Protein AF-0000000077169048 (afdb_homodimer)

Sequence (1316 aa):
MDLKSWTDPPSHVVYAGISELVVEGSCARLALVVRNGSDIVSFFQYELPLLPSHDPSDAVPDLVLRKLFEHRSLYDEKFAAVAFPRSLADQCPSLSLQLWKELDAIPYVVARKPHQRTQDDQGELATFAGWEEKQIDEKADSIARKCLRSFGIGHVPPIQLDLHGMVAVDMNFRAPLVSAAEYEKTVESRTWSLVQHYASDLRKRQVRVAFFSATAYGRPDVYTRHALIRLSQCLGVDVRWYVPRPRPQLLYTIRRVQRILHCVENPTQPLTADEELRILEWVYKTAQRYWLSKDGPLLPALDGGADVVVICDAILSSLALIAKQSDPRRPVIFENRLHIHHGIGSDRRQPENQTFDFLRERLRDVDLLVSQEPKACAPRLMPFKRVGYMPVAIDQLDGLHKPLHDWDISFYGRELNAICRSAGKPVLDYPRTPGRYFLHLTQLIPNEGTIRLLDGYQAFFHQRQAAGNTSDTLIPQLLLCHCVSAANPETAPVHASLLSHIKSQMPDLAHHISLVQLRPPDQLWNSLVSEAVAVVQLCDYEGIPEMLLGAVHMGKYLIVSREFRDYPFLRNWDRTLFLDDDEVQGISQYLLDLGTDSYIKSERQTKRLSKQVLGDRATTVGNALNWFFLASKLSKREVVEPSGEDIFALAEQETRAIMDLKSWTDPPSHVVYAGISELVVEGSCARLALVVRNGSDIVSFFQYELPLLPSHDPSDAVPDLVLRKLFEHRSLYDEKFAAVAFPRSLADQCPSLSLQLWKELDAIPYVVARKPHQRTQDDQGELATFAGWEEKQIDEKADSIARKCLRSFGIGHVPPIQLDLHGMVAVDMNFRAPLVSAAEYEKTVESRTWSLVQHYASDLRKRQVRVAFFSATAYGRPDVYTRHALIRLSQCLGVDVRWYVPRPRPQLLYTIRRVQRILHCVENPTQPLTADEELRILEWVYKTAQRYWLSKDGPLLPALDGGADVVVICDAILSSLALIAKQSDPRRPVIFENRLHIHHGIGSDRRQPENQTFDFLRERLRDVDLLVSQEPKACAPRLMPFKRVGYMPVAIDQLDGLHKPLHDWDISFYGRELNAICRSAGKPVLDYPRTPGRYFLHLTQLIPNEGTIRLLDGYQAFFHQRQAAGNTSDTLIPQLLLCHCVSAANPETAPVHASLLSHIKSQMPDLAHHISLVQLRPPDQLWNSLVSEAVAVVQLCDYEGIPEMLLGAVHMGKYLIVSREFRDYPFLRNWDRTLFLDDDEVQGISQYLLDLGTDSYIKSERQTKRLSKQVLGDRATTVGNALNWFFLASKLSKREVVEPSGEDIFALAEQETRAI

Structure (mmCIF, N/CA/C/O backbone):
data_AF-0000000077169048-model_v1
#
loop_
_entity.id
_entity.type
_entity.pdbx_description
1 polymer 'Heat shock trehalose synthase, putative (AFU_orthologue AFUA_5G14780)'
#
loop_
_atom_site.group_PDB
_atom_site.id
_atom_site.type_symbol
_atom_site.label_atom_id
_atom_site.label_alt_id
_atom_site.label_comp_id
_atom_site.label_asym_id
_atom_site.label_entity_id
_atom_site.label_seq_id
_atom_site.pdbx_PDB_ins_code
_atom_site.Cartn_x
_atom_site.Cartn_y
_atom_site.Cartn_z
_atom_site.occupancy
_atom_site.B_iso_or_equiv
_atom_site.auth_seq_id
_atom_site.auth_comp_id
_atom_site.auth_asym_id
_atom_site.auth_atom_id
_atom_site.pdbx_PDB_model_num
ATOM 1 N N . MET A 1 1 ? 31.234 6.672 10.359 1 30.91 1 MET A N 1
ATOM 2 C CA . MET A 1 1 ? 30.109 5.887 9.859 1 30.91 1 MET A CA 1
ATOM 3 C C . MET A 1 1 ? 29.797 6.234 8.406 1 30.91 1 MET A C 1
ATOM 5 O O . MET A 1 1 ? 29.703 7.41 8.055 1 30.91 1 MET A O 1
ATOM 9 N N . ASP A 1 2 ? 30.219 5.59 7.5 1 40.53 2 ASP A N 1
ATOM 10 C CA . ASP A 1 2 ? 30.266 5.883 6.07 1 40.53 2 ASP A CA 1
ATOM 11 C C . ASP A 1 2 ? 28.906 6.344 5.555 1 40.53 2 ASP A C 1
ATOM 13 O O . ASP A 1 2 ? 27.922 5.594 5.613 1 40.53 2 ASP A O 1
ATOM 17 N N . LEU A 1 3 ? 28.672 7.562 5.73 1 50.62 3 LEU A N 1
ATOM 18 C CA . LEU A 1 3 ? 27.422 8.125 5.23 1 50.62 3 LEU A CA 1
ATOM 19 C C . LEU A 1 3 ? 27.078 7.547 3.859 1 50.62 3 LEU A C 1
ATOM 21 O O . LEU A 1 3 ? 27.891 7.621 2.93 1 50.62 3 LEU A O 1
ATOM 25 N N . LYS A 1 4 ? 26.156 6.605 3.797 1 65.38 4 LYS A N 1
ATOM 26 C CA . LYS A 1 4 ? 25.781 5.879 2.588 1 65.38 4 LYS A CA 1
ATOM 27 C C . LYS A 1 4 ? 25.234 6.824 1.525 1 65.38 4 LYS A C 1
ATOM 29 O O . LYS A 1 4 ? 24.531 7.793 1.848 1 65.38 4 LYS A O 1
ATOM 34 N N . SER A 1 5 ? 25.719 6.844 0.411 1 81.81 5 SER A N 1
ATOM 35 C CA . SER A 1 5 ? 25.422 7.625 -0.784 1 81.81 5 SER A CA 1
ATOM 36 C C . SER A 1 5 ? 23.922 7.566 -1.108 1 81.81 5 SER A C 1
ATOM 38 O O . SER A 1 5 ? 23.297 6.516 -0.982 1 81.81 5 SER A O 1
ATOM 40 N N . TRP A 1 6 ? 23.328 8.859 -1.34 1 88.19 6 TRP A N 1
ATOM 41 C CA . TRP A 1 6 ? 21.938 8.922 -1.754 1 88.19 6 TRP A CA 1
ATOM 42 C C . TRP A 1 6 ? 21.766 8.391 -3.174 1 88.19 6 TRP A C 1
ATOM 44 O O . TRP A 1 6 ? 20.641 8.148 -3.623 1 88.19 6 TRP A O 1
ATOM 54 N N . THR A 1 7 ? 22.875 8.164 -3.826 1 81.25 7 THR A N 1
ATOM 55 C CA . THR A 1 7 ? 22.781 7.734 -5.219 1 81.25 7 THR A CA 1
ATOM 56 C C . THR A 1 7 ? 22.703 6.215 -5.316 1 81.25 7 THR A C 1
ATOM 58 O O . THR A 1 7 ? 22.391 5.672 -6.379 1 81.25 7 THR A O 1
ATOM 61 N N . ASP A 1 8 ? 22.906 5.566 -4.168 1 78.62 8 ASP A N 1
ATOM 62 C CA . ASP A 1 8 ? 22.766 4.113 -4.145 1 78.62 8 ASP A CA 1
ATOM 63 C C . ASP A 1 8 ? 21.312 3.701 -4.305 1 78.62 8 ASP A C 1
ATOM 65 O O . ASP A 1 8 ? 20.406 4.523 -4.141 1 78.62 8 ASP A O 1
ATOM 69 N N . PRO A 1 9 ? 21.078 2.465 -4.73 1 76.06 9 PRO A N 1
ATOM 70 C CA . PRO A 1 9 ? 19.688 1.983 -4.84 1 76.06 9 PRO A CA 1
ATOM 71 C C . PRO A 1 9 ? 18.953 2.018 -3.504 1 76.06 9 PRO A C 1
ATOM 73 O O . PRO A 1 9 ? 19.562 1.889 -2.445 1 76.06 9 PRO A O 1
ATOM 76 N N . PRO A 1 10 ? 17.641 2.242 -3.658 1 80.06 10 PRO A N 1
ATOM 77 C CA . PRO A 1 10 ? 16.859 2.26 -2.414 1 80.06 10 PRO A CA 1
ATOM 78 C C . PRO A 1 10 ? 16.797 0.891 -1.741 1 80.06 10 PRO A C 1
ATOM 80 O O . PRO A 1 10 ? 16.891 -0.138 -2.416 1 80.06 10 PRO A O 1
ATOM 83 N N . SER A 1 11 ? 16.688 0.928 -0.454 1 81.25 11 SER A N 1
ATOM 84 C CA . SER A 1 11 ? 16.547 -0.294 0.331 1 81.25 11 SER A CA 1
ATOM 85 C C . SER A 1 11 ? 15.109 -0.788 0.337 1 81.25 11 SER A C 1
ATOM 87 O O . SER A 1 11 ? 14.18 -0.004 0.133 1 81.25 11 SER A O 1
ATOM 89 N N . HIS A 1 12 ? 14.969 -2.064 0.631 1 82.56 12 HIS A N 1
ATOM 90 C CA . HIS A 1 12 ? 13.633 -2.643 0.738 1 82.56 12 HIS A CA 1
ATOM 91 C C . HIS A 1 12 ? 13.008 -2.34 2.098 1 82.56 12 HIS A C 1
ATOM 93 O O . HIS A 1 12 ? 13.719 -2.164 3.088 1 82.56 12 HIS A O 1
ATOM 99 N N . VAL A 1 13 ? 11.742 -2.232 2.057 1 89.88 13 VAL A N 1
ATOM 100 C CA . VAL A 1 13 ? 11.008 -1.95 3.285 1 89.88 13 VAL A CA 1
ATOM 101 C C . VAL A 1 13 ? 10.391 -3.238 3.824 1 89.88 13 VAL A C 1
ATOM 103 O O . VAL A 1 13 ? 9.844 -4.039 3.062 1 89.88 13 VAL A O 1
ATOM 106 N N . VAL A 1 14 ? 10.508 -3.482 5.117 1 91.94 14 VAL A N 1
ATOM 107 C CA . VAL A 1 14 ? 9.977 -4.695 5.738 1 91.94 14 VAL A CA 1
ATOM 108 C C . VAL A 1 14 ? 9.148 -4.328 6.969 1 91.94 14 VAL A C 1
ATOM 110 O O . VAL A 1 14 ? 9.125 -3.166 7.383 1 91.94 14 VAL A O 1
ATOM 113 N N . TYR A 1 15 ? 8.43 -5.285 7.465 1 93.69 15 TYR A N 1
ATOM 114 C CA . TYR A 1 15 ? 7.613 -5.203 8.672 1 93.69 15 TYR A CA 1
ATOM 115 C C . TYR A 1 15 ? 7.977 -6.312 9.656 1 93.69 15 TYR A C 1
ATOM 117 O O . TYR A 1 15 ? 8.492 -7.355 9.25 1 93.69 15 TYR A O 1
ATOM 125 N N . ALA A 1 16 ? 7.723 -6.102 10.898 1 96 16 ALA A N 1
ATOM 126 C CA . ALA A 1 16 ? 8.031 -7.133 11.883 1 96 16 ALA A CA 1
ATOM 127 C C . ALA A 1 16 ? 6.883 -7.316 12.867 1 96 16 ALA A C 1
ATOM 129 O O . ALA A 1 16 ? 6.105 -6.387 13.102 1 96 16 ALA A O 1
ATOM 130 N N . GLY A 1 17 ? 6.746 -8.484 13.281 1 95.88 17 GLY A N 1
ATOM 131 C CA . GLY A 1 17 ? 5.824 -8.852 14.352 1 95.88 17 GLY A CA 1
ATOM 132 C C . GLY A 1 17 ? 6.504 -9.562 15.508 1 95.88 17 GLY A C 1
ATOM 133 O O . GLY A 1 17 ? 7.355 -10.422 15.297 1 95.88 17 GLY A O 1
ATOM 134 N N . ILE A 1 18 ? 6.156 -9.133 16.734 1 95.69 18 ILE A N 1
ATOM 135 C CA . ILE A 1 18 ? 6.703 -9.734 17.953 1 95.69 18 ILE A CA 1
ATOM 136 C C . ILE A 1 18 ? 5.594 -10.445 18.719 1 95.69 18 ILE A C 1
ATOM 138 O O . ILE A 1 18 ? 4.488 -9.914 18.859 1 95.69 18 ILE A O 1
ATOM 142 N N . SER A 1 19 ? 5.879 -11.586 19.219 1 91.44 19 SER A N 1
ATOM 143 C CA . SER A 1 19 ? 4.902 -12.352 19.984 1 91.44 19 SER A CA 1
ATOM 144 C C . SER A 1 19 ? 4.797 -11.828 21.422 1 91.44 19 SER A C 1
ATOM 146 O O . SER A 1 19 ? 5.523 -10.906 21.797 1 91.44 19 SER A O 1
ATOM 148 N N . GLU A 1 20 ? 3.916 -12.422 22.141 1 86.94 20 GLU A N 1
ATOM 149 C CA . GLU A 1 20 ? 3.852 -12.164 23.578 1 86.94 20 GLU A CA 1
ATOM 150 C C . GLU A 1 20 ? 5.039 -12.781 24.312 1 86.94 20 GLU A C 1
ATOM 152 O O . GLU A 1 20 ? 5.707 -13.664 23.766 1 86.94 20 GLU A O 1
ATOM 157 N N . LEU A 1 21 ? 5.266 -12.242 25.359 1 83.94 21 LEU A N 1
ATOM 158 C CA . LEU A 1 21 ? 6.309 -12.797 26.219 1 83.94 21 LEU A CA 1
ATOM 159 C C . LEU A 1 21 ? 5.773 -13.969 27.031 1 83.94 21 LEU A C 1
ATOM 161 O O . LEU A 1 21 ? 4.848 -13.812 27.828 1 83.94 21 LEU A O 1
ATOM 165 N N . VAL A 1 22 ? 6.281 -15.172 26.703 1 84.19 22 VAL A N 1
ATOM 166 C CA . VAL A 1 22 ? 5.875 -16.375 27.438 1 84.19 22 VAL A CA 1
ATOM 167 C C . VAL A 1 22 ? 6.91 -16.703 28.516 1 84.19 22 VAL A C 1
ATOM 169 O O . VAL A 1 22 ? 8.078 -16.938 28.203 1 84.19 22 VAL A O 1
ATOM 172 N N . VAL A 1 23 ? 6.395 -16.609 29.672 1 80.94 23 VAL A N 1
ATOM 173 C CA . VAL A 1 23 ? 7.293 -16.875 30.781 1 80.94 23 VAL A CA 1
ATOM 174 C C . VAL A 1 23 ? 7.078 -18.297 31.297 1 80.94 23 VAL A C 1
ATOM 176 O O . VAL A 1 23 ? 5.961 -18.656 31.688 1 80.94 23 VAL A O 1
ATOM 179 N N . GLU A 1 24 ? 8.039 -19.109 31.094 1 78.44 24 GLU A N 1
ATOM 180 C CA . GLU A 1 24 ? 8.031 -20.484 31.609 1 78.44 24 GLU A CA 1
ATOM 181 C C . GLU A 1 24 ? 9.172 -20.688 32.625 1 78.44 24 GLU A C 1
ATOM 183 O O . GLU A 1 24 ? 10.328 -20.844 32.219 1 78.44 24 GLU A O 1
ATOM 188 N N . GLY A 1 25 ? 8.883 -20.75 33.875 1 77.69 25 GLY A N 1
ATOM 189 C CA . GLY A 1 25 ? 9.898 -20.891 34.906 1 77.69 25 GLY A CA 1
ATOM 190 C C . GLY A 1 25 ? 10.844 -19.703 34.969 1 77.69 25 GLY A C 1
ATOM 191 O O . GLY A 1 25 ? 10.406 -18.578 35.188 1 77.69 25 GLY A O 1
ATOM 192 N N . SER A 1 26 ? 12.094 -19.953 34.688 1 78 26 SER A N 1
ATOM 193 C CA . SER A 1 26 ? 13.117 -18.922 34.781 1 78 26 SER A CA 1
ATOM 194 C C . SER A 1 26 ? 13.516 -18.391 33.406 1 78 26 SER A C 1
ATOM 196 O O . SER A 1 26 ? 14.562 -17.75 33.281 1 78 26 SER A O 1
ATOM 198 N N . CYS A 1 27 ? 12.648 -18.766 32.469 1 82.19 27 CYS A N 1
ATOM 199 C CA . CYS A 1 27 ? 13.008 -18.328 31.141 1 82.19 27 CYS A CA 1
ATOM 200 C C . CYS A 1 27 ? 11.828 -17.688 30.438 1 82.19 27 CYS A C 1
ATOM 202 O O . CYS A 1 27 ? 10.68 -18.094 30.625 1 82.19 27 CYS A O 1
ATOM 204 N N . ALA A 1 28 ? 12.094 -16.594 29.859 1 85.5 28 ALA A N 1
ATOM 205 C CA . ALA A 1 28 ? 11.094 -15.938 29.016 1 85.5 28 ALA A CA 1
ATOM 206 C C . ALA A 1 28 ? 11.414 -16.141 27.547 1 85.5 28 ALA A C 1
ATOM 208 O O . ALA A 1 28 ? 12.586 -16.125 27.141 1 85.5 28 ALA A O 1
ATOM 209 N N . ARG A 1 29 ? 10.406 -16.5 26.828 1 88.69 29 ARG A N 1
ATOM 210 C CA . ARG A 1 29 ? 10.594 -16.719 25.406 1 88.69 29 ARG A CA 1
ATOM 211 C C . ARG A 1 29 ? 9.812 -15.711 24.578 1 88.69 29 ARG A C 1
ATOM 213 O O . ARG A 1 29 ? 8.695 -15.336 24.938 1 88.69 29 ARG A O 1
ATOM 220 N N . LEU A 1 30 ? 10.438 -15.25 23.5 1 90.44 30 LEU A N 1
ATOM 221 C CA . LEU A 1 30 ? 9.852 -14.273 22.578 1 90.44 30 LEU A CA 1
ATOM 222 C C . LEU A 1 30 ? 10.219 -14.602 21.141 1 90.44 30 LEU A C 1
ATOM 224 O O . LEU A 1 30 ? 11.32 -15.086 20.859 1 90.44 30 LEU A O 1
ATOM 228 N N . ALA A 1 31 ? 9.234 -14.445 20.25 1 92.81 31 ALA A N 1
ATOM 229 C CA . ALA A 1 31 ? 9.492 -14.688 18.828 1 92.81 31 ALA A CA 1
ATOM 230 C C . ALA A 1 31 ? 9.328 -13.406 18.016 1 92.81 31 ALA A C 1
ATOM 232 O O . ALA A 1 31 ? 8.508 -12.547 18.344 1 92.81 31 ALA A O 1
ATOM 233 N N . LEU A 1 32 ? 10.125 -13.266 17.016 1 93.88 32 LEU A N 1
ATOM 234 C CA . LEU A 1 32 ? 10.109 -12.141 16.094 1 93.88 32 LEU A CA 1
ATOM 235 C C . LEU A 1 32 ? 10.102 -12.617 14.648 1 93.88 32 LEU A C 1
ATOM 237 O O . LEU A 1 32 ? 10.906 -13.469 14.273 1 93.88 32 LEU A O 1
ATOM 241 N N . VAL A 1 33 ? 9.133 -12.109 13.891 1 92.81 33 VAL A N 1
ATOM 242 C CA . VAL A 1 33 ? 9.039 -12.461 12.477 1 92.81 33 VAL A CA 1
ATOM 243 C C . VAL A 1 33 ? 9.156 -11.203 11.617 1 92.81 33 VAL A C 1
ATOM 245 O O . VAL A 1 33 ? 8.609 -10.148 11.961 1 92.81 33 VAL A O 1
ATOM 248 N N . VAL A 1 34 ? 9.969 -11.25 10.578 1 91.06 34 VAL A N 1
ATOM 249 C CA . VAL A 1 34 ? 10.117 -10.156 9.625 1 91.06 34 VAL A CA 1
ATOM 250 C C . VAL A 1 34 ? 9.492 -10.547 8.289 1 91.06 34 VAL A C 1
ATOM 252 O O . VAL A 1 34 ? 9.734 -11.648 7.781 1 91.06 34 VAL A O 1
ATOM 255 N N . ARG A 1 35 ? 8.656 -9.727 7.785 1 87.06 35 ARG A N 1
ATOM 256 C CA . ARG A 1 35 ? 7.988 -9.977 6.512 1 87.06 35 ARG A CA 1
ATOM 257 C C . ARG A 1 35 ? 8.227 -8.836 5.531 1 87.06 35 ARG A C 1
ATOM 259 O O . ARG A 1 35 ? 8.344 -7.68 5.934 1 87.06 35 ARG A O 1
ATOM 266 N N . ASN A 1 36 ? 8.305 -9.344 4.43 1 79.12 36 ASN A N 1
ATOM 267 C CA . ASN A 1 36 ? 8.18 -8.375 3.348 1 79.12 36 ASN A CA 1
ATOM 268 C C . ASN A 1 36 ? 6.77 -8.359 2.771 1 79.12 36 ASN A C 1
ATOM 270 O O . ASN A 1 36 ? 5.891 -9.078 3.246 1 79.12 36 ASN A O 1
ATOM 274 N N . GLY A 1 37 ? 6.18 -7.445 2.188 1 67.75 37 GLY A N 1
ATOM 275 C CA . GLY A 1 37 ? 4.836 -7.34 1.646 1 67.75 37 GLY A CA 1
ATOM 276 C C . GLY A 1 37 ? 4.09 -8.656 1.635 1 67.75 37 GLY A C 1
ATOM 277 O O . GLY A 1 37 ? 2.98 -8.758 2.164 1 67.75 37 GLY A O 1
ATOM 278 N N . SER A 1 38 ? 4.766 -9.969 1.192 1 66.12 38 SER A N 1
ATOM 279 C CA . SER A 1 38 ? 4.059 -11.227 1.002 1 66.12 38 SER A CA 1
ATOM 280 C C . SER A 1 38 ? 4.777 -12.375 1.705 1 66.12 38 SER A C 1
ATOM 282 O O . SER A 1 38 ? 4.137 -13.328 2.166 1 66.12 38 SER A O 1
ATOM 284 N N . ASP A 1 39 ? 6.105 -12.227 1.986 1 74.12 39 ASP A N 1
ATOM 285 C CA . ASP A 1 39 ? 6.875 -13.398 2.412 1 74.12 39 ASP A CA 1
ATOM 286 C C . ASP A 1 39 ? 7.531 -13.156 3.77 1 74.12 39 ASP A C 1
ATOM 288 O O . ASP A 1 39 ? 7.793 -12.008 4.145 1 74.12 39 ASP A O 1
ATOM 292 N N . ILE A 1 40 ? 7.699 -14.234 4.449 1 81.69 40 ILE A N 1
ATOM 293 C CA . ILE A 1 40 ? 8.539 -14.188 5.645 1 81.69 40 ILE A CA 1
ATOM 294 C C . ILE A 1 40 ? 10.008 -14.117 5.238 1 81.69 40 ILE A C 1
ATOM 296 O O . ILE A 1 40 ? 10.477 -14.93 4.438 1 81.69 40 ILE A O 1
ATOM 300 N N . VAL A 1 41 ? 10.68 -13.164 5.742 1 77.56 41 VAL A N 1
ATOM 301 C CA . VAL A 1 41 ? 12.078 -12.953 5.371 1 77.56 41 VAL A CA 1
ATOM 302 C C . VAL A 1 41 ? 12.992 -13.523 6.453 1 77.56 41 VAL A C 1
ATOM 304 O O . VAL A 1 41 ? 14.062 -14.055 6.152 1 77.56 41 VAL A O 1
ATOM 307 N N . SER A 1 42 ? 12.539 -13.328 7.711 1 80.62 42 SER A N 1
ATOM 308 C CA . SER A 1 42 ? 13.359 -13.781 8.828 1 80.62 42 SER A CA 1
ATOM 309 C C . SER A 1 42 ? 12.508 -14.148 10.031 1 80.62 42 SER A C 1
ATOM 311 O O . SER A 1 42 ? 11.391 -13.648 10.188 1 80.62 42 SER A O 1
ATOM 313 N N . PHE A 1 43 ? 13.016 -15.07 10.758 1 86.38 43 PHE A N 1
ATOM 314 C CA . PHE A 1 43 ? 12.406 -15.508 12.008 1 86.38 43 PHE A CA 1
ATOM 315 C C . PHE A 1 43 ? 13.461 -15.672 13.094 1 86.38 43 PHE A C 1
ATOM 317 O O . PHE A 1 43 ? 14.539 -16.203 12.844 1 86.38 43 PHE A O 1
ATOM 324 N N . PHE A 1 44 ? 13.125 -15.102 14.297 1 85.5 44 PHE A N 1
ATOM 325 C CA . PHE A 1 44 ? 14.008 -15.219 15.453 1 85.5 44 PHE A CA 1
ATOM 326 C C . PHE A 1 44 ? 13.219 -15.625 16.703 1 85.5 44 PHE A C 1
ATOM 328 O O . PHE A 1 44 ? 12.109 -15.133 16.922 1 85.5 44 PHE A O 1
ATOM 335 N N . GLN A 1 45 ? 13.742 -16.562 17.344 1 86.88 45 GLN A N 1
ATOM 336 C CA . GLN A 1 45 ? 13.203 -16.922 18.656 1 86.88 45 GLN A CA 1
ATOM 337 C C . GLN A 1 45 ? 14.25 -16.703 19.75 1 86.88 45 GLN A C 1
ATOM 339 O O . GLN A 1 45 ? 15.406 -17.109 19.594 1 86.88 45 GLN A O 1
ATOM 344 N N . TYR A 1 46 ? 13.781 -16.047 20.797 1 83.19 46 TYR A N 1
ATOM 345 C CA . TYR A 1 46 ? 14.711 -15.727 21.891 1 83.19 46 TYR A CA 1
ATOM 346 C C . TYR A 1 46 ? 14.242 -16.328 23.203 1 83.19 46 TYR A C 1
ATOM 348 O O . TYR A 1 46 ? 13.039 -16.391 23.469 1 83.19 46 TYR A O 1
ATOM 356 N N . GLU A 1 47 ? 15.234 -16.75 23.859 1 83.88 47 GLU A N 1
ATOM 357 C CA . GLU A 1 47 ? 15.039 -17.172 25.25 1 83.88 47 GLU A CA 1
ATOM 358 C C . GLU A 1 47 ? 15.844 -16.312 26.203 1 83.88 47 GLU A C 1
ATOM 360 O O . GLU A 1 47 ? 17.062 -16.188 26.062 1 83.88 47 GLU A O 1
ATOM 365 N N . LEU A 1 48 ? 15.156 -15.609 27.031 1 80.88 48 LEU A N 1
ATOM 366 C CA . LEU A 1 48 ? 15.805 -14.719 27.984 1 80.88 48 LEU A CA 1
ATOM 367 C C . LEU A 1 48 ? 15.719 -15.281 29.391 1 80.88 48 LEU A C 1
ATOM 369 O O . LEU A 1 48 ? 14.633 -15.625 29.859 1 80.88 48 LEU A O 1
ATOM 373 N N . PRO A 1 49 ? 16.906 -15.453 30.016 1 78.5 49 PRO A N 1
ATOM 374 C CA . PRO A 1 49 ? 16.875 -15.852 31.422 1 78.5 49 PRO A CA 1
ATOM 375 C C . PRO A 1 49 ? 16.297 -14.766 32.344 1 78.5 49 PRO A C 1
ATOM 377 O O . PRO A 1 49 ? 16.609 -13.586 32.156 1 78.5 49 PRO A O 1
ATOM 380 N N . LEU A 1 50 ? 15.195 -15.086 33 1 72.88 50 LEU A N 1
ATOM 381 C CA . LEU A 1 50 ? 14.648 -14.141 33.938 1 72.88 50 LEU A CA 1
ATOM 382 C C . LEU A 1 50 ? 15.516 -14.078 35.219 1 72.88 50 LEU A C 1
ATOM 384 O O . LEU A 1 50 ? 15.516 -15.008 36 1 72.88 50 LEU A O 1
ATOM 388 N N . LEU A 1 51 ? 16.594 -13.453 35.062 1 63.16 51 LEU A N 1
ATOM 389 C CA . LEU A 1 51 ? 17.438 -13.297 36.25 1 63.16 51 LEU A CA 1
ATOM 390 C C . LEU A 1 51 ? 16.828 -12.273 37.219 1 63.16 51 LEU A C 1
ATOM 392 O O . LEU A 1 51 ? 16.156 -11.328 36.781 1 63.16 51 LEU A O 1
ATOM 396 N N . PRO A 1 52 ? 16.844 -12.539 38.562 1 59.75 52 PRO A N 1
ATOM 397 C CA . PRO A 1 52 ? 16.328 -11.594 39.562 1 59.75 52 PRO A CA 1
ATOM 398 C C . PRO A 1 52 ? 16.797 -10.164 39.312 1 59.75 52 PRO A C 1
ATOM 400 O O . PRO A 1 52 ? 16.094 -9.211 39.656 1 59.75 52 PRO A O 1
ATOM 403 N N . SER A 1 53 ? 17.969 -10 38.75 1 58.72 53 SER A N 1
ATOM 404 C CA . SER A 1 53 ? 18.562 -8.672 38.656 1 58.72 53 SER A CA 1
ATOM 405 C C . SER A 1 53 ? 18.094 -7.941 37.406 1 58.72 53 SER A C 1
ATOM 407 O O . SER A 1 53 ? 18.266 -6.727 37.281 1 58.72 53 SER A O 1
ATOM 409 N N . HIS A 1 54 ? 17.531 -8.672 36.438 1 62.75 54 HIS A N 1
ATOM 410 C CA . HIS A 1 54 ? 17.203 -7.988 35.188 1 62.75 54 HIS A CA 1
ATOM 411 C C . HIS A 1 54 ? 15.695 -7.902 35 1 62.75 54 HIS A C 1
ATOM 413 O O . HIS A 1 54 ? 14.992 -8.914 35.094 1 62.75 54 HIS A O 1
ATOM 419 N N . ASP A 1 55 ? 15.227 -6.637 35.062 1 69.88 55 ASP A N 1
ATOM 420 C CA . ASP A 1 55 ? 13.82 -6.371 34.781 1 69.88 55 ASP A CA 1
ATOM 421 C C . ASP A 1 55 ? 13.484 -6.648 33.312 1 69.88 55 ASP A C 1
ATOM 423 O O . ASP A 1 55 ? 14.062 -6.035 32.406 1 69.88 55 ASP A O 1
ATOM 427 N N . PRO A 1 56 ? 12.789 -7.68 33.125 1 74.75 56 PRO A N 1
ATOM 428 C CA . PRO A 1 56 ? 12.406 -8.016 31.734 1 74.75 56 PRO A CA 1
ATOM 429 C C . PRO A 1 56 ? 11.828 -6.828 30.969 1 74.75 56 PRO A C 1
ATOM 431 O O . PRO A 1 56 ? 11.914 -6.781 29.75 1 74.75 56 PRO A O 1
ATOM 434 N N . SER A 1 57 ? 11.484 -5.871 31.734 1 79.75 57 SER A N 1
ATOM 435 C CA . SER A 1 57 ? 10.852 -4.719 31.109 1 79.75 57 SER A CA 1
ATOM 436 C C . SER A 1 57 ? 11.859 -3.887 30.328 1 79.75 57 SER A C 1
ATOM 438 O O . SER A 1 57 ? 11.5 -3.199 29.375 1 79.75 57 SER A O 1
ATOM 440 N N . ASP A 1 58 ? 13.078 -4.047 30.656 1 82.5 58 ASP A N 1
ATOM 441 C CA . ASP A 1 58 ? 14.094 -3.289 29.938 1 82.5 58 ASP A CA 1
ATOM 442 C C . ASP A 1 58 ? 14.93 -4.203 29.047 1 82.5 58 ASP A C 1
ATOM 444 O O . ASP A 1 58 ? 15.383 -3.791 27.969 1 82.5 58 ASP A O 1
ATOM 448 N N . ALA A 1 59 ? 15.039 -5.371 29.469 1 85.12 59 ALA A N 1
ATOM 449 C CA . ALA A 1 59 ? 15.906 -6.301 28.75 1 85.12 59 ALA A CA 1
ATOM 450 C C . ALA A 1 59 ? 15.289 -6.711 27.406 1 85.12 59 ALA A C 1
ATOM 452 O O . ALA A 1 59 ? 16 -6.855 26.406 1 85.12 59 ALA A O 1
ATOM 453 N N . VAL A 1 60 ? 14.047 -6.797 27.422 1 88.81 60 VAL A N 1
ATOM 454 C CA . VAL A 1 60 ? 13.359 -7.285 26.234 1 88.81 60 VAL A CA 1
ATOM 455 C C . VAL A 1 60 ? 13.422 -6.23 25.141 1 88.81 60 VAL A C 1
ATOM 457 O O . VAL A 1 60 ? 13.844 -6.52 24.016 1 88.81 60 VAL A O 1
ATOM 460 N N . PRO A 1 61 ? 13.125 -4.977 25.469 1 92.38 61 PRO A N 1
ATOM 461 C CA . PRO A 1 61 ? 13.219 -3.951 24.422 1 92.38 61 PRO A CA 1
ATOM 462 C C . PRO A 1 61 ? 14.625 -3.803 23.859 1 92.38 61 PRO A C 1
ATOM 464 O O . PRO A 1 61 ? 14.797 -3.652 22.656 1 92.38 61 PRO A O 1
ATOM 467 N N . ASP A 1 62 ? 15.57 -3.912 24.719 1 91.94 62 ASP A N 1
ATOM 468 C CA . ASP A 1 62 ? 16.953 -3.779 24.281 1 91.94 62 ASP A CA 1
ATOM 469 C C . ASP A 1 62 ? 17.328 -4.91 23.328 1 91.94 62 ASP A C 1
ATOM 471 O O . ASP A 1 62 ? 18.016 -4.68 22.328 1 91.94 62 ASP A O 1
ATOM 475 N N . LEU A 1 63 ? 16.922 -6.039 23.734 1 91.12 63 LEU A N 1
ATOM 476 C CA . LEU A 1 63 ? 17.219 -7.207 22.906 1 91.12 63 LEU A CA 1
ATOM 477 C C . LEU A 1 63 ? 16.531 -7.098 21.547 1 91.12 63 LEU A C 1
ATOM 479 O O . LEU A 1 63 ? 17.156 -7.355 20.516 1 91.12 63 LEU A O 1
ATOM 483 N N . VAL A 1 64 ? 15.273 -6.781 21.562 1 93.38 64 VAL A N 1
ATOM 484 C CA . VAL A 1 64 ? 14.5 -6.652 20.344 1 93.38 64 VAL A CA 1
ATOM 485 C C . VAL A 1 64 ? 15.141 -5.602 19.438 1 93.38 64 VAL A C 1
ATOM 487 O O . VAL A 1 64 ? 15.352 -5.848 18.25 1 93.38 64 VAL A O 1
ATOM 490 N N . LEU A 1 65 ? 15.484 -4.469 19.984 1 95.31 65 LEU A N 1
ATOM 491 C CA . LEU A 1 65 ? 16.078 -3.381 19.219 1 95.31 65 LEU A CA 1
ATOM 492 C C . LEU A 1 65 ? 17.406 -3.803 18.609 1 95.31 65 LEU A C 1
ATOM 494 O O . LEU A 1 65 ? 17.703 -3.49 17.453 1 95.31 65 LEU A O 1
ATOM 498 N N . ARG A 1 66 ? 18.188 -4.457 19.422 1 93.88 66 ARG A N 1
ATOM 499 C CA . ARG A 1 66 ? 19.484 -4.918 18.938 1 93.88 66 ARG A CA 1
ATOM 500 C C . ARG A 1 66 ? 19.328 -5.844 17.734 1 93.88 66 ARG A C 1
ATOM 502 O O . ARG A 1 66 ? 20.047 -5.719 16.75 1 93.88 66 ARG A O 1
ATOM 509 N N . LYS A 1 67 ? 18.406 -6.703 17.812 1 91.75 67 LYS A N 1
ATOM 510 C CA . LYS A 1 67 ? 18.188 -7.668 16.734 1 91.75 67 LYS A CA 1
ATOM 511 C C . LYS A 1 67 ? 17.656 -6.988 15.484 1 91.75 67 LYS A C 1
ATOM 513 O O . LYS A 1 67 ? 18.016 -7.367 14.367 1 91.75 67 LYS A O 1
ATOM 518 N N . LEU A 1 68 ? 16.781 -6.09 15.672 1 95.19 68 LEU A N 1
ATOM 519 C CA . LEU A 1 68 ? 16.25 -5.355 14.531 1 95.19 68 LEU A CA 1
ATOM 520 C C . LEU A 1 68 ? 17.344 -4.539 13.852 1 95.19 68 LEU A C 1
ATOM 522 O O . LEU A 1 68 ? 17.406 -4.477 12.617 1 95.19 68 LEU A O 1
ATOM 526 N N . PHE A 1 69 ? 18.25 -3.939 14.664 1 95.19 69 PHE A N 1
ATOM 527 C CA . PHE A 1 69 ? 19.359 -3.201 14.102 1 95.19 69 PHE A CA 1
ATOM 528 C C . PHE A 1 69 ? 20.297 -4.137 13.344 1 95.19 69 PHE A C 1
ATOM 530 O O . PHE A 1 69 ? 20.812 -3.781 12.281 1 95.19 69 PHE A O 1
ATOM 537 N N . GLU A 1 70 ? 20.5 -5.301 13.922 1 91.06 70 GLU A N 1
ATOM 538 C CA . GLU A 1 70 ? 21.344 -6.293 13.25 1 91.06 70 GLU A CA 1
ATOM 539 C C . GLU A 1 70 ? 20.75 -6.691 11.906 1 91.06 70 GLU A C 1
ATOM 541 O O . GLU A 1 70 ? 21.484 -6.777 10.906 1 91.06 70 GLU A O 1
ATOM 546 N N . HIS A 1 71 ? 19.484 -6.953 11.938 1 88.69 71 HIS A N 1
ATOM 547 C CA . HIS A 1 71 ? 18.828 -7.316 10.695 1 88.69 71 HIS A CA 1
ATOM 548 C C . HIS A 1 71 ? 18.938 -6.203 9.656 1 88.69 71 HIS A C 1
ATOM 550 O O . HIS A 1 71 ? 19.25 -6.461 8.492 1 88.69 71 HIS A O 1
ATOM 556 N N . ARG A 1 72 ? 18.656 -4.984 10.016 1 90.44 72 ARG A N 1
ATOM 557 C CA . ARG A 1 72 ? 18.75 -3.832 9.125 1 90.44 72 ARG A CA 1
ATOM 558 C C . ARG A 1 72 ? 20.141 -3.73 8.5 1 90.44 72 ARG A C 1
ATOM 560 O O . ARG A 1 72 ? 20.266 -3.496 7.297 1 90.44 72 ARG A O 1
ATOM 567 N N . SER A 1 73 ? 21.141 -3.936 9.328 1 86.44 73 SER A N 1
ATOM 568 C CA . SER A 1 73 ? 22.516 -3.801 8.859 1 86.44 73 SER A CA 1
ATOM 569 C C . SER A 1 73 ? 22.891 -4.938 7.922 1 86.44 73 SER A C 1
ATOM 571 O O . SER A 1 73 ? 23.562 -4.715 6.906 1 86.44 73 SER A O 1
ATOM 573 N N . LEU A 1 74 ? 22.469 -6.082 8.297 1 81.38 74 LEU A N 1
ATOM 574 C CA . LEU A 1 74 ? 22.844 -7.27 7.535 1 81.38 74 LEU A CA 1
ATOM 575 C C . LEU A 1 74 ? 22.156 -7.285 6.18 1 81.38 74 LEU A C 1
ATOM 577 O O . LEU A 1 74 ? 22.75 -7.66 5.172 1 81.38 74 LEU A O 1
ATOM 581 N N . TYR A 1 75 ? 20.922 -6.832 6.141 1 78.5 75 TYR A N 1
ATOM 582 C CA . TYR A 1 75 ? 20.156 -6.996 4.914 1 78.5 75 TYR A CA 1
ATOM 583 C C . TYR A 1 75 ? 19.859 -5.652 4.266 1 78.5 75 TYR A C 1
ATOM 585 O O . TYR A 1 75 ? 19.297 -5.594 3.174 1 78.5 75 TYR A O 1
ATOM 593 N N . ASP A 1 76 ? 20.219 -4.527 4.895 1 85 76 ASP A N 1
ATOM 594 C CA . ASP A 1 76 ? 19.969 -3.176 4.398 1 85 76 ASP A CA 1
ATOM 595 C C . ASP A 1 76 ? 18.484 -2.955 4.109 1 85 76 ASP A C 1
ATOM 597 O O . ASP A 1 76 ? 18.125 -2.561 3.002 1 85 76 ASP A O 1
ATOM 601 N N . GLU A 1 77 ? 17.719 -3.273 5.105 1 89 77 GLU A N 1
ATOM 602 C CA . GLU A 1 77 ? 16.266 -3.148 4.98 1 89 77 GLU A CA 1
ATOM 603 C C . GLU A 1 77 ? 15.703 -2.158 6 1 89 77 GLU A C 1
ATOM 605 O O . GLU A 1 77 ? 16.188 -2.09 7.133 1 89 77 GLU A O 1
ATOM 610 N N . LYS A 1 78 ? 14.758 -1.399 5.621 1 94.25 78 LYS A N 1
ATOM 611 C CA . LYS A 1 78 ? 14.094 -0.417 6.477 1 94.25 78 LYS A CA 1
ATOM 612 C C . LYS A 1 78 ? 12.844 -1.002 7.125 1 94.25 78 LYS A C 1
ATOM 614 O O . LYS A 1 78 ? 11.977 -1.541 6.438 1 94.25 78 LYS A O 1
ATOM 619 N N . PHE A 1 79 ? 12.742 -0.975 8.438 1 95.5 79 PHE A N 1
ATOM 620 C CA . PHE A 1 79 ? 11.516 -1.372 9.125 1 95.5 79 PHE A CA 1
ATOM 621 C C . PHE A 1 79 ? 10.5 -0.237 9.109 1 95.5 79 PHE A C 1
ATOM 623 O O . PHE A 1 79 ? 10.719 0.806 9.734 1 95.5 79 PHE A O 1
ATOM 630 N N . ALA A 1 80 ? 9.422 -0.408 8.383 1 94.62 80 ALA A N 1
ATOM 631 C CA . ALA A 1 80 ? 8.359 0.596 8.383 1 94.62 80 ALA A CA 1
ATOM 632 C C . ALA A 1 80 ? 7.594 0.583 9.703 1 94.62 80 ALA A C 1
ATOM 634 O O . ALA A 1 80 ? 7.277 1.639 10.258 1 94.62 80 ALA A O 1
ATOM 635 N N . ALA A 1 81 ? 7.316 -0.598 10.18 1 96.38 81 ALA A N 1
ATOM 636 C CA . ALA A 1 81 ? 6.555 -0.744 11.422 1 96.38 81 ALA A CA 1
ATOM 637 C C . ALA A 1 81 ? 6.891 -2.057 12.125 1 96.38 81 ALA A C 1
ATOM 639 O O . ALA A 1 81 ? 7.312 -3.021 11.477 1 96.38 81 ALA A O 1
ATOM 640 N N . VAL A 1 82 ? 6.773 -2.082 13.352 1 97.5 82 VAL A N 1
ATOM 641 C CA . VAL A 1 82 ? 6.922 -3.256 14.211 1 97.5 82 VAL A CA 1
ATOM 642 C C . VAL A 1 82 ? 5.695 -3.402 15.109 1 97.5 82 VAL A C 1
ATOM 644 O O . VAL A 1 82 ? 5.348 -2.479 15.844 1 97.5 82 VAL A O 1
ATOM 647 N N . ALA A 1 83 ? 5.066 -4.504 15 1 97.25 83 ALA A N 1
ATOM 648 C CA . ALA A 1 83 ? 3.832 -4.707 15.758 1 97.25 83 ALA A CA 1
ATOM 649 C C . ALA A 1 83 ? 4.047 -5.684 16.906 1 97.25 83 ALA A C 1
ATOM 651 O O . ALA A 1 83 ? 4.891 -6.578 16.812 1 97.25 83 ALA A O 1
ATOM 652 N N . PHE A 1 84 ? 3.352 -5.566 17.984 1 96.56 84 PHE A N 1
ATOM 653 C CA . PHE A 1 84 ? 3.389 -6.43 19.156 1 96.56 84 PHE A CA 1
ATOM 654 C C . PHE A 1 84 ? 2.08 -6.348 19.938 1 96.56 84 PHE A C 1
ATOM 656 O O . PHE A 1 84 ? 1.315 -5.395 19.781 1 96.56 84 PHE A O 1
ATOM 663 N N . PRO A 1 85 ? 1.74 -7.332 20.688 1 94.44 85 PRO A N 1
ATOM 664 C CA . PRO A 1 85 ? 0.461 -7.344 21.406 1 94.44 85 PRO A CA 1
ATOM 665 C C . PRO A 1 85 ? 0.429 -6.367 22.578 1 94.44 85 PRO A C 1
ATOM 667 O O . PRO A 1 85 ? 1.481 -5.957 23.078 1 94.44 85 PRO A O 1
ATOM 670 N N . ARG A 1 86 ? -0.706 -6.023 23.016 1 93.12 86 ARG A N 1
ATOM 671 C CA . ARG A 1 86 ? -0.91 -5.094 24.125 1 93.12 86 ARG A CA 1
ATOM 672 C C . ARG A 1 86 ? -0.208 -5.586 25.375 1 93.12 86 ARG A C 1
ATOM 674 O O . ARG A 1 86 ? 0.33 -4.781 26.141 1 93.12 86 ARG A O 1
ATOM 681 N N . SER A 1 87 ? -0.224 -6.867 25.547 1 90.56 87 SER A N 1
ATOM 682 C CA . SER A 1 87 ? 0.412 -7.434 26.734 1 90.56 87 SER A CA 1
ATOM 683 C C . SER A 1 87 ? 1.892 -7.07 26.797 1 90.56 87 SER A C 1
ATOM 685 O O . SER A 1 87 ? 2.402 -6.703 27.859 1 90.56 87 SER A O 1
ATOM 687 N N . LEU A 1 88 ? 2.492 -7.176 25.672 1 92.56 88 LEU A N 1
ATOM 688 C CA . LEU A 1 88 ? 3.91 -6.836 25.641 1 92.56 88 LEU A CA 1
ATOM 689 C C . LEU A 1 88 ? 4.113 -5.336 25.812 1 92.56 88 LEU A C 1
ATOM 691 O O . LEU A 1 88 ? 5.07 -4.91 26.469 1 92.56 88 LEU A O 1
ATOM 695 N N . ALA A 1 89 ? 3.254 -4.5 25.25 1 92.62 89 ALA A N 1
ATOM 696 C CA . ALA A 1 89 ? 3.332 -3.047 25.391 1 92.62 89 ALA A CA 1
ATOM 697 C C . ALA A 1 89 ? 3.242 -2.635 26.859 1 92.62 89 ALA A C 1
ATOM 699 O O . ALA A 1 89 ? 3.934 -1.71 27.297 1 92.62 89 ALA A O 1
ATOM 700 N N . ASP A 1 90 ? 2.398 -3.32 27.578 1 90.31 90 ASP A N 1
ATOM 701 C CA . ASP A 1 90 ? 2.201 -3.01 28.984 1 90.31 90 ASP A CA 1
ATOM 702 C C . ASP A 1 90 ? 3.404 -3.451 29.812 1 90.31 90 ASP A C 1
ATOM 704 O O . ASP A 1 90 ? 3.787 -2.773 30.781 1 90.31 90 ASP A O 1
ATOM 708 N N . GLN A 1 91 ? 3.967 -4.551 29.406 1 89.75 91 GLN A N 1
ATOM 709 C CA . GLN A 1 91 ? 5.102 -5.098 30.141 1 89.75 91 GLN A CA 1
ATOM 710 C C . GLN A 1 91 ? 6.379 -4.32 29.828 1 89.75 91 GLN A C 1
ATOM 712 O O . GLN A 1 91 ? 7.27 -4.223 30.688 1 89.75 91 GLN A O 1
ATOM 717 N N . CYS A 1 92 ? 6.426 -3.9 28.625 1 91.88 92 CYS A N 1
ATOM 718 C CA . CYS A 1 92 ? 7.609 -3.172 28.188 1 91.88 92 CYS A CA 1
ATOM 719 C C . CYS A 1 92 ? 7.234 -1.806 27.625 1 91.88 92 CYS A C 1
ATOM 721 O O . CYS A 1 92 ? 7.328 -1.577 26.422 1 91.88 92 CYS A O 1
ATOM 723 N N . PRO A 1 93 ? 7.051 -0.872 28.438 1 88.25 93 PRO A N 1
ATOM 724 C CA . PRO A 1 93 ? 6.539 0.423 27.984 1 88.25 93 PRO A CA 1
ATOM 725 C C . PRO A 1 93 ? 7.555 1.207 27.156 1 88.25 93 PRO A C 1
ATOM 727 O O . PRO A 1 93 ? 7.18 2.084 26.375 1 88.25 93 PRO A O 1
ATOM 730 N N . SER A 1 94 ? 8.797 0.89 27.266 1 92.31 94 SER A N 1
ATOM 731 C CA . SER A 1 94 ? 9.828 1.648 26.562 1 92.31 94 SER A CA 1
ATOM 732 C C . SER A 1 94 ? 9.992 1.148 25.125 1 92.31 94 SER A C 1
ATOM 734 O O . SER A 1 94 ? 10.633 1.809 24.312 1 92.31 94 SER A O 1
ATOM 736 N N . LEU A 1 95 ? 9.414 0.042 24.859 1 94.56 95 LEU A N 1
ATOM 737 C CA . LEU A 1 95 ? 9.617 -0.592 23.562 1 94.56 95 LEU A CA 1
ATOM 738 C C . LEU A 1 95 ? 9.117 0.308 22.438 1 94.56 95 LEU A C 1
ATOM 740 O O . LEU A 1 95 ? 9.836 0.548 21.469 1 94.56 95 LEU A O 1
ATOM 744 N N . SER A 1 96 ? 7.926 0.856 22.609 1 95.69 96 SER A N 1
ATOM 745 C CA . SER A 1 96 ? 7.328 1.69 21.562 1 95.69 96 SER A CA 1
ATOM 746 C C . SER A 1 96 ? 8.18 2.93 21.297 1 95.69 96 SER A C 1
ATOM 748 O O . SER A 1 96 ? 8.43 3.281 20.141 1 95.69 96 SER A O 1
ATOM 750 N N . LEU A 1 97 ? 8.586 3.529 22.344 1 94.5 97 LEU A N 1
ATOM 751 C CA . LEU A 1 97 ? 9.391 4.746 22.234 1 94.5 97 LEU A CA 1
ATOM 752 C C . LEU A 1 97 ? 10.703 4.465 21.516 1 94.5 97 LEU A C 1
ATOM 754 O O . LEU A 1 97 ? 11.125 5.238 20.656 1 94.5 97 LEU A O 1
ATOM 758 N N . GLN A 1 98 ? 11.328 3.398 21.859 1 95.75 98 GLN A N 1
ATOM 759 C CA . GLN A 1 98 ? 12.633 3.066 21.297 1 95.75 98 GLN A CA 1
ATOM 760 C C . GLN A 1 98 ? 12.508 2.727 19.812 1 95.75 98 GLN A C 1
ATOM 762 O O . GLN A 1 98 ? 13.359 3.109 19 1 95.75 98 GLN A O 1
ATOM 767 N N . LEU A 1 99 ? 11.453 2.027 19.5 1 97.44 99 LEU A N 1
ATOM 768 C CA . LEU A 1 99 ? 11.234 1.697 18.109 1 97.44 99 LEU A CA 1
ATOM 769 C C . LEU A 1 99 ? 11.078 2.961 17.266 1 97.44 99 LEU A C 1
ATOM 771 O O . LEU A 1 99 ? 11.625 3.057 16.172 1 97.44 99 LEU A O 1
ATOM 775 N N . TRP A 1 100 ? 10.383 3.953 17.781 1 97.38 100 TRP A N 1
ATOM 776 C CA . TRP A 1 100 ? 10.117 5.191 17.062 1 97.38 100 TRP A CA 1
ATOM 777 C C . TRP A 1 100 ? 11.344 6.102 17.062 1 97.38 100 TRP A C 1
ATOM 779 O O . TRP A 1 100 ? 11.781 6.57 16.016 1 97.38 100 TRP A O 1
ATOM 789 N N . LYS A 1 101 ? 11.922 6.281 18.188 1 95.31 101 LYS A N 1
ATOM 790 C CA . LYS A 1 101 ? 12.992 7.258 18.359 1 95.31 101 LYS A CA 1
ATOM 791 C C . LYS A 1 101 ? 14.312 6.738 17.797 1 95.31 101 LYS A C 1
ATOM 793 O O . LYS A 1 101 ? 15.062 7.488 17.172 1 95.31 101 LYS A O 1
ATOM 798 N N . GLU A 1 102 ? 14.555 5.477 17.969 1 95.38 102 GLU A N 1
ATOM 799 C CA . GLU A 1 102 ? 15.875 4.957 17.625 1 95.38 102 GLU A CA 1
ATOM 800 C C . GLU A 1 102 ? 15.852 4.246 16.266 1 95.38 102 GLU A C 1
ATOM 802 O O . GLU A 1 102 ? 16.703 4.508 15.414 1 95.38 102 GLU A O 1
ATOM 807 N N . LEU A 1 103 ? 14.875 3.432 16.062 1 96.81 103 LEU A N 1
ATOM 808 C CA . LEU A 1 103 ? 14.852 2.617 14.852 1 96.81 103 LEU A CA 1
ATOM 809 C C . LEU A 1 103 ? 14.086 3.322 13.742 1 96.81 103 LEU A C 1
ATOM 811 O O . LEU A 1 103 ? 14.148 2.908 12.578 1 96.81 103 LEU A O 1
ATOM 815 N N . ASP A 1 104 ? 13.328 4.41 14.07 1 97 104 ASP A N 1
ATOM 816 C CA . ASP A 1 104 ? 12.461 5.098 13.117 1 97 104 ASP A CA 1
ATOM 817 C C . ASP A 1 104 ? 11.453 4.137 12.5 1 97 104 ASP A C 1
ATOM 819 O O . ASP A 1 104 ? 11.281 4.102 11.281 1 97 104 ASP A O 1
ATOM 823 N N . ALA A 1 105 ? 10.883 3.27 13.289 1 97.31 105 ALA A N 1
ATOM 824 C CA . ALA A 1 105 ? 9.797 2.369 12.914 1 97.31 105 ALA A CA 1
ATOM 825 C C . ALA A 1 105 ? 8.531 2.688 13.695 1 97.31 105 ALA A C 1
ATOM 827 O O . ALA A 1 105 ? 8.586 2.988 14.891 1 97.31 105 ALA A O 1
ATOM 828 N N . ILE A 1 106 ? 7.422 2.643 13.062 1 96.88 106 ILE A N 1
ATOM 829 C CA . ILE A 1 106 ? 6.16 2.912 13.75 1 96.88 106 ILE A CA 1
ATOM 830 C C . ILE A 1 106 ? 5.789 1.726 14.633 1 96.88 106 ILE A C 1
ATOM 832 O O . ILE A 1 106 ? 5.645 0.601 14.148 1 96.88 106 ILE A O 1
ATOM 836 N N . PRO A 1 107 ? 5.75 1.919 15.945 1 97.44 107 PRO A N 1
ATOM 837 C CA . PRO A 1 107 ? 5.215 0.853 16.797 1 97.44 107 PRO A CA 1
ATOM 838 C C . PRO A 1 107 ? 3.715 0.647 16.609 1 97.44 107 PRO A C 1
ATOM 840 O O . PRO A 1 107 ? 2.959 1.62 16.547 1 97.44 107 PRO A O 1
ATOM 843 N N . TYR A 1 108 ? 3.277 -0.508 16.5 1 96.5 108 TYR A N 1
ATOM 844 C CA . TYR A 1 108 ? 1.866 -0.816 16.297 1 96.5 108 TYR A CA 1
ATOM 845 C C . TYR A 1 108 ? 1.389 -1.86 17.297 1 96.5 108 TYR A C 1
ATOM 847 O O . TYR A 1 108 ? 1.846 -3.006 17.266 1 96.5 108 TYR A O 1
ATOM 855 N N . VAL A 1 109 ? 0.478 -1.502 18.109 1 96.31 109 VAL A N 1
ATOM 856 C CA . VAL A 1 109 ? -0.028 -2.396 19.156 1 96.31 109 VAL A CA 1
ATOM 857 C C . VAL A 1 109 ? -1.299 -3.088 18.656 1 96.31 109 VAL A C 1
ATOM 859 O O . VAL A 1 109 ? -2.297 -2.426 18.359 1 96.31 109 VAL A O 1
ATOM 862 N N . VAL A 1 110 ? -1.226 -4.375 18.562 1 91.75 110 VAL A N 1
ATOM 863 C CA . VAL A 1 110 ? -2.365 -5.152 18.094 1 91.75 110 VAL A CA 1
ATOM 864 C C . VAL A 1 110 ? -3.242 -5.551 19.281 1 91.75 110 VAL A C 1
ATOM 866 O O . VAL A 1 110 ? -2.742 -6.055 20.297 1 91.75 110 VAL A O 1
ATOM 869 N N . ALA A 1 111 ? -4.496 -5.066 19.172 1 76.5 111 ALA A N 1
ATOM 870 C CA . ALA A 1 111 ? -5.418 -5.402 20.25 1 76.5 111 ALA A CA 1
ATOM 871 C C . ALA A 1 111 ? -5.977 -6.812 20.078 1 76.5 111 ALA A C 1
ATOM 873 O O . ALA A 1 111 ? -6.133 -7.293 18.953 1 76.5 111 ALA A O 1
ATOM 874 N N . ARG A 1 112 ? -6.043 -7.477 21.25 1 64 112 ARG A N 1
ATOM 875 C CA . ARG A 1 112 ? -6.699 -8.781 21.219 1 64 112 ARG A CA 1
ATOM 876 C C . ARG A 1 112 ? -8.195 -8.633 20.953 1 64 112 ARG A C 1
ATOM 878 O O . ARG A 1 112 ? -8.875 -7.844 21.609 1 64 112 ARG A O 1
ATOM 885 N N . LYS A 1 113 ? -8.828 -8.648 19.922 1 50.78 113 LYS A N 1
ATOM 886 C CA . LYS A 1 113 ? -10.289 -8.672 19.844 1 50.78 113 LYS A CA 1
ATOM 887 C C . LYS A 1 113 ? -10.867 -9.82 20.656 1 50.78 113 LYS A C 1
ATOM 889 O O . LYS A 1 113 ? -10.469 -10.977 20.469 1 50.78 113 LYS A O 1
ATOM 894 N N . PRO A 1 114 ? -11.516 -9.625 21.828 1 42.28 114 PRO A N 1
ATOM 895 C CA . PRO A 1 114 ? -12.273 -10.789 22.312 1 42.28 114 PRO A CA 1
ATOM 896 C C . PRO A 1 114 ? -13.18 -11.383 21.234 1 42.28 114 PRO A C 1
ATOM 898 O O . PRO A 1 114 ? -13.797 -10.648 20.469 1 42.28 114 PRO A O 1
ATOM 901 N N . HIS A 1 115 ? -12.828 -12.352 20.719 1 37.56 115 HIS A N 1
ATOM 902 C CA . HIS A 1 115 ? -13.719 -12.953 19.734 1 37.56 115 HIS A CA 1
ATOM 903 C C . HIS A 1 115 ? -15.164 -12.938 20.219 1 37.56 115 HIS A C 1
ATOM 905 O O . HIS A 1 115 ? -15.578 -13.828 20.969 1 37.56 115 HIS A O 1
ATOM 911 N N . GLN A 1 116 ? -15.789 -11.945 20.766 1 33.72 116 GLN A N 1
ATOM 912 C CA . GLN A 1 116 ? -17.203 -12.312 20.734 1 33.72 116 GLN A CA 1
ATOM 913 C C . GLN A 1 116 ? -17.641 -12.672 19.312 1 33.72 116 GLN A C 1
ATOM 915 O O . GLN A 1 116 ? -17.188 -12.055 18.344 1 33.72 116 GLN A O 1
ATOM 920 N N . ARG A 1 117 ? -18.359 -13.836 19.188 1 34.69 117 ARG A N 1
ATOM 921 C CA . ARG A 1 117 ? -19.062 -14.453 18.078 1 34.69 117 ARG A CA 1
ATOM 922 C C . ARG A 1 117 ? -19.859 -13.422 17.297 1 34.69 117 ARG A C 1
ATOM 924 O O . ARG A 1 117 ? -20.938 -13.008 17.719 1 34.69 117 ARG A O 1
ATOM 931 N N . THR A 1 118 ? -19.391 -12.336 16.984 1 32.69 118 THR A N 1
ATOM 932 C CA . THR A 1 118 ? -20.469 -11.695 16.25 1 32.69 118 THR A CA 1
ATOM 933 C C . THR A 1 118 ? -20.781 -12.453 14.953 1 32.69 118 THR A C 1
ATOM 935 O O . THR A 1 118 ? -19.906 -13.117 14.398 1 32.69 118 THR A O 1
ATOM 938 N N . GLN A 1 119 ? -22 -12.617 14.602 1 31.94 119 GLN A N 1
ATOM 939 C CA . GLN A 1 119 ? -22.578 -13.312 13.453 1 31.94 119 GLN A CA 1
ATOM 940 C C . GLN A 1 119 ? -21.828 -13 12.172 1 31.94 119 GLN A C 1
ATOM 942 O O . GLN A 1 119 ? -21.656 -13.867 11.312 1 31.94 119 GLN A O 1
ATOM 947 N N . ASP A 1 120 ? -21.672 -11.734 11.914 1 31.33 120 ASP A N 1
ATOM 948 C CA . ASP A 1 120 ? -21.219 -11.312 10.594 1 31.33 120 ASP A CA 1
ATOM 949 C C . ASP A 1 120 ? -19.719 -11.539 10.43 1 31.33 120 ASP A C 1
ATOM 951 O O . ASP A 1 120 ? -19.125 -11.117 9.438 1 31.33 120 ASP A O 1
ATOM 955 N N . ASP A 1 121 ? -19.031 -11.586 11.484 1 32.25 121 ASP A N 1
ATOM 956 C CA . ASP A 1 121 ? -17.656 -12.047 11.352 1 32.25 121 ASP A CA 1
ATOM 957 C C . ASP A 1 121 ? -17.594 -13.406 10.672 1 32.25 121 ASP A C 1
ATOM 959 O O . ASP A 1 121 ? -17.422 -14.438 11.328 1 32.25 121 ASP A O 1
ATOM 963 N N . GLN A 1 122 ? -18.562 -13.672 9.93 1 28.98 122 GLN A N 1
ATOM 964 C CA . GLN A 1 122 ? -18.625 -14.922 9.188 1 28.98 122 GLN A CA 1
ATOM 965 C C . GLN A 1 122 ? -17.234 -15.336 8.68 1 28.98 122 GLN A C 1
ATOM 967 O O . GLN A 1 122 ? -17.047 -16.469 8.234 1 28.98 122 GLN A O 1
ATOM 972 N N . GLY A 1 123 ? -16.531 -14.469 8.164 1 28.22 123 GLY A N 1
ATOM 973 C CA . GLY A 1 123 ? -15.422 -15.305 7.754 1 28.22 123 GLY A CA 1
ATOM 974 C C . GLY A 1 123 ? -14.594 -15.82 8.914 1 28.22 123 GLY A C 1
ATOM 975 O O . GLY A 1 123 ? -14.328 -17.016 9.016 1 28.22 123 GLY A O 1
ATOM 976 N N . GLU A 1 124 ? -13.797 -14.969 9.539 1 27.02 124 GLU A N 1
ATOM 977 C CA . GLU A 1 124 ? -12.664 -15.719 10.078 1 27.02 124 GLU A CA 1
ATOM 978 C C . GLU A 1 124 ? -13.062 -16.516 11.32 1 27.02 124 GLU A C 1
ATOM 980 O O . GLU A 1 124 ? -12.906 -17.734 11.367 1 27.02 124 GLU A O 1
ATOM 985 N N . LEU A 1 125 ? -12.625 -16.016 12.672 1 29 125 LEU A N 1
ATOM 986 C CA . LEU A 1 125 ? -12 -16.797 13.727 1 29 125 LEU A CA 1
ATOM 987 C C . LEU A 1 125 ? -13.031 -17.281 14.734 1 29 125 LEU A C 1
ATOM 989 O O . LEU A 1 125 ? -13.039 -16.828 15.883 1 29 125 LEU A O 1
ATOM 993 N N . ALA A 1 126 ? -14.234 -17.438 14.617 1 29.47 126 ALA A N 1
ATOM 994 C CA . ALA A 1 126 ? -14.945 -17.844 15.828 1 29.47 126 ALA A CA 1
ATOM 995 C C . ALA A 1 126 ? -14.219 -18.984 16.531 1 29.47 126 ALA A C 1
ATOM 997 O O . ALA A 1 126 ? -13.984 -18.922 17.734 1 29.47 126 ALA A O 1
ATOM 998 N N . THR A 1 127 ? -14.586 -20.266 16.188 1 30.56 127 THR A N 1
ATOM 999 C CA . THR A 1 127 ? -14.219 -21.484 16.922 1 30.56 127 THR A CA 1
ATOM 1000 C C . THR A 1 127 ? -12.734 -21.797 16.75 1 30.56 127 THR A C 1
ATOM 1002 O O . THR A 1 127 ? -12.336 -22.953 16.75 1 30.56 127 THR A O 1
ATOM 1005 N N . PHE A 1 128 ? -11.984 -20.984 16.062 1 34.28 128 PHE A N 1
ATOM 1006 C CA . PHE A 1 128 ? -10.625 -21.188 15.594 1 34.28 128 PHE A CA 1
ATOM 1007 C C . PHE A 1 128 ? -9.695 -21.547 16.75 1 34.28 128 PHE A C 1
ATOM 1009 O O . PHE A 1 128 ? -9.914 -21.109 17.891 1 34.28 128 PHE A O 1
ATOM 1016 N N . ALA A 1 129 ? -8.969 -22.547 16.781 1 41 129 ALA A N 1
ATOM 1017 C CA . ALA A 1 129 ? -7.863 -22.688 17.719 1 41 129 ALA A CA 1
ATOM 1018 C C . ALA A 1 129 ? -7.359 -21.312 18.156 1 41 129 ALA A C 1
ATOM 1020 O O . ALA A 1 129 ? -6.992 -20.484 17.328 1 41 129 ALA A O 1
ATOM 1021 N N . GLY A 1 130 ? -8.156 -20.625 19.141 1 49.25 130 GLY A N 1
ATOM 1022 C CA . GLY A 1 130 ? -7.996 -19.328 19.781 1 49.25 130 GLY A CA 1
ATOM 1023 C C . GLY A 1 130 ? -6.559 -18.859 19.812 1 49.25 130 GLY A C 1
ATOM 1024 O O . GLY A 1 130 ? -5.641 -19.625 19.516 1 49.25 130 GLY A O 1
ATOM 1025 N N . TRP A 1 131 ? -6.289 -17.688 19.812 1 53.97 131 TRP A N 1
ATOM 1026 C CA . TRP A 1 131 ? -5.004 -17.031 20.031 1 53.97 131 TRP A CA 1
ATOM 1027 C C . TRP A 1 131 ? -4.156 -17.812 21.031 1 53.97 131 TRP A C 1
ATOM 1029 O O . TRP A 1 131 ? -2.941 -17.938 20.859 1 53.97 131 TRP A O 1
ATOM 1039 N N . GLU A 1 132 ? -4.895 -18.547 21.844 1 56.62 132 GLU A N 1
ATOM 1040 C CA . GLU A 1 132 ? -4.176 -19.219 22.906 1 56.62 132 GLU A CA 1
ATOM 1041 C C . GLU A 1 132 ? -3.561 -20.531 22.422 1 56.62 132 GLU A C 1
ATOM 1043 O O . GLU A 1 132 ? -2.564 -21 22.969 1 56.62 132 GLU A O 1
ATOM 1048 N N . GLU A 1 133 ? -4.07 -21.016 21.281 1 62.72 133 GLU A N 1
ATOM 1049 C CA . GLU A 1 133 ? -3.576 -22.297 20.797 1 62.72 133 GLU A CA 1
ATOM 1050 C C . GLU A 1 133 ? -2.4 -22.109 19.844 1 62.72 133 GLU A C 1
ATOM 1052 O O . GLU A 1 133 ? -1.652 -23.047 19.578 1 62.72 133 GLU A O 1
ATOM 1057 N N . LYS A 1 134 ? -2.162 -20.875 19.469 1 68.69 134 LYS A N 1
ATOM 1058 C CA . LYS A 1 134 ? -1.066 -20.625 18.547 1 68.69 134 LYS A CA 1
ATOM 1059 C C . LYS A 1 134 ? 0.281 -20.656 19.25 1 68.69 134 LYS A C 1
ATOM 1061 O O . LYS A 1 134 ? 0.387 -20.234 20.406 1 68.69 134 LYS A O 1
ATOM 1066 N N . GLN A 1 135 ? 1.173 -21.156 18.531 1 79 135 GLN A N 1
ATOM 1067 C CA . GLN A 1 135 ? 2.543 -21.109 19.031 1 79 135 GLN A CA 1
ATOM 1068 C C . GLN A 1 135 ? 3.129 -19.703 18.891 1 79 135 GLN A C 1
ATOM 1070 O O . GLN A 1 135 ? 2.564 -18.859 18.203 1 79 135 GLN A O 1
ATOM 1075 N N . ILE A 1 136 ? 4.156 -19.484 19.562 1 83.06 136 ILE A N 1
ATOM 1076 C CA . ILE A 1 136 ? 4.734 -18.156 19.672 1 83.06 136 ILE A CA 1
ATOM 1077 C C . ILE A 1 136 ? 5.16 -17.672 18.281 1 83.06 136 ILE A C 1
ATOM 1079 O O . ILE A 1 136 ? 5.023 -16.484 17.969 1 83.06 136 ILE A O 1
ATOM 1083 N N . ASP A 1 137 ? 5.613 -18.594 17.453 1 84.12 137 ASP A N 1
ATOM 1084 C CA . ASP A 1 137 ? 6.035 -18.203 16.109 1 84.12 137 ASP A CA 1
ATOM 1085 C C . ASP A 1 137 ? 4.832 -17.859 15.242 1 84.12 137 ASP A C 1
ATOM 1087 O O . ASP A 1 137 ? 4.879 -16.906 14.469 1 84.12 137 ASP A O 1
ATOM 1091 N N . GLU A 1 138 ? 3.791 -18.562 15.406 1 83.31 138 GLU A N 1
ATOM 1092 C CA . GLU A 1 138 ? 2.566 -18.281 14.664 1 83.31 138 GLU A CA 1
ATOM 1093 C C . GLU A 1 138 ? 1.956 -16.953 15.086 1 83.31 138 GLU A C 1
ATOM 1095 O O . GLU A 1 138 ? 1.436 -16.203 14.25 1 83.31 138 GLU A O 1
ATOM 1100 N N . LYS A 1 139 ? 2.068 -16.766 16.375 1 86.19 139 LYS A N 1
ATOM 1101 C CA . LYS A 1 139 ? 1.552 -15.508 16.891 1 86.19 139 LYS A CA 1
ATOM 1102 C C . LYS A 1 139 ? 2.33 -14.32 16.328 1 86.19 139 LYS A C 1
ATOM 1104 O O . LYS A 1 139 ? 1.737 -13.32 15.906 1 86.19 139 LYS A O 1
ATOM 1109 N N . ALA A 1 140 ? 3.635 -14.477 16.297 1 91.69 140 ALA A N 1
ATOM 1110 C CA . ALA A 1 140 ? 4.48 -13.414 15.766 1 91.69 140 ALA A CA 1
ATOM 1111 C C . ALA A 1 140 ? 4.16 -13.141 14.297 1 91.69 140 ALA A C 1
ATOM 1113 O O . ALA A 1 140 ? 4.074 -11.984 13.875 1 91.69 140 ALA A O 1
ATOM 1114 N N . ASP A 1 141 ? 3.955 -14.18 13.562 1 89.38 141 ASP A N 1
ATOM 1115 C CA . ASP A 1 141 ? 3.648 -14.023 12.141 1 89.38 141 ASP A CA 1
ATOM 1116 C C . ASP A 1 141 ? 2.271 -13.391 11.945 1 89.38 141 ASP A C 1
ATOM 1118 O O . ASP A 1 141 ? 2.084 -12.57 11.047 1 89.38 141 ASP A O 1
ATOM 1122 N N . SER A 1 142 ? 1.354 -13.859 12.695 1 86.69 142 SER A N 1
ATOM 1123 C CA . SER A 1 142 ? 0.016 -13.281 12.633 1 86.69 142 SER A CA 1
ATOM 1124 C C . SER A 1 142 ? 0.045 -11.789 12.93 1 86.69 142 SER A C 1
ATOM 1126 O O . SER A 1 142 ? -0.629 -11 12.258 1 86.69 142 SER A O 1
ATOM 1128 N N . ILE A 1 143 ? 0.83 -11.453 13.898 1 92.12 143 ILE A N 1
ATOM 1129 C CA . ILE A 1 143 ? 0.953 -10.047 14.273 1 92.12 143 ILE A CA 1
ATOM 1130 C C . ILE A 1 143 ? 1.618 -9.266 13.148 1 92.12 143 ILE A C 1
ATOM 1132 O O . ILE A 1 143 ? 1.196 -8.156 12.82 1 92.12 143 ILE A O 1
ATOM 1136 N N . ALA A 1 144 ? 2.633 -9.859 12.531 1 91.81 144 ALA A N 1
ATOM 1137 C CA . ALA A 1 144 ? 3.307 -9.219 11.406 1 91.81 144 ALA A CA 1
ATOM 1138 C C . ALA A 1 144 ? 2.346 -9 10.242 1 91.81 144 ALA A C 1
ATOM 1140 O O . ALA A 1 144 ? 2.373 -7.949 9.594 1 91.81 144 ALA A O 1
ATOM 1141 N N . ARG A 1 145 ? 1.534 -9.93 9.969 1 86.69 145 ARG A N 1
ATOM 1142 C CA . ARG A 1 145 ? 0.576 -9.82 8.875 1 86.69 145 ARG A CA 1
ATOM 1143 C C . ARG A 1 145 ? -0.472 -8.75 9.164 1 86.69 145 ARG A C 1
ATOM 1145 O O . ARG A 1 145 ? -0.872 -8.008 8.273 1 86.69 145 ARG A O 1
ATOM 1152 N N . LYS A 1 146 ? -0.944 -8.758 10.414 1 86.56 146 LYS A N 1
ATOM 1153 C CA . LYS A 1 146 ? -1.886 -7.719 10.805 1 86.56 146 LYS A CA 1
ATOM 1154 C C . LYS A 1 146 ? -1.264 -6.332 10.656 1 86.56 146 LYS A C 1
ATOM 1156 O O . LYS A 1 146 ? -1.94 -5.383 10.258 1 86.56 146 LYS A O 1
ATOM 1161 N N . CYS A 1 147 ? -0.026 -6.277 11 1 90.06 147 CYS A N 1
ATOM 1162 C CA . CYS A 1 147 ? 0.712 -5.031 10.828 1 90.06 147 CYS A CA 1
ATOM 1163 C C . CYS A 1 147 ? 0.738 -4.609 9.367 1 90.06 147 CYS A C 1
ATOM 1165 O O . CYS A 1 147 ? 0.385 -3.477 9.031 1 90.06 147 CYS A O 1
ATOM 1167 N N . LEU A 1 148 ? 1.062 -5.48 8.523 1 85.81 148 LEU A N 1
ATOM 1168 C CA . LEU A 1 148 ? 1.173 -5.223 7.094 1 85.81 148 LEU A CA 1
ATOM 1169 C C . LEU A 1 148 ? -0.159 -4.746 6.523 1 85.81 148 LEU A C 1
ATOM 1171 O O . LEU A 1 148 ? -0.194 -3.838 5.691 1 85.81 148 LEU A O 1
ATOM 1175 N N . ARG A 1 149 ? -1.241 -5.27 6.965 1 81.88 149 ARG A N 1
ATOM 1176 C CA . ARG A 1 149 ? -2.566 -4.949 6.445 1 81.88 149 ARG A CA 1
ATOM 1177 C C . ARG A 1 149 ? -3.016 -3.566 6.906 1 81.88 149 ARG A C 1
ATOM 1179 O O . ARG A 1 149 ? -3.922 -2.975 6.316 1 81.88 149 ARG A O 1
ATOM 1186 N N . SER A 1 150 ? -2.385 -3.137 7.938 1 84.69 150 SER A N 1
ATOM 1187 C CA . SER A 1 150 ? -2.789 -1.849 8.492 1 84.69 150 SER A CA 1
ATOM 1188 C C . SER A 1 150 ? -2.086 -0.696 7.781 1 84.69 150 SER A C 1
ATOM 1190 O O . SER A 1 150 ? -2.389 0.472 8.031 1 84.69 150 SER A O 1
ATOM 1192 N N . PHE A 1 151 ? -1.175 -1.06 6.898 1 83.06 151 PHE A N 1
ATOM 1193 C CA . PHE A 1 151 ? -0.439 -0.029 6.176 1 83.06 151 PHE A CA 1
ATOM 1194 C C . PHE A 1 151 ? -0.791 -0.054 4.695 1 83.06 151 PHE A C 1
ATOM 1196 O O . PHE A 1 151 ? -1.096 -1.112 4.141 1 83.06 151 PHE A O 1
ATOM 1203 N N . GLY A 1 152 ? -0.964 1.03 4.141 1 73.38 152 GLY A N 1
ATOM 1204 C CA . GLY A 1 152 ? -1.379 1.159 2.752 1 73.38 152 GLY A CA 1
ATOM 1205 C C . GLY A 1 152 ? -0.242 1.544 1.822 1 73.38 152 GLY A C 1
ATOM 1206 O O . GLY A 1 152 ? 0.909 1.167 2.053 1 73.38 152 GLY A O 1
ATOM 1207 N N . ILE A 1 153 ? -0.626 2.256 0.812 1 71.12 153 ILE A N 1
ATOM 1208 C CA . ILE A 1 153 ? 0.29 2.709 -0.229 1 71.12 153 ILE A CA 1
ATOM 1209 C C . ILE A 1 153 ? 1.342 3.635 0.376 1 71.12 153 ILE A C 1
ATOM 1211 O O . ILE A 1 153 ? 1.021 4.496 1.198 1 71.12 153 ILE A O 1
ATOM 1215 N N . GLY A 1 154 ? 2.635 3.42 0.188 1 73.25 154 GLY A N 1
ATOM 1216 C CA . GLY A 1 154 ? 3.725 4.254 0.669 1 73.25 154 GLY A CA 1
ATOM 1217 C C . GLY A 1 154 ? 4.168 3.906 2.078 1 73.25 154 GLY A C 1
ATOM 1218 O O . GLY A 1 154 ? 4.895 4.672 2.713 1 73.25 154 GLY A O 1
ATOM 1219 N N . HIS A 1 155 ? 3.658 2.82 2.652 1 81.25 155 HIS A N 1
ATOM 1220 C CA . HIS A 1 155 ? 4.043 2.297 3.957 1 81.25 155 HIS A CA 1
ATOM 1221 C C . HIS A 1 155 ? 3.654 3.262 5.074 1 81.25 155 HIS A C 1
ATOM 1223 O O . HIS A 1 155 ? 4.41 3.443 6.031 1 81.25 155 HIS A O 1
ATOM 1229 N N . VAL A 1 156 ? 2.598 4.043 4.871 1 82.75 156 VAL A N 1
ATOM 1230 C CA . VAL A 1 156 ? 2.051 4.93 5.891 1 82.75 156 VAL A CA 1
ATOM 1231 C C . VAL A 1 156 ? 0.636 4.484 6.258 1 82.75 156 VAL A C 1
ATOM 1233 O O . VAL A 1 156 ? -0.122 4.031 5.398 1 82.75 156 VAL A O 1
ATOM 1236 N N . PRO A 1 157 ? 0.332 4.543 7.52 1 84 157 PRO A N 1
ATOM 1237 C CA . PRO A 1 157 ? -1.048 4.207 7.879 1 84 157 PRO A CA 1
ATOM 1238 C C . PRO A 1 157 ? -2.064 5.184 7.297 1 84 157 PRO A C 1
ATOM 1240 O O . PRO A 1 157 ? -1.847 6.398 7.328 1 84 157 PRO A O 1
ATOM 1243 N N . PRO A 1 158 ? -3.137 4.734 6.75 1 79.44 158 PRO A N 1
ATOM 1244 C CA . PRO A 1 158 ? -4.172 5.648 6.262 1 79.44 158 PRO A CA 1
ATOM 1245 C C . PRO A 1 158 ? -4.902 6.367 7.395 1 79.44 158 PRO A C 1
ATOM 1247 O O . PRO A 1 158 ? -5.055 5.812 8.484 1 79.44 158 PRO A O 1
ATOM 1250 N N . ILE A 1 159 ? -5.297 7.527 7.105 1 81.75 159 ILE A N 1
ATOM 1251 C CA . ILE A 1 159 ? -6.102 8.258 8.086 1 81.75 159 ILE A CA 1
ATOM 1252 C C . ILE A 1 159 ? -7.477 7.605 8.211 1 81.75 159 ILE A C 1
ATOM 1254 O O . ILE A 1 159 ? -8.117 7.301 7.203 1 81.75 159 ILE A O 1
ATOM 1258 N N . GLN A 1 160 ? -7.824 7.344 9.367 1 83.06 160 GLN A N 1
ATOM 1259 C CA . GLN A 1 160 ? -9.117 6.723 9.625 1 83.06 160 GLN A CA 1
ATOM 1260 C C . GLN A 1 160 ? -10.086 7.711 10.266 1 83.06 160 GLN A C 1
ATOM 1262 O O . GLN A 1 160 ? -9.695 8.484 11.148 1 83.06 160 GLN A O 1
ATOM 1267 N N . LEU A 1 161 ? -11.266 7.734 9.703 1 86.69 161 LEU A N 1
ATOM 1268 C CA . LEU A 1 161 ? -12.344 8.562 10.242 1 86.69 161 LEU A CA 1
ATOM 1269 C C . LEU A 1 161 ? -13.492 7.695 10.742 1 86.69 161 LEU A C 1
ATOM 1271 O O . LEU A 1 161 ? -13.828 6.684 10.125 1 86.69 161 LEU A O 1
ATOM 1275 N N . ASP A 1 162 ? -13.992 8.031 11.828 1 87.06 162 ASP A N 1
ATOM 1276 C CA . ASP A 1 162 ? -15.164 7.301 12.297 1 87.06 162 ASP A CA 1
ATOM 1277 C C . ASP A 1 162 ? -16.453 7.879 11.711 1 87.06 162 ASP A C 1
ATOM 1279 O O . ASP A 1 162 ? -16.406 8.68 10.773 1 87.06 162 ASP A O 1
ATOM 1283 N N . LEU A 1 163 ? -17.562 7.531 12.227 1 80.5 163 LEU A N 1
ATOM 1284 C CA . LEU A 1 163 ? -18.859 7.93 11.688 1 80.5 163 LEU A CA 1
ATOM 1285 C C . LEU A 1 163 ? -19.031 9.438 11.773 1 80.5 163 LEU A C 1
ATOM 1287 O O . LEU A 1 163 ? -19.594 10.055 10.859 1 80.5 163 LEU A O 1
ATOM 1291 N N . HIS A 1 164 ? -18.578 10 12.891 1 90.75 164 HIS A N 1
ATOM 1292 C CA . HIS A 1 164 ? -18.75 11.438 13.109 1 90.75 164 HIS A CA 1
ATOM 1293 C C . HIS A 1 164 ? -17.625 12.234 12.461 1 90.75 164 HIS A C 1
ATOM 1295 O O . HIS A 1 164 ? -17.531 13.445 12.648 1 90.75 164 HIS A O 1
ATOM 1301 N N . GLY A 1 165 ? -16.734 11.523 11.766 1 90.62 165 GLY A N 1
ATOM 1302 C CA . GLY A 1 165 ? -15.609 12.211 11.164 1 90.62 165 GLY A CA 1
ATOM 1303 C C . GLY A 1 165 ? -14.484 12.492 12.148 1 90.62 165 GLY A C 1
ATOM 1304 O O . GLY A 1 165 ? -13.688 13.398 11.938 1 90.62 165 GLY A O 1
ATOM 1305 N N . MET A 1 166 ? -14.594 11.828 13.258 1 94.88 166 MET A N 1
ATOM 1306 C CA . MET A 1 166 ? -13.5 11.977 14.211 1 94.88 166 MET A CA 1
ATOM 1307 C C . MET A 1 166 ? -12.211 11.359 13.664 1 94.88 166 MET A C 1
ATOM 1309 O O . MET A 1 166 ? -12.219 10.234 13.172 1 94.88 166 MET A O 1
ATOM 1313 N N . VAL A 1 167 ? -11.156 12.086 13.641 1 94.12 167 VAL A N 1
ATOM 1314 C CA . VAL A 1 167 ? -9.875 11.625 13.117 1 94.12 167 VAL A CA 1
ATOM 1315 C C . VAL A 1 167 ? -9.211 10.688 14.125 1 94.12 167 VAL A C 1
ATOM 1317 O O . VAL A 1 167 ? -9.016 11.047 15.281 1 94.12 167 VAL A O 1
ATOM 1320 N N . ALA A 1 168 ? -8.914 9.516 13.672 1 93.31 168 ALA A N 1
ATOM 1321 C CA . ALA A 1 168 ? -8.242 8.547 14.531 1 93.31 168 ALA A CA 1
ATOM 1322 C C . ALA A 1 168 ? -6.738 8.789 14.555 1 93.31 168 ALA A C 1
ATOM 1324 O O . ALA A 1 168 ? -5.977 8.07 13.906 1 93.31 168 ALA A O 1
ATOM 1325 N N . VAL A 1 169 ? -6.371 9.688 15.391 1 94.5 169 VAL A N 1
ATOM 1326 C CA . VAL A 1 169 ? -4.965 10.07 15.484 1 94.5 169 VAL A CA 1
ATOM 1327 C C . VAL A 1 169 ? -4.137 8.875 15.945 1 94.5 169 VAL A C 1
ATOM 1329 O O . VAL A 1 169 ? -4.566 8.102 16.812 1 94.5 169 VAL A O 1
ATOM 1332 N N . ASP A 1 170 ? -2.959 8.664 15.352 1 93.62 170 ASP A N 1
ATOM 1333 C CA . ASP A 1 170 ? -2.033 7.578 15.672 1 93.62 170 ASP A CA 1
ATOM 1334 C C . ASP A 1 170 ? -2.732 6.223 15.609 1 93.62 170 ASP A C 1
ATOM 1336 O O . ASP A 1 170 ? -2.566 5.391 16.5 1 93.62 170 ASP A O 1
ATOM 1340 N N . MET A 1 171 ? -3.574 6.059 14.625 1 91.75 171 MET A N 1
ATOM 1341 C CA . MET A 1 171 ? -4.344 4.832 14.43 1 91.75 171 MET A CA 1
ATOM 1342 C C . MET A 1 171 ? -5.215 4.539 15.641 1 91.75 171 MET A C 1
ATOM 1344 O O . MET A 1 171 ? -5.203 3.422 16.172 1 91.75 171 MET A O 1
ATOM 1348 N N . ASN A 1 172 ? -5.918 5.57 16.109 1 92.31 172 ASN A N 1
ATOM 1349 C CA . ASN A 1 172 ? -6.727 5.492 17.312 1 92.31 172 ASN A CA 1
ATOM 1350 C C . ASN A 1 172 ? -5.895 5.066 18.516 1 92.31 172 ASN A C 1
ATOM 1352 O O . ASN A 1 172 ? -6.309 4.195 19.281 1 92.31 172 ASN A O 1
ATOM 1356 N N . PHE A 1 173 ? -4.656 5.551 18.531 1 93.19 173 PHE A N 1
ATOM 1357 C CA . PHE A 1 173 ? -3.715 5.449 19.641 1 93.19 173 PHE A CA 1
ATOM 1358 C C . PHE A 1 173 ? -3.17 4.031 19.766 1 93.19 173 PHE A C 1
ATOM 1360 O O . PHE A 1 173 ? -2.689 3.637 20.828 1 93.19 173 PHE A O 1
ATOM 1367 N N . ARG A 1 174 ? -3.242 3.27 18.672 1 93.69 174 ARG A N 1
ATOM 1368 C CA . ARG A 1 174 ? -2.604 1.959 18.609 1 93.69 174 ARG A CA 1
ATOM 1369 C C . ARG A 1 174 ? -1.147 2.08 18.172 1 93.69 174 ARG A C 1
ATOM 1371 O O . ARG A 1 174 ? -0.402 1.099 18.203 1 93.69 174 ARG A O 1
ATOM 1378 N N . ALA A 1 175 ? -0.767 3.205 17.734 1 94.81 175 ALA A N 1
ATOM 1379 C CA . ALA A 1 175 ? 0.63 3.521 17.438 1 94.81 175 ALA A CA 1
ATOM 1380 C C . ALA A 1 175 ? 1.19 4.508 18.469 1 94.81 175 ALA A C 1
ATOM 1382 O O . ALA A 1 175 ? 1.336 5.695 18.172 1 94.81 175 ALA A O 1
ATOM 1383 N N . PRO A 1 176 ? 1.545 4.008 19.609 1 94.56 176 PRO A N 1
ATOM 1384 C CA . PRO A 1 176 ? 2.076 4.895 20.656 1 94.56 176 PRO A CA 1
ATOM 1385 C C . PRO A 1 176 ? 3.494 5.375 20.344 1 94.56 176 PRO A C 1
ATOM 1387 O O . PRO A 1 176 ? 4.469 4.742 20.766 1 94.56 176 PRO A O 1
ATOM 1390 N N . LEU A 1 177 ? 3.621 6.512 19.828 1 94.56 177 LEU A N 1
ATOM 1391 C CA . LEU A 1 177 ? 4.906 7.039 19.375 1 94.56 177 LEU A CA 1
ATOM 1392 C C . LEU A 1 177 ? 5.691 7.617 20.547 1 94.56 177 LEU A C 1
ATOM 1394 O O . LEU A 1 177 ? 6.895 7.391 20.672 1 94.56 177 LEU A O 1
ATOM 1398 N N . VAL A 1 178 ? 4.949 8.391 21.391 1 94.5 178 VAL A N 1
ATOM 1399 C CA . VAL A 1 178 ? 5.629 9.156 22.438 1 94.5 178 VAL A CA 1
ATOM 1400 C C . VAL A 1 178 ? 4.828 9.062 23.734 1 94.5 178 VAL A C 1
ATOM 1402 O O . VAL A 1 178 ? 3.617 8.836 23.703 1 94.5 178 VAL A O 1
ATOM 1405 N N . SER A 1 179 ? 5.574 9.172 24.828 1 93.56 179 SER A N 1
ATOM 1406 C CA . SER A 1 179 ? 4.945 9.18 26.156 1 93.56 179 SER A CA 1
ATOM 1407 C C . SER A 1 179 ? 4.973 10.57 26.766 1 93.56 179 SER A C 1
ATOM 1409 O O . SER A 1 179 ? 5.641 11.477 26.25 1 93.56 179 SER A O 1
ATOM 1411 N N . ALA A 1 180 ? 4.219 10.734 27.859 1 95.88 180 ALA A N 1
ATOM 1412 C CA . ALA A 1 180 ? 4.195 12 28.578 1 95.88 180 ALA A CA 1
ATOM 1413 C C . ALA A 1 180 ? 5.586 12.359 29.094 1 95.88 180 ALA A C 1
ATOM 1415 O O . ALA A 1 180 ? 5.953 13.539 29.125 1 95.88 180 ALA A O 1
ATOM 1416 N N . ALA A 1 181 ? 6.312 11.367 29.406 1 95.25 181 ALA A N 1
ATOM 1417 C CA . ALA A 1 181 ? 7.648 11.594 29.953 1 95.25 181 ALA A CA 1
ATOM 1418 C C . ALA A 1 181 ? 8.562 12.234 28.906 1 95.25 181 ALA A C 1
ATOM 1420 O O . ALA A 1 181 ? 9.391 13.086 29.234 1 95.25 181 ALA A O 1
ATOM 1421 N N . GLU A 1 182 ? 8.406 11.828 27.719 1 94.94 182 GLU A N 1
ATOM 1422 C CA . GLU A 1 182 ? 9.227 12.398 26.656 1 94.94 182 GLU A CA 1
ATOM 1423 C C . GLU A 1 182 ? 8.852 13.852 26.391 1 94.94 182 GLU A C 1
ATOM 1425 O O . GLU A 1 182 ? 9.719 14.68 26.109 1 94.94 182 GLU A O 1
ATOM 1430 N N . TYR A 1 183 ? 7.566 14.141 26.453 1 96.5 183 TYR A N 1
ATOM 1431 C CA . TYR A 1 183 ? 7.121 15.516 26.266 1 96.5 183 TYR A CA 1
ATOM 1432 C C . TYR A 1 183 ? 7.637 16.406 27.375 1 96.5 183 TYR A C 1
ATOM 1434 O O . TYR A 1 183 ? 7.984 17.578 27.141 1 96.5 183 TYR A O 1
ATOM 1442 N N . GLU A 1 184 ? 7.703 15.867 28.547 1 96.94 184 GLU A N 1
ATOM 1443 C CA . GLU A 1 184 ? 8.195 16.625 29.688 1 96.94 184 GLU A CA 1
ATOM 1444 C C . GLU A 1 184 ? 9.633 17.094 29.469 1 96.94 184 GLU A C 1
ATOM 1446 O O . GLU A 1 184 ? 10 18.203 29.859 1 96.94 184 GLU A O 1
ATOM 1451 N N . LYS A 1 185 ? 10.375 16.281 28.781 1 94.94 185 LYS A N 1
ATOM 1452 C CA . LYS A 1 185 ? 11.789 16.578 28.547 1 94.94 185 LYS A CA 1
ATOM 1453 C C . LYS A 1 185 ? 11.953 17.688 27.516 1 94.94 185 LYS A C 1
ATOM 1455 O O . LYS A 1 185 ? 13.031 18.281 27.391 1 94.94 185 LYS A O 1
ATOM 1460 N N . THR A 1 186 ? 10.922 18.031 26.812 1 94.5 186 THR A N 1
ATOM 1461 C CA . THR A 1 186 ? 11.031 18.984 25.719 1 94.5 186 THR A CA 1
ATOM 1462 C C . THR A 1 186 ? 10.836 20.422 26.219 1 94.5 186 THR A C 1
ATOM 1464 O O . THR A 1 186 ? 11.094 21.375 25.484 1 94.5 186 THR A O 1
ATOM 1467 N N . VAL A 1 187 ? 10.375 20.578 27.453 1 96.12 187 VAL A N 1
ATOM 1468 C CA . VAL A 1 187 ? 10.078 21.906 27.969 1 96.12 187 VAL A CA 1
ATOM 1469 C C . VAL A 1 187 ? 10.672 22.078 29.359 1 96.12 187 VAL A C 1
ATOM 1471 O O . VAL A 1 187 ? 11.164 21.125 29.953 1 96.12 187 VAL A O 1
ATOM 1474 N N . GLU A 1 188 ? 10.609 23.281 29.797 1 95.12 188 GLU A N 1
ATOM 1475 C CA . GLU A 1 188 ? 11.047 23.594 31.156 1 95.12 188 GLU A CA 1
ATOM 1476 C C . GLU A 1 188 ? 10.039 23.094 32.188 1 95.12 188 GLU A C 1
ATOM 1478 O O . GLU A 1 188 ? 8.859 22.891 31.875 1 95.12 188 GLU A O 1
ATOM 1483 N N . SER A 1 189 ? 10.547 22.938 33.406 1 95.62 189 SER A N 1
ATOM 1484 C CA . SER A 1 189 ? 9.734 22.375 34.469 1 95.62 189 SER A CA 1
ATOM 1485 C C . SER A 1 189 ? 8.508 23.234 34.75 1 95.62 189 SER A C 1
ATOM 1487 O O . SER A 1 189 ? 7.438 22.703 35.062 1 95.62 189 SER A O 1
ATOM 1489 N N . ARG A 1 190 ? 8.656 24.453 34.625 1 94.44 190 ARG A N 1
ATOM 1490 C CA . ARG A 1 190 ? 7.543 25.359 34.906 1 94.44 190 ARG A CA 1
ATOM 1491 C C . ARG A 1 190 ? 6.41 25.156 33.906 1 94.44 190 ARG A C 1
ATOM 1493 O O . ARG A 1 190 ? 5.242 25.062 34.281 1 94.44 190 ARG A O 1
ATOM 1500 N N . THR A 1 191 ? 6.742 25.172 32.656 1 96.06 191 THR A N 1
ATOM 1501 C CA . THR A 1 191 ? 5.742 24.984 31.609 1 96.06 191 THR A CA 1
ATOM 1502 C C . THR A 1 191 ? 5.035 23.641 31.766 1 96.06 191 THR A C 1
ATOM 1504 O O . THR A 1 191 ? 3.82 23.547 31.594 1 96.06 191 THR A O 1
ATOM 1507 N N . TRP A 1 192 ? 5.797 22.625 32.094 1 97.12 192 TRP A N 1
ATOM 1508 C CA . TRP A 1 192 ? 5.207 21.312 32.281 1 97.12 192 TRP A CA 1
ATOM 1509 C C . TRP A 1 192 ? 4.234 21.312 33.469 1 97.12 192 TRP A C 1
ATOM 1511 O O . TRP A 1 192 ? 3.148 20.734 33.375 1 97.12 192 TRP A O 1
ATOM 1521 N N . SER A 1 193 ? 4.656 21.969 34.5 1 96.69 193 SER A N 1
ATOM 1522 C CA . SER A 1 193 ? 3.795 22.062 35.656 1 96.69 193 SER A CA 1
ATOM 1523 C C . SER A 1 193 ? 2.486 22.766 35.344 1 96.69 193 SER A C 1
ATOM 1525 O O . SER A 1 193 ? 1.425 22.391 35.844 1 96.69 193 SER A O 1
ATOM 1527 N N . LEU A 1 194 ? 2.572 23.766 34.562 1 97 194 LEU A N 1
ATOM 1528 C CA . LEU A 1 194 ? 1.385 24.516 34.188 1 97 194 LEU A CA 1
ATOM 1529 C C . LEU A 1 194 ? 0.446 23.672 33.344 1 97 194 LEU A C 1
ATOM 1531 O O . LEU A 1 194 ? -0.769 23.672 33.531 1 97 194 LEU A O 1
ATOM 1535 N N . VAL A 1 195 ? 1.009 23 32.375 1 97.75 195 VAL A N 1
ATOM 1536 C CA . VAL A 1 195 ? 0.18 22.156 31.516 1 97.75 195 VAL A CA 1
ATOM 1537 C C . VAL A 1 195 ? -0.49 21.062 32.344 1 97.75 195 VAL A C 1
ATOM 1539 O O . VAL A 1 195 ? -1.665 20.75 32.125 1 97.75 195 VAL A O 1
ATOM 1542 N N . GLN A 1 196 ? 0.226 20.516 33.312 1 97.31 196 GLN A N 1
ATOM 1543 C CA . GLN A 1 196 ? -0.323 19.5 34.188 1 97.31 196 GLN A CA 1
ATOM 1544 C C . GLN A 1 196 ? -1.456 20.062 35.031 1 97.31 196 GLN A C 1
ATOM 1546 O O . GLN A 1 196 ? -2.445 19.375 35.312 1 97.31 196 GLN A O 1
ATOM 1551 N N . HIS A 1 197 ? -1.266 21.234 35.469 1 96.75 197 HIS A N 1
ATOM 1552 C CA . HIS A 1 197 ? -2.281 21.906 36.281 1 96.75 197 HIS A CA 1
ATOM 1553 C C . HIS A 1 197 ? -3.607 21.984 35.531 1 96.75 197 HIS A C 1
ATOM 1555 O O . HIS A 1 197 ? -4.645 21.578 36.062 1 96.75 197 HIS A O 1
ATOM 1561 N N . TYR A 1 198 ? -3.549 22.5 34.406 1 97.69 198 TYR A N 1
ATOM 1562 C CA . TYR A 1 198 ? -4.781 22.672 33.625 1 97.69 198 TYR A CA 1
ATOM 1563 C C . TYR A 1 198 ? -5.309 21.312 33.156 1 97.69 198 TYR A C 1
ATOM 1565 O O . TYR A 1 198 ? -6.52 21.109 33.062 1 97.69 198 TYR A O 1
ATOM 1573 N N . ALA A 1 199 ? -4.426 20.406 32.75 1 98.38 199 ALA A N 1
ATOM 1574 C CA . ALA A 1 199 ? -4.844 19.062 32.344 1 98.38 199 ALA A CA 1
ATOM 1575 C C . ALA A 1 199 ? -5.59 18.375 33.5 1 98.38 199 ALA A C 1
ATOM 1577 O O . ALA A 1 199 ? -6.609 17.719 33.25 1 98.38 199 ALA A O 1
ATOM 1578 N N . SER A 1 200 ? -5.066 18.469 34.688 1 97.88 200 SER A N 1
ATOM 1579 C CA . SER A 1 200 ? -5.695 17.859 35.844 1 97.88 200 SER A CA 1
ATOM 1580 C C . SER A 1 200 ? -7.098 18.422 36.062 1 97.88 200 SER A C 1
ATOM 1582 O O . SER A 1 200 ? -8.023 17.688 36.406 1 97.88 200 SER A O 1
ATOM 1584 N N . ASP A 1 201 ? -7.211 19.688 35.906 1 97.5 201 ASP A N 1
ATOM 1585 C CA . ASP A 1 201 ? -8.516 20.328 36.062 1 97.5 201 ASP A CA 1
ATOM 1586 C C . ASP A 1 201 ? -9.508 19.781 35.031 1 97.5 201 ASP A C 1
ATOM 1588 O O . ASP A 1 201 ? -10.633 19.422 35.375 1 97.5 201 ASP A O 1
ATOM 1592 N N . LEU A 1 202 ? -9.109 19.734 33.812 1 98.56 202 LEU A N 1
ATOM 1593 C CA . LEU A 1 202 ? -9.969 19.281 32.719 1 98.56 202 LEU A CA 1
ATOM 1594 C C . LEU A 1 202 ? -10.359 17.812 32.938 1 98.56 202 LEU A C 1
ATOM 1596 O O . LEU A 1 202 ? -11.5 17.438 32.656 1 98.56 202 LEU A O 1
ATOM 1600 N N . ARG A 1 203 ? -9.422 17.016 33.375 1 97.62 203 ARG A N 1
ATOM 1601 C CA . ARG A 1 203 ? -9.68 15.602 33.625 1 97.62 203 ARG A CA 1
ATOM 1602 C C . ARG A 1 203 ? -10.672 15.422 34.75 1 97.62 203 ARG A C 1
ATOM 1604 O O . ARG A 1 203 ? -11.617 14.633 34.656 1 97.62 203 ARG A O 1
ATOM 1611 N N . LYS A 1 204 ? -10.453 16.094 35.812 1 97.5 204 LYS A N 1
ATOM 1612 C CA . LYS A 1 204 ? -11.305 15.977 37 1 97.5 204 LYS A CA 1
ATOM 1613 C C . LYS A 1 204 ? -12.742 16.359 36.688 1 97.5 204 LYS A C 1
ATOM 1615 O O . LYS A 1 204 ? -13.68 15.711 37.156 1 97.5 204 LYS A O 1
ATOM 1620 N N . ARG A 1 205 ? -12.867 17.359 35.875 1 97.81 205 ARG A N 1
ATOM 1621 C CA . ARG A 1 205 ? -14.203 17.844 35.531 1 97.81 205 ARG A CA 1
ATOM 1622 C C . ARG A 1 205 ? -14.742 17.156 34.281 1 97.81 205 ARG A C 1
ATOM 1624 O O . ARG A 1 205 ? -15.859 17.438 33.844 1 97.81 205 ARG A O 1
ATOM 1631 N N . GLN A 1 206 ? -13.977 16.328 33.625 1 97.06 206 GLN A N 1
ATOM 1632 C CA . GLN A 1 206 ? -14.336 15.555 32.438 1 97.06 206 GLN A CA 1
ATOM 1633 C C . GLN A 1 206 ? -14.805 16.469 31.312 1 97.06 206 GLN A C 1
ATOM 1635 O O . GLN A 1 206 ? -15.859 16.234 30.703 1 97.06 206 GLN A O 1
ATOM 1640 N N . VAL A 1 207 ? -14.031 17.547 31.156 1 98.19 207 VAL A N 1
ATOM 1641 C CA . VAL A 1 207 ? -14.352 18.5 30.109 1 98.19 207 VAL A CA 1
ATOM 1642 C C . VAL A 1 207 ? -14.031 17.922 28.734 1 98.19 207 VAL A C 1
ATOM 1644 O O . VAL A 1 207 ? -12.953 17.344 28.531 1 98.19 207 VAL A O 1
ATOM 1647 N N . ARG A 1 208 ? -14.953 18.031 27.781 1 97.62 208 ARG A N 1
ATOM 1648 C CA . ARG A 1 208 ? -14.773 17.547 26.406 1 97.62 208 ARG A CA 1
ATOM 1649 C C . ARG A 1 208 ? -14.531 18.703 25.438 1 97.62 208 ARG A C 1
ATOM 1651 O O . ARG A 1 208 ? -15.383 19.578 25.297 1 97.62 208 ARG A O 1
ATOM 1658 N N . VAL A 1 209 ? -13.438 18.656 24.766 1 98.56 209 VAL A N 1
ATOM 1659 C CA . VAL A 1 209 ? -13.109 19.703 23.797 1 98.56 209 VAL A CA 1
ATOM 1660 C C . VAL A 1 209 ? -13.156 19.125 22.391 1 98.56 209 VAL A C 1
ATOM 1662 O O . VAL A 1 209 ? -12.586 18.062 22.125 1 98.56 209 VAL A O 1
ATOM 1665 N N . ALA A 1 210 ? -13.812 19.797 21.469 1 98.19 210 ALA A N 1
ATOM 1666 C CA . ALA A 1 210 ? -13.93 19.328 20.094 1 98.19 210 ALA A CA 1
ATOM 1667 C C . ALA A 1 210 ? -13.336 20.328 19.109 1 98.19 210 ALA A C 1
ATOM 1669 O O . ALA A 1 210 ? -13.727 21.5 19.094 1 98.19 210 ALA A O 1
ATOM 1670 N N . PHE A 1 211 ? -12.438 19.906 18.359 1 97.25 211 PHE A N 1
ATOM 1671 C CA . PHE A 1 211 ? -11.875 20.688 17.266 1 97.25 211 PHE A CA 1
ATOM 1672 C C . PHE A 1 211 ? -12.523 20.297 15.938 1 97.25 211 PHE A C 1
ATOM 1674 O O . PHE A 1 211 ? -12.781 19.125 15.688 1 97.25 211 PHE A O 1
ATOM 1681 N N . PHE A 1 212 ? -12.773 21.266 15.086 1 96.38 212 PHE A N 1
ATOM 1682 C CA . PHE A 1 212 ? -13.344 21.016 13.766 1 96.38 212 PHE A CA 1
ATOM 1683 C C . PHE A 1 212 ? -12.477 21.625 12.672 1 96.38 212 PHE A C 1
ATOM 1685 O O . PHE A 1 212 ? -12.242 22.844 12.664 1 96.38 212 PHE A O 1
ATOM 1692 N N . SER A 1 213 ? -11.953 20.844 11.82 1 93 213 SER A N 1
ATOM 1693 C CA . SER A 1 213 ? -11.188 21.281 10.664 1 93 213 SER A CA 1
ATOM 1694 C C . SER A 1 213 ? -11.812 20.797 9.367 1 93 213 SER A C 1
ATOM 1696 O O . SER A 1 213 ? -12.609 19.859 9.367 1 93 213 SER A O 1
ATOM 1698 N N . ALA A 1 214 ? -11.453 21.484 8.273 1 87.69 214 ALA A N 1
ATOM 1699 C CA . ALA A 1 214 ? -12.016 21.125 6.973 1 87.69 214 ALA A CA 1
ATOM 1700 C C . ALA A 1 214 ? -11.398 19.828 6.445 1 87.69 214 ALA A C 1
ATOM 1702 O O . ALA A 1 214 ? -12.016 19.125 5.648 1 87.69 214 ALA A O 1
ATOM 1703 N N . THR A 1 215 ? -10.148 19.547 6.852 1 83.38 215 THR A N 1
ATOM 1704 C CA . THR A 1 215 ? -9.453 18.375 6.359 1 83.38 215 THR A CA 1
ATOM 1705 C C . THR A 1 215 ? -8.492 17.828 7.418 1 83.38 215 THR A C 1
ATOM 1707 O O . THR A 1 215 ? -8.117 18.547 8.352 1 83.38 215 THR A O 1
ATOM 1710 N N . ALA A 1 216 ? -8.242 16.578 7.227 1 84.31 216 ALA A N 1
ATOM 1711 C CA . ALA A 1 216 ? -7.262 15.961 8.117 1 84.31 216 ALA A CA 1
ATOM 1712 C C . ALA A 1 216 ? -5.945 15.695 7.387 1 84.31 216 ALA A C 1
ATOM 1714 O O . ALA A 1 216 ? -5.035 15.078 7.938 1 84.31 216 ALA A O 1
ATOM 1715 N N . TYR A 1 217 ? -5.82 16.188 6.074 1 72.12 217 TYR A N 1
ATOM 1716 C CA . TYR A 1 217 ? -4.656 15.867 5.25 1 72.12 217 TYR A CA 1
ATOM 1717 C C . TYR A 1 217 ? -4.039 17.125 4.668 1 72.12 217 TYR A C 1
ATOM 1719 O O . TYR A 1 217 ? -4.707 18.156 4.555 1 72.12 217 TYR A O 1
ATOM 1727 N N . GLY A 1 218 ? -2.777 16.938 4.293 1 62.28 218 GLY A N 1
ATOM 1728 C CA . GLY A 1 218 ? -2.166 17.75 3.26 1 62.28 218 GLY A CA 1
ATOM 1729 C C . GLY A 1 218 ? -1.709 19.109 3.768 1 62.28 218 GLY A C 1
ATOM 1730 O O . GLY A 1 218 ? -0.83 19.734 3.172 1 62.28 218 GLY A O 1
ATOM 1731 N N . ARG A 1 219 ? -2.316 19.562 4.844 1 63.97 219 ARG A N 1
ATOM 1732 C CA . ARG A 1 219 ? -1.946 20.906 5.258 1 63.97 219 ARG A CA 1
ATOM 1733 C C . ARG A 1 219 ? -0.961 20.875 6.422 1 63.97 219 ARG A C 1
ATOM 1735 O O . ARG A 1 219 ? -1.033 19.984 7.273 1 63.97 219 ARG A O 1
ATOM 1742 N N . PRO A 1 220 ? -0.036 21.719 6.254 1 56.97 220 PRO A N 1
ATOM 1743 C CA . PRO A 1 220 ? 1.01 21.719 7.281 1 56.97 220 PRO A CA 1
ATOM 1744 C C . PRO A 1 220 ? 0.455 21.938 8.688 1 56.97 220 PRO A C 1
ATOM 1746 O O . PRO A 1 220 ? 1.112 21.594 9.672 1 56.97 220 PRO A O 1
ATOM 1749 N N . ASP A 1 221 ? -0.673 22.516 8.742 1 61.69 221 ASP A N 1
ATOM 1750 C CA . ASP A 1 221 ? -1.216 22.828 10.062 1 61.69 221 ASP A CA 1
ATOM 1751 C C . ASP A 1 221 ? -1.859 21.594 10.688 1 61.69 221 ASP A C 1
ATOM 1753 O O . ASP A 1 221 ? -2.1 21.562 11.898 1 61.69 221 ASP A O 1
ATOM 1757 N N . VAL A 1 222 ? -1.986 20.656 9.867 1 78.56 222 VAL A N 1
ATOM 1758 C CA . VAL A 1 222 ? -2.691 19.469 10.328 1 78.56 222 VAL A CA 1
ATOM 1759 C C . VAL A 1 222 ? -1.822 18.703 11.32 1 78.56 222 VAL A C 1
ATOM 1761 O O . VAL A 1 222 ? -2.338 18.031 12.211 1 78.56 222 VAL A O 1
ATOM 1764 N N . TYR A 1 223 ? -0.551 19.031 11.266 1 84.62 223 TYR A N 1
ATOM 1765 C CA . TYR A 1 223 ? 0.379 18.266 12.086 1 84.62 223 TYR A CA 1
ATOM 1766 C C . TYR A 1 223 ? 0.271 18.672 13.555 1 84.62 223 TYR A C 1
ATOM 1768 O O . TYR A 1 223 ? 0.408 17.828 14.445 1 84.62 223 TYR A O 1
ATOM 1776 N N . THR A 1 224 ? -0.031 19.938 13.734 1 89.31 224 THR A N 1
ATOM 1777 C CA . THR A 1 224 ? -0.144 20.422 15.102 1 89.31 224 THR A CA 1
ATOM 1778 C C . THR A 1 224 ? -1.359 19.812 15.797 1 89.31 224 THR A C 1
ATOM 1780 O O . THR A 1 224 ? -1.343 19.594 17 1 89.31 224 THR A O 1
ATOM 1783 N N . ARG A 1 225 ? -2.291 19.562 14.961 1 93.44 225 ARG A N 1
ATOM 1784 C CA . ARG A 1 225 ? -3.494 18.969 15.531 1 93.44 225 ARG A CA 1
ATOM 1785 C C . ARG A 1 225 ? -3.248 17.516 15.938 1 93.44 225 ARG A C 1
ATOM 1787 O O . ARG A 1 225 ? -3.699 17.078 17 1 93.44 225 ARG A O 1
ATOM 1794 N N . HIS A 1 226 ? -2.549 16.797 15.117 1 93.81 226 HIS A N 1
ATOM 1795 C CA . HIS A 1 226 ? -2.166 15.438 15.484 1 93.81 226 HIS A CA 1
ATOM 1796 C C . HIS A 1 226 ? -1.377 15.422 16.781 1 93.81 226 HIS A C 1
ATOM 1798 O O . HIS A 1 226 ? -1.649 14.602 17.672 1 93.81 226 HIS A O 1
ATOM 1804 N N . ALA A 1 227 ? -0.505 16.359 16.891 1 95.44 227 ALA A N 1
ATOM 1805 C CA . ALA A 1 227 ? 0.367 16.422 18.062 1 95.44 227 ALA A CA 1
ATOM 1806 C C . ALA A 1 227 ? -0.421 16.781 19.312 1 95.44 227 ALA A C 1
ATOM 1808 O O . ALA A 1 227 ? -0.19 16.219 20.391 1 95.44 227 ALA A O 1
ATOM 1809 N N . LEU A 1 228 ? -1.307 17.703 19.156 1 96.5 228 LEU A N 1
ATOM 1810 C CA . LEU A 1 228 ? -2.115 18.141 20.281 1 96.5 228 LEU A CA 1
ATOM 1811 C C . LEU A 1 228 ? -2.971 17 20.812 1 96.5 228 LEU A C 1
ATOM 1813 O O . LEU A 1 228 ? -3.047 16.781 22.031 1 96.5 228 LEU A O 1
ATOM 1817 N N . ILE A 1 229 ? -3.592 16.328 19.906 1 96.81 229 ILE A N 1
ATOM 1818 C CA . ILE A 1 229 ? -4.465 15.227 20.312 1 96.81 229 ILE A CA 1
ATOM 1819 C C . ILE A 1 229 ? -3.635 14.117 20.953 1 96.81 229 ILE A C 1
ATOM 1821 O O . ILE A 1 229 ? -4.055 13.523 21.953 1 96.81 229 ILE A O 1
ATOM 1825 N N . ARG A 1 230 ? -2.479 13.836 20.422 1 96.5 230 ARG A N 1
ATOM 1826 C CA . ARG A 1 230 ? -1.585 12.828 20.984 1 96.5 230 ARG A CA 1
ATOM 1827 C C . ARG A 1 230 ? -1.208 13.172 22.422 1 96.5 230 ARG A C 1
ATOM 1829 O O . ARG A 1 230 ? -1.322 12.328 23.312 1 96.5 230 ARG A O 1
ATOM 1836 N N . LEU A 1 231 ? -0.787 14.398 22.641 1 97.94 231 LEU A N 1
ATOM 1837 C CA . LEU A 1 231 ? -0.401 14.812 23.984 1 97.94 231 LEU A CA 1
ATOM 1838 C C . LEU A 1 231 ? -1.599 14.773 24.922 1 97.94 231 LEU A C 1
ATOM 1840 O O . LEU A 1 231 ? -1.467 14.383 26.094 1 97.94 231 LEU A O 1
ATOM 1844 N N . SER A 1 232 ? -2.734 15.242 24.453 1 98.25 232 SER A N 1
ATOM 1845 C CA . SER A 1 232 ? -3.941 15.219 25.266 1 98.25 232 SER A CA 1
ATOM 1846 C C . SER A 1 232 ? -4.262 13.805 25.75 1 98.25 232 SER A C 1
ATOM 1848 O O . SER A 1 232 ? -4.641 13.609 26.906 1 98.25 232 SER A O 1
ATOM 1850 N N . GLN A 1 233 ? -4.066 12.922 24.844 1 96.5 233 GLN A N 1
ATOM 1851 C CA . GLN A 1 233 ? -4.297 11.523 25.188 1 96.5 233 GLN A CA 1
ATOM 1852 C C . GLN A 1 233 ? -3.309 11.055 26.25 1 96.5 233 GLN A C 1
ATOM 1854 O O . GLN A 1 233 ? -3.684 10.344 27.188 1 96.5 233 GLN A O 1
ATOM 1859 N N . CYS A 1 234 ? -2.096 11.414 26.125 1 96 234 CYS A N 1
ATOM 1860 C CA . CYS A 1 234 ? -1.063 11.062 27.094 1 96 234 CY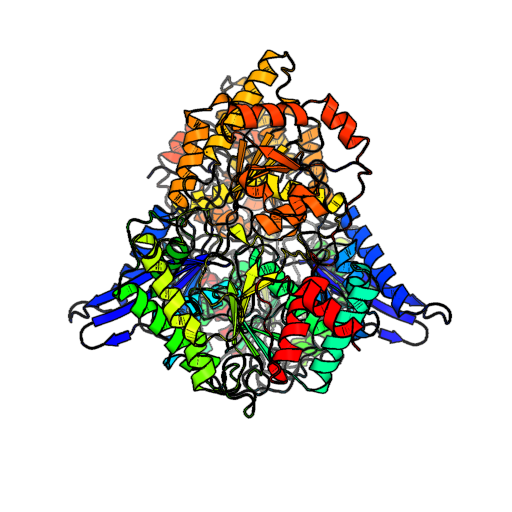S A CA 1
ATOM 1861 C C . CYS A 1 234 ? -1.398 11.602 28.469 1 96 234 CYS A C 1
ATOM 1863 O O . CYS A 1 234 ? -1.061 10.984 29.484 1 96 234 CYS A O 1
ATOM 1865 N N . LEU A 1 235 ? -2.08 12.734 28.484 1 97.56 235 LEU A N 1
ATOM 1866 C CA . LEU A 1 235 ? -2.357 13.398 29.75 1 97.56 235 LEU A CA 1
ATOM 1867 C C . LEU A 1 235 ? -3.76 13.062 30.234 1 97.56 235 LEU A C 1
ATOM 1869 O O . LEU A 1 235 ? -4.18 13.531 31.297 1 97.56 235 LEU A O 1
ATOM 1873 N N . GLY A 1 236 ? -4.504 12.328 29.469 1 96.75 236 GLY A N 1
ATOM 1874 C CA . GLY A 1 236 ? -5.828 11.875 29.859 1 96.75 236 GLY A CA 1
ATOM 1875 C C . GLY A 1 236 ? -6.898 12.938 29.656 1 96.75 236 GLY A C 1
ATOM 1876 O O . GLY A 1 236 ? -7.961 12.875 30.281 1 96.75 236 GLY A O 1
ATOM 1877 N N . VAL A 1 237 ? -6.613 13.977 28.875 1 98.12 237 VAL A N 1
ATOM 1878 C CA . VAL A 1 237 ? -7.582 15.031 28.594 1 98.12 237 VAL A CA 1
ATOM 1879 C C . VAL A 1 237 ? -8.414 14.656 27.375 1 98.12 237 VAL A C 1
ATOM 1881 O O . VAL A 1 237 ? -7.879 14.133 26.391 1 98.12 237 VAL A O 1
ATOM 1884 N N . ASP A 1 238 ? -9.695 14.867 27.391 1 97.88 238 ASP A N 1
ATOM 1885 C CA . ASP A 1 238 ? -10.594 14.477 26.312 1 97.88 238 ASP A CA 1
ATOM 1886 C C . ASP A 1 238 ? -10.656 15.562 25.234 1 97.88 238 ASP A C 1
ATOM 1888 O O . ASP A 1 238 ? -11.555 16.406 25.25 1 97.88 238 ASP A O 1
ATOM 1892 N N . VAL A 1 239 ? -9.797 15.547 24.359 1 97.88 239 VAL A N 1
ATOM 1893 C CA . VAL A 1 239 ? -9.758 16.422 23.188 1 97.88 239 VAL A CA 1
ATOM 1894 C C . VAL A 1 239 ? -9.93 15.602 21.922 1 97.88 239 VAL A C 1
ATOM 1896 O O . VAL A 1 239 ? -9.172 14.656 21.672 1 97.88 239 VAL A O 1
ATOM 1899 N N . ARG A 1 240 ? -10.914 15.953 21.141 1 97.06 240 ARG A N 1
ATOM 1900 C CA . ARG A 1 240 ? -11.203 15.211 19.906 1 97.06 240 ARG A CA 1
ATOM 1901 C C . ARG A 1 240 ? -11.203 16.141 18.703 1 97.06 240 ARG A C 1
ATOM 1903 O O . ARG A 1 240 ? -11.336 17.359 18.844 1 97.06 240 ARG A O 1
ATOM 1910 N N . TRP A 1 241 ? -10.969 15.625 17.562 1 96.44 241 TRP A N 1
ATOM 1911 C CA . TRP A 1 241 ? -10.812 16.359 16.328 1 96.44 241 TRP A CA 1
ATOM 1912 C C . TRP A 1 241 ? -11.703 15.789 15.227 1 96.44 241 TRP A C 1
ATOM 1914 O O . TRP A 1 241 ? -11.648 14.586 14.938 1 96.44 241 TRP A O 1
ATOM 1924 N N . TYR A 1 242 ? -12.57 16.609 14.641 1 96.31 242 TYR A N 1
ATOM 1925 C CA . TYR A 1 242 ? -13.57 16.172 13.672 1 96.31 242 TYR A CA 1
ATOM 1926 C C . TYR A 1 242 ? -13.367 16.875 12.328 1 96.31 242 TYR A C 1
ATOM 1928 O O . TYR A 1 242 ? -12.977 18.047 12.281 1 96.31 242 TYR A O 1
ATOM 1936 N N . VAL A 1 243 ? -13.633 16.172 11.227 1 93.12 243 VAL A N 1
ATOM 1937 C CA . VAL A 1 243 ? -13.602 16.703 9.875 1 93.12 243 VAL A CA 1
ATOM 1938 C C . VAL A 1 243 ? -14.852 16.281 9.117 1 93.12 243 VAL A C 1
ATOM 1940 O O . VAL A 1 243 ? -15.438 15.234 9.406 1 93.12 243 VAL A O 1
ATOM 1943 N N . PRO A 1 244 ? -15.297 17.156 8.211 1 90.12 244 PRO A N 1
ATOM 1944 C CA . PRO A 1 244 ? -16.469 16.781 7.418 1 90.12 244 PRO A CA 1
ATOM 1945 C C . PRO A 1 244 ? -16.156 15.68 6.402 1 90.12 244 PRO A C 1
ATOM 1947 O O . PRO A 1 244 ? -15 15.5 6.02 1 90.12 244 PRO A O 1
ATOM 1950 N N . ARG A 1 245 ? -17.172 15.008 6.047 1 81.5 245 ARG A N 1
ATOM 1951 C CA . ARG A 1 245 ? -17.016 14.055 4.949 1 81.5 245 ARG A CA 1
ATOM 1952 C C . ARG A 1 245 ? -16.844 14.781 3.619 1 81.5 245 ARG A C 1
ATOM 1954 O O . ARG A 1 245 ? -17.469 15.82 3.381 1 81.5 245 ARG A O 1
ATOM 1961 N N . PRO A 1 246 ? -16.031 14.227 2.834 1 77.38 246 PRO A N 1
ATOM 1962 C CA . PRO A 1 246 ? -15.781 14.906 1.563 1 77.38 246 PRO A CA 1
ATOM 1963 C C . PRO A 1 246 ? -17 14.922 0.653 1 77.38 246 PRO A C 1
ATOM 1965 O O . PRO A 1 246 ? -17.75 13.945 0.601 1 77.38 246 PRO A O 1
ATOM 1968 N N . ARG A 1 247 ? -17.25 15.977 0.057 1 81.69 247 ARG A N 1
ATOM 1969 C CA . ARG A 1 247 ? -18.266 16.141 -0.982 1 81.69 247 ARG A CA 1
ATOM 1970 C C . ARG A 1 247 ? -17.625 16.484 -2.322 1 81.69 247 ARG A C 1
ATOM 1972 O O . ARG A 1 247 ? -17.406 17.656 -2.643 1 81.69 247 ARG A O 1
ATOM 1979 N N . PRO A 1 248 ? -17.469 15.484 -3.1 1 81.25 248 PRO A N 1
ATOM 1980 C CA . PRO A 1 248 ? -16.75 15.68 -4.359 1 81.25 248 PRO A CA 1
ATOM 1981 C C . PRO A 1 248 ? -17.391 16.734 -5.258 1 81.25 248 PRO A C 1
ATOM 1983 O O . PRO A 1 248 ? -16.688 17.484 -5.934 1 81.25 248 PRO A O 1
ATOM 1986 N N . GLN A 1 249 ? -18.703 16.859 -5.203 1 80.06 249 GLN A N 1
ATOM 1987 C CA . GLN A 1 249 ? -19.406 17.812 -6.055 1 80.06 249 GLN A CA 1
ATOM 1988 C C . GLN A 1 249 ? -19.031 19.25 -5.676 1 80.06 249 GLN A C 1
ATOM 1990 O O . GLN A 1 249 ? -19.078 20.141 -6.52 1 80.06 249 GLN A O 1
ATOM 1995 N N . LEU A 1 250 ? -18.688 19.438 -4.438 1 82.69 250 LEU A N 1
ATOM 1996 C CA . LEU A 1 250 ? -18.422 20.766 -3.93 1 82.69 250 LEU A CA 1
ATOM 1997 C C . LEU A 1 250 ? -16.922 21.016 -3.84 1 82.69 250 LEU A C 1
ATOM 1999 O O . LEU A 1 250 ? -16.484 22.094 -3.391 1 82.69 250 LEU A O 1
ATOM 2003 N N . LEU A 1 251 ? -16.156 20.141 -4.281 1 77.62 251 LEU A N 1
ATOM 2004 C CA . LEU A 1 251 ? -14.711 20.203 -4.121 1 77.62 251 LEU A CA 1
ATOM 2005 C C . LEU A 1 251 ? -14.156 21.5 -4.727 1 77.62 251 LEU A C 1
ATOM 2007 O O . LEU A 1 251 ? -13.414 22.219 -4.066 1 77.62 251 LEU A O 1
ATOM 2011 N N . TYR A 1 252 ? -14.562 21.812 -5.891 1 75.44 252 TYR A N 1
ATOM 2012 C CA . TYR A 1 252 ? -14.016 22.984 -6.582 1 75.44 252 TYR A CA 1
ATOM 2013 C C . TYR A 1 252 ? -14.523 24.266 -5.953 1 75.44 252 TYR A C 1
ATOM 2015 O O . TYR A 1 252 ? -13.781 25.25 -5.855 1 75.44 252 TYR A O 1
ATOM 2023 N N . THR A 1 253 ? -15.75 24.188 -5.523 1 81.94 253 THR A N 1
ATOM 2024 C CA . THR A 1 253 ? -16.312 25.344 -4.852 1 81.94 253 THR A CA 1
ATOM 2025 C C . THR A 1 253 ? -15.594 25.609 -3.529 1 81.94 253 THR A C 1
ATOM 2027 O O . THR A 1 253 ? -15.242 26.75 -3.219 1 81.94 253 THR A O 1
ATOM 2030 N N . ILE A 1 254 ? -15.359 24.609 -2.809 1 81.75 254 ILE A N 1
ATOM 2031 C CA . ILE A 1 254 ? -14.695 24.719 -1.517 1 81.75 254 ILE A CA 1
ATOM 2032 C C . ILE A 1 254 ? -13.273 25.25 -1.715 1 81.75 254 ILE A C 1
ATOM 2034 O O . ILE A 1 254 ? -12.852 26.172 -1.022 1 81.75 254 ILE A O 1
ATOM 2038 N N . ARG A 1 255 ? -12.625 24.734 -2.631 1 76.94 255 ARG A N 1
ATOM 2039 C CA . ARG A 1 255 ? -11.25 25.156 -2.895 1 76.94 255 ARG A CA 1
ATOM 2040 C C . ARG A 1 255 ? -11.203 26.625 -3.338 1 76.94 255 ARG A C 1
ATOM 2042 O O . ARG A 1 255 ? -10.312 27.359 -2.938 1 76.94 255 ARG A O 1
ATOM 2049 N N . ARG A 1 256 ? -12.109 26.984 -4.141 1 78 256 ARG A N 1
ATOM 2050 C CA . ARG A 1 256 ? -12.172 28.359 -4.602 1 78 256 ARG A CA 1
ATOM 2051 C C . ARG A 1 256 ? -12.406 29.312 -3.436 1 78 256 ARG A C 1
ATOM 2053 O O . ARG A 1 256 ? -11.742 30.344 -3.318 1 78 256 ARG A O 1
ATOM 2060 N N . VAL A 1 257 ? -13.328 28.953 -2.635 1 79.62 257 VAL A N 1
ATOM 2061 C CA . VAL A 1 257 ? -13.648 29.797 -1.486 1 79.62 257 VAL A CA 1
ATOM 2062 C C . VAL A 1 257 ? -12.43 29.906 -0.572 1 79.62 257 VAL A C 1
ATOM 2064 O O . VAL A 1 257 ? -12.117 30.984 -0.066 1 79.62 257 VAL A O 1
ATOM 2067 N N . GLN A 1 258 ? -11.742 28.859 -0.373 1 78.31 258 GLN A N 1
ATOM 2068 C CA . GLN A 1 258 ? -10.539 28.859 0.452 1 78.31 258 GLN A CA 1
ATOM 2069 C C . GLN A 1 258 ? -9.461 29.766 -0.15 1 78.31 258 GLN A C 1
ATOM 2071 O O . GLN A 1 258 ? -8.781 30.5 0.572 1 78.31 258 GLN A O 1
ATOM 2076 N N . ARG A 1 259 ? -9.312 29.766 -1.371 1 76.75 259 ARG A N 1
ATOM 2077 C CA . ARG A 1 259 ? -8.312 30.609 -2.039 1 76.75 259 ARG A CA 1
ATOM 2078 C C . ARG A 1 259 ? -8.656 32.094 -1.905 1 76.75 259 ARG A C 1
ATOM 2080 O O . ARG A 1 259 ? -7.77 32.938 -1.749 1 76.75 259 ARG A O 1
ATOM 2087 N N . ILE A 1 260 ? -9.906 32.281 -2.016 1 77.12 260 ILE A N 1
ATOM 2088 C CA . ILE A 1 260 ? -10.352 33.688 -1.883 1 77.12 260 ILE A CA 1
ATOM 2089 C C . ILE A 1 260 ? -10.094 34.156 -0.461 1 77.12 260 ILE A C 1
ATOM 2091 O O . ILE A 1 260 ? -9.602 35.281 -0.262 1 77.12 260 ILE A O 1
ATOM 2095 N N . LEU A 1 261 ? -10.328 33.281 0.41 1 76.75 261 LEU A N 1
ATOM 2096 C CA . LEU A 1 261 ? -10.172 33.688 1.808 1 76.75 261 LEU A CA 1
ATOM 2097 C C . LEU A 1 261 ? -8.695 33.812 2.162 1 76.75 261 LEU A C 1
ATOM 2099 O O . LEU A 1 261 ? -8.336 34.625 3.033 1 76.75 261 LEU A O 1
ATOM 2103 N N . HIS A 1 262 ? -7.836 33.125 1.422 1 74.44 262 HIS A N 1
ATOM 2104 C CA . HIS A 1 262 ? -6.398 33.219 1.668 1 74.44 262 HIS A CA 1
ATOM 2105 C C . HIS A 1 262 ? -5.746 34.25 0.768 1 74.44 262 HIS A C 1
ATOM 2107 O O . HIS A 1 262 ? -4.523 34.406 0.77 1 74.44 262 HIS A O 1
ATOM 2113 N N . CYS A 1 263 ? -6.484 34.906 -0.022 1 67.44 263 CYS A N 1
ATOM 2114 C CA . CYS A 1 263 ? -6.078 36.031 -0.877 1 67.44 263 CYS A CA 1
ATOM 2115 C C . CYS A 1 263 ? -5.086 35.562 -1.935 1 67.44 263 CYS A C 1
ATOM 2117 O O . CYS A 1 263 ? -4.109 36.25 -2.227 1 67.44 263 CYS A O 1
ATOM 2119 N N . VAL A 1 264 ? -5.16 34.344 -2.322 1 65.62 264 VAL A N 1
ATOM 2120 C CA . VAL A 1 264 ? -4.305 33.812 -3.381 1 65.62 264 VAL A CA 1
ATOM 2121 C C . VAL A 1 264 ? -4.906 34.156 -4.746 1 65.62 264 VAL A C 1
ATOM 2123 O O . VAL A 1 264 ? -4.176 34.438 -5.699 1 65.62 264 VAL A O 1
ATOM 2126 N N . GLU A 1 265 ? -6.27 34.031 -4.836 1 59.5 265 GLU A N 1
ATOM 2127 C CA . GLU A 1 265 ? -6.961 34.312 -6.09 1 59.5 265 GLU A CA 1
ATOM 2128 C C . GLU A 1 265 ? -7.137 35.812 -6.301 1 59.5 265 GLU A C 1
ATOM 2130 O O . GLU A 1 265 ? -7.133 36.594 -5.34 1 59.5 265 GLU A O 1
ATOM 2135 N N . ASN A 1 266 ? -7.145 36.125 -7.586 1 56.38 266 ASN A N 1
ATOM 2136 C CA . ASN A 1 266 ? -7.348 37.531 -7.973 1 56.38 266 ASN A CA 1
ATOM 2137 C C . ASN A 1 266 ? -8.523 38.156 -7.227 1 56.38 266 ASN A C 1
ATOM 2139 O O . ASN A 1 266 ? -9.641 37.625 -7.262 1 56.38 266 ASN A O 1
ATOM 2143 N N . PRO A 1 267 ? -8.211 39.031 -6.305 1 54.38 267 PRO A N 1
ATOM 2144 C CA . PRO A 1 267 ? -9.195 39.75 -5.477 1 54.38 267 PRO A CA 1
ATOM 2145 C C . PRO A 1 267 ? -10.438 40.156 -6.266 1 54.38 267 PRO A C 1
ATOM 2147 O O . PRO A 1 267 ? -11.453 40.531 -5.676 1 54.38 267 PRO A O 1
ATOM 2150 N N . THR A 1 268 ? -10.359 40.125 -7.617 1 54.56 268 THR A N 1
ATOM 2151 C CA . THR A 1 268 ? -11.438 40.75 -8.375 1 54.56 268 THR A CA 1
ATOM 2152 C C . THR A 1 268 ? -12.625 39.812 -8.508 1 54.56 268 THR A C 1
ATOM 2154 O O . THR A 1 268 ? -13.672 40.188 -9.031 1 54.56 268 THR A O 1
ATOM 2157 N N . GLN A 1 269 ? -12.484 38.594 -8.047 1 64.94 269 GLN A N 1
ATOM 2158 C CA . GLN A 1 269 ? -13.641 37.719 -8.195 1 64.94 269 GLN A CA 1
ATOM 2159 C C . GLN A 1 269 ? -14.188 37.281 -6.832 1 64.94 269 GLN A C 1
ATOM 2161 O O . GLN A 1 269 ? -13.828 36.219 -6.32 1 64.94 269 GLN A O 1
ATOM 2166 N N . PRO A 1 270 ? -15.047 38.156 -6.328 1 71.56 270 PRO A N 1
ATOM 2167 C CA . PRO A 1 270 ? -15.602 37.875 -5.004 1 71.56 270 PRO A CA 1
ATOM 2168 C C . PRO A 1 270 ? -16.453 36.594 -4.984 1 71.56 270 PRO A C 1
ATOM 2170 O O . PRO A 1 270 ? -16.797 36.062 -6.043 1 71.56 270 PRO A O 1
ATOM 2173 N N . LEU A 1 271 ? -16.625 36.094 -3.781 1 78.88 271 LEU A N 1
ATOM 2174 C CA . LEU A 1 271 ? -17.5 34.969 -3.559 1 78.88 271 LEU A CA 1
ATOM 2175 C C . LEU A 1 271 ? -18.922 35.25 -3.99 1 78.88 271 LEU A C 1
ATOM 2177 O O . LEU A 1 271 ? -19.484 36.312 -3.631 1 78.88 271 LEU A O 1
ATOM 2181 N N . THR A 1 272 ? -19.484 34.406 -4.824 1 82.38 272 THR A N 1
ATOM 2182 C CA . THR A 1 272 ? -20.875 34.594 -5.258 1 82.38 272 THR A CA 1
ATOM 2183 C C . THR A 1 272 ? -21.844 34.125 -4.191 1 82.38 272 THR A C 1
ATOM 2185 O O . THR A 1 272 ? -21.484 33.312 -3.336 1 82.38 272 THR A O 1
ATOM 2188 N N . ALA A 1 273 ? -23.016 34.688 -4.23 1 83.62 273 ALA A N 1
ATOM 2189 C CA . ALA A 1 273 ? -24.062 34.281 -3.287 1 83.62 273 ALA A CA 1
ATOM 2190 C C . ALA A 1 273 ? -24.359 32.812 -3.396 1 83.62 273 ALA A C 1
ATOM 2192 O O . ALA A 1 273 ? -24.641 32.125 -2.393 1 83.62 273 ALA A O 1
ATOM 2193 N N . ASP A 1 274 ? -24.297 32.375 -4.551 1 86.25 274 ASP A N 1
ATOM 2194 C CA . ASP A 1 274 ? -24.562 30.953 -4.77 1 86.25 274 ASP A CA 1
ATOM 2195 C C . ASP A 1 274 ? -23.484 30.078 -4.125 1 86.25 274 ASP A C 1
ATOM 2197 O O . ASP A 1 274 ? -23.781 29.047 -3.516 1 86.25 274 ASP A O 1
ATOM 2201 N N . GLU A 1 275 ? -22.266 30.484 -4.293 1 85.31 275 GLU A N 1
ATOM 2202 C CA . GLU A 1 275 ? -21.156 29.734 -3.678 1 85.31 275 GLU A CA 1
ATOM 2203 C C . GLU A 1 275 ? -21.266 29.75 -2.156 1 85.31 275 GLU A C 1
ATOM 2205 O O . GLU A 1 275 ? -21.062 28.734 -1.504 1 85.31 275 GLU A O 1
ATOM 2210 N N . GLU A 1 276 ? -21.625 30.906 -1.669 1 86.31 276 GLU A N 1
ATOM 2211 C CA . GLU A 1 276 ? -21.797 31.031 -0.225 1 86.31 276 GLU A CA 1
ATOM 2212 C C . GLU A 1 276 ? -22.891 30.109 0.288 1 86.31 276 GLU A C 1
ATOM 2214 O O . GLU A 1 276 ? -22.719 29.438 1.303 1 86.31 276 GLU A O 1
ATOM 2219 N N . LEU A 1 277 ? -23.969 30.125 -0.423 1 89.31 277 LEU A N 1
ATOM 2220 C CA . LEU A 1 277 ? -25.109 29.312 -0.02 1 89.31 277 LEU A CA 1
ATOM 2221 C C . LEU A 1 277 ? -24.766 27.828 -0.072 1 89.31 277 LEU A C 1
ATOM 2223 O O . LEU A 1 277 ? -25.172 27.047 0.796 1 89.31 277 LEU A O 1
ATOM 2227 N N . ARG A 1 278 ? -24.047 27.453 -1.019 1 88.31 278 ARG A N 1
ATOM 2228 C CA . ARG A 1 278 ? -23.656 26.047 -1.165 1 88.31 278 ARG A CA 1
ATOM 2229 C C . ARG A 1 278 ? -22.766 25.609 -0.01 1 88.31 278 ARG A C 1
ATOM 2231 O O . ARG A 1 278 ? -22.906 24.484 0.492 1 88.31 278 ARG A O 1
ATOM 2238 N N . ILE A 1 279 ? -21.891 26.469 0.385 1 89.06 279 ILE A N 1
ATOM 2239 C CA . ILE A 1 279 ? -21 26.156 1.492 1 89.06 279 ILE A CA 1
ATOM 2240 C C . ILE A 1 279 ? -21.797 26.062 2.791 1 89.06 279 ILE A C 1
ATOM 2242 O O . ILE A 1 279 ? -21.594 25.141 3.588 1 89.06 279 ILE A O 1
ATOM 2246 N N . LEU A 1 280 ? -22.734 27 2.943 1 90.88 280 LEU A N 1
ATOM 2247 C CA . LEU A 1 280 ? -23.562 27 4.148 1 90.88 280 LEU A CA 1
ATOM 2248 C C . LEU A 1 280 ? -24.406 25.734 4.238 1 90.88 280 LEU A C 1
ATOM 2250 O O . LEU A 1 280 ? -24.5 25.125 5.305 1 90.88 280 LEU A O 1
ATOM 2254 N N . GLU A 1 281 ? -24.906 25.375 3.113 1 90.56 281 GLU A N 1
ATOM 2255 C CA . GLU A 1 281 ? -25.734 24.172 3.066 1 90.56 281 GLU A CA 1
ATOM 2256 C C . GLU A 1 281 ? -24.906 22.938 3.367 1 90.56 281 GLU A C 1
ATOM 2258 O O . GLU A 1 281 ? -25.359 22.031 4.066 1 90.56 281 GLU A O 1
ATOM 2263 N N . TRP A 1 282 ? -23.781 22.953 2.814 1 90.31 282 TRP A N 1
ATOM 2264 C CA . TRP A 1 282 ? -22.891 21.812 3.031 1 90.31 282 TRP A CA 1
ATOM 2265 C C . TRP A 1 282 ? -22.547 21.672 4.508 1 90.31 282 TRP A C 1
ATOM 2267 O O . TRP A 1 282 ? -22.609 20.562 5.062 1 90.31 282 TRP A O 1
ATOM 2277 N N . VAL A 1 283 ? -22.203 22.719 5.184 1 93.25 283 VAL A N 1
ATOM 2278 C CA . VAL A 1 283 ? -21.828 22.688 6.594 1 93.25 283 VAL A CA 1
ATOM 2279 C C . VAL A 1 283 ? -23.031 22.297 7.445 1 93.25 283 VAL A C 1
ATOM 2281 O O . VAL A 1 283 ? -22.906 21.484 8.359 1 93.25 283 VAL A O 1
ATOM 2284 N N . TYR A 1 284 ? -24.156 22.844 7.07 1 93 284 TYR A N 1
ATOM 2285 C CA . TYR A 1 284 ? -25.375 22.547 7.816 1 93 284 TYR A CA 1
ATOM 2286 C C . TYR A 1 284 ? -25.75 21.078 7.691 1 93 284 TYR A C 1
ATOM 2288 O O . TYR A 1 284 ? -26.047 20.422 8.695 1 93 284 TYR A O 1
ATOM 2296 N N . LYS A 1 285 ? -25.703 20.594 6.52 1 89.19 285 LYS A N 1
ATOM 2297 C CA . LYS A 1 285 ? -26.047 19.203 6.289 1 89.19 285 LYS A CA 1
ATOM 2298 C C . LYS A 1 285 ? -25.062 18.266 6.969 1 89.19 285 LYS A C 1
ATOM 2300 O O . LYS A 1 285 ? -25.453 17.234 7.52 1 89.19 285 LYS A O 1
ATOM 2305 N N . THR A 1 286 ? -23.844 18.625 6.895 1 90.88 286 THR A N 1
ATOM 2306 C CA . THR A 1 286 ? -22.828 17.828 7.57 1 90.88 286 THR A CA 1
ATOM 2307 C C . THR A 1 286 ? -23.078 17.781 9.078 1 90.88 286 THR A C 1
ATOM 2309 O O . THR A 1 286 ? -23.016 16.719 9.688 1 90.88 286 THR A O 1
ATOM 2312 N N . ALA A 1 287 ? -23.406 18.922 9.656 1 95.06 287 ALA A N 1
ATOM 2313 C CA . ALA A 1 287 ? -23.641 19 11.094 1 95.06 287 ALA A CA 1
ATOM 2314 C C . ALA A 1 287 ? -24.875 18.188 11.484 1 95.06 287 ALA A C 1
ATOM 2316 O O . ALA A 1 287 ? -24.859 17.453 12.469 1 95.06 287 ALA A O 1
ATOM 2317 N N . GLN A 1 288 ? -25.859 18.328 10.711 1 91.56 288 GLN A N 1
ATOM 2318 C CA . GLN A 1 288 ? -27.109 17.641 11.008 1 91.56 288 GLN A CA 1
ATOM 2319 C C . GLN A 1 288 ? -26.938 16.125 10.938 1 91.56 288 GLN A C 1
ATOM 2321 O O . GLN A 1 288 ? -27.453 15.398 11.789 1 91.56 288 GLN A O 1
ATOM 2326 N N . ARG A 1 289 ? -26.219 15.766 10.031 1 88 289 ARG A N 1
ATOM 2327 C CA . ARG A 1 289 ? -26.109 14.336 9.758 1 88 289 ARG A CA 1
ATOM 2328 C C . ARG A 1 289 ? -25.109 13.672 10.695 1 88 289 ARG A C 1
ATOM 2330 O O . ARG A 1 289 ? -25.312 12.539 11.133 1 88 289 ARG A O 1
ATOM 2337 N N . TYR A 1 290 ? -24.031 14.375 10.984 1 91.06 290 TYR A N 1
ATOM 2338 C CA . TYR A 1 290 ? -22.922 13.664 11.633 1 91.06 290 TYR A CA 1
ATOM 2339 C C . TYR A 1 290 ? -22.656 14.242 13.016 1 91.06 290 TYR A C 1
ATOM 2341 O O . TYR A 1 290 ? -22.234 13.516 13.922 1 91.06 290 TYR A O 1
ATOM 2349 N N . TRP A 1 291 ? -22.859 15.523 13.219 1 96.56 291 TRP A N 1
ATOM 2350 C CA . TRP A 1 291 ? -22.359 16.141 14.445 1 96.56 291 TRP A CA 1
ATOM 2351 C C . TRP A 1 291 ? -23.5 16.406 15.422 1 96.56 291 TRP A C 1
ATOM 2353 O O . TRP A 1 291 ? -23.266 16.609 16.625 1 96.56 291 TRP A O 1
ATOM 2363 N N . LEU A 1 292 ? -24.75 16.422 14.953 1 95.56 292 LEU A N 1
ATOM 2364 C CA . LEU A 1 292 ? -25.922 16.625 15.812 1 95.56 292 LEU A CA 1
ATOM 2365 C C . LEU A 1 292 ? -26.688 15.328 15.992 1 95.56 292 LEU A C 1
ATOM 2367 O O . LEU A 1 292 ? -27.781 15.32 16.562 1 95.56 292 LEU A O 1
ATOM 2371 N N . SER A 1 293 ? -26.141 14.281 15.531 1 91.44 293 SER A N 1
ATOM 2372 C CA . SER A 1 293 ? -26.75 12.969 15.68 1 91.44 293 SER A CA 1
ATOM 2373 C C . SER A 1 293 ? -26.359 12.32 17 1 91.44 293 SER A C 1
ATOM 2375 O O . SER A 1 293 ? -25.641 12.914 17.797 1 91.44 293 SER A O 1
ATOM 2377 N N . LYS A 1 294 ? -26.812 11.086 17.141 1 90.25 294 LYS A N 1
ATOM 2378 C CA . LYS A 1 294 ? -26.547 10.383 18.391 1 90.25 294 LYS A CA 1
ATOM 2379 C C . LYS A 1 294 ? -25.047 10.297 18.672 1 90.25 294 LYS A C 1
ATOM 2381 O O . LYS A 1 294 ? -24.281 9.898 17.797 1 90.25 294 LYS A O 1
ATOM 2386 N N . ASP A 1 295 ? -24.625 10.758 19.812 1 90.5 295 ASP A N 1
ATOM 2387 C CA . ASP A 1 295 ? -23.234 10.734 20.281 1 90.5 295 ASP A CA 1
ATOM 2388 C C . ASP A 1 295 ? -22.391 11.742 19.516 1 90.5 295 ASP A C 1
ATOM 2390 O O . ASP A 1 295 ? -21.156 11.625 19.484 1 90.5 295 ASP A O 1
ATOM 2394 N N . GLY A 1 296 ? -23.047 12.703 18.984 1 95.25 296 GLY A N 1
ATOM 2395 C CA . GLY A 1 296 ? -22.344 13.711 18.203 1 95.25 296 GLY A CA 1
ATOM 2396 C C . GLY A 1 296 ? -21.703 14.781 19.062 1 95.25 296 GLY A C 1
ATOM 2397 O O . GLY A 1 296 ? -22.172 15.07 20.156 1 95.25 296 GLY A O 1
ATOM 2398 N N . PRO A 1 297 ? -20.672 15.398 18.562 1 97.38 297 PRO A N 1
ATOM 2399 C CA . PRO A 1 297 ? -19.906 16.375 19.328 1 97.38 297 PRO A CA 1
ATOM 2400 C C . PRO A 1 297 ? -20.656 17.688 19.547 1 97.38 297 PRO A C 1
ATOM 2402 O O . PRO A 1 297 ? -20.328 18.453 20.453 1 97.38 297 PRO A O 1
ATOM 2405 N N . LEU A 1 298 ? -21.703 17.984 18.703 1 97.81 298 LEU A N 1
ATOM 2406 C CA . LEU A 1 298 ? -22.375 19.266 18.812 1 97.81 298 LEU A CA 1
ATOM 2407 C C . LEU A 1 298 ? -23.703 19.125 19.547 1 97.81 298 LEU A C 1
ATOM 2409 O O . LEU A 1 298 ? -24.469 20.094 19.641 1 97.81 298 LEU A O 1
ATOM 2413 N N . LEU A 1 299 ? -23.984 17.984 20.109 1 97.25 299 LEU A N 1
ATOM 2414 C CA . LEU A 1 299 ? -25.109 17.859 21.031 1 97.25 299 LEU A CA 1
ATOM 2415 C C . LEU A 1 299 ? -24.875 18.688 22.297 1 97.25 299 LEU A C 1
ATOM 2417 O O . LEU A 1 299 ? -23.75 19.094 22.578 1 97.25 299 LEU A O 1
ATOM 2421 N N . PRO A 1 300 ? -25.938 18.969 22.922 1 96.75 300 PRO A N 1
ATOM 2422 C CA . PRO A 1 300 ? -25.734 19.672 24.188 1 96.75 300 PRO A CA 1
ATOM 2423 C C . PRO A 1 300 ? -24.766 18.938 25.125 1 96.75 300 PRO A C 1
ATOM 2425 O O . PRO A 1 300 ? -24.766 17.703 25.156 1 96.75 300 PRO A O 1
ATOM 2428 N N . ALA A 1 301 ? -24 19.703 25.875 1 95.25 301 ALA A N 1
ATOM 2429 C CA . ALA A 1 301 ? -23 19.109 26.75 1 95.25 301 ALA A CA 1
ATOM 2430 C C . ALA A 1 301 ? -23.625 18.109 27.703 1 95.25 301 ALA A C 1
ATOM 2432 O O . ALA A 1 301 ? -23.016 17.078 28.031 1 95.25 301 ALA A O 1
ATOM 2433 N N . LEU A 1 302 ? -24.797 18.391 28.078 1 93.75 302 LEU A N 1
ATOM 2434 C CA . LEU A 1 302 ? -25.516 17.516 29.016 1 93.75 302 LEU A CA 1
ATOM 2435 C C . LEU A 1 302 ? -25.859 16.188 28.359 1 93.75 302 LEU A C 1
ATOM 2437 O O . LEU A 1 302 ? -26.047 15.18 29.047 1 93.75 302 LEU A O 1
ATOM 2441 N N . ASP A 1 303 ? -25.969 16.188 27.078 1 95.12 303 ASP A N 1
ATOM 2442 C CA . ASP A 1 303 ? -26.328 14.977 26.344 1 95.12 303 ASP A CA 1
ATOM 2443 C C . ASP A 1 303 ? -25.078 14.281 25.797 1 95.12 303 ASP A C 1
ATOM 2445 O O . ASP A 1 303 ? -25.172 13.422 24.922 1 95.12 303 ASP A O 1
ATOM 2449 N N . GLY A 1 304 ? -23.938 14.695 26.219 1 94.56 304 GLY A N 1
ATOM 2450 C CA . GLY A 1 304 ? -22.719 14.008 25.812 1 94.56 304 GLY A CA 1
ATOM 2451 C C . GLY A 1 304 ? -21.922 14.773 24.781 1 94.56 304 GLY A C 1
ATOM 2452 O O . GLY A 1 304 ? -20.859 14.32 24.359 1 94.56 304 GLY A O 1
ATOM 2453 N N . GLY A 1 305 ? -22.344 15.906 24.328 1 97 305 GLY A N 1
ATOM 2454 C CA . GLY A 1 305 ? -21.625 16.734 23.391 1 97 305 GLY A CA 1
ATOM 2455 C C . GLY A 1 305 ? -20.406 17.422 24 1 97 305 GLY A C 1
ATOM 2456 O O . GLY A 1 305 ? -20.141 17.25 25.188 1 97 305 GLY A O 1
ATOM 2457 N N . ALA A 1 306 ? -19.703 18.188 23.219 1 98.31 306 ALA A N 1
ATOM 2458 C CA . ALA A 1 306 ? -18.5 18.875 23.656 1 98.31 306 ALA A CA 1
ATOM 2459 C C . ALA A 1 306 ? -18.844 20.047 24.578 1 98.31 306 ALA A C 1
ATOM 2461 O O . ALA A 1 306 ? -19.844 20.734 24.359 1 98.31 306 ALA A O 1
ATOM 2462 N N . ASP A 1 307 ? -18.016 20.281 25.531 1 98.25 307 ASP A N 1
ATOM 2463 C CA . ASP A 1 307 ? -18.156 21.422 26.422 1 98.25 307 ASP A CA 1
ATOM 2464 C C . ASP A 1 307 ? -17.609 22.688 25.781 1 98.25 307 ASP A C 1
ATOM 2466 O O . ASP A 1 307 ? -18.094 23.797 26.031 1 98.25 307 ASP A O 1
ATOM 2470 N N . VAL A 1 308 ? -16.562 22.562 25.016 1 98.31 308 VAL A N 1
ATOM 2471 C CA . VAL A 1 308 ? -15.922 23.656 24.297 1 98.31 308 VAL A CA 1
ATOM 2472 C C . VAL A 1 308 ? -15.719 23.25 22.828 1 98.31 308 VAL A C 1
ATOM 2474 O O . VAL A 1 308 ? -15.281 22.141 22.531 1 98.31 308 VAL A O 1
ATOM 2477 N N . VAL A 1 309 ? -16.031 24.141 21.922 1 98.25 309 VAL A N 1
ATOM 2478 C CA . VAL A 1 309 ? -15.914 23.891 20.5 1 98.25 309 VAL A CA 1
ATOM 2479 C C . VAL A 1 309 ? -14.883 24.844 19.891 1 98.25 309 VAL A C 1
ATOM 2481 O O . VAL A 1 309 ? -14.898 26.047 20.156 1 98.25 309 VAL A O 1
ATOM 2484 N N . VAL A 1 310 ? -14 24.312 19.125 1 97.62 310 VAL A N 1
ATOM 2485 C CA . VAL A 1 310 ? -13 25.109 18.422 1 97.62 310 VAL A CA 1
ATOM 2486 C C . VAL A 1 310 ? -13.125 24.906 16.922 1 97.62 310 VAL A C 1
ATOM 2488 O O . VAL A 1 310 ? -12.969 23.781 16.422 1 97.62 310 VAL A O 1
ATOM 2491 N N . ILE A 1 311 ? -13.367 25.922 16.203 1 96.56 311 ILE A N 1
ATOM 2492 C CA . ILE A 1 311 ? -13.461 25.891 14.75 1 96.56 311 ILE A CA 1
ATOM 2493 C C . ILE A 1 311 ? -12.148 26.359 14.133 1 96.56 311 ILE A C 1
ATOM 2495 O O . ILE A 1 311 ? -11.75 27.516 14.32 1 96.56 311 ILE A O 1
ATOM 2499 N N . CYS A 1 312 ? -11.578 25.547 13.336 1 92.56 312 CYS A N 1
ATOM 2500 C CA . CYS A 1 312 ? -10.195 25.766 12.945 1 92.56 312 CYS A CA 1
ATOM 2501 C C . CYS A 1 312 ? -10.102 26.219 11.492 1 92.56 312 CYS A C 1
ATOM 2503 O O . CYS A 1 312 ? -9.008 26.469 10.984 1 92.56 312 CYS A O 1
ATOM 2505 N N . ASP A 1 313 ? -11.211 26.297 10.773 1 89.44 313 ASP A N 1
ATOM 2506 C CA . ASP A 1 313 ? -11.18 26.672 9.367 1 89.44 313 ASP A CA 1
ATOM 2507 C C . ASP A 1 313 ? -12.289 27.688 9.047 1 89.44 313 ASP A C 1
ATOM 2509 O O . ASP A 1 313 ? -13.422 27.516 9.484 1 89.44 313 ASP A O 1
ATOM 2513 N N . ALA A 1 314 ? -11.961 28.562 8.203 1 87.69 314 ALA A N 1
ATOM 2514 C CA . ALA A 1 314 ? -12.883 29.641 7.859 1 87.69 314 ALA A CA 1
ATOM 2515 C C . ALA A 1 314 ? -14.109 29.094 7.129 1 87.69 314 ALA A C 1
ATOM 2517 O O . ALA A 1 314 ? -15.219 29.609 7.289 1 87.69 314 ALA A O 1
ATOM 2518 N N . ILE A 1 315 ? -13.898 28.094 6.406 1 88.38 315 ILE A N 1
ATOM 2519 C CA . ILE A 1 315 ? -15 27.562 5.602 1 88.38 315 ILE A CA 1
ATOM 2520 C C . ILE A 1 315 ? -16.047 26.938 6.516 1 88.38 315 ILE A C 1
ATOM 2522 O O . ILE A 1 315 ? -17.203 26.781 6.121 1 88.38 315 ILE A O 1
ATOM 2526 N N . LEU A 1 316 ? -15.695 26.594 7.727 1 93.12 316 LEU A N 1
ATOM 2527 C CA . LEU A 1 316 ? -16.609 25.969 8.688 1 93.12 316 LEU A CA 1
ATOM 2528 C C . LEU A 1 316 ? -17.125 27 9.688 1 93.12 316 LEU A C 1
ATOM 2530 O O . LEU A 1 316 ? -17.719 26.641 10.703 1 93.12 316 LEU A O 1
ATOM 2534 N N . SER A 1 317 ? -17 28.25 9.445 1 92.62 317 SER A N 1
ATOM 2535 C CA . SER A 1 317 ? -17.297 29.297 10.398 1 92.62 317 SER A CA 1
ATOM 2536 C C . SER A 1 317 ? -18.781 29.281 10.797 1 92.62 317 SER A C 1
ATOM 2538 O O . SER A 1 317 ? -19.125 29.672 11.906 1 92.62 317 SER A O 1
ATOM 2540 N N . SER A 1 318 ? -19.656 28.75 9.914 1 93.19 318 SER A N 1
ATOM 2541 C CA . SER A 1 318 ? -21.078 28.703 10.195 1 93.19 318 SER A CA 1
ATOM 2542 C C . SER A 1 318 ? -21.406 27.703 11.305 1 93.19 318 SER A C 1
ATOM 2544 O O . SER A 1 318 ? -22.5 27.719 11.859 1 93.19 318 SER A O 1
ATOM 2546 N N . LEU A 1 319 ? -20.453 26.922 11.641 1 96 319 LEU A N 1
ATOM 2547 C CA . LEU A 1 319 ? -20.641 25.969 12.719 1 96 319 LEU A CA 1
ATOM 2548 C C . LEU A 1 319 ? -20.844 26.672 14.055 1 96 319 LEU A C 1
ATOM 2550 O O . LEU A 1 319 ? -21.406 26.094 14.984 1 96 319 LEU A O 1
ATOM 2554 N N . ALA A 1 320 ? -20.328 27.891 14.133 1 96.56 320 ALA A N 1
ATOM 2555 C CA . ALA A 1 320 ? -20.484 28.656 15.367 1 96.56 320 ALA A CA 1
ATOM 2556 C C . ALA A 1 320 ? -21.953 28.828 15.727 1 96.56 320 ALA A C 1
ATOM 2558 O O . ALA A 1 320 ? -22.359 28.578 16.875 1 96.56 320 ALA A O 1
ATOM 2559 N N . LEU A 1 321 ? -22.75 29.172 14.703 1 95.44 321 LEU A N 1
ATOM 2560 C CA . LEU A 1 321 ? -24.188 29.344 14.906 1 95.44 321 LEU A CA 1
ATOM 2561 C C . LEU A 1 321 ? -24.844 28.031 15.289 1 95.44 321 LEU A C 1
ATOM 2563 O O . LEU A 1 321 ? -25.688 27.984 16.203 1 95.44 321 LEU A O 1
ATOM 2567 N N . ILE A 1 322 ? -24.453 27.016 14.625 1 96.31 322 ILE A N 1
ATOM 2568 C CA . ILE A 1 322 ? -25.047 25.688 14.859 1 96.31 322 ILE A CA 1
ATOM 2569 C C . ILE A 1 322 ? -24.719 25.234 16.281 1 96.31 322 ILE A C 1
ATOM 2571 O O . ILE A 1 322 ? -25.578 24.703 16.984 1 96.31 322 ILE A O 1
ATOM 2575 N N . ALA A 1 323 ? -23.453 25.391 16.672 1 97.25 323 ALA A N 1
ATOM 2576 C CA . ALA A 1 323 ? -23.016 25 18.016 1 97.25 323 ALA A CA 1
ATOM 2577 C C . ALA A 1 323 ? -23.797 25.75 19.094 1 97.25 323 ALA A C 1
ATOM 2579 O O . ALA A 1 323 ? -24.203 25.172 20.094 1 97.25 323 ALA A O 1
ATOM 2580 N N . LYS A 1 324 ? -24.062 27.078 18.891 1 96.25 324 LYS A N 1
ATOM 2581 C CA . LYS A 1 324 ? -24.766 27.906 19.875 1 96.25 324 LYS A CA 1
ATOM 2582 C C . LYS A 1 324 ? -26.266 27.594 19.891 1 96.25 324 LYS A C 1
ATOM 2584 O O . LYS A 1 324 ? -26.906 27.672 20.938 1 96.25 324 LYS A O 1
ATOM 2589 N N . GLN A 1 325 ? -26.781 27.219 18.734 1 95.5 325 GLN A N 1
ATOM 2590 C CA . GLN A 1 325 ? -28.188 26.844 18.672 1 95.5 325 GLN A CA 1
ATOM 2591 C C . GLN A 1 325 ? -28.453 25.562 19.453 1 95.5 325 GLN A C 1
ATOM 2593 O O . GLN A 1 325 ? -29.5 25.422 20.094 1 95.5 325 GLN A O 1
ATOM 2598 N N . SER A 1 326 ? -27.562 24.688 19.406 1 96 326 SER A N 1
ATOM 2599 C CA . SER A 1 326 ? -27.703 23.422 20.125 1 96 326 SER A CA 1
ATOM 2600 C C . SER A 1 326 ? -27.5 23.625 21.625 1 96 326 SER A C 1
ATOM 2602 O O . SER A 1 326 ? -28.188 22.984 22.438 1 96 326 SER A O 1
ATOM 2604 N N . ASP A 1 327 ? -26.531 24.453 22 1 96.44 327 ASP A N 1
ATOM 2605 C CA . ASP A 1 327 ? -26.219 24.781 23.375 1 96.44 327 ASP A CA 1
ATOM 2606 C C . ASP A 1 327 ? -25.75 26.234 23.5 1 96.44 327 ASP A C 1
ATOM 2608 O O . ASP A 1 327 ? -24.547 26.5 23.406 1 96.44 327 ASP A O 1
ATOM 2612 N N . PRO A 1 328 ? -26.578 27.109 23.859 1 94.5 328 PRO A N 1
ATOM 2613 C CA . PRO A 1 328 ? -26.281 28.531 23.828 1 94.5 328 PRO A CA 1
ATOM 2614 C C . PRO A 1 328 ? -25.172 28.922 24.812 1 94.5 328 PRO A C 1
ATOM 2616 O O . PRO A 1 328 ? -24.484 29.922 24.609 1 94.5 328 PRO A O 1
ATOM 2619 N N . ARG A 1 329 ? -24.969 28.203 25.828 1 93.38 329 ARG A N 1
ATOM 2620 C CA . ARG A 1 329 ? -23.969 28.562 26.844 1 93.38 329 ARG A CA 1
ATOM 2621 C C . ARG A 1 329 ? -22.609 27.984 26.5 1 93.38 329 ARG A C 1
ATOM 2623 O O . ARG A 1 329 ? -21.609 28.312 27.141 1 93.38 329 ARG A O 1
ATOM 2630 N N . ARG A 1 330 ? -22.5 27.188 25.516 1 95.81 330 ARG A N 1
ATOM 2631 C CA . ARG A 1 330 ? -21.266 26.516 25.141 1 95.81 330 ARG A CA 1
ATOM 2632 C C . ARG A 1 330 ? -20.266 27.516 24.562 1 95.81 330 ARG A C 1
ATOM 2634 O O . ARG A 1 330 ? -20.594 28.266 23.625 1 95.81 330 ARG A O 1
ATOM 2641 N N . PRO A 1 331 ? -19.062 27.578 25.109 1 97.5 331 PRO A N 1
ATOM 2642 C CA . PRO A 1 331 ? -18.047 28.438 24.5 1 97.5 331 PRO A CA 1
ATOM 2643 C C . PRO A 1 331 ? -17.609 27.953 23.109 1 97.5 331 PRO A C 1
ATOM 2645 O O . PRO A 1 331 ? -17.391 26.75 22.922 1 97.5 331 PRO A O 1
ATOM 2648 N N . VAL A 1 332 ? -17.5 28.891 22.172 1 97.56 332 VAL A N 1
ATOM 2649 C CA . VAL A 1 332 ? -17.047 28.609 20.812 1 97.56 332 VAL A CA 1
ATOM 2650 C C . VAL A 1 332 ? -15.828 29.484 20.5 1 97.56 332 VAL A C 1
ATOM 2652 O O . VAL A 1 332 ? -15.883 30.703 20.625 1 97.56 332 VAL A O 1
ATOM 2655 N N . ILE A 1 333 ? -14.742 28.828 20.141 1 97.69 333 ILE A N 1
ATOM 2656 C CA . ILE A 1 333 ? -13.516 29.516 19.766 1 97.69 333 ILE A CA 1
ATOM 2657 C C . ILE A 1 333 ? -13.281 29.375 18.266 1 97.69 333 ILE A C 1
ATOM 2659 O O . ILE A 1 333 ? -13.508 28.297 17.703 1 97.69 333 ILE A O 1
ATOM 2663 N N . PHE A 1 334 ? -12.883 30.438 17.609 1 96.38 334 PHE A N 1
ATOM 2664 C CA . PHE A 1 334 ? -12.453 30.391 16.219 1 96.38 334 PHE A CA 1
ATOM 2665 C C . PHE A 1 334 ? -10.945 30.562 16.109 1 96.38 334 PHE A C 1
ATOM 2667 O O . PHE A 1 334 ? -10.398 31.578 16.562 1 96.38 334 PHE A O 1
ATOM 2674 N N . GLU A 1 335 ? -10.297 29.578 15.602 1 93.5 335 GLU A N 1
ATOM 2675 C CA . GLU A 1 335 ? -8.859 29.656 15.344 1 93.5 335 GLU A CA 1
ATOM 2676 C C . GLU A 1 335 ? -8.578 30.234 13.953 1 93.5 335 GLU A C 1
ATOM 2678 O O . GLU A 1 335 ? -8.836 29.578 12.945 1 93.5 335 GLU A O 1
ATOM 2683 N N . ASN A 1 336 ? -8.047 31.359 13.945 1 89.75 336 ASN A N 1
ATOM 2684 C CA . ASN A 1 336 ? -7.762 32.031 12.68 1 89.75 336 ASN A CA 1
ATOM 2685 C C . ASN A 1 336 ? -6.328 31.75 12.219 1 89.75 336 ASN A C 1
ATOM 2687 O O . ASN A 1 336 ? -5.375 32.094 12.914 1 89.75 336 ASN A O 1
ATOM 2691 N N . ARG A 1 337 ? -6.191 31.234 11.031 1 81.75 337 ARG A N 1
ATOM 2692 C CA . ARG A 1 337 ? -4.875 30.953 10.461 1 81.75 337 ARG A CA 1
ATOM 2693 C C . ARG A 1 337 ? -4.668 31.719 9.164 1 81.75 337 ARG A C 1
ATOM 2695 O O . ARG A 1 337 ? -3.732 31.438 8.414 1 81.75 337 ARG A O 1
ATOM 2702 N N . LEU A 1 338 ? -5.566 32.625 8.93 1 77.5 338 LEU A N 1
ATOM 2703 C CA . LEU A 1 338 ? -5.461 33.469 7.73 1 77.5 338 LEU A CA 1
ATOM 2704 C C . LEU A 1 338 ? -4.461 34.594 7.941 1 77.5 338 LEU A C 1
ATOM 2706 O O . LEU A 1 338 ? -4.445 35.219 9 1 77.5 338 LEU A O 1
ATOM 2710 N N . HIS A 1 339 ? -3.559 34.656 7.008 1 72 339 HIS A N 1
ATOM 2711 C CA . HIS A 1 339 ? -2.613 35.75 7.008 1 72 339 HIS A CA 1
ATOM 2712 C C . HIS A 1 339 ? -2.844 36.688 5.812 1 72 339 HIS A C 1
ATOM 2714 O O . HIS A 1 339 ? -2.873 36.219 4.668 1 72 339 HIS A O 1
ATOM 2720 N N . ILE A 1 340 ? -3.334 37.812 6.172 1 62.53 340 ILE A N 1
ATOM 2721 C CA . ILE A 1 340 ? -3.584 38.75 5.098 1 62.53 340 ILE A CA 1
ATOM 2722 C C . ILE A 1 340 ? -2.424 39.75 5 1 62.53 340 ILE A C 1
ATOM 2724 O O . ILE A 1 340 ? -1.979 40.281 6.016 1 62.53 340 ILE A O 1
ATOM 2728 N N . HIS A 1 341 ? -1.657 39.562 3.949 1 55.5 341 HIS A N 1
ATOM 2729 C CA . HIS A 1 341 ? -0.563 40.531 3.809 1 55.5 341 HIS A CA 1
ATOM 2730 C C . HIS A 1 341 ? -1.068 41.938 3.895 1 55.5 341 HIS A C 1
ATOM 2732 O O . HIS A 1 341 ? -2.234 42.219 3.6 1 55.5 341 HIS A O 1
ATOM 2738 N N . HIS A 1 342 ? -0.292 42.844 4.352 1 48.69 342 HIS A N 1
ATOM 2739 C CA . HIS A 1 342 ? -0.466 44.25 4.609 1 48.69 342 HIS A CA 1
ATOM 2740 C C . HIS A 1 342 ? -1.218 44.938 3.467 1 48.69 342 HIS A C 1
ATOM 2742 O O . HIS A 1 342 ? -0.913 44.688 2.295 1 48.69 342 HIS A O 1
ATOM 2748 N N . GLY A 1 343 ? -2.598 45.312 3.596 1 49.16 343 GLY A N 1
ATOM 2749 C CA . GLY A 1 343 ? -3.402 46.188 2.754 1 49.16 343 GLY A CA 1
ATOM 2750 C C . GLY A 1 343 ? -4.793 45.625 2.492 1 49.16 343 GLY A C 1
ATOM 2751 O O . GLY A 1 343 ? -5.719 46.406 2.191 1 49.16 343 GLY A O 1
ATOM 2752 N N . ILE A 1 344 ? -4.961 44.406 2.434 1 50.88 344 ILE A N 1
ATOM 2753 C CA . ILE A 1 344 ? -6.207 43.938 1.822 1 50.88 344 ILE A CA 1
ATOM 2754 C C . ILE A 1 344 ? -7.32 43.938 2.865 1 50.88 344 ILE A C 1
ATOM 2756 O O . ILE A 1 344 ? -8.492 44.125 2.533 1 50.88 344 ILE A O 1
ATOM 2760 N N . GLY A 1 345 ? -7.148 44.188 4.258 1 50.28 345 GLY A N 1
ATOM 2761 C CA . GLY A 1 345 ? -8.172 43.812 5.227 1 50.28 345 GLY A CA 1
ATOM 2762 C C . GLY A 1 345 ? -8.75 45 5.961 1 50.28 345 GLY A C 1
ATOM 2763 O O . GLY A 1 345 ? -9.758 44.875 6.664 1 50.28 345 GLY A O 1
ATOM 2764 N N . SER A 1 346 ? -8.234 46.188 5.891 1 49.53 346 SER A N 1
ATOM 2765 C CA . SER A 1 346 ? -8.688 47.25 6.785 1 49.53 346 SER A CA 1
ATOM 2766 C C . SER A 1 346 ? -9.773 48.094 6.129 1 49.53 346 SER A C 1
ATOM 2768 O O . SER A 1 346 ? -10.625 48.656 6.816 1 49.53 346 SER A O 1
ATOM 2770 N N . ASP A 1 347 ? -9.727 48.156 4.793 1 51.47 347 ASP A N 1
ATOM 2771 C CA . ASP A 1 347 ? -10.695 49.062 4.184 1 51.47 347 ASP A CA 1
ATOM 2772 C C . ASP A 1 347 ? -11.898 48.281 3.643 1 51.47 347 ASP A C 1
ATOM 2774 O O . ASP A 1 347 ? -11.789 47.594 2.629 1 51.47 347 ASP A O 1
ATOM 2778 N N . ARG A 1 348 ? -13.055 48.188 4.359 1 54.34 348 ARG A N 1
ATOM 2779 C CA . ARG A 1 348 ? -14.289 47.5 4.043 1 54.34 348 ARG A CA 1
ATOM 2780 C C . ARG A 1 348 ? -14.789 47.844 2.648 1 54.34 348 ARG A C 1
ATOM 2782 O O . ARG A 1 348 ? -15.641 47.156 2.09 1 54.34 348 ARG A O 1
ATOM 2789 N N . ARG A 1 349 ? -14.398 48.938 2.135 1 56.78 349 ARG A N 1
ATOM 2790 C CA . ARG A 1 349 ? -14.859 49.438 0.841 1 56.78 349 ARG A CA 1
ATOM 2791 C C . ARG A 1 349 ? -14.156 48.719 -0.302 1 56.78 349 ARG A C 1
ATOM 2793 O O . ARG A 1 349 ? -14.578 48.812 -1.456 1 56.78 349 ARG A O 1
ATOM 2800 N N . GLN A 1 350 ? -13.188 48 -0.045 1 58.69 350 GLN A N 1
ATOM 2801 C CA . GLN A 1 350 ? -12.461 47.281 -1.084 1 58.69 350 GLN A CA 1
ATOM 2802 C C . GLN A 1 350 ? -13.047 45.875 -1.307 1 58.69 350 GLN A C 1
ATOM 2804 O O . GLN A 1 350 ? -13.391 45.188 -0.348 1 58.69 350 GLN A O 1
ATOM 2809 N N . PRO A 1 351 ? -13.445 45.594 -2.537 1 57.84 351 PRO A N 1
ATOM 2810 C CA . PRO A 1 351 ? -14.078 44.344 -2.891 1 57.84 351 PRO A CA 1
ATOM 2811 C C . PRO A 1 351 ? -13.445 43.125 -2.186 1 57.84 351 PRO A C 1
ATOM 2813 O O . PRO A 1 351 ? -14.141 42.188 -1.848 1 57.84 351 PRO A O 1
ATOM 2816 N N . GLU A 1 352 ? -12.172 43.344 -1.887 1 59.34 352 GLU A N 1
ATOM 2817 C CA . GLU A 1 352 ? -11.484 42.25 -1.207 1 59.34 352 GLU A CA 1
ATOM 2818 C C . GLU A 1 352 ? -12.008 42.062 0.214 1 59.34 352 GLU A C 1
ATOM 2820 O O . GLU A 1 352 ? -11.969 40.969 0.755 1 59.34 352 GLU A O 1
ATOM 2825 N N . ASN A 1 353 ? -12.531 43.219 0.638 1 63.31 353 ASN A N 1
ATOM 2826 C CA . ASN A 1 353 ? -12.984 43.188 2.023 1 63.31 353 ASN A CA 1
ATOM 2827 C C . ASN A 1 353 ? -14.383 42.594 2.143 1 63.31 353 ASN A C 1
ATOM 2829 O O . ASN A 1 353 ? -14.797 42.188 3.229 1 63.31 353 ASN A O 1
ATOM 2833 N N . GLN A 1 354 ? -15.078 42.531 1.024 1 64.75 354 GLN A N 1
ATOM 2834 C CA . GLN A 1 354 ? -16.391 41.906 1.045 1 64.75 354 GLN A CA 1
ATOM 2835 C C . GLN A 1 354 ? -16.281 40.406 1.349 1 64.75 354 GLN A C 1
ATOM 2837 O O . GLN A 1 354 ? -17.172 39.844 1.975 1 64.75 354 GLN A O 1
ATOM 2842 N N . THR A 1 355 ? -15.148 39.906 0.914 1 70.38 355 THR A N 1
ATOM 2843 C CA . THR A 1 355 ? -14.906 38.5 1.179 1 70.38 355 THR A CA 1
ATOM 2844 C C . THR A 1 355 ? -14.852 38.25 2.68 1 70.38 355 THR A C 1
ATOM 2846 O O . THR A 1 355 ? -15.344 37.219 3.154 1 70.38 355 THR A O 1
ATOM 2849 N N . PHE A 1 356 ? -14.477 39.25 3.426 1 77.62 356 PHE A N 1
ATOM 2850 C CA . PHE A 1 356 ? -14.312 39.031 4.859 1 77.62 356 PHE A CA 1
ATOM 2851 C C . PHE A 1 356 ? -15.625 39.312 5.594 1 77.62 356 PHE A C 1
ATOM 2853 O O . PHE A 1 356 ? -15.781 38.938 6.758 1 77.62 356 PHE A O 1
ATOM 2860 N N . ASP A 1 357 ? -16.547 39.844 4.797 1 78.19 357 ASP A N 1
ATOM 2861 C CA . ASP A 1 357 ? -17.891 40 5.383 1 78.19 357 ASP A CA 1
ATOM 2862 C C . ASP A 1 357 ? -18.516 38.625 5.613 1 78.19 357 ASP A C 1
ATOM 2864 O O . ASP A 1 357 ? -19.281 38.438 6.57 1 78.19 357 ASP A O 1
ATOM 2868 N N . PHE A 1 358 ? -18.172 37.812 4.703 1 80 358 PHE A N 1
ATOM 2869 C CA . PHE A 1 358 ? -18.594 36.438 4.875 1 80 358 PHE A CA 1
ATOM 2870 C C . PHE A 1 358 ? -18.188 35.906 6.25 1 80 358 PHE A C 1
ATOM 2872 O O . PHE A 1 358 ? -19 35.281 6.941 1 80 358 PHE A O 1
ATOM 2879 N N . LEU A 1 359 ? -17.031 36.219 6.699 1 85.69 359 LEU A N 1
ATOM 2880 C CA . LEU A 1 359 ? -16.5 35.719 7.969 1 85.69 359 LEU A CA 1
ATOM 2881 C C . LEU A 1 359 ? -17.047 36.531 9.133 1 85.69 359 LEU A C 1
ATOM 2883 O O . LEU A 1 359 ? -17.438 35.969 10.164 1 85.69 359 LEU A O 1
ATOM 2887 N N . ARG A 1 360 ? -17.156 37.812 8.961 1 85.81 360 ARG A N 1
ATOM 2888 C CA . ARG A 1 360 ? -17.578 38.719 10.039 1 85.81 360 ARG A CA 1
ATOM 2889 C C . ARG A 1 360 ? -19 38.375 10.492 1 85.81 360 ARG A C 1
ATOM 2891 O O . ARG A 1 360 ? -19.297 38.344 11.688 1 85.81 360 ARG A O 1
ATOM 2898 N N . GLU A 1 361 ? -19.766 38.031 9.555 1 85.38 361 GLU A N 1
ATOM 2899 C CA . GLU A 1 361 ? -21.172 37.719 9.852 1 85.38 361 GLU A CA 1
ATOM 2900 C C . GLU A 1 361 ? -21.281 36.406 10.625 1 85.38 361 GLU A C 1
ATOM 2902 O O . GLU A 1 361 ? -22.125 36.281 11.516 1 85.38 361 GLU A O 1
ATOM 2907 N N . ARG A 1 362 ? -20.469 35.594 10.391 1 88.56 362 ARG A N 1
ATOM 2908 C CA . ARG A 1 362 ? -20.578 34.25 10.953 1 88.56 362 ARG A CA 1
ATOM 2909 C C . ARG A 1 362 ? -19.844 34.188 12.289 1 88.56 362 ARG A C 1
ATOM 2911 O O . ARG A 1 362 ? -20.125 33.281 13.102 1 88.56 362 ARG A O 1
ATOM 2918 N N . LEU A 1 363 ? -18.906 35.062 12.508 1 92.25 363 LEU A N 1
ATOM 2919 C CA . LEU A 1 363 ? -18.125 35.062 13.734 1 92.25 363 LEU A CA 1
ATOM 2920 C C . LEU A 1 363 ? -18.844 35.781 14.859 1 92.25 363 LEU A C 1
ATOM 2922 O O . LEU A 1 363 ? -18.312 35.906 15.969 1 92.25 363 LEU A O 1
ATOM 2926 N N . ARG A 1 364 ? -20.047 36.188 14.578 1 90.62 364 ARG A N 1
ATOM 2927 C CA . ARG A 1 364 ? -20.828 36.875 15.594 1 90.62 364 ARG A CA 1
ATOM 2928 C C . ARG A 1 364 ? -21.141 35.969 16.766 1 90.62 364 ARG A C 1
ATOM 2930 O O . ARG A 1 364 ? -21.266 36.406 17.906 1 90.62 364 ARG A O 1
ATOM 2937 N N . ASP A 1 365 ? -21.25 34.688 16.5 1 91.94 365 ASP A N 1
ATOM 2938 C CA . ASP A 1 365 ? -21.609 33.719 17.516 1 91.94 365 ASP A CA 1
ATOM 2939 C C . ASP A 1 365 ? -20.359 33.094 18.156 1 91.94 365 ASP A C 1
ATOM 2941 O O . ASP A 1 365 ? -20.469 32.125 18.922 1 91.94 365 ASP A O 1
ATOM 2945 N N . VAL A 1 366 ? -19.203 33.625 17.828 1 95.94 366 VAL A N 1
ATOM 2946 C CA . VAL A 1 366 ? -17.953 33.156 18.375 1 95.94 366 VAL A CA 1
ATOM 2947 C C . VAL A 1 366 ? -17.594 33.938 19.641 1 95.94 366 VAL A C 1
ATOM 2949 O O . VAL A 1 366 ? -17.766 35.156 19.703 1 95.94 366 VAL A O 1
ATOM 2952 N N . ASP A 1 367 ? -17.172 33.25 20.625 1 96 367 ASP A N 1
ATOM 2953 C CA . ASP A 1 367 ? -16.875 33.875 21.906 1 96 367 ASP A CA 1
ATOM 2954 C C . ASP A 1 367 ? -15.445 34.406 21.922 1 96 367 ASP A C 1
ATOM 2956 O O . ASP A 1 367 ? -15.164 35.438 22.578 1 96 367 ASP A O 1
ATOM 2960 N N . LEU A 1 368 ? -14.578 33.719 21.297 1 96.44 368 LEU A N 1
ATOM 2961 C CA . LEU A 1 368 ? -13.164 34.062 21.312 1 96.44 368 LEU A CA 1
ATOM 2962 C C . LEU A 1 368 ? -12.508 33.719 19.984 1 96.44 368 LEU A C 1
ATOM 2964 O O . LEU A 1 368 ? -12.766 32.656 19.406 1 96.44 368 LEU A O 1
ATOM 2968 N N . LEU A 1 369 ? -11.695 34.656 19.469 1 95.75 369 LEU A N 1
ATOM 2969 C CA . LEU A 1 369 ? -10.875 34.406 18.281 1 95.75 369 LEU A CA 1
ATOM 2970 C C . LEU A 1 369 ? -9.406 34.281 18.641 1 95.75 369 LEU A C 1
ATOM 2972 O O . LEU A 1 369 ? -8.852 35.188 19.312 1 95.75 369 LEU A O 1
ATOM 2976 N N . VAL A 1 370 ? -8.836 33.188 18.344 1 94.81 370 VAL A N 1
ATOM 2977 C CA . VAL A 1 370 ? -7.414 32.969 18.547 1 94.81 370 VAL A CA 1
ATOM 2978 C C . VAL A 1 370 ? -6.684 32.938 17.219 1 94.81 370 VAL A C 1
ATOM 2980 O O . VAL A 1 370 ? -6.93 32.094 16.375 1 94.81 370 VAL A O 1
ATOM 2983 N N . SER A 1 371 ? -5.801 33.875 17.031 1 91.06 371 SER A N 1
ATOM 2984 C CA . SER A 1 371 ? -5.078 33.969 15.766 1 91.06 371 SER A CA 1
ATOM 2985 C C . SER A 1 371 ? -3.613 33.594 15.93 1 91.06 371 SER A C 1
ATOM 2987 O O . SER A 1 371 ? -3.018 33.812 16.984 1 91.06 371 SER A O 1
ATOM 2989 N N . GLN A 1 372 ? -3.1 33.031 14.891 1 87.38 372 GLN A N 1
ATOM 2990 C CA . GLN A 1 372 ? -1.672 32.75 14.867 1 87.38 372 GLN A CA 1
ATOM 2991 C C . GLN A 1 372 ? -0.846 34 14.648 1 87.38 372 GLN A C 1
ATOM 2993 O O . GLN A 1 372 ? -1.217 34.875 13.844 1 87.38 372 GLN A O 1
ATOM 2998 N N . GLU A 1 373 ? 0.194 34.062 15.352 1 84.69 373 GLU A N 1
ATOM 2999 C CA . GLU A 1 373 ? 1.128 35.188 15.172 1 84.69 373 GLU A CA 1
ATOM 3000 C C . GLU A 1 373 ? 1.741 35.156 13.773 1 84.69 373 GLU A C 1
ATOM 3002 O O . GLU A 1 373 ? 1.853 34.094 13.156 1 84.69 373 GLU A O 1
ATOM 3007 N N . PRO A 1 374 ? 2.053 36.406 13.258 1 83.25 374 PRO A N 1
ATOM 3008 C CA . PRO A 1 374 ? 2.172 37.719 13.922 1 83.25 374 PRO A CA 1
ATOM 3009 C C . PRO A 1 374 ? 0.874 38.5 13.883 1 83.25 374 PRO A C 1
ATOM 3011 O O . PRO A 1 374 ? 0.055 38.344 12.984 1 83.25 374 PRO A O 1
ATOM 3014 N N . LYS A 1 375 ? 0.762 39.469 14.789 1 79.62 375 LYS A N 1
ATOM 3015 C CA . LYS A 1 375 ? -0.427 40.312 14.961 1 79.62 375 LYS A CA 1
ATOM 3016 C C . LYS A 1 375 ? -0.666 41.188 13.727 1 79.62 375 LYS A C 1
ATOM 3018 O O . LYS A 1 375 ? -1.812 41.406 13.336 1 79.62 375 LYS A O 1
ATOM 3023 N N . ALA A 1 376 ? 0.354 41.5 13.125 1 74.31 376 ALA A N 1
ATOM 3024 C CA . ALA A 1 376 ? 0.289 42.438 12.008 1 74.31 376 ALA A CA 1
ATOM 3025 C C . ALA A 1 376 ? -0.398 41.812 10.797 1 74.31 376 ALA A C 1
ATOM 3027 O O . ALA A 1 376 ? -0.973 42.5 9.961 1 74.31 376 ALA A O 1
ATOM 3028 N N . CYS A 1 377 ? -0.472 40.531 10.758 1 73.25 377 CYS A N 1
ATOM 3029 C CA . CYS A 1 377 ? -0.969 39.844 9.57 1 73.25 377 CYS A CA 1
ATOM 3030 C C . CYS A 1 377 ? -2.369 39.281 9.805 1 73.25 377 CYS A C 1
ATOM 3032 O O . CYS A 1 377 ? -2.979 38.719 8.891 1 73.25 377 CYS A O 1
ATOM 3034 N N . ALA A 1 378 ? -2.902 39.594 10.984 1 75.81 378 ALA A N 1
ATOM 3035 C CA . ALA A 1 378 ? -4.219 39.031 11.273 1 75.81 378 ALA A CA 1
ATOM 3036 C C . ALA A 1 378 ? -5.328 40 10.891 1 75.81 378 ALA A C 1
ATOM 3038 O O . ALA A 1 378 ? -5.266 41.188 11.219 1 75.81 378 ALA A O 1
ATOM 3039 N N . PRO A 1 379 ? -6.324 39.469 10.133 1 72.88 379 PRO A N 1
ATOM 3040 C CA . PRO A 1 379 ? -7.449 40.344 9.812 1 72.88 379 PRO A CA 1
ATOM 3041 C C . PRO A 1 379 ? -8.258 40.719 11.039 1 72.88 379 PRO A C 1
ATOM 3043 O O . PRO A 1 379 ? -8.344 39.969 12 1 72.88 379 PRO A O 1
ATOM 3046 N N . ARG A 1 380 ? -8.844 41.906 10.969 1 77.88 380 ARG A N 1
ATOM 3047 C CA . ARG A 1 380 ? -9.695 42.375 12.055 1 77.88 380 ARG A CA 1
ATOM 3048 C C . ARG A 1 380 ? -11.125 41.875 11.883 1 77.88 380 ARG A C 1
ATOM 3050 O O . ARG A 1 380 ? -11.969 42.531 11.281 1 77.88 380 ARG A O 1
ATOM 3057 N N . LEU A 1 381 ? -11.367 40.781 12.461 1 82.88 381 LEU A N 1
ATOM 3058 C CA . LEU A 1 381 ? -12.617 40.094 12.219 1 82.88 381 LEU A CA 1
ATOM 3059 C C . LEU A 1 381 ? -13.57 40.25 13.398 1 82.88 381 LEU A C 1
ATOM 3061 O O . LEU A 1 381 ? -14.789 40.125 13.242 1 82.88 381 LEU A O 1
ATOM 3065 N N . MET A 1 382 ? -12.977 40.469 14.539 1 87.75 382 MET A N 1
ATOM 3066 C CA . MET A 1 382 ? -13.758 40.562 15.766 1 87.75 382 MET A CA 1
ATOM 3067 C C . MET A 1 382 ? -13.258 41.688 16.656 1 87.75 382 MET A C 1
ATOM 3069 O O . MET A 1 382 ? -12.164 42.219 16.438 1 87.75 382 MET A O 1
ATOM 3073 N N . PRO A 1 383 ? -14.133 42.062 17.672 1 88.69 383 PRO A N 1
ATOM 3074 C CA . PRO A 1 383 ? -13.641 43.062 18.609 1 88.69 383 PRO A CA 1
ATOM 3075 C C . PRO A 1 383 ? -12.328 42.656 19.281 1 88.69 383 PRO A C 1
ATOM 3077 O O . PRO A 1 383 ? -12.172 41.5 19.688 1 88.69 383 PRO A O 1
ATOM 3080 N N . PHE A 1 384 ? -11.508 43.594 19.438 1 91.12 384 PHE A N 1
ATOM 3081 C CA . PHE A 1 384 ? -10.141 43.375 19.906 1 91.12 384 PHE A CA 1
ATOM 3082 C C . PHE A 1 384 ? -10.109 42.719 21.266 1 91.12 384 PHE A C 1
ATOM 3084 O O . PHE A 1 384 ? -9.234 41.906 21.547 1 91.12 384 PHE A O 1
ATOM 3091 N N . LYS A 1 385 ? -11.055 43.031 22.062 1 93.19 385 LYS A N 1
ATOM 3092 C CA . LYS A 1 385 ? -11.117 42.5 23.422 1 93.19 385 LYS A CA 1
ATOM 3093 C C . LYS A 1 385 ? -11.227 40.969 23.406 1 93.19 385 LYS A C 1
ATOM 3095 O O . LYS A 1 385 ? -10.781 40.312 24.344 1 93.19 385 LYS A O 1
ATOM 3100 N N . ARG A 1 386 ? -11.75 40.406 22.328 1 94.62 386 ARG A N 1
ATOM 3101 C CA . ARG A 1 386 ? -12.008 38.969 22.25 1 94.62 386 ARG A CA 1
ATOM 3102 C C . ARG A 1 386 ? -11.008 38.281 21.328 1 94.62 386 ARG A C 1
ATOM 3104 O O . ARG A 1 386 ? -11.242 37.156 20.859 1 94.62 386 ARG A O 1
ATOM 3111 N N . VAL A 1 387 ? -9.922 39 21.047 1 94.44 387 VAL A N 1
ATOM 3112 C CA . VAL A 1 387 ? -8.922 38.438 20.141 1 94.44 387 VAL A CA 1
ATOM 3113 C C . VAL A 1 387 ? -7.629 38.156 20.906 1 94.44 387 VAL A C 1
ATOM 3115 O O . VAL A 1 387 ? -7.145 39.031 21.641 1 94.44 387 VAL A O 1
ATOM 3118 N N . GLY A 1 388 ? -7.188 36.906 20.875 1 94.88 388 GLY A N 1
ATOM 3119 C CA . GLY A 1 388 ? -5.883 36.531 21.391 1 94.88 388 GLY A CA 1
ATOM 3120 C C . GLY A 1 388 ? -4.98 35.906 20.344 1 94.88 388 GLY A C 1
ATOM 3121 O O . GLY A 1 388 ? -5.422 35.625 19.219 1 94.88 388 GLY A O 1
ATOM 3122 N N . TYR A 1 389 ? -3.664 35.812 20.688 1 93.5 389 TYR A N 1
ATOM 3123 C CA . TYR A 1 389 ? -2.709 35.312 19.703 1 93.5 389 TYR A CA 1
ATOM 3124 C C . TYR A 1 389 ? -1.945 34.094 20.266 1 93.5 389 TYR A C 1
ATOM 3126 O O . TYR A 1 389 ? -1.801 33.969 21.484 1 93.5 389 TYR A O 1
ATOM 3134 N N . MET A 1 390 ? -1.55 33.188 19.359 1 92.38 390 MET A N 1
ATOM 3135 C CA . MET A 1 390 ? -0.715 32.031 19.688 1 92.38 390 MET A CA 1
ATOM 3136 C C . MET A 1 390 ? 0.485 31.953 18.75 1 92.38 390 MET A C 1
ATOM 3138 O O . MET A 1 390 ? 0.375 32.281 17.562 1 92.38 390 MET A O 1
ATOM 3142 N N . PRO A 1 391 ? 1.589 31.609 19.281 1 89.44 391 PRO A N 1
ATOM 3143 C CA . PRO A 1 391 ? 2.754 31.438 18.406 1 89.44 391 PRO A CA 1
ATOM 3144 C C . PRO A 1 391 ? 2.676 30.172 17.547 1 89.44 391 PRO A C 1
ATOM 3146 O O . PRO A 1 391 ? 1.858 29.297 17.812 1 89.44 391 PRO A O 1
ATOM 3149 N N . VAL A 1 392 ? 3.539 30.172 16.562 1 90 392 VAL A N 1
ATOM 3150 C CA . VAL A 1 392 ? 3.715 28.953 15.758 1 90 392 VAL A CA 1
ATOM 3151 C C . VAL A 1 392 ? 4.367 27.875 16.609 1 90 392 VAL A C 1
ATOM 3153 O O . VAL A 1 392 ? 5.227 28.156 17.438 1 90 392 VAL A O 1
ATOM 3156 N N . ALA A 1 393 ? 3.848 26.672 16.422 1 93 393 ALA A N 1
ATOM 3157 C CA . ALA A 1 393 ? 4.391 25.578 17.203 1 93 393 ALA A CA 1
ATOM 3158 C C . ALA A 1 393 ? 4.664 24.359 16.328 1 93 393 ALA A C 1
ATOM 3160 O O . ALA A 1 393 ? 4.035 24.172 15.289 1 93 393 ALA A O 1
ATOM 3161 N N . ILE A 1 394 ? 5.609 23.547 16.688 1 93.69 394 ILE A N 1
ATOM 3162 C CA . ILE A 1 394 ? 5.906 22.297 16.016 1 93.69 394 ILE A CA 1
ATOM 3163 C C . ILE A 1 394 ? 6.086 21.188 17.047 1 93.69 394 ILE A C 1
ATOM 3165 O O . ILE A 1 394 ? 6.215 21.453 18.25 1 93.69 394 ILE A O 1
ATOM 3169 N N . ASP A 1 395 ? 6.008 20 16.641 1 94.69 395 ASP A N 1
ATOM 3170 C CA . ASP A 1 395 ? 6.27 18.859 17.5 1 94.69 395 ASP A CA 1
ATOM 3171 C C . ASP A 1 395 ? 7.691 18.344 17.312 1 94.69 395 ASP A C 1
ATOM 3173 O O . ASP A 1 395 ? 8.023 17.797 16.25 1 94.69 395 ASP A O 1
ATOM 3177 N N . GLN A 1 396 ? 8.414 18.375 18.328 1 92.75 396 GLN A N 1
ATOM 3178 C CA . GLN A 1 396 ? 9.82 18 18.25 1 92.75 396 GLN A CA 1
ATOM 3179 C C . GLN A 1 396 ? 9.977 16.484 18.156 1 92.75 396 GLN A C 1
ATOM 3181 O O . GLN A 1 396 ? 11.047 15.992 17.781 1 92.75 396 GLN A O 1
ATOM 3186 N N . LEU A 1 397 ? 8.93 15.805 18.469 1 94.94 397 LEU A N 1
ATOM 3187 C CA . LEU A 1 397 ? 9.062 14.359 18.625 1 94.94 397 LEU A CA 1
ATOM 3188 C C . LEU A 1 397 ? 8.391 13.617 17.469 1 94.94 397 LEU A C 1
ATOM 3190 O O . LEU A 1 397 ? 8.438 12.391 17.406 1 94.94 397 LEU A O 1
ATOM 3194 N N . ASP A 1 398 ? 7.82 14.312 16.547 1 94 398 ASP A N 1
ATOM 3195 C CA . ASP A 1 398 ? 7.125 13.68 15.422 1 94 398 ASP A CA 1
ATOM 3196 C C . ASP A 1 398 ? 8.094 13.336 14.297 1 94 398 ASP A C 1
ATOM 3198 O O . ASP A 1 398 ? 9.305 13.508 14.438 1 94 398 ASP A O 1
ATOM 3202 N N . GLY A 1 399 ? 7.613 12.781 13.219 1 93.62 399 GLY A N 1
ATOM 3203 C CA . GLY A 1 399 ? 8.445 12.32 12.117 1 93.62 399 GLY A CA 1
ATOM 3204 C C . GLY A 1 399 ? 9.086 13.461 11.344 1 93.62 399 GLY A C 1
ATOM 3205 O O . GLY A 1 399 ? 10.117 13.273 10.695 1 93.62 399 GLY A O 1
ATOM 3206 N N . LEU A 1 400 ? 8.531 14.648 11.438 1 93.31 400 LEU A N 1
ATOM 3207 C CA . LEU A 1 400 ? 9.016 15.812 10.703 1 93.31 400 LEU A CA 1
ATOM 3208 C C . LEU A 1 400 ? 10.281 16.375 11.359 1 93.31 400 LEU A C 1
ATOM 3210 O O . LEU A 1 400 ? 11.109 17 10.688 1 93.31 400 LEU A O 1
ATOM 3214 N N . HIS A 1 401 ? 10.43 16.109 12.695 1 93.56 401 HIS A N 1
ATOM 3215 C CA . HIS A 1 401 ? 11.438 16.922 13.383 1 93.56 401 HIS A CA 1
ATOM 3216 C C . HIS A 1 401 ? 12.32 16.047 14.266 1 93.56 401 HIS A C 1
ATOM 3218 O O . HIS A 1 401 ? 13.375 16.5 14.727 1 93.56 401 HIS A O 1
ATOM 3224 N N . LYS A 1 402 ? 11.984 14.844 14.523 1 95 402 LYS A N 1
ATOM 3225 C CA . LYS A 1 402 ? 12.773 14.008 15.43 1 95 402 LYS A CA 1
ATOM 3226 C C . LYS A 1 402 ? 14.148 13.719 14.844 1 95 402 LYS A C 1
ATOM 3228 O O . LYS A 1 402 ? 14.336 13.766 13.625 1 95 402 LYS A O 1
ATOM 3233 N N . PRO A 1 403 ? 15.055 13.5 15.734 1 92.81 403 PRO A N 1
ATOM 3234 C CA . PRO A 1 403 ? 16.375 13.109 15.219 1 92.81 403 PRO A CA 1
ATOM 3235 C C . PRO A 1 403 ? 16.344 11.766 14.492 1 92.81 403 PRO A C 1
ATOM 3237 O O . PRO A 1 403 ? 15.633 10.844 14.914 1 92.81 403 PRO A O 1
ATOM 3240 N N . LEU A 1 404 ? 17.078 11.711 13.398 1 94.44 404 LEU A N 1
ATOM 3241 C CA . LEU A 1 404 ? 17.203 10.492 12.617 1 94.44 404 LEU A CA 1
ATOM 3242 C C . LEU A 1 404 ? 18.672 10.039 12.547 1 94.44 404 LEU A C 1
ATOM 3244 O O . LEU A 1 404 ? 19.578 10.875 12.492 1 94.44 404 LEU A O 1
ATOM 3248 N N . HIS A 1 405 ? 18.875 8.742 12.57 1 93.12 405 HIS A N 1
ATOM 3249 C CA . HIS A 1 405 ? 20.203 8.203 12.344 1 93.12 405 HIS A CA 1
ATOM 3250 C C . HIS A 1 405 ? 20.641 8.422 10.898 1 93.12 405 HIS A C 1
ATOM 3252 O O . HIS A 1 405 ? 19.812 8.547 10.008 1 93.12 405 HIS A O 1
ATOM 3258 N N . ASP A 1 406 ? 21.906 8.398 10.703 1 90.38 406 ASP A N 1
ATOM 3259 C CA . ASP A 1 406 ? 22.469 8.625 9.375 1 90.38 406 ASP A CA 1
ATOM 3260 C C . ASP A 1 406 ? 21.953 7.59 8.375 1 90.38 406 ASP A C 1
ATOM 3262 O O . ASP A 1 406 ? 21.703 7.91 7.211 1 90.38 406 ASP A O 1
ATOM 3266 N N . TRP A 1 407 ? 21.797 6.395 8.891 1 92.25 407 TRP A N 1
ATOM 3267 C CA . TRP A 1 407 ? 21.297 5.348 8.008 1 92.25 407 TRP A CA 1
ATOM 3268 C C . TRP A 1 407 ? 19.906 5.695 7.496 1 92.25 407 TRP A C 1
ATOM 3270 O O . TRP A 1 407 ? 19.609 5.523 6.309 1 92.25 407 TRP A O 1
ATOM 3280 N N . ASP A 1 408 ? 19.094 6.215 8.398 1 94.44 408 ASP A N 1
ATOM 3281 C CA . ASP A 1 408 ? 17.734 6.59 8.023 1 94.44 408 ASP A CA 1
ATOM 3282 C C . ASP A 1 408 ? 17.75 7.766 7.047 1 94.44 408 ASP A C 1
ATOM 3284 O O . ASP A 1 408 ? 16.984 7.781 6.078 1 94.44 408 ASP A O 1
ATOM 3288 N N . ILE A 1 409 ? 18.562 8.711 7.289 1 92.81 409 ILE A N 1
ATOM 3289 C CA . ILE A 1 409 ? 18.672 9.875 6.418 1 92.81 409 ILE A CA 1
ATOM 3290 C C . ILE A 1 409 ? 19.078 9.438 5.016 1 92.81 409 ILE A C 1
ATOM 3292 O O . ILE A 1 409 ? 18.516 9.906 4.023 1 92.81 409 ILE A O 1
ATOM 3296 N N . SER A 1 410 ? 19.984 8.508 4.957 1 91.56 410 SER A N 1
ATOM 3297 C CA . SER A 1 410 ? 20.422 7.992 3.664 1 91.56 410 SER A CA 1
ATOM 3298 C C . SER A 1 410 ? 19.312 7.207 2.982 1 91.56 410 SER A C 1
ATOM 3300 O O . SER A 1 410 ? 19.172 7.254 1.759 1 91.56 410 SER A O 1
ATOM 3302 N N . PHE A 1 411 ? 18.609 6.457 3.789 1 93.19 411 PHE A N 1
ATOM 3303 C CA . PHE A 1 411 ? 17.469 5.734 3.23 1 93.19 411 PHE A CA 1
ATOM 3304 C C . PHE A 1 411 ? 16.5 6.691 2.531 1 93.19 411 PHE A C 1
ATOM 3306 O O . PHE A 1 411 ? 16.109 6.461 1.386 1 93.19 411 PHE A O 1
ATOM 3313 N N . TYR A 1 412 ? 16.125 7.742 3.176 1 93.75 412 TYR A N 1
ATOM 3314 C CA . TYR A 1 412 ? 15.164 8.68 2.631 1 93.75 412 TYR A CA 1
ATOM 3315 C C . TYR A 1 412 ? 15.758 9.469 1.472 1 93.75 412 TYR A C 1
ATOM 3317 O O . TYR A 1 412 ? 15.047 9.828 0.527 1 93.75 412 TYR A O 1
ATOM 3325 N N . GLY A 1 413 ? 17 9.789 1.568 1 91.62 413 GLY A N 1
ATOM 3326 C CA . GLY A 1 413 ? 17.672 10.391 0.426 1 91.62 413 GLY A CA 1
ATOM 3327 C C . GLY A 1 413 ? 17.625 9.531 -0.818 1 91.62 413 GLY A C 1
ATOM 3328 O O . GLY A 1 413 ? 17.406 10.031 -1.922 1 91.62 413 GLY A O 1
ATOM 3329 N N . ARG A 1 414 ? 17.828 8.281 -0.61 1 89.5 414 ARG A N 1
ATOM 3330 C CA . ARG A 1 414 ? 17.75 7.344 -1.728 1 89.5 414 ARG A CA 1
ATOM 3331 C C . ARG A 1 414 ? 16.328 7.242 -2.264 1 89.5 414 ARG A C 1
ATOM 3333 O O . ARG A 1 414 ? 16.125 7.066 -3.465 1 89.5 414 ARG A O 1
ATOM 3340 N N . GLU A 1 415 ? 15.422 7.309 -1.357 1 89.06 415 GLU A N 1
ATOM 3341 C CA . GLU A 1 415 ? 14.031 7.32 -1.787 1 89.06 415 GLU A CA 1
ATOM 3342 C C . GLU A 1 415 ? 13.727 8.539 -2.654 1 89.06 415 GLU A C 1
ATOM 3344 O O . GLU A 1 415 ? 13.008 8.438 -3.65 1 89.06 415 GLU A O 1
ATOM 3349 N N . LEU A 1 416 ? 14.203 9.664 -2.275 1 90.88 416 LEU A N 1
ATOM 3350 C CA . LEU A 1 416 ? 14.031 10.875 -3.068 1 90.88 416 LEU A CA 1
ATOM 3351 C C . LEU A 1 416 ? 14.641 10.711 -4.457 1 90.88 416 LEU A C 1
ATOM 3353 O O . LEU A 1 416 ? 14.016 11.047 -5.461 1 90.88 416 LEU A O 1
ATOM 3357 N N . ASN A 1 417 ? 15.852 10.25 -4.465 1 88.94 417 ASN A N 1
ATOM 3358 C CA . ASN A 1 417 ? 16.531 10.07 -5.746 1 88.94 417 ASN A CA 1
ATOM 3359 C C . ASN A 1 417 ? 15.812 9.039 -6.617 1 88.94 417 ASN A C 1
ATOM 3361 O O . ASN A 1 417 ? 15.797 9.156 -7.844 1 88.94 417 ASN A O 1
ATOM 3365 N N . ALA A 1 418 ? 15.281 8.086 -5.934 1 82.88 418 ALA A N 1
ATOM 3366 C CA . ALA A 1 418 ? 14.477 7.129 -6.695 1 82.88 418 ALA A CA 1
ATOM 3367 C C . ALA A 1 418 ? 13.297 7.82 -7.371 1 82.88 418 ALA A C 1
ATOM 3369 O O . ALA A 1 418 ? 12.984 7.543 -8.531 1 82.88 418 ALA A O 1
ATOM 3370 N N . ILE A 1 419 ? 12.672 8.711 -6.707 1 83.12 419 ILE A N 1
ATOM 3371 C CA . ILE A 1 419 ? 11.57 9.492 -7.254 1 83.12 419 ILE A CA 1
ATOM 3372 C C . ILE A 1 419 ? 12.078 10.352 -8.406 1 83.12 419 ILE A C 1
ATOM 3374 O O . ILE A 1 419 ? 11.438 10.43 -9.461 1 83.12 419 ILE A O 1
ATOM 3378 N N . CYS A 1 420 ? 13.188 10.922 -8.172 1 86.31 420 CYS A N 1
ATOM 3379 C CA . CYS A 1 420 ? 13.773 11.781 -9.203 1 86.31 420 CYS A CA 1
ATOM 3380 C C . CYS A 1 420 ? 14.117 10.984 -10.453 1 86.31 420 CYS A C 1
ATOM 3382 O O . CYS A 1 420 ? 13.773 11.383 -11.562 1 86.31 420 CYS A O 1
ATOM 3384 N N . ARG A 1 421 ? 14.758 9.906 -10.227 1 78.69 421 ARG A N 1
ATOM 3385 C CA . ARG A 1 421 ? 15.125 9.055 -11.352 1 78.69 421 ARG A CA 1
ATOM 3386 C C . ARG A 1 421 ? 13.883 8.609 -12.133 1 78.69 421 ARG A C 1
ATOM 3388 O O . ARG A 1 421 ? 13.867 8.664 -13.367 1 78.69 421 ARG A O 1
ATOM 3395 N N . SER A 1 422 ? 12.93 8.25 -11.352 1 73.94 422 SER A N 1
ATOM 3396 C CA . SER A 1 422 ? 11.703 7.77 -11.977 1 73.94 422 SER A CA 1
ATOM 3397 C C . SER A 1 422 ? 11.023 8.875 -12.773 1 73.94 422 SER A C 1
ATOM 3399 O O . SER A 1 422 ? 10.367 8.602 -13.789 1 73.94 422 SER A O 1
ATOM 3401 N N . ALA A 1 423 ? 11.156 10.086 -12.398 1 74.25 423 ALA A N 1
ATOM 3402 C CA . ALA A 1 423 ? 10.516 11.227 -13.047 1 74.25 423 ALA A CA 1
ATOM 3403 C C . ALA A 1 423 ? 11.445 11.875 -14.07 1 74.25 423 ALA A C 1
ATOM 3405 O O . ALA A 1 423 ? 11.102 12.891 -14.672 1 74.25 423 ALA A O 1
ATOM 3406 N N . GLY A 1 424 ? 12.641 11.336 -14.297 1 74.62 424 GLY A N 1
ATOM 3407 C CA . GLY A 1 424 ? 13.609 11.914 -15.211 1 74.62 424 GLY A CA 1
ATOM 3408 C C . GLY A 1 424 ? 14.172 13.234 -14.734 1 74.62 424 GLY A C 1
ATOM 3409 O O . GLY A 1 424 ? 14.453 14.125 -15.547 1 74.62 424 GLY A O 1
ATOM 3410 N N . LYS A 1 425 ? 14.141 13.375 -13.469 1 82 425 LYS A N 1
ATOM 3411 C CA . LYS A 1 425 ? 14.68 14.594 -12.867 1 82 425 LYS A CA 1
ATOM 3412 C C . LYS A 1 425 ? 16.094 14.359 -12.352 1 82 425 LYS A C 1
ATOM 3414 O O . LYS A 1 425 ? 16.5 13.219 -12.133 1 82 425 LYS A O 1
ATOM 3419 N N . PRO A 1 426 ? 16.797 15.438 -12.227 1 84.88 426 PRO A N 1
ATOM 3420 C CA . PRO A 1 426 ? 18.156 15.281 -11.688 1 84.88 426 PRO A CA 1
ATOM 3421 C C . PRO A 1 426 ? 18.156 14.734 -10.258 1 84.88 426 PRO A C 1
ATOM 3423 O O . PRO A 1 426 ? 17.281 15.078 -9.461 1 84.88 426 PRO A O 1
ATOM 3426 N N . VAL A 1 427 ? 19.141 13.883 -10.008 1 86.12 427 VAL A N 1
ATOM 3427 C CA . VAL A 1 427 ? 19.266 13.305 -8.672 1 86.12 427 VAL A CA 1
ATOM 3428 C C . VAL A 1 427 ? 20.219 14.156 -7.832 1 86.12 427 VAL A C 1
ATOM 3430 O O . VAL A 1 427 ? 21.016 14.93 -8.375 1 86.12 427 VAL A O 1
ATOM 3433 N N . LEU A 1 428 ? 20.031 14.07 -6.551 1 86.31 428 LEU A N 1
ATOM 3434 C CA . LEU A 1 428 ? 20.953 14.734 -5.629 1 86.31 428 LEU A CA 1
ATOM 3435 C C . LEU A 1 428 ? 22.172 13.859 -5.348 1 86.31 428 LEU A C 1
ATOM 3437 O O . LEU A 1 428 ? 22.031 12.711 -4.926 1 86.31 428 LEU A O 1
ATOM 3441 N N . ASP A 1 429 ? 23.266 14.258 -5.652 1 78.06 429 ASP A N 1
ATOM 3442 C CA . ASP A 1 429 ? 24.5 13.508 -5.418 1 78.06 429 ASP A CA 1
ATOM 3443 C C . ASP A 1 429 ? 25.047 13.758 -4.012 1 78.06 429 ASP A C 1
ATOM 3445 O O . ASP A 1 429 ? 26.109 14.336 -3.848 1 78.06 429 ASP A O 1
ATOM 3449 N N . TYR A 1 430 ? 24.422 13.43 -3.061 1 74.44 430 TYR A N 1
ATOM 3450 C CA . TYR A 1 430 ? 24.828 13.555 -1.664 1 74.44 430 TYR A CA 1
ATOM 3451 C C . TYR A 1 430 ? 25.516 12.281 -1.178 1 74.44 430 TYR A C 1
ATOM 3453 O O . TYR A 1 430 ? 25.094 11.18 -1.521 1 74.44 430 TYR A O 1
ATOM 3461 N N . PRO A 1 431 ? 26.594 12.211 -0.22 1 63.66 431 PRO A N 1
ATOM 3462 C CA . PRO A 1 431 ? 27.188 13.375 0.439 1 63.66 431 PRO A CA 1
ATOM 3463 C C . PRO A 1 431 ? 28.297 14.016 -0.388 1 63.66 431 PRO A C 1
ATOM 3465 O O . PRO A 1 431 ? 28.969 14.93 0.089 1 63.66 431 PRO A O 1
ATOM 3468 N N . ARG A 1 432 ? 28.625 13.211 -1.529 1 55.94 432 ARG A N 1
ATOM 3469 C CA . ARG A 1 432 ? 29.734 13.82 -2.256 1 55.94 432 ARG A CA 1
ATOM 3470 C C . ARG A 1 432 ? 29.484 15.312 -2.486 1 55.94 432 ARG A C 1
ATOM 3472 O O . ARG A 1 432 ? 28.328 15.734 -2.625 1 55.94 432 ARG A O 1
ATOM 3479 N N . THR A 1 433 ? 30.422 16.016 -2.039 1 47.59 433 THR A N 1
ATOM 3480 C CA . THR A 1 433 ? 30.406 17.453 -2.309 1 47.59 433 THR A CA 1
ATOM 3481 C C . THR A 1 433 ? 29.797 17.734 -3.678 1 47.59 433 THR A C 1
ATOM 3483 O O . THR A 1 433 ? 29.422 18.875 -3.971 1 47.59 433 THR A O 1
ATOM 3486 N N . PRO A 1 434 ? 29.641 17.812 -4.664 1 46.19 434 PRO A N 1
ATOM 3487 C CA . PRO A 1 434 ? 28.641 18.875 -4.785 1 46.19 434 PRO A CA 1
ATOM 3488 C C . PRO A 1 434 ? 27.281 18.469 -4.238 1 46.19 434 PRO A C 1
ATOM 3490 O O . PRO A 1 434 ? 26.266 19.109 -4.559 1 46.19 434 PRO A O 1
ATOM 3493 N N . GLY A 1 435 ? 27.125 17.484 -3.535 1 54.84 435 GLY A N 1
ATOM 3494 C CA . GLY A 1 435 ? 25.875 16.891 -3.07 1 54.84 435 GLY A CA 1
ATOM 3495 C C . GLY A 1 435 ? 25.094 17.797 -2.133 1 54.84 435 GLY A C 1
ATOM 3496 O O . GLY A 1 435 ? 24.125 17.359 -1.498 1 54.84 435 GLY A O 1
ATOM 3497 N N . ARG A 1 436 ? 25.422 19.047 -2.143 1 77.62 436 ARG A N 1
ATOM 3498 C CA . ARG A 1 436 ? 24.75 20.078 -1.346 1 77.62 436 ARG A CA 1
ATOM 3499 C C . ARG A 1 436 ? 23.641 20.75 -2.135 1 77.62 436 ARG A C 1
ATOM 3501 O O . ARG A 1 436 ? 23.656 20.766 -3.367 1 77.62 436 ARG A O 1
ATOM 3508 N N . TYR A 1 437 ? 22.641 21.047 -1.431 1 90.69 437 TYR A N 1
ATOM 3509 C CA . TYR A 1 437 ? 21.516 21.641 -2.145 1 90.69 437 TYR A CA 1
ATOM 3510 C C . TYR A 1 437 ? 20.828 22.703 -1.295 1 90.69 437 TYR A C 1
ATOM 3512 O O . TYR A 1 437 ? 20.938 22.688 -0.067 1 90.69 437 TYR A O 1
ATOM 3520 N N . PHE A 1 438 ? 20.281 23.688 -2 1 94.69 438 PHE A N 1
ATOM 3521 C CA . PHE A 1 438 ? 19.328 24.594 -1.405 1 94.69 438 PHE A CA 1
ATOM 3522 C C . PHE A 1 438 ? 17.906 24.031 -1.508 1 94.69 438 PHE A C 1
ATOM 3524 O O . PHE A 1 438 ? 17.547 23.422 -2.514 1 94.69 438 PHE A O 1
ATOM 3531 N N . LEU A 1 439 ? 17.188 24.203 -0.478 1 96.38 439 LEU A N 1
ATOM 3532 C CA . LEU A 1 439 ? 15.875 23.594 -0.404 1 96.38 439 LEU A CA 1
ATOM 3533 C C . LEU A 1 439 ? 14.773 24.641 -0.401 1 96.38 439 LEU A C 1
ATOM 3535 O O . LEU A 1 439 ? 14.891 25.656 0.283 1 96.38 439 LEU A O 1
ATOM 3539 N N . HIS A 1 440 ? 13.766 24.453 -1.231 1 96.56 440 HIS A N 1
ATOM 3540 C CA . HIS A 1 440 ? 12.602 25.328 -1.311 1 96.56 440 HIS A CA 1
ATOM 3541 C C . HIS A 1 440 ? 11.305 24.531 -1.39 1 96.56 440 HIS A C 1
ATOM 3543 O O . HIS A 1 440 ? 11.211 23.578 -2.168 1 96.56 440 HIS A O 1
ATOM 3549 N N . LEU A 1 441 ? 10.359 24.875 -0.55 1 92.19 441 LEU A N 1
ATOM 3550 C CA . LEU A 1 441 ? 9.047 24.25 -0.61 1 92.19 441 LEU A CA 1
ATOM 3551 C C . LEU A 1 441 ? 8.047 25.156 -1.319 1 92.19 441 LEU A C 1
ATOM 3553 O O . LEU A 1 441 ? 7.676 26.219 -0.793 1 92.19 441 LEU A O 1
ATOM 3557 N N . THR A 1 442 ? 7.543 24.766 -2.443 1 90.69 442 THR A N 1
ATOM 3558 C CA . THR A 1 442 ? 6.555 25.531 -3.189 1 90.69 442 THR A CA 1
ATOM 3559 C C . THR A 1 442 ? 5.156 24.953 -2.98 1 90.69 442 THR A C 1
ATOM 3561 O O . THR A 1 442 ? 4.988 23.734 -2.895 1 90.69 442 THR A O 1
ATOM 3564 N N . GLN A 1 443 ? 4.188 25.797 -2.908 1 82.81 443 GLN A N 1
ATOM 3565 C CA . GLN A 1 443 ? 2.793 25.391 -2.818 1 82.81 443 GLN A CA 1
ATOM 3566 C C . GLN A 1 443 ? 2.121 25.422 -4.188 1 82.81 443 GLN A C 1
ATOM 3568 O O . GLN A 1 443 ? 0.917 25.188 -4.301 1 82.81 443 GLN A O 1
ATOM 3573 N N . LEU A 1 444 ? 2.887 25.75 -5.234 1 86.56 444 LEU A N 1
ATOM 3574 C CA . LEU A 1 444 ? 2.439 25.828 -6.621 1 86.56 444 LEU A CA 1
ATOM 3575 C C . LEU A 1 444 ? 1.281 26.797 -6.766 1 86.56 444 LEU A C 1
ATOM 3577 O O . LEU A 1 444 ? 0.256 26.469 -7.367 1 86.56 444 LEU A O 1
ATOM 3581 N N . ILE A 1 445 ? 1.471 27.891 -6.105 1 80.81 445 ILE A N 1
ATOM 3582 C CA . ILE A 1 445 ? 0.542 29 -6.266 1 80.81 445 ILE A CA 1
ATOM 3583 C C . ILE A 1 445 ? 1.185 30.094 -7.121 1 80.81 445 ILE A C 1
ATOM 3585 O O . ILE A 1 445 ? 2.406 30.25 -7.109 1 80.81 445 ILE A O 1
ATOM 3589 N N . PRO A 1 446 ? 0.319 30.703 -7.812 1 79.31 446 PRO A N 1
ATOM 3590 C CA . PRO A 1 446 ? 0.883 31.75 -8.672 1 79.31 446 PRO A CA 1
ATOM 3591 C C . PRO A 1 446 ? 1.612 32.844 -7.887 1 79.31 446 PRO A C 1
ATOM 3593 O O . PRO A 1 446 ? 1.174 33.219 -6.797 1 79.31 446 PRO A O 1
ATOM 3596 N N . ASN A 1 447 ? 2.66 33.312 -8.273 1 77.19 447 ASN A N 1
ATOM 3597 C CA . ASN A 1 447 ? 3.42 34.438 -7.77 1 77.19 447 ASN A CA 1
ATOM 3598 C C . ASN A 1 447 ? 3.938 34.188 -6.355 1 77.19 447 ASN A C 1
ATOM 3600 O O . ASN A 1 447 ? 3.945 35.094 -5.523 1 77.19 447 ASN A O 1
ATOM 3604 N N . GLU A 1 448 ? 4.246 33.031 -6.027 1 85.56 448 GLU A N 1
ATOM 3605 C CA . GLU A 1 448 ? 4.758 32.719 -4.695 1 85.56 448 GLU A CA 1
ATOM 3606 C C . GLU A 1 448 ? 6.258 33 -4.605 1 85.56 448 GLU A C 1
ATOM 3608 O O . GLU A 1 448 ? 6.863 32.812 -3.549 1 85.56 448 GLU A O 1
ATOM 3613 N N . GLY A 1 449 ? 6.883 33.438 -5.688 1 89 449 GLY A N 1
ATOM 3614 C CA . GLY A 1 449 ? 8.281 33.844 -5.656 1 89 449 GLY A CA 1
ATOM 3615 C C . GLY A 1 449 ? 9.227 32.75 -6.141 1 89 449 GLY A C 1
ATOM 3616 O O . GLY A 1 449 ? 10.445 32.938 -6.16 1 89 449 GLY A O 1
ATOM 3617 N N . THR A 1 450 ? 8.719 31.625 -6.629 1 92.81 450 THR A N 1
ATOM 3618 C CA . THR A 1 450 ? 9.562 30.516 -7.059 1 92.81 450 THR A CA 1
ATOM 3619 C C . THR A 1 450 ? 10.328 30.875 -8.328 1 92.81 450 THR A C 1
ATOM 3621 O O . THR A 1 450 ? 11.492 30.484 -8.484 1 92.81 450 THR A O 1
ATOM 3624 N N . ILE A 1 451 ? 9.688 31.641 -9.234 1 92.69 451 ILE A N 1
ATOM 3625 C CA . ILE A 1 451 ? 10.359 32.062 -10.461 1 92.69 451 ILE A CA 1
ATOM 3626 C C . ILE A 1 451 ? 11.508 33 -10.125 1 92.69 451 ILE A C 1
ATOM 3628 O O . ILE A 1 451 ? 12.594 32.906 -10.703 1 92.69 451 ILE A O 1
ATOM 3632 N N . ARG A 1 452 ? 11.258 33.875 -9.18 1 93.12 452 ARG A N 1
ATOM 3633 C CA . ARG A 1 452 ? 12.305 34.781 -8.727 1 93.12 452 ARG A CA 1
ATOM 3634 C C . ARG A 1 452 ? 13.477 34 -8.133 1 93.12 452 ARG A C 1
ATOM 3636 O O . ARG A 1 452 ? 14.641 34.375 -8.344 1 93.12 452 ARG A O 1
ATOM 3643 N N . LEU A 1 453 ? 13.172 33.031 -7.34 1 95.62 453 LEU A N 1
ATOM 3644 C CA . LEU A 1 453 ? 14.203 32.156 -6.777 1 95.62 453 LEU A CA 1
ATOM 3645 C C . LEU A 1 453 ? 15 31.484 -7.883 1 95.62 453 LEU A C 1
ATOM 3647 O O . LEU A 1 453 ? 16.234 31.391 -7.805 1 95.62 453 LEU A O 1
ATOM 3651 N N . LEU A 1 454 ? 14.312 31 -8.914 1 96.25 454 LEU A N 1
ATOM 3652 C CA . LEU A 1 454 ? 14.969 30.359 -10.047 1 96.25 454 LEU A CA 1
ATOM 3653 C C . LEU A 1 454 ? 15.93 31.312 -10.734 1 96.25 454 LEU A C 1
ATOM 3655 O O . LEU A 1 454 ? 17.062 30.953 -11.031 1 96.25 454 LEU A O 1
ATOM 3659 N N . ASP A 1 455 ? 15.469 32.531 -10.906 1 95.25 455 ASP A N 1
ATOM 3660 C CA . ASP A 1 455 ? 16.312 33.531 -11.531 1 95.25 455 ASP A CA 1
ATOM 3661 C C . ASP A 1 455 ? 17.516 33.875 -10.656 1 95.25 455 ASP A C 1
ATOM 3663 O O . ASP A 1 455 ? 18.625 34.062 -11.164 1 95.25 455 ASP A O 1
ATOM 3667 N N . GLY A 1 456 ? 17.234 34 -9.367 1 95.25 456 GLY A N 1
ATOM 3668 C CA . GLY A 1 456 ? 18.328 34.219 -8.438 1 95.25 456 GLY A CA 1
ATOM 3669 C C . GLY A 1 456 ? 19.359 33.094 -8.445 1 95.25 456 GLY A C 1
ATOM 3670 O O . GLY A 1 456 ? 20.562 33.344 -8.359 1 95.25 456 GLY A O 1
ATOM 3671 N N . TYR A 1 457 ? 18.922 31.875 -8.516 1 95.81 457 TYR A N 1
ATOM 3672 C CA . TYR A 1 457 ? 19.812 30.719 -8.57 1 95.81 457 TYR A CA 1
ATOM 3673 C C . TYR A 1 457 ? 20.641 30.719 -9.844 1 95.81 457 TYR A C 1
ATOM 3675 O O . TYR A 1 457 ? 21.812 30.359 -9.836 1 95.81 457 TYR A O 1
ATOM 3683 N N . GLN A 1 458 ? 19.969 31.094 -10.961 1 95.19 458 GLN A N 1
ATOM 3684 C CA . GLN A 1 458 ? 20.703 31.203 -12.219 1 95.19 458 GLN A CA 1
ATOM 3685 C C . GLN A 1 458 ? 21.859 32.188 -12.102 1 95.19 458 GLN A C 1
ATOM 3687 O O . GLN A 1 458 ? 22.969 31.922 -12.547 1 95.19 458 GLN A O 1
ATOM 3692 N N . ALA A 1 459 ? 21.547 33.312 -11.523 1 93.56 459 ALA A N 1
ATOM 3693 C CA . ALA A 1 459 ? 22.578 34.312 -11.328 1 93.56 459 ALA A CA 1
ATOM 3694 C C . ALA A 1 459 ? 23.703 33.812 -10.445 1 93.56 459 ALA A C 1
ATOM 3696 O O . ALA A 1 459 ? 24.875 34.031 -10.734 1 93.56 459 ALA A O 1
ATOM 3697 N N . PHE A 1 460 ? 23.391 33.156 -9.352 1 92.94 460 PHE A N 1
ATOM 3698 C CA . PHE A 1 460 ? 24.359 32.5 -8.461 1 92.94 460 PHE A CA 1
ATOM 3699 C C . PHE A 1 460 ? 25.234 31.531 -9.227 1 92.94 460 PHE A C 1
ATOM 3701 O O . PHE A 1 460 ? 26.469 31.531 -9.078 1 92.94 460 PHE A O 1
ATOM 3708 N N . PHE A 1 461 ? 24.531 30.688 -10.031 1 90.69 461 PHE A N 1
ATOM 3709 C CA . PHE A 1 461 ? 25.219 29.641 -10.781 1 90.69 461 PHE A CA 1
ATOM 3710 C C . PHE A 1 461 ? 26.25 30.25 -11.734 1 90.69 461 PHE A C 1
ATOM 3712 O O . PHE A 1 461 ? 27.391 29.797 -11.789 1 90.69 461 PHE A O 1
ATOM 3719 N N . HIS A 1 462 ? 25.906 31.312 -12.43 1 90.88 462 HIS A N 1
ATOM 3720 C CA . HIS A 1 462 ? 26.781 31.953 -13.398 1 90.88 462 HIS A CA 1
ATOM 3721 C C . HIS A 1 462 ? 27.938 32.688 -12.711 1 90.88 462 HIS A C 1
ATOM 3723 O O . HIS A 1 462 ? 29.047 32.719 -13.227 1 90.88 462 HIS A O 1
ATOM 3729 N N . GLN A 1 463 ? 27.625 33.188 -11.617 1 89.44 463 GLN A N 1
ATOM 3730 C CA . GLN A 1 463 ? 28.672 33.844 -10.859 1 89.44 463 GLN A CA 1
ATOM 3731 C C . GLN A 1 463 ? 29.719 32.844 -10.383 1 89.44 463 GLN A C 1
ATOM 3733 O O . GLN A 1 463 ? 30.922 33.125 -10.422 1 89.44 463 GLN A O 1
ATOM 3738 N N . ARG A 1 464 ? 29.25 31.781 -9.922 1 87.19 464 ARG A N 1
ATOM 3739 C CA . ARG A 1 464 ? 30.141 30.719 -9.461 1 87.19 464 ARG A CA 1
ATOM 3740 C C . ARG A 1 464 ? 30.969 30.172 -10.617 1 87.19 464 ARG A C 1
ATOM 3742 O O . ARG A 1 464 ? 32.125 29.797 -10.438 1 87.19 464 ARG A O 1
ATOM 3749 N N . GLN A 1 465 ? 30.312 29.984 -11.711 1 84.5 465 GLN A N 1
ATOM 3750 C CA . GLN A 1 465 ? 31.016 29.5 -12.891 1 84.5 465 GLN A CA 1
ATOM 3751 C C . GLN A 1 465 ? 32.125 30.469 -13.32 1 84.5 465 GLN A C 1
ATOM 3753 O O . GLN A 1 465 ? 33.219 30.047 -13.711 1 84.5 465 GLN A O 1
ATOM 3758 N N . ALA A 1 466 ? 31.828 31.641 -13.297 1 84.81 466 ALA A N 1
ATOM 3759 C CA . ALA A 1 466 ? 32.75 32.688 -13.703 1 84.81 466 ALA A CA 1
ATOM 3760 C C . ALA A 1 466 ? 33.969 32.75 -12.758 1 84.81 466 ALA A C 1
ATOM 3762 O O . ALA A 1 466 ? 35.062 33.094 -13.18 1 84.81 466 ALA A O 1
ATOM 3763 N N . ALA A 1 467 ? 33.75 32.562 -11.523 1 78.38 467 ALA A N 1
ATOM 3764 C CA . ALA A 1 467 ? 34.812 32.625 -10.516 1 78.38 467 ALA A CA 1
ATOM 3765 C C . ALA A 1 467 ? 35.719 31.406 -10.625 1 78.38 467 ALA A C 1
ATOM 3767 O O . ALA A 1 467 ? 36.75 31.328 -9.922 1 78.38 467 ALA A O 1
ATOM 3768 N N . GLY A 1 468 ? 35.75 30.516 -11.664 1 66 468 GLY A N 1
ATOM 3769 C CA . GLY A 1 468 ? 36.656 29.438 -11.945 1 66 468 GLY A CA 1
ATOM 3770 C C . GLY A 1 468 ? 36.312 28.156 -11.195 1 66 468 GLY A C 1
ATOM 3771 O O . GLY A 1 468 ? 37.125 27.219 -11.156 1 66 468 GLY A O 1
ATOM 3772 N N . ASN A 1 469 ? 35.438 28.156 -10.289 1 57.88 469 ASN A N 1
ATOM 3773 C CA . ASN A 1 469 ? 35.094 26.938 -9.57 1 57.88 469 ASN A CA 1
ATOM 3774 C C . ASN A 1 469 ? 34.219 26.016 -10.43 1 57.88 469 ASN A C 1
ATOM 3776 O O . ASN A 1 469 ? 33 25.953 -10.25 1 57.88 469 ASN A O 1
ATOM 3780 N N . THR A 1 470 ? 34.812 25.75 -11.594 1 54.56 470 THR A N 1
ATOM 3781 C CA . THR A 1 470 ? 34.188 25.172 -12.773 1 54.56 470 THR A CA 1
ATOM 3782 C C . THR A 1 470 ? 33.688 23.766 -12.477 1 54.56 470 THR A C 1
ATOM 3784 O O . THR A 1 470 ? 33 23.156 -13.305 1 54.56 470 THR A O 1
ATOM 3787 N N . SER A 1 471 ? 34.281 23.172 -11.43 1 54.97 471 SER A N 1
ATOM 3788 C CA . SER A 1 471 ? 33.75 21.797 -11.453 1 54.97 471 SER A CA 1
ATOM 3789 C C . SER A 1 471 ? 32.281 21.75 -11.023 1 54.97 471 SER A C 1
ATOM 3791 O O . SER A 1 471 ? 31.938 22.203 -9.938 1 54.97 471 SER A O 1
ATOM 3793 N N . ASP A 1 472 ? 31.406 21.719 -12 1 55.62 472 ASP A N 1
ATOM 3794 C CA . ASP A 1 472 ? 29.969 21.578 -11.883 1 55.62 472 ASP A CA 1
ATOM 3795 C C . ASP A 1 472 ? 29.594 20.75 -10.656 1 55.62 472 ASP A C 1
ATOM 3797 O O . ASP A 1 472 ? 28.531 20.969 -10.062 1 55.62 472 ASP A O 1
ATOM 3801 N N . THR A 1 473 ? 30.578 20.016 -10.211 1 59.69 473 THR A N 1
ATOM 3802 C CA . THR A 1 473 ? 30.281 19.047 -9.164 1 59.69 473 THR A CA 1
ATOM 3803 C C . THR A 1 473 ? 30.297 19.719 -7.789 1 59.69 473 THR A C 1
ATOM 3805 O O . THR A 1 473 ? 29.797 19.156 -6.816 1 59.69 473 THR A O 1
ATOM 3808 N N . LEU A 1 474 ? 30.688 21.094 -7.832 1 70.44 474 LEU A N 1
ATOM 3809 C CA . LEU A 1 474 ? 30.828 21.703 -6.508 1 70.44 474 LEU A CA 1
ATOM 3810 C C . LEU A 1 474 ? 29.734 22.734 -6.258 1 70.44 474 LEU A C 1
ATOM 3812 O O . LEU A 1 474 ? 29.641 23.281 -5.164 1 70.44 474 LEU A O 1
ATOM 3816 N N . ILE A 1 475 ? 28.875 22.953 -7.199 1 81.88 475 ILE A N 1
ATOM 3817 C CA . ILE A 1 475 ? 27.828 23.953 -7.02 1 81.88 475 ILE A CA 1
ATOM 3818 C C . ILE A 1 475 ? 26.594 23.297 -6.426 1 81.88 475 ILE A C 1
ATOM 3820 O O . ILE A 1 475 ? 26.078 22.328 -6.973 1 81.88 475 ILE A O 1
ATOM 3824 N N . PRO A 1 476 ? 26.125 23.812 -5.273 1 88.38 476 PRO A N 1
ATOM 3825 C CA . PRO A 1 476 ? 24.906 23.234 -4.688 1 88.38 476 PRO A CA 1
ATOM 3826 C C . PRO A 1 476 ? 23.719 23.25 -5.648 1 88.38 476 PRO A C 1
ATOM 3828 O O . PRO A 1 476 ? 23.516 24.234 -6.359 1 88.38 476 PRO A O 1
ATOM 3831 N N . GLN A 1 477 ? 23.062 22.172 -5.648 1 91.75 477 GLN A N 1
ATOM 3832 C CA . GLN A 1 477 ? 21.875 22.062 -6.484 1 91.75 477 GLN A CA 1
ATOM 3833 C C . GLN A 1 477 ? 20.688 22.781 -5.848 1 91.75 477 GLN A C 1
ATOM 3835 O O . GLN A 1 477 ? 20.75 23.203 -4.695 1 91.75 477 GLN A O 1
ATOM 3840 N N . LEU A 1 478 ? 19.672 23.094 -6.621 1 94.94 478 LEU A N 1
ATOM 3841 C CA . LEU A 1 478 ? 18.422 23.641 -6.117 1 94.94 478 LEU A CA 1
ATOM 3842 C C . LEU A 1 478 ? 17.312 22.594 -6.137 1 94.94 478 LEU A C 1
ATOM 3844 O O . LEU A 1 478 ? 16.969 22.078 -7.199 1 94.94 478 LEU A O 1
ATOM 3848 N N . LEU A 1 479 ? 16.875 22.25 -4.965 1 95.88 479 LEU A N 1
ATOM 3849 C CA . LEU A 1 479 ? 15.789 21.297 -4.836 1 95.88 479 LEU A CA 1
ATOM 3850 C C . LEU A 1 479 ? 14.477 22 -4.523 1 95.88 479 LEU A C 1
ATOM 3852 O O . LEU A 1 479 ? 14.336 22.625 -3.467 1 95.88 479 LEU A O 1
ATOM 3856 N N . LEU A 1 480 ? 13.523 21.969 -5.465 1 96.12 480 LEU A N 1
ATOM 3857 C CA . LEU A 1 480 ? 12.164 22.469 -5.293 1 96.12 480 LEU A CA 1
ATOM 3858 C C . LEU A 1 480 ? 11.211 21.328 -4.957 1 96.12 480 LEU A C 1
ATOM 3860 O O . LEU A 1 480 ? 11.031 20.406 -5.754 1 96.12 480 LEU A O 1
ATOM 3864 N N . CYS A 1 481 ? 10.602 21.422 -3.822 1 93.62 481 CYS A N 1
ATOM 3865 C CA . CYS A 1 481 ? 9.672 20.375 -3.41 1 93.62 481 CYS A CA 1
ATOM 3866 C C . CYS A 1 481 ? 8.25 20.906 -3.318 1 93.62 481 CYS A C 1
ATOM 3868 O O . CYS A 1 481 ? 8.047 22.109 -3.082 1 93.62 481 CYS A O 1
ATOM 3870 N N . HIS A 1 482 ? 7.273 20.109 -3.566 1 89.38 482 HIS A N 1
ATOM 3871 C CA . HIS A 1 482 ? 5.867 20.438 -3.34 1 89.38 482 HIS A CA 1
ATOM 3872 C C . HIS A 1 482 ? 5.102 19.219 -2.832 1 89.38 482 HIS A C 1
ATOM 3874 O O . HIS A 1 482 ? 5.461 18.078 -3.139 1 89.38 482 HIS A O 1
ATOM 3880 N N . CYS A 1 483 ? 4.051 19.453 -2.109 1 79.62 483 CYS A N 1
ATOM 3881 C CA . CYS A 1 483 ? 3.287 18.359 -1.52 1 79.62 483 CYS A CA 1
ATOM 3882 C C . CYS A 1 483 ? 1.95 18.188 -2.229 1 79.62 483 CYS A C 1
ATOM 3884 O O . CYS A 1 483 ? 1.274 17.172 -2.051 1 79.62 483 CYS A O 1
ATOM 3886 N N . VAL A 1 484 ? 1.575 19.141 -3.025 1 73.38 484 VAL A N 1
ATOM 3887 C CA . VAL A 1 484 ? 0.286 19.078 -3.707 1 73.38 484 VAL A CA 1
ATOM 3888 C C . VAL A 1 484 ? 0.435 18.344 -5.039 1 73.38 484 VAL A C 1
ATOM 3890 O O . VAL A 1 484 ? 1.522 18.312 -5.617 1 73.38 484 VAL A O 1
ATOM 3893 N N . SER A 1 485 ? -0.672 17.734 -5.449 1 68.25 485 SER A N 1
ATOM 3894 C CA . SER A 1 485 ? -0.635 17.031 -6.723 1 68.25 485 SER A CA 1
ATOM 3895 C C . SER A 1 485 ? -0.536 18 -7.898 1 68.25 485 SER A C 1
ATOM 3897 O O . SER A 1 485 ? -1.198 19.031 -7.91 1 68.25 485 SER A O 1
ATOM 3899 N N . ALA A 1 486 ? 0.309 17.609 -8.789 1 65.56 486 ALA A N 1
ATOM 3900 C CA . ALA A 1 486 ? 0.471 18.422 -9.992 1 65.56 486 ALA A CA 1
ATOM 3901 C C . ALA A 1 486 ? -0.674 18.172 -10.977 1 65.56 486 ALA A C 1
ATOM 3903 O O . ALA A 1 486 ? -0.816 18.906 -11.961 1 65.56 486 ALA A O 1
ATOM 3904 N N . ALA A 1 487 ? -1.484 17.219 -10.594 1 61.22 487 ALA A N 1
ATOM 3905 C CA . ALA A 1 487 ? -2.578 16.891 -11.508 1 61.22 487 ALA A CA 1
ATOM 3906 C C . ALA A 1 487 ? -3.822 17.719 -11.188 1 61.22 487 ALA A C 1
ATOM 3908 O O . ALA A 1 487 ? -4.785 17.719 -11.961 1 61.22 487 ALA A O 1
ATOM 3909 N N . ASN A 1 488 ? -3.73 18.516 -10.164 1 66.12 488 ASN A N 1
ATOM 3910 C CA . ASN A 1 488 ? -4.832 19.406 -9.82 1 66.12 488 ASN A CA 1
ATOM 3911 C C . ASN A 1 488 ? -4.934 20.578 -10.797 1 66.12 488 ASN A C 1
ATOM 3913 O O . ASN A 1 488 ? -3.93 21.219 -11.117 1 66.12 488 ASN A O 1
ATOM 3917 N N . PRO A 1 489 ? -6.031 20.719 -11.336 1 65.81 489 PRO A N 1
ATOM 3918 C CA . PRO A 1 489 ? -6.195 21.797 -12.32 1 65.81 489 PRO A CA 1
ATOM 3919 C C . PRO A 1 489 ? -5.68 23.141 -11.812 1 65.81 489 PRO A C 1
ATOM 3921 O O . PRO A 1 489 ? -5.27 23.984 -12.609 1 65.81 489 PRO A O 1
ATOM 3924 N N . GLU A 1 490 ? -5.617 23.266 -10.555 1 68.12 490 GLU A N 1
ATOM 3925 C CA . GLU A 1 490 ? -5.176 24.531 -9.984 1 68.12 490 GLU A CA 1
ATOM 3926 C C . GLU A 1 490 ? -3.654 24.625 -9.945 1 68.12 490 GLU A C 1
ATOM 3928 O O . GLU A 1 490 ? -3.086 25.703 -10.094 1 68.12 490 GLU A O 1
ATOM 3933 N N . THR A 1 491 ? -3.047 23.531 -9.695 1 78.56 491 THR A N 1
ATOM 3934 C CA . THR A 1 491 ? -1.603 23.531 -9.492 1 78.56 491 THR A CA 1
ATOM 3935 C C . THR A 1 491 ? -0.872 23.125 -10.766 1 78.56 491 THR A C 1
ATOM 3937 O O . THR A 1 491 ? 0.291 23.5 -10.961 1 78.56 491 THR A O 1
ATOM 3940 N N . ALA A 1 492 ? -1.628 22.531 -11.633 1 79.25 492 ALA A N 1
ATOM 3941 C CA . ALA A 1 492 ? -1.022 21.984 -12.836 1 79.25 492 ALA A CA 1
ATOM 3942 C C . ALA A 1 492 ? -0.409 23.094 -13.695 1 79.25 492 ALA A C 1
ATOM 3944 O O . ALA A 1 492 ? 0.721 22.953 -14.172 1 79.25 492 ALA A O 1
ATOM 3945 N N . PRO A 1 493 ? -1.134 24.219 -13.852 1 84.12 493 PRO A N 1
ATOM 3946 C CA . PRO A 1 493 ? -0.549 25.266 -14.688 1 84.12 493 PRO A CA 1
ATOM 3947 C C . PRO A 1 493 ? 0.729 25.859 -14.086 1 84.12 493 PRO A C 1
ATOM 3949 O O . PRO A 1 493 ? 1.673 26.156 -14.82 1 84.12 493 PRO A O 1
ATOM 3952 N N . VAL A 1 494 ? 0.727 26.047 -12.812 1 87.88 494 VAL A N 1
ATOM 3953 C CA . VAL A 1 494 ? 1.907 26.609 -12.156 1 87.88 494 VAL A CA 1
ATOM 3954 C C . VAL A 1 494 ? 3.068 25.625 -12.266 1 87.88 494 VAL A C 1
ATOM 3956 O O . VAL A 1 494 ? 4.203 26.016 -12.547 1 87.88 494 VAL A O 1
ATOM 3959 N N . HIS A 1 495 ? 2.762 24.406 -12.047 1 89.19 495 HIS A N 1
ATOM 3960 C CA . HIS A 1 495 ? 3.77 23.359 -12.172 1 89.19 495 HIS A CA 1
ATOM 3961 C C . HIS A 1 495 ? 4.371 23.344 -13.57 1 89.19 495 HIS A C 1
ATOM 3963 O O . HIS A 1 495 ? 5.594 23.297 -13.727 1 89.19 495 HIS A O 1
ATOM 3969 N N . ALA A 1 496 ? 3.533 23.406 -14.539 1 87.31 496 ALA A N 1
ATOM 3970 C CA . ALA A 1 496 ? 3.969 23.406 -15.93 1 87.31 496 ALA A CA 1
ATOM 3971 C C . ALA A 1 496 ? 4.801 24.656 -16.25 1 87.31 496 ALA A C 1
ATOM 3973 O O . ALA A 1 496 ? 5.785 24.578 -16.984 1 87.31 496 ALA A O 1
ATOM 3974 N N . SER A 1 497 ? 4.367 25.688 -15.703 1 90.81 497 SER A N 1
ATOM 3975 C CA . SER A 1 497 ? 5.082 26.953 -15.93 1 90.81 497 SER A CA 1
ATOM 3976 C C . SER A 1 497 ? 6.492 26.891 -15.352 1 90.81 497 SER A C 1
ATOM 3978 O O . SER A 1 497 ? 7.441 27.375 -15.977 1 90.81 497 SER A O 1
ATOM 3980 N N . LEU A 1 498 ? 6.648 26.344 -14.219 1 93.44 498 LEU A N 1
ATOM 3981 C CA . LEU A 1 498 ? 7.961 26.219 -13.594 1 93.44 498 LEU A CA 1
ATOM 3982 C C . LEU A 1 498 ? 8.875 25.312 -14.422 1 93.44 498 LEU A C 1
ATOM 3984 O O . LEU A 1 498 ? 10.031 25.656 -14.664 1 93.44 498 LEU A O 1
ATOM 3988 N N . LEU A 1 499 ? 8.32 24.25 -14.875 1 90.25 499 LEU A N 1
ATOM 3989 C CA . LEU A 1 499 ? 9.102 23.328 -15.688 1 90.25 499 LEU A CA 1
ATOM 3990 C C . LEU A 1 499 ? 9.523 23.969 -17 1 90.25 499 LEU A C 1
ATOM 3992 O O . LEU A 1 499 ? 10.656 23.797 -17.453 1 90.25 499 LEU A O 1
ATOM 3996 N N . SER A 1 500 ? 8.586 24.672 -17.578 1 91.56 500 SER A N 1
ATOM 3997 C CA . SER A 1 500 ? 8.883 25.375 -18.828 1 91.56 500 SER A CA 1
ATOM 3998 C C . SER A 1 500 ? 9.953 26.438 -18.625 1 91.56 500 SER A C 1
ATOM 4000 O O . SER A 1 500 ? 10.828 26.609 -19.469 1 91.56 500 SER A O 1
ATOM 4002 N N . HIS A 1 501 ? 9.844 27.125 -17.547 1 93.88 501 HIS A N 1
ATOM 4003 C CA . HIS A 1 501 ? 10.844 28.141 -17.219 1 93.88 501 HIS A CA 1
ATOM 4004 C C . HIS A 1 501 ? 12.234 27.531 -17.109 1 93.88 501 HIS A C 1
ATOM 4006 O O . HIS A 1 501 ? 13.203 28.078 -17.641 1 93.88 501 HIS A O 1
ATOM 4012 N N . ILE A 1 502 ? 12.398 26.438 -16.484 1 94.19 502 ILE A N 1
ATOM 4013 C CA . ILE A 1 502 ? 13.672 25.75 -16.281 1 94.19 502 ILE A CA 1
ATOM 4014 C C . ILE A 1 502 ? 14.219 25.25 -17.609 1 94.19 502 ILE A C 1
ATOM 4016 O O . ILE A 1 502 ? 15.398 25.438 -17.922 1 94.19 502 ILE A O 1
ATOM 4020 N N . LYS A 1 503 ? 13.375 24.719 -18.422 1 90.75 503 LYS A N 1
ATOM 4021 C CA . LYS A 1 503 ? 13.797 24.094 -19.672 1 90.75 503 LYS A CA 1
ATOM 4022 C C . LYS A 1 503 ? 14.125 25.156 -20.734 1 90.75 503 LYS A C 1
ATOM 4024 O O . LYS A 1 503 ? 15.078 25 -21.5 1 90.75 503 LYS A O 1
ATOM 4029 N N . SER A 1 504 ? 13.305 26.172 -20.781 1 92.44 504 SER A N 1
ATOM 4030 C CA . SER A 1 504 ? 13.422 27.125 -21.859 1 92.44 504 SER A CA 1
ATOM 4031 C C . SER A 1 504 ? 14.344 28.281 -21.484 1 92.44 504 SER A C 1
ATOM 4033 O O . SER A 1 504 ? 15.156 28.734 -22.297 1 92.44 504 SER A O 1
ATOM 4035 N N . GLN A 1 505 ? 14.234 28.703 -20.312 1 90.88 505 GLN A N 1
ATOM 4036 C CA . GLN A 1 505 ? 14.961 29.922 -19.922 1 90.88 505 GLN A CA 1
ATOM 4037 C C . GLN A 1 505 ? 16.297 29.562 -19.281 1 90.88 505 GLN A C 1
ATOM 4039 O O . GLN A 1 505 ? 17.203 30.406 -19.234 1 90.88 505 GLN A O 1
ATOM 4044 N N . MET A 1 506 ? 16.391 28.375 -18.75 1 92.31 506 MET A N 1
ATOM 4045 C CA . MET A 1 506 ? 17.625 27.984 -18.078 1 92.31 506 MET A CA 1
ATOM 4046 C C . MET A 1 506 ? 18.047 26.578 -18.5 1 92.31 506 MET A C 1
ATOM 4048 O O . MET A 1 506 ? 18.281 25.703 -17.656 1 92.31 506 MET A O 1
ATOM 4052 N N . PRO A 1 507 ? 18.25 26.297 -19.719 1 89.25 507 PRO A N 1
ATOM 4053 C CA . PRO A 1 507 ? 18.562 24.938 -20.172 1 89.25 507 PRO A CA 1
ATOM 4054 C C . PRO A 1 507 ? 19.875 24.406 -19.594 1 89.25 507 PRO A C 1
ATOM 4056 O O . PRO A 1 507 ? 19.984 23.203 -19.328 1 89.25 507 PRO A O 1
ATOM 4059 N N . ASP A 1 508 ? 20.844 25.281 -19.344 1 87.69 508 ASP A N 1
ATOM 4060 C CA . ASP A 1 508 ? 22.141 24.859 -18.844 1 87.69 508 ASP A CA 1
ATOM 4061 C C . ASP A 1 508 ? 22.047 24.422 -17.375 1 87.69 508 ASP A C 1
ATOM 4063 O O . ASP A 1 508 ? 22.938 23.734 -16.875 1 87.69 508 ASP A O 1
ATOM 4067 N N . LEU A 1 509 ? 21 24.844 -16.734 1 91 509 LEU A N 1
ATOM 4068 C CA . LEU A 1 509 ? 20.859 24.562 -15.312 1 91 509 LEU A CA 1
ATOM 4069 C C . LEU A 1 509 ? 19.844 23.453 -15.07 1 91 509 LEU A C 1
ATOM 4071 O O . LEU A 1 509 ? 19.625 23.047 -13.93 1 91 509 LEU A O 1
ATOM 4075 N N . ALA A 1 510 ? 19.266 22.906 -16.109 1 88.12 510 ALA A N 1
ATOM 4076 C CA . ALA A 1 510 ? 18.203 21.922 -16 1 88.12 510 ALA A CA 1
ATOM 4077 C C . ALA A 1 510 ? 18.672 20.703 -15.188 1 88.12 510 ALA A C 1
ATOM 4079 O O . ALA A 1 510 ? 17.875 20.078 -14.5 1 88.12 510 ALA A O 1
ATOM 4080 N N . HIS A 1 511 ? 19.953 20.453 -15.188 1 86.62 511 HIS A N 1
ATOM 4081 C CA . HIS A 1 511 ? 20.469 19.297 -14.492 1 86.62 511 HIS A CA 1
ATOM 4082 C C . HIS A 1 511 ? 20.828 19.641 -13.047 1 86.62 511 HIS A C 1
ATOM 4084 O O . HIS A 1 511 ? 21.141 18.734 -12.25 1 86.62 511 HIS A O 1
ATOM 4090 N N . HIS A 1 512 ? 20.672 20.906 -12.688 1 90.75 512 HIS A N 1
ATOM 4091 C CA . HIS A 1 512 ? 21.031 21.344 -11.344 1 90.75 512 HIS A CA 1
ATOM 4092 C C . HIS A 1 512 ? 19.781 21.703 -10.539 1 90.75 512 HIS A C 1
ATOM 4094 O O . HIS A 1 512 ? 19.891 22.047 -9.359 1 90.75 512 HIS A O 1
ATOM 4100 N N . ILE A 1 513 ? 18.641 21.625 -11.188 1 93.81 513 ILE A N 1
ATOM 4101 C CA . ILE A 1 513 ? 17.391 21.984 -10.531 1 93.81 513 ILE A CA 1
ATOM 4102 C C . ILE A 1 513 ? 16.422 20.812 -10.586 1 93.81 513 ILE A C 1
ATOM 4104 O O . ILE A 1 513 ? 16.172 20.25 -11.664 1 93.81 513 ILE A O 1
ATOM 4108 N N . SER A 1 514 ? 15.984 20.391 -9.453 1 92.75 514 SER A N 1
ATOM 4109 C CA . SER A 1 514 ? 15 19.312 -9.406 1 92.75 514 SER A CA 1
ATOM 4110 C C . SER A 1 514 ? 13.68 19.781 -8.812 1 92.75 514 SER A C 1
ATOM 4112 O O . SER A 1 514 ? 13.664 20.375 -7.734 1 92.75 514 SER A O 1
ATOM 4114 N N . LEU A 1 515 ? 12.609 19.656 -9.531 1 93.12 515 LEU A N 1
ATOM 4115 C CA . LEU A 1 515 ? 11.25 19.875 -9.055 1 93.12 515 LEU A CA 1
ATOM 4116 C C . LEU A 1 515 ? 10.562 18.547 -8.742 1 93.12 515 LEU A C 1
ATOM 4118 O O . LEU A 1 515 ? 10.25 17.781 -9.656 1 93.12 515 LEU A O 1
ATOM 4122 N N . VAL A 1 516 ? 10.32 18.312 -7.438 1 91.31 516 VAL A N 1
ATOM 4123 C CA . VAL A 1 516 ? 9.875 16.984 -7.062 1 91.31 516 VAL A CA 1
ATOM 4124 C C . VAL A 1 516 ? 8.664 17.078 -6.133 1 91.31 516 VAL A C 1
ATOM 4126 O O . VAL A 1 516 ? 8.602 17.969 -5.277 1 91.31 516 VAL A O 1
ATOM 4129 N N . GLN A 1 517 ? 7.691 16.219 -6.328 1 87 517 GLN A N 1
ATOM 4130 C CA . GLN A 1 517 ? 6.578 16.094 -5.398 1 87 517 GLN A CA 1
ATOM 4131 C C . GLN A 1 517 ? 6.949 15.188 -4.223 1 87 517 GLN A C 1
ATOM 4133 O O . GLN A 1 517 ? 7.43 14.07 -4.418 1 87 517 GLN A O 1
ATOM 4138 N N . LEU A 1 518 ? 6.727 15.727 -3.068 1 86.94 518 LEU A N 1
ATOM 4139 C CA . LEU A 1 518 ? 6.988 14.93 -1.872 1 86.94 518 LEU A CA 1
ATOM 4140 C C . LEU A 1 518 ? 5.723 14.219 -1.404 1 86.94 518 LEU A C 1
ATOM 4142 O O . LEU A 1 518 ? 4.629 14.789 -1.459 1 86.94 518 LEU A O 1
ATOM 4146 N N . ARG A 1 519 ? 5.879 13.016 -1.144 1 80.31 519 ARG A N 1
ATOM 4147 C CA . ARG A 1 519 ? 4.82 12.203 -0.559 1 80.31 519 ARG A CA 1
ATOM 4148 C C . ARG A 1 519 ? 5.242 11.641 0.794 1 80.31 519 ARG A C 1
ATOM 4150 O O . ARG A 1 519 ? 6.422 11.688 1.152 1 80.31 519 ARG A O 1
ATOM 4157 N N . PRO A 1 520 ? 4.211 11.289 1.574 1 81.88 520 PRO A N 1
ATOM 4158 C CA . PRO A 1 520 ? 4.602 10.641 2.832 1 81.88 520 PRO A CA 1
ATOM 4159 C C . PRO A 1 520 ? 5.641 9.547 2.633 1 81.88 520 PRO A C 1
ATOM 4161 O O . PRO A 1 520 ? 5.742 8.977 1.543 1 81.88 520 PRO A O 1
ATOM 4164 N N . PRO A 1 521 ? 6.426 9.359 3.686 1 89.31 521 PRO A N 1
ATOM 4165 C CA . PRO A 1 521 ? 6.27 9.742 5.09 1 89.31 521 PRO A CA 1
ATOM 4166 C C . PRO A 1 521 ? 6.922 11.086 5.41 1 89.31 521 PRO A C 1
ATOM 4168 O O . PRO A 1 521 ? 7.707 11.602 4.613 1 89.31 521 PRO A O 1
ATOM 4171 N N . ASP A 1 522 ? 6.68 11.633 6.559 1 90.94 522 ASP A N 1
ATOM 4172 C CA . ASP A 1 522 ? 7.18 12.914 7.039 1 90.94 522 ASP A CA 1
ATOM 4173 C C . ASP A 1 522 ? 8.703 12.914 7.121 1 90.94 522 ASP A C 1
ATOM 4175 O O . ASP A 1 522 ? 9.344 13.953 6.938 1 90.94 522 ASP A O 1
ATOM 4179 N N . GLN A 1 523 ? 9.25 11.781 7.316 1 95.06 523 GLN A N 1
ATOM 4180 C CA . GLN A 1 523 ? 10.688 11.648 7.535 1 95.06 523 GLN A CA 1
ATOM 4181 C C . GLN A 1 523 ? 11.469 12.008 6.273 1 95.06 523 GLN A C 1
ATOM 4183 O O . GLN A 1 523 ? 12.641 12.383 6.352 1 95.06 523 GLN A O 1
ATOM 4188 N N . LEU A 1 524 ? 10.82 11.906 5.164 1 94.25 524 LEU A N 1
ATOM 4189 C CA . LEU A 1 524 ? 11.469 12.328 3.928 1 94.25 524 LEU A CA 1
ATOM 4190 C C . LEU A 1 524 ? 11.797 13.82 3.973 1 94.25 524 LEU A C 1
ATOM 4192 O O . LEU A 1 524 ? 12.93 14.219 3.709 1 94.25 524 LEU A O 1
ATOM 4196 N N . TRP A 1 525 ? 10.844 14.602 4.363 1 93.75 525 TRP A N 1
ATOM 4197 C CA . TRP A 1 525 ? 11.078 16.031 4.512 1 93.75 525 TRP A CA 1
ATOM 4198 C C . TRP A 1 525 ? 12.102 16.312 5.605 1 93.75 525 TRP A C 1
ATOM 4200 O O . TRP A 1 525 ? 12.984 17.156 5.438 1 93.75 525 TRP A O 1
ATOM 4210 N N . ASN A 1 526 ? 11.938 15.602 6.691 1 95.06 526 ASN A N 1
ATOM 4211 C CA . ASN A 1 526 ? 12.891 15.703 7.789 1 95.06 526 ASN A CA 1
ATOM 4212 C C . ASN A 1 526 ? 14.328 15.531 7.301 1 95.06 526 ASN A C 1
ATOM 4214 O O . ASN A 1 526 ? 15.195 16.344 7.625 1 95.06 526 ASN A O 1
ATOM 4218 N N . SER A 1 527 ? 14.555 14.539 6.488 1 94.44 527 SER A N 1
ATOM 4219 C CA . SER A 1 527 ? 15.891 14.219 5.988 1 94.44 527 SER A CA 1
ATOM 4220 C C . SER A 1 527 ? 16.391 15.297 5.031 1 94.44 527 SER A C 1
ATOM 4222 O O . SER A 1 527 ? 17.578 15.648 5.043 1 94.44 527 SER A O 1
ATOM 4224 N N . LEU A 1 528 ? 15.531 15.836 4.227 1 94.62 528 LEU A N 1
ATOM 4225 C CA . LEU A 1 528 ? 15.906 16.859 3.264 1 94.62 528 LEU A CA 1
ATOM 4226 C C . LEU A 1 528 ? 16.312 18.156 3.973 1 94.62 528 LEU A C 1
ATOM 4228 O O . LEU A 1 528 ? 17.328 18.766 3.613 1 94.62 528 LEU A O 1
ATOM 4232 N N . VAL A 1 529 ? 15.562 18.531 4.961 1 94.06 529 VAL A N 1
ATOM 4233 C CA . VAL A 1 529 ? 15.875 19.75 5.695 1 94.06 529 VAL A CA 1
ATOM 4234 C C . VAL A 1 529 ? 17.188 19.562 6.453 1 94.06 529 VAL A C 1
ATOM 4236 O O . VAL A 1 529 ? 18.031 20.469 6.469 1 94.06 529 VAL A O 1
ATOM 4239 N N . SER A 1 530 ? 17.359 18.422 7.012 1 90.31 530 SER A N 1
ATOM 4240 C CA . SER A 1 530 ? 18.516 18.141 7.855 1 90.31 530 SER A CA 1
ATOM 4241 C C . SER A 1 530 ? 19.812 18.281 7.07 1 90.31 530 SER A C 1
ATOM 4243 O O . SER A 1 530 ? 20.844 18.672 7.625 1 90.31 530 SER A O 1
ATOM 4245 N N . GLU A 1 531 ? 19.75 17.953 5.789 1 89.56 531 GLU A N 1
ATOM 4246 C CA . GLU A 1 531 ? 20.984 17.906 5.031 1 89.56 531 GLU A CA 1
ATOM 4247 C C . GLU A 1 531 ? 21.109 19.094 4.09 1 89.56 531 GLU A C 1
ATOM 4249 O O . GLU A 1 531 ? 22.141 19.266 3.42 1 89.56 531 GLU A O 1
ATOM 4254 N N . ALA A 1 532 ? 20.172 19.984 4.059 1 91.69 532 ALA A N 1
ATOM 4255 C CA . ALA A 1 532 ? 20.188 21.141 3.17 1 91.69 532 ALA A CA 1
ATOM 4256 C C . ALA A 1 532 ? 21.188 22.188 3.652 1 91.69 532 ALA A C 1
ATOM 4258 O O . ALA A 1 532 ? 21.422 22.328 4.855 1 91.69 532 ALA A O 1
ATOM 4259 N N . VAL A 1 533 ? 21.734 22.922 2.674 1 90.06 533 VAL A N 1
ATOM 4260 C CA . VAL A 1 533 ? 22.578 24.047 3.018 1 90.06 533 VAL A CA 1
ATOM 4261 C C . VAL A 1 533 ? 21.75 25.156 3.646 1 90.06 533 VAL A C 1
ATOM 4263 O O . VAL A 1 533 ? 22.141 25.734 4.668 1 90.06 533 VAL A O 1
ATOM 4266 N N . ALA A 1 534 ? 20.703 25.406 3.051 1 92.81 534 ALA A N 1
ATOM 4267 C CA . ALA A 1 534 ? 19.766 26.438 3.516 1 92.81 534 ALA A CA 1
ATOM 4268 C C . ALA A 1 534 ? 18.359 26.188 2.973 1 92.81 534 ALA A C 1
ATOM 4270 O O . ALA A 1 534 ? 18.203 25.516 1.95 1 92.81 534 ALA A O 1
ATOM 4271 N N . VAL A 1 535 ? 17.438 26.641 3.723 1 95.5 535 VAL A N 1
ATOM 4272 C CA . VAL A 1 535 ? 16.047 26.641 3.271 1 95.5 535 VAL A CA 1
ATOM 4273 C C . VAL A 1 535 ? 15.672 28.047 2.797 1 95.5 535 VAL A C 1
ATOM 4275 O O . VAL A 1 535 ? 15.93 29.031 3.49 1 95.5 535 VAL A O 1
ATOM 4278 N N . VAL A 1 536 ? 15.094 28.109 1.596 1 96.5 536 VAL A N 1
ATOM 4279 C CA . VAL A 1 536 ? 14.734 29.391 1.017 1 96.5 536 VAL A CA 1
ATOM 4280 C C . VAL A 1 536 ? 13.211 29.5 0.905 1 96.5 536 VAL A C 1
ATOM 4282 O O . VAL A 1 536 ? 12.562 28.609 0.357 1 96.5 536 VAL A O 1
ATOM 4285 N N . GLN A 1 537 ? 12.672 30.562 1.457 1 94.31 537 GLN A N 1
ATOM 4286 C CA . GLN A 1 537 ? 11.234 30.797 1.357 1 94.31 537 GLN A CA 1
ATOM 4287 C C . GLN A 1 537 ? 10.93 32.281 1.105 1 94.31 537 GLN A C 1
ATOM 4289 O O . GLN A 1 537 ? 11.359 33.125 1.869 1 94.31 537 GLN A O 1
ATOM 4294 N N . LEU A 1 538 ? 10.102 32.5 0.112 1 91.12 538 LEU A N 1
ATOM 4295 C CA . LEU A 1 538 ? 9.867 33.906 -0.291 1 91.12 538 LEU A CA 1
ATOM 4296 C C . LEU A 1 538 ? 8.414 34.281 -0.049 1 91.12 538 LEU A C 1
ATOM 4298 O O . LEU A 1 538 ? 8.055 35.469 -0.224 1 91.12 538 LEU A O 1
ATOM 4302 N N . CYS A 1 539 ? 7.598 33.281 0.323 1 83.69 539 CYS A N 1
ATOM 4303 C CA . CYS A 1 539 ? 6.195 33.594 0.582 1 83.69 539 CYS A CA 1
ATOM 4304 C C . CYS A 1 539 ? 5.738 32.969 1.895 1 83.69 539 CYS A C 1
ATOM 4306 O O . CYS A 1 539 ? 6.234 31.906 2.293 1 83.69 539 CYS A O 1
ATOM 4308 N N . ASP A 1 540 ? 4.797 33.656 2.539 1 78.38 540 ASP A N 1
ATOM 4309 C CA . ASP A 1 540 ? 4.297 33.219 3.834 1 78.38 540 ASP A CA 1
ATOM 4310 C C . ASP A 1 540 ? 2.932 32.531 3.691 1 78.38 540 ASP A C 1
ATOM 4312 O O . ASP A 1 540 ? 1.992 32.875 4.418 1 78.38 540 ASP A O 1
ATOM 4316 N N . TYR A 1 541 ? 2.838 31.609 2.902 1 75.62 541 TYR A N 1
ATOM 4317 C CA . TYR A 1 541 ? 1.595 30.859 2.744 1 75.62 541 TYR A CA 1
ATOM 4318 C C . TYR A 1 541 ? 1.357 29.938 3.934 1 75.62 541 TYR A C 1
ATOM 4320 O O . TYR A 1 541 ? 2.283 29.641 4.695 1 75.62 541 TYR A O 1
ATOM 4328 N N . GLU A 1 542 ? 0.093 29.562 4.129 1 74.69 542 GLU A N 1
ATOM 4329 C CA . GLU A 1 542 ? -0.294 28.703 5.25 1 74.69 542 GLU A CA 1
ATOM 4330 C C . GLU A 1 542 ? 0.612 27.484 5.352 1 74.69 542 GLU A C 1
ATOM 4332 O O . GLU A 1 542 ? 0.853 26.797 4.355 1 74.69 542 GLU A O 1
ATOM 4337 N N . GLY A 1 543 ? 1.177 27.266 6.562 1 79.31 543 GLY A N 1
ATOM 4338 C CA . GLY A 1 543 ? 2.012 26.094 6.809 1 79.31 543 GLY A CA 1
ATOM 4339 C C . GLY A 1 543 ? 3.496 26.391 6.688 1 79.31 543 GLY A C 1
ATOM 4340 O O . GLY A 1 543 ? 4.324 25.656 7.23 1 79.31 543 GLY A O 1
ATOM 4341 N N . ILE A 1 544 ? 3.867 27.453 6.023 1 86.38 544 ILE A N 1
ATOM 4342 C CA . ILE A 1 544 ? 5.27 27.75 5.773 1 86.38 544 ILE A CA 1
ATOM 4343 C C . ILE A 1 544 ? 5.945 28.188 7.074 1 86.38 544 ILE A C 1
ATOM 4345 O O . ILE A 1 544 ? 7.051 27.734 7.383 1 86.38 544 ILE A O 1
ATOM 4349 N N . PRO A 1 545 ? 5.262 29.031 7.859 1 89.12 545 PRO A N 1
ATOM 4350 C CA . PRO A 1 545 ? 5.914 29.406 9.117 1 89.12 545 PRO A CA 1
ATOM 4351 C C . PRO A 1 545 ? 6.246 28.203 9.992 1 89.12 545 PRO A C 1
ATOM 4353 O O . PRO A 1 545 ? 7.297 28.172 10.641 1 89.12 545 PRO A O 1
ATOM 4356 N N . GLU A 1 546 ? 5.371 27.25 10.031 1 90.62 546 GLU A N 1
ATOM 4357 C CA . GLU A 1 546 ? 5.645 26.031 10.797 1 90.62 546 GLU A CA 1
ATOM 4358 C C . GLU A 1 546 ? 6.859 25.297 10.242 1 90.62 546 GLU A C 1
ATOM 4360 O O . GLU A 1 546 ? 7.688 24.797 11 1 90.62 546 GLU A O 1
ATOM 4365 N N . MET A 1 547 ? 6.953 25.219 8.977 1 91.12 547 MET A N 1
ATOM 4366 C CA . MET A 1 547 ? 8.078 24.547 8.328 1 91.12 547 MET A CA 1
ATOM 4367 C C . MET A 1 547 ? 9.383 25.266 8.617 1 91.12 547 MET A C 1
ATOM 4369 O O . MET A 1 547 ? 10.414 24.641 8.844 1 91.12 547 MET A O 1
ATOM 4373 N N . LEU A 1 548 ? 9.312 26.594 8.578 1 93.12 548 LEU A N 1
ATOM 4374 C CA . LEU A 1 548 ? 10.5 27.391 8.883 1 93.12 548 LEU A CA 1
ATOM 4375 C C . LEU A 1 548 ? 10.93 27.188 10.336 1 93.12 548 LEU A C 1
ATOM 4377 O O . LEU A 1 548 ? 12.125 27.109 10.625 1 93.12 548 LEU A O 1
ATOM 4381 N N . LEU A 1 549 ? 9.914 27.188 11.18 1 93.06 549 LEU A N 1
ATOM 4382 C CA . LEU A 1 549 ? 10.227 26.922 12.578 1 93.06 549 LEU A CA 1
ATOM 4383 C C . LEU A 1 549 ? 10.914 25.562 12.734 1 93.06 549 LEU A C 1
ATOM 4385 O O . LEU A 1 549 ? 11.828 25.422 13.547 1 93.06 549 LEU A O 1
ATOM 4389 N N . GLY A 1 550 ? 10.438 24.578 12 1 93 550 GLY A N 1
ATOM 4390 C CA . GLY A 1 550 ? 11.094 23.281 11.984 1 93 550 GLY A CA 1
ATOM 4391 C C . GLY A 1 550 ? 12.547 23.359 11.547 1 93 550 GLY A C 1
ATOM 4392 O O . GLY A 1 550 ? 13.406 22.688 12.125 1 93 550 GLY A O 1
ATOM 4393 N N . ALA A 1 551 ? 12.82 24.125 10.539 1 93.56 551 ALA A N 1
ATOM 4394 C CA . ALA A 1 551 ? 14.188 24.312 10.055 1 93.56 551 ALA A CA 1
ATOM 4395 C C . ALA A 1 551 ? 15.062 24.969 11.109 1 93.56 551 ALA A C 1
ATOM 4397 O O . ALA A 1 551 ? 16.25 24.641 11.25 1 93.56 551 ALA A O 1
ATOM 4398 N N . VAL A 1 552 ? 14.461 25.922 11.828 1 92.75 552 VAL A N 1
ATOM 4399 C CA . VAL A 1 552 ? 15.172 26.547 12.938 1 92.75 552 VAL A CA 1
ATOM 4400 C C . VAL A 1 552 ? 15.539 25.5 13.984 1 92.75 552 VAL A C 1
ATOM 4402 O O . VAL A 1 552 ? 16.672 25.469 14.461 1 92.75 552 VAL A O 1
ATOM 4405 N N . HIS A 1 553 ? 14.555 24.703 14.312 1 91.94 553 HIS A N 1
ATOM 4406 C CA . HIS A 1 553 ? 14.758 23.641 15.281 1 91.94 553 HIS A CA 1
ATOM 4407 C C . HIS A 1 553 ? 15.906 22.734 14.859 1 91.94 553 HIS A C 1
ATOM 4409 O O . HIS A 1 553 ? 16.641 22.219 15.703 1 91.94 553 HIS A O 1
ATOM 4415 N N . MET A 1 554 ? 16.125 22.594 13.586 1 90.56 554 MET A N 1
ATOM 4416 C CA . MET A 1 554 ? 17.141 21.688 13.062 1 90.56 554 MET A CA 1
ATOM 4417 C C . MET A 1 554 ? 18.453 22.438 12.82 1 90.56 554 MET A C 1
ATOM 4419 O O . MET A 1 554 ? 19.406 21.859 12.281 1 90.56 554 MET A O 1
ATOM 4423 N N . GLY A 1 555 ? 18.469 23.719 13.07 1 87.69 555 GLY A N 1
ATOM 4424 C CA . GLY A 1 555 ? 19.688 24.5 13.039 1 87.69 555 GLY A CA 1
ATOM 4425 C C . GLY A 1 555 ? 20.078 24.938 11.641 1 87.69 555 GLY A C 1
ATOM 4426 O O . GLY A 1 555 ? 21.266 25.094 11.344 1 87.69 555 GLY A O 1
ATOM 4427 N N . LYS A 1 556 ? 19.172 25.203 10.812 1 90.69 556 LYS A N 1
ATOM 4428 C CA . LYS A 1 556 ? 19.469 25.484 9.414 1 90.69 556 LYS A CA 1
ATOM 4429 C C . LYS A 1 556 ? 19.5 26.984 9.133 1 90.69 556 LYS A C 1
ATOM 4431 O O . LYS A 1 556 ? 18.906 27.766 9.875 1 90.69 556 LYS A O 1
ATOM 4436 N N . TYR A 1 557 ? 20.234 27.344 8.086 1 91.19 557 TYR A N 1
ATOM 4437 C CA . TYR A 1 557 ? 20.156 28.703 7.547 1 91.19 557 TYR A CA 1
ATOM 4438 C C . TYR A 1 557 ? 18.859 28.906 6.777 1 91.19 557 TYR A C 1
ATOM 4440 O O . TYR A 1 557 ? 18.391 28 6.078 1 91.19 557 TYR A O 1
ATOM 4448 N N . LEU A 1 558 ? 18.328 30.109 6.969 1 94.56 558 LEU A N 1
ATOM 4449 C CA . LEU A 1 558 ? 17.094 30.469 6.281 1 94.56 558 LEU A CA 1
ATOM 4450 C C . LEU A 1 558 ? 17.281 31.734 5.449 1 94.56 558 LEU A C 1
ATOM 4452 O O . LEU A 1 558 ? 17.891 32.688 5.906 1 94.56 558 LEU A O 1
ATOM 4456 N N . ILE A 1 559 ? 16.922 31.656 4.219 1 95.38 559 ILE A N 1
ATOM 4457 C CA . ILE A 1 559 ? 16.797 32.844 3.379 1 95.38 559 ILE A CA 1
ATOM 4458 C C . ILE A 1 559 ? 15.32 33.156 3.17 1 95.38 559 ILE A C 1
ATOM 4460 O O . ILE A 1 559 ? 14.602 32.406 2.51 1 95.38 559 ILE A O 1
ATOM 4464 N N . VAL A 1 560 ? 14.859 34.281 3.75 1 94.81 560 VAL A N 1
ATOM 4465 C CA . VAL A 1 560 ? 13.43 34.562 3.719 1 94.81 560 VAL A CA 1
ATOM 4466 C C . VAL A 1 560 ? 13.203 36.031 3.303 1 94.81 560 VAL A C 1
ATOM 4468 O O . VAL A 1 560 ? 14.102 36.875 3.428 1 94.81 560 VAL A O 1
ATOM 4471 N N . SER A 1 561 ? 12 36.312 2.807 1 91.56 561 SER A N 1
ATOM 4472 C CA . SER A 1 561 ? 11.641 37.688 2.428 1 91.56 561 SER A CA 1
ATOM 4473 C C . SER A 1 561 ? 11.57 38.594 3.646 1 91.56 561 SER A C 1
ATOM 4475 O O . SER A 1 561 ? 11.469 38.125 4.777 1 91.56 561 SER A O 1
ATOM 4477 N N . ARG A 1 562 ? 11.547 39.844 3.383 1 87.88 562 ARG A N 1
ATOM 4478 C CA . ARG A 1 562 ? 11.586 40.844 4.438 1 87.88 562 ARG A CA 1
ATOM 4479 C C . ARG A 1 562 ? 10.336 40.781 5.309 1 87.88 562 ARG A C 1
ATOM 4481 O O . ARG A 1 562 ? 10.398 41 6.516 1 87.88 562 ARG A O 1
ATOM 4488 N N . GLU A 1 563 ? 9.242 40.375 4.75 1 81.38 563 GLU A N 1
ATOM 4489 C CA . GLU A 1 563 ? 7.961 40.312 5.453 1 81.38 563 GLU A CA 1
ATOM 4490 C C . GLU A 1 563 ? 8 39.344 6.621 1 81.38 563 GLU A C 1
ATOM 4492 O O . GLU A 1 563 ? 7.238 39.469 7.578 1 81.38 563 GLU A O 1
ATOM 4497 N N . PHE A 1 564 ? 8.984 38.438 6.598 1 88.94 564 PHE A N 1
ATOM 4498 C CA . PHE A 1 564 ? 9.078 37.406 7.629 1 88.94 564 PHE A CA 1
ATOM 4499 C C . PHE A 1 564 ? 9.703 37.969 8.898 1 88.94 564 PHE A C 1
ATOM 4501 O O . PHE A 1 564 ? 9.727 37.312 9.938 1 88.94 564 PHE A O 1
ATOM 4508 N N . ARG A 1 565 ? 10.07 39.219 8.859 1 88.06 565 ARG A N 1
ATOM 4509 C CA . ARG A 1 565 ? 10.672 39.875 10.016 1 88.06 565 ARG A CA 1
ATOM 4510 C C . ARG A 1 565 ? 9.672 40 11.156 1 88.06 565 ARG A C 1
ATOM 4512 O O . ARG A 1 565 ? 10.062 40.125 12.32 1 88.06 565 ARG A O 1
ATOM 4519 N N . ASP A 1 566 ? 8.484 39.875 10.805 1 86.75 566 ASP A N 1
ATOM 4520 C CA . ASP A 1 566 ? 7.434 40.031 11.812 1 86.75 566 ASP A CA 1
ATOM 4521 C C . ASP A 1 566 ? 7.332 38.781 12.68 1 86.75 566 ASP A C 1
ATOM 4523 O O . ASP A 1 566 ? 6.727 38.812 13.758 1 86.75 566 ASP A O 1
ATOM 4527 N N . TYR A 1 567 ? 7.926 37.688 12.242 1 89.31 567 TYR A N 1
ATOM 4528 C CA . TYR A 1 567 ? 7.93 36.469 13.047 1 89.31 567 TYR A CA 1
ATOM 4529 C C . TYR A 1 567 ? 9.062 36.5 14.062 1 89.31 567 TYR A C 1
ATOM 4531 O O . TYR A 1 567 ? 10.242 36.469 13.695 1 89.31 567 TYR A O 1
ATOM 4539 N N . PRO A 1 568 ? 8.734 36.469 15.336 1 87.44 568 PRO A N 1
ATOM 4540 C CA . PRO A 1 568 ? 9.781 36.594 16.359 1 87.44 568 PRO A CA 1
ATOM 4541 C C . PRO A 1 568 ? 10.797 35.438 16.281 1 87.44 568 PRO A C 1
ATOM 4543 O O . PRO A 1 568 ? 11.992 35.688 16.5 1 87.44 568 PRO A O 1
ATOM 4546 N N . PHE A 1 569 ? 10.398 34.25 16.016 1 89.88 569 PHE A N 1
ATOM 4547 C CA . PHE A 1 569 ? 11.32 33.125 16.031 1 89.88 569 PHE A CA 1
ATOM 4548 C C . PHE A 1 569 ? 12.336 33.25 14.898 1 89.88 569 PHE A C 1
ATOM 4550 O O . PHE A 1 569 ? 13.438 32.719 14.992 1 89.88 569 PHE A O 1
ATOM 4557 N N . LEU A 1 570 ? 12.008 33.969 13.844 1 91.81 570 LEU A N 1
ATOM 4558 C CA . LEU A 1 570 ? 12.938 34.188 12.742 1 91.81 570 LEU A CA 1
ATOM 4559 C C . LEU A 1 570 ? 13.883 35.344 13.07 1 91.81 570 LEU A C 1
ATOM 4561 O O . LEU A 1 570 ? 15.078 35.281 12.773 1 91.81 570 LEU A O 1
ATOM 4565 N N . ARG A 1 571 ? 13.312 36.344 13.648 1 89.38 571 ARG A N 1
ATOM 4566 C CA . ARG A 1 571 ? 14.109 37.5 14.016 1 89.38 571 ARG A CA 1
ATOM 4567 C C . ARG A 1 571 ? 15.18 37.156 15.031 1 89.38 571 ARG A C 1
ATOM 4569 O O . ARG A 1 571 ? 16.266 37.719 15.031 1 89.38 571 ARG A O 1
ATOM 4576 N N . ASN A 1 572 ? 14.82 36.25 15.844 1 87.75 572 ASN A N 1
ATOM 4577 C CA . ASN A 1 572 ? 15.719 35.906 16.938 1 87.75 572 ASN A CA 1
ATOM 4578 C C . ASN A 1 572 ? 16.672 34.781 16.547 1 87.75 572 ASN A C 1
ATOM 4580 O O . ASN A 1 572 ? 17.516 34.375 17.344 1 87.75 572 ASN A O 1
ATOM 4584 N N . TRP A 1 573 ? 16.594 34.312 15.398 1 90.5 573 TRP A N 1
ATOM 4585 C CA . TRP A 1 573 ? 17.484 33.25 14.906 1 90.5 573 TRP A CA 1
ATOM 4586 C C . TRP A 1 573 ? 18.625 33.875 14.109 1 90.5 573 TRP A C 1
ATOM 4588 O O . TRP A 1 573 ? 18.406 34.5 13.07 1 90.5 573 TRP A O 1
ATOM 4598 N N . ASP A 1 574 ? 19.781 33.625 14.516 1 87.25 574 ASP A N 1
ATOM 4599 C CA . ASP A 1 574 ? 20.969 34.281 13.969 1 87.25 574 ASP A CA 1
ATOM 4600 C C . ASP A 1 574 ? 21.234 33.844 12.531 1 87.25 574 ASP A C 1
ATOM 4602 O O . ASP A 1 574 ? 21.906 34.531 11.773 1 87.25 574 ASP A O 1
ATOM 4606 N N . ARG A 1 575 ? 20.688 32.719 12.18 1 89.44 575 ARG A N 1
ATOM 4607 C CA . ARG A 1 575 ? 20.953 32.156 10.852 1 89.44 575 ARG A CA 1
ATOM 4608 C C . ARG A 1 575 ? 19.844 32.531 9.875 1 89.44 575 ARG A C 1
ATOM 4610 O O . ARG A 1 575 ? 19.734 31.906 8.805 1 89.44 575 ARG A O 1
ATOM 4617 N N . THR A 1 576 ? 19.078 33.438 10.281 1 92.88 576 THR A N 1
ATOM 4618 C CA . THR A 1 576 ? 18.062 33.938 9.359 1 92.88 576 THR A CA 1
ATOM 4619 C C . THR A 1 576 ? 18.594 35.094 8.523 1 92.88 576 THR A C 1
ATOM 4621 O O . THR A 1 576 ? 19.062 36.094 9.07 1 92.88 576 THR A O 1
ATOM 4624 N N . LEU A 1 577 ? 18.516 34.969 7.246 1 93.44 577 LEU A N 1
ATOM 4625 C CA . LEU A 1 577 ? 18.891 36 6.309 1 93.44 577 LEU A CA 1
ATOM 4626 C C . LEU A 1 577 ? 17.656 36.625 5.664 1 93.44 577 LEU A C 1
ATOM 4628 O O . LEU A 1 577 ? 17 35.969 4.844 1 93.44 577 LEU A O 1
ATOM 4632 N N . PHE A 1 578 ? 17.391 37.844 5.992 1 94.19 578 PHE A N 1
ATOM 4633 C CA . PHE A 1 578 ? 16.234 38.562 5.449 1 94.19 578 PHE A CA 1
ATOM 4634 C C . PHE A 1 578 ? 16.578 39.25 4.145 1 94.19 578 PHE A C 1
ATOM 4636 O O . PHE A 1 578 ? 17.578 40 4.074 1 94.19 578 PHE A O 1
ATOM 4643 N N . LEU A 1 579 ? 15.734 38.969 3.199 1 91.75 579 LEU A N 1
ATOM 4644 C CA . LEU A 1 579 ? 15.922 39.625 1.915 1 91.75 579 LEU A CA 1
ATOM 4645 C C . LEU A 1 579 ? 15.273 41 1.92 1 91.75 579 LEU A C 1
ATOM 4647 O O . LEU A 1 579 ? 14.062 41.125 2.119 1 91.75 579 LEU A O 1
ATOM 4651 N N . ASP A 1 580 ? 16 42.062 1.808 1 79.44 580 ASP A N 1
ATOM 4652 C CA . ASP A 1 580 ? 15.453 43.406 1.73 1 79.44 580 ASP A CA 1
ATOM 4653 C C . ASP A 1 580 ? 14.773 43.656 0.386 1 79.44 580 ASP A C 1
ATOM 4655 O O . ASP A 1 580 ? 13.758 44.344 0.315 1 79.44 580 ASP A O 1
ATOM 4659 N N . ASP A 1 581 ? 15.453 43.125 -0.633 1 71.06 581 ASP A N 1
ATOM 4660 C CA . ASP A 1 581 ? 14.938 43.156 -1.998 1 71.06 581 ASP A CA 1
ATOM 4661 C C . ASP A 1 581 ? 14.789 41.719 -2.553 1 71.06 581 ASP A C 1
ATOM 4663 O O . ASP A 1 581 ? 15.789 41.031 -2.768 1 71.06 581 ASP A O 1
ATOM 4667 N N . ASP A 1 582 ? 13.523 41.344 -2.648 1 72.75 582 ASP A N 1
ATOM 4668 C CA . ASP A 1 582 ? 13.297 40 -3.098 1 72.75 582 ASP A CA 1
ATOM 4669 C C . ASP A 1 582 ? 13.562 39.844 -4.594 1 72.75 582 ASP A C 1
ATOM 4671 O O . ASP A 1 582 ? 12.992 38.969 -5.254 1 72.75 582 ASP A O 1
ATOM 4675 N N . GLU A 1 583 ? 14.414 40.781 -4.969 1 79.06 583 GLU A N 1
ATOM 4676 C CA . GLU A 1 583 ? 14.789 40.719 -6.379 1 79.06 583 GLU A CA 1
ATOM 4677 C C . GLU A 1 583 ? 15.945 39.75 -6.59 1 79.06 583 GLU A C 1
ATOM 4679 O O . GLU A 1 583 ? 16.516 39.219 -5.629 1 79.06 583 GLU A O 1
ATOM 4684 N N . VAL A 1 584 ? 16.281 39.5 -7.777 1 88.81 584 VAL A N 1
ATOM 4685 C CA . VAL A 1 584 ? 17.172 38.469 -8.258 1 88.81 584 VAL A CA 1
ATOM 4686 C C . VAL A 1 584 ? 18.562 38.625 -7.629 1 88.81 584 VAL A C 1
ATOM 4688 O O . VAL A 1 584 ? 19.156 37.656 -7.145 1 88.81 584 VAL A O 1
ATOM 4691 N N . GLN A 1 585 ? 18.984 39.844 -7.422 1 89.44 585 GLN A N 1
ATOM 4692 C CA . GLN A 1 585 ? 20.344 40.094 -6.941 1 89.44 585 GLN A CA 1
ATOM 4693 C C . GLN A 1 585 ? 20.469 39.781 -5.457 1 89.44 585 GLN A C 1
ATOM 4695 O O . GLN A 1 585 ? 21.484 39.25 -5.02 1 89.44 585 GLN A O 1
ATOM 4700 N N . GLY A 1 586 ? 19.516 40.156 -4.707 1 90.62 586 GLY A N 1
ATOM 4701 C CA . GLY A 1 586 ? 19.531 39.844 -3.287 1 90.62 586 GLY A CA 1
ATOM 4702 C C . GLY A 1 586 ? 19.578 38.344 -3.004 1 90.62 586 GLY A C 1
ATOM 4703 O O . GLY A 1 586 ? 20.328 37.906 -2.139 1 90.62 586 GLY A O 1
ATOM 4704 N N . ILE A 1 587 ? 18.844 37.625 -3.754 1 94.62 587 ILE A N 1
ATOM 4705 C CA . ILE A 1 587 ? 18.781 36.188 -3.596 1 94.62 587 ILE A CA 1
ATOM 4706 C C . ILE A 1 587 ? 20.125 35.562 -3.967 1 94.62 587 ILE A C 1
ATOM 4708 O O . ILE A 1 587 ? 20.672 34.75 -3.213 1 94.62 587 ILE A O 1
ATOM 4712 N N . SER A 1 588 ? 20.688 35.969 -5.129 1 94.25 588 SER A N 1
ATOM 4713 C CA . SER A 1 588 ? 21.938 35.406 -5.633 1 94.25 588 SER A CA 1
ATOM 4714 C C . SER A 1 588 ? 23.078 35.656 -4.652 1 94.25 588 SER A C 1
ATOM 4716 O O . SER A 1 588 ? 23.953 34.781 -4.473 1 94.25 588 SER A O 1
ATOM 4718 N N . GLN A 1 589 ? 23.094 36.75 -4.039 1 91.44 589 GLN A N 1
ATOM 4719 C CA . GLN A 1 589 ? 24.172 37.094 -3.107 1 91.44 589 GLN A CA 1
ATOM 4720 C C . GLN A 1 589 ? 24.172 36.156 -1.904 1 91.44 589 GLN A C 1
ATOM 4722 O O . GLN A 1 589 ? 25.219 35.656 -1.492 1 91.44 589 GLN A O 1
ATOM 4727 N N . TYR A 1 590 ? 23.078 35.969 -1.334 1 92.31 590 TYR A N 1
ATOM 4728 C CA . TYR A 1 590 ? 23 35.094 -0.168 1 92.31 590 TYR A CA 1
ATOM 4729 C C . TYR A 1 590 ? 23.312 33.656 -0.549 1 92.31 590 TYR A C 1
ATOM 4731 O O . TYR A 1 590 ? 23.922 32.938 0.232 1 92.31 590 TYR A O 1
ATOM 4739 N N . LEU A 1 591 ? 22.844 33.25 -1.756 1 92.56 591 LEU A N 1
ATOM 4740 C CA . LEU A 1 591 ? 23.203 31.906 -2.232 1 92.56 591 LEU A CA 1
ATOM 4741 C C . LEU A 1 591 ? 24.719 31.781 -2.389 1 92.56 591 LEU A C 1
ATOM 4743 O O . LEU A 1 591 ? 25.281 30.734 -2.094 1 92.56 591 LEU A O 1
ATOM 4747 N N . LEU A 1 592 ? 25.297 32.844 -2.824 1 89.44 592 LEU A N 1
ATOM 4748 C CA . LEU A 1 592 ? 26.75 32.844 -2.99 1 89.44 592 LEU A CA 1
ATOM 4749 C C . LEU A 1 592 ? 27.453 32.781 -1.641 1 89.44 592 LEU A C 1
ATOM 4751 O O . LEU A 1 592 ? 28.438 32.031 -1.485 1 89.44 592 LEU A O 1
ATOM 4755 N N . ASP A 1 593 ? 26.938 33.5 -0.751 1 86.94 593 ASP A N 1
ATOM 4756 C CA . ASP A 1 593 ? 27.547 33.531 0.579 1 86.94 593 ASP A CA 1
ATOM 4757 C C . ASP A 1 593 ? 27.5 32.125 1.235 1 86.94 593 ASP A C 1
ATOM 4759 O O . ASP A 1 593 ? 28.469 31.719 1.88 1 86.94 593 ASP A O 1
ATOM 4763 N N . LEU A 1 594 ? 26.391 31.469 1.086 1 87.81 594 LEU A N 1
ATOM 4764 C CA . LEU A 1 594 ? 26.203 30.188 1.752 1 87.81 594 LEU A CA 1
ATOM 4765 C C . LEU A 1 594 ? 26.734 29.047 0.9 1 87.81 594 LEU A C 1
ATOM 4767 O O . LEU A 1 594 ? 27.062 27.969 1.422 1 87.81 594 LEU A O 1
ATOM 4771 N N . GLY A 1 595 ? 26.734 29.25 -0.36 1 81.62 595 GLY A N 1
ATOM 4772 C CA . GLY A 1 595 ? 27.062 28.156 -1.277 1 81.62 595 GLY A CA 1
ATOM 4773 C C . GLY A 1 595 ? 28.547 28.062 -1.589 1 81.62 595 GLY A C 1
ATOM 4774 O O . GLY A 1 595 ? 28.953 27.359 -2.508 1 81.62 595 GLY A O 1
ATOM 4775 N N . THR A 1 596 ? 29.375 28.797 -0.978 1 73.31 596 THR A N 1
ATOM 4776 C CA . THR A 1 596 ? 30.812 28.75 -1.224 1 73.31 596 THR A CA 1
ATOM 4777 C C . THR A 1 596 ? 31.484 27.75 -0.288 1 73.31 596 THR A C 1
ATOM 4779 O O . THR A 1 596 ? 30.969 27.469 0.798 1 73.31 596 THR A O 1
ATOM 4782 N N . ASP A 1 597 ? 32.438 27.047 -0.839 1 61.44 597 ASP A N 1
ATOM 4783 C CA . ASP A 1 597 ? 33.156 25.953 -0.177 1 61.44 597 ASP A CA 1
ATOM 4784 C C . ASP A 1 597 ? 33.625 26.375 1.207 1 61.44 597 ASP A C 1
ATOM 4786 O O . ASP A 1 597 ? 33.594 25.594 2.152 1 61.44 597 ASP A O 1
ATOM 4790 N N . SER A 1 598 ? 34.031 27.531 1.285 1 59.66 598 SER A N 1
ATOM 4791 C CA . SER A 1 598 ? 34.562 28.016 2.562 1 59.66 598 SER A CA 1
ATOM 4792 C C . SER A 1 598 ? 33.469 28.031 3.631 1 59.66 598 SER A C 1
ATOM 4794 O O . SER A 1 598 ? 33.688 27.656 4.777 1 59.66 598 SER A O 1
ATOM 4796 N N . TYR A 1 599 ? 32.375 28.359 3.238 1 59.78 599 TYR A N 1
ATOM 4797 C CA . TYR A 1 599 ? 31.25 28.406 4.184 1 59.78 599 TYR A CA 1
ATOM 4798 C C . TYR A 1 599 ? 30.812 27 4.562 1 59.78 599 TYR A C 1
ATOM 4800 O O . TYR A 1 599 ? 30.594 26.703 5.742 1 59.78 599 TYR A O 1
ATOM 4808 N N . ILE A 1 600 ? 30.75 26.266 3.586 1 58.44 600 ILE A N 1
ATOM 4809 C CA . ILE A 1 600 ? 30.266 24.891 3.789 1 58.44 600 ILE A CA 1
ATOM 4810 C C . ILE A 1 600 ? 31.234 24.141 4.703 1 58.44 600 ILE A C 1
ATOM 4812 O O . ILE A 1 600 ? 30.812 23.406 5.594 1 58.44 600 ILE A O 1
ATOM 4816 N N . LYS A 1 601 ? 32.438 24.391 4.457 1 55.34 601 LYS A N 1
ATOM 4817 C CA . LYS A 1 601 ? 33.469 23.766 5.289 1 55.34 601 LYS A CA 1
ATOM 4818 C C . LYS A 1 601 ? 33.406 24.266 6.73 1 55.34 601 LYS A C 1
ATOM 4820 O O . LYS A 1 601 ? 33.531 23.484 7.672 1 55.34 601 LYS A O 1
ATOM 4825 N N . SER A 1 602 ? 33.219 25.438 6.871 1 56.41 602 SER A N 1
ATOM 4826 C CA . SER A 1 602 ? 33.125 26.016 8.211 1 56.41 602 SER A CA 1
ATOM 4827 C C . SER A 1 602 ? 31.875 25.516 8.922 1 56.41 602 SER A C 1
ATOM 4829 O O . SER A 1 602 ? 31.906 25.234 10.125 1 56.41 602 SER A O 1
ATOM 4831 N N . GLU A 1 603 ? 30.828 25.391 8.18 1 55.62 603 GLU A N 1
ATOM 4832 C CA . GLU A 1 603 ? 29.562 24.938 8.766 1 55.62 603 GLU A CA 1
ATOM 4833 C C . GLU A 1 603 ? 29.625 23.469 9.156 1 55.62 603 GLU A C 1
ATOM 4835 O O . GLU A 1 603 ? 29.094 23.078 10.195 1 55.62 603 GLU A O 1
ATOM 4840 N N . ARG A 1 604 ? 30.141 22.625 8.242 1 51.75 604 ARG A N 1
ATOM 4841 C CA . ARG A 1 604 ? 30.328 21.219 8.57 1 51.75 604 ARG A CA 1
ATOM 4842 C C . ARG A 1 604 ? 31.156 21.047 9.844 1 51.75 604 ARG A C 1
ATOM 4844 O O . ARG A 1 604 ? 30.953 20.094 10.602 1 51.75 604 ARG A O 1
ATOM 4851 N N . GLN A 1 605 ? 32.156 21.953 10 1 49.38 605 GLN A N 1
ATOM 4852 C CA . GLN A 1 605 ? 32.969 21.906 11.203 1 49.38 605 GLN A CA 1
ATOM 4853 C C . GLN A 1 605 ? 32.188 22.375 12.422 1 49.38 605 GLN A C 1
ATOM 4855 O O . GLN A 1 605 ? 32.438 21.953 13.547 1 49.38 605 GLN A O 1
ATOM 4860 N N . THR A 1 606 ? 31.422 23.281 12.133 1 45.41 606 THR A N 1
ATOM 4861 C CA . THR A 1 606 ? 30.641 23.781 13.258 1 45.41 606 THR A CA 1
ATOM 4862 C C . THR A 1 606 ? 29.328 23 13.375 1 45.41 606 THR A C 1
ATOM 4864 O O . THR A 1 606 ? 28.266 23.594 13.562 1 45.41 606 THR A O 1
ATOM 4867 N N . LYS A 1 607 ? 29.141 21.906 12.672 1 49.34 607 LYS A N 1
ATOM 4868 C CA . LYS A 1 607 ? 27.938 21.078 12.734 1 49.34 607 LYS A CA 1
ATOM 4869 C C . LYS A 1 607 ? 27.375 21.016 14.156 1 49.34 607 LYS A C 1
ATOM 4871 O O . LYS A 1 607 ? 26.297 20.484 14.375 1 49.34 607 LYS A O 1
ATOM 4876 N N . ARG A 1 608 ? 28.406 21.078 15.094 1 43.47 608 ARG A N 1
ATOM 4877 C CA . ARG A 1 608 ? 27.812 20.938 16.422 1 43.47 608 ARG A CA 1
ATOM 4878 C C . ARG A 1 608 ? 26.938 22.141 16.75 1 43.47 608 ARG A C 1
ATOM 4880 O O . ARG A 1 608 ? 27.344 23.016 17.531 1 43.47 608 ARG A O 1
ATOM 4887 N N . LEU A 1 609 ? 26.5 22.844 15.672 1 46.44 609 LEU A N 1
ATOM 4888 C CA . LEU A 1 609 ? 25.688 24 16.047 1 46.44 609 LEU A CA 1
ATOM 4889 C C . LEU A 1 609 ? 24.609 23.594 17.047 1 46.44 609 LEU A C 1
ATOM 4891 O O . LEU A 1 609 ? 24.125 22.469 17.016 1 46.44 609 LEU A O 1
ATOM 4895 N N . SER A 1 610 ? 24.562 24.406 17.953 1 45.78 610 SER A N 1
ATOM 4896 C CA . SER A 1 610 ? 23.688 24.375 19.125 1 45.78 610 SER A CA 1
ATOM 4897 C C . SER A 1 610 ? 22.219 24.188 18.719 1 45.78 610 SER A C 1
ATOM 4899 O O . SER A 1 610 ? 21.688 25 17.953 1 45.78 610 SER A O 1
ATOM 4901 N N . LYS A 1 611 ? 21.844 23 18.312 1 52.31 611 LYS A N 1
ATOM 4902 C CA . LYS A 1 611 ? 20.406 22.844 18.281 1 52.31 611 LYS A CA 1
ATOM 4903 C C . LYS A 1 611 ? 19.719 23.797 19.25 1 52.31 611 LYS A C 1
ATOM 4905 O O . LYS A 1 611 ? 20.031 23.797 20.453 1 52.31 611 LYS A O 1
ATOM 4910 N N . GLN A 1 612 ? 19.422 25.047 18.719 1 57.53 612 GLN A N 1
ATOM 4911 C CA . GLN A 1 612 ? 18.672 25.953 19.562 1 57.53 612 GLN A CA 1
ATOM 4912 C C . GLN A 1 612 ? 17.453 25.266 20.172 1 57.53 612 GLN A C 1
ATOM 4914 O O . GLN A 1 612 ? 16.844 24.406 19.531 1 57.53 612 GLN A O 1
ATOM 4919 N N . VAL A 1 613 ? 17.453 25.406 21.312 1 65.06 613 VAL A N 1
ATOM 4920 C CA . VAL A 1 613 ? 16.328 24.922 22.094 1 65.06 613 VAL A CA 1
ATOM 4921 C C . VAL A 1 613 ? 15.086 25.766 21.781 1 65.06 613 VAL A C 1
ATOM 4923 O O . VAL A 1 613 ? 15.125 27 21.891 1 65.06 613 VAL A O 1
ATOM 4926 N N . LEU A 1 614 ? 14.188 25.281 21.047 1 84.94 614 LEU A N 1
ATOM 4927 C CA . LEU A 1 614 ? 12.883 25.891 20.828 1 84.94 614 LEU A CA 1
ATOM 4928 C C . LEU A 1 614 ? 12.32 26.438 22.141 1 84.94 614 LEU A C 1
ATOM 4930 O O . LEU A 1 614 ? 12.438 25.797 23.188 1 84.94 614 LEU A O 1
ATOM 4934 N N . GLY A 1 615 ? 11.922 27.672 22.094 1 89.94 615 GLY A N 1
ATOM 4935 C CA . GLY A 1 615 ? 11.18 28.141 23.266 1 89.94 615 GLY A CA 1
ATOM 4936 C C . GLY A 1 615 ? 9.961 27.297 23.578 1 89.94 615 GLY A C 1
ATOM 4937 O O . GLY A 1 615 ? 9.336 26.734 22.672 1 89.94 615 GLY A O 1
ATOM 4938 N N . ASP A 1 616 ? 9.602 27.25 24.797 1 94.25 616 ASP A N 1
ATOM 4939 C CA . ASP A 1 616 ? 8.5 26.406 25.25 1 94.25 616 ASP A CA 1
ATOM 4940 C C . ASP A 1 616 ? 7.215 26.734 24.484 1 94.25 616 ASP A C 1
ATOM 4942 O O . ASP A 1 616 ? 6.414 25.844 24.188 1 94.25 616 ASP A O 1
ATOM 4946 N N . ARG A 1 617 ? 7.082 27.984 24.141 1 93.06 617 ARG A N 1
ATOM 4947 C CA . ARG A 1 617 ? 5.867 28.453 23.484 1 93.06 617 ARG A CA 1
ATOM 4948 C C . ARG A 1 617 ? 5.746 27.844 22.078 1 93.06 617 ARG A C 1
ATOM 4950 O O . ARG A 1 617 ? 4.645 27.75 21.547 1 93.06 617 ARG A O 1
ATOM 4957 N N . ALA A 1 618 ? 6.836 27.453 21.531 1 94 618 ALA A N 1
ATOM 4958 C CA . ALA A 1 618 ? 6.867 26.984 20.156 1 94 618 ALA A CA 1
ATOM 4959 C C . ALA A 1 618 ? 6.832 25.469 20.078 1 94 618 ALA A C 1
ATOM 4961 O O . ALA A 1 618 ? 7.078 24.875 19.016 1 94 618 ALA A O 1
ATOM 4962 N N . THR A 1 619 ? 6.477 24.812 21.172 1 95.38 619 THR A N 1
ATOM 4963 C CA . THR A 1 619 ? 6.449 23.344 21.234 1 95.38 619 THR A CA 1
ATOM 4964 C C . THR A 1 619 ? 5.012 22.844 21.328 1 95.38 619 THR A C 1
ATOM 4966 O O . THR A 1 619 ? 4.078 23.625 21.516 1 95.38 619 THR A O 1
ATOM 4969 N N . THR A 1 620 ? 4.836 21.547 21.172 1 96.19 620 THR A N 1
ATOM 4970 C CA . THR A 1 620 ? 3.531 20.906 21.328 1 96.19 620 THR A CA 1
ATOM 4971 C C . THR A 1 620 ? 2.984 21.141 22.734 1 96.19 620 THR A C 1
ATOM 4973 O O . THR A 1 620 ? 1.788 21.391 22.906 1 96.19 620 THR A O 1
ATOM 4976 N N . VAL A 1 621 ? 3.855 21.078 23.734 1 97.62 621 VAL A N 1
ATOM 4977 C CA . VAL A 1 621 ? 3.438 21.266 25.109 1 97.62 621 VAL A CA 1
ATOM 4978 C C . VAL A 1 621 ? 2.955 22.703 25.312 1 97.62 621 VAL A C 1
ATOM 4980 O O . VAL A 1 621 ? 1.935 22.938 25.953 1 97.62 621 VAL A O 1
ATOM 4983 N N . GLY A 1 622 ? 3.721 23.625 24.781 1 96.69 622 GLY A N 1
ATOM 4984 C CA . GLY A 1 622 ? 3.287 25.016 24.828 1 96.69 622 GLY A CA 1
ATOM 4985 C C . GLY A 1 622 ? 1.95 25.25 24.156 1 96.69 622 GLY A C 1
ATOM 4986 O O . GLY A 1 622 ? 1.111 26 24.672 1 96.69 622 GLY A O 1
ATOM 4987 N N . ASN A 1 623 ? 1.797 24.734 22.984 1 96.12 623 ASN A N 1
ATOM 4988 C CA . ASN A 1 623 ? 0.525 24.828 22.281 1 96.12 623 ASN A CA 1
ATOM 4989 C C . ASN A 1 623 ? -0.623 24.25 23.094 1 96.12 623 ASN A C 1
ATOM 4991 O O . ASN A 1 623 ? -1.707 24.844 23.156 1 96.12 623 ASN A O 1
ATOM 4995 N N . ALA A 1 624 ? -0.369 23.078 23.688 1 97.75 624 ALA A N 1
ATOM 4996 C CA . ALA A 1 624 ? -1.378 22.438 24.531 1 97.75 624 ALA A CA 1
ATOM 4997 C C . ALA A 1 624 ? -1.737 23.328 25.719 1 97.75 624 ALA A C 1
ATOM 4999 O O . ALA A 1 624 ? -2.902 23.391 26.125 1 97.75 624 ALA A O 1
ATOM 5000 N N . LEU A 1 625 ? -0.73 23.938 26.281 1 97.81 625 LEU A N 1
ATOM 5001 C CA . LEU A 1 625 ? -0.973 24.828 27.406 1 97.81 625 LEU A CA 1
ATOM 5002 C C . LEU A 1 625 ? -1.975 25.922 27.031 1 97.81 625 LEU A C 1
ATOM 5004 O O . LEU A 1 625 ? -2.887 26.219 27.812 1 97.81 625 LEU A O 1
ATOM 5008 N N . ASN A 1 626 ? -1.801 26.516 25.875 1 97.38 626 ASN A N 1
ATOM 5009 C CA . ASN A 1 626 ? -2.729 27.531 25.406 1 97.38 626 ASN A CA 1
ATOM 5010 C C . ASN A 1 626 ? -4.164 27.016 25.375 1 97.38 626 ASN A C 1
ATOM 5012 O O . ASN A 1 626 ? -5.07 27.641 25.922 1 97.38 626 ASN A O 1
ATOM 5016 N N . TRP A 1 627 ? -4.387 25.906 24.797 1 97.81 627 TRP A N 1
ATOM 5017 C CA . TRP A 1 627 ? -5.727 25.359 24.578 1 97.81 627 TRP A CA 1
ATOM 5018 C C . TRP A 1 627 ? -6.332 24.875 25.891 1 97.81 627 TRP A C 1
ATOM 5020 O O . TRP A 1 627 ? -7.527 25.047 26.141 1 97.81 627 TRP A O 1
ATOM 5030 N N . PHE A 1 628 ? -5.5 24.188 26.734 1 98.38 628 PHE A N 1
ATOM 5031 C CA . PHE A 1 628 ? -5.988 23.688 28.016 1 98.38 628 PHE A CA 1
ATOM 5032 C C . PHE A 1 628 ? -6.41 24.844 28.906 1 98.38 628 PHE A C 1
ATOM 5034 O O . PHE A 1 628 ? -7.422 24.766 29.609 1 98.38 628 PHE A O 1
ATOM 5041 N N . PHE A 1 629 ? -5.621 25.922 28.906 1 97.69 629 PHE A N 1
ATOM 5042 C CA . PHE A 1 629 ? -5.953 27.125 29.672 1 97.69 629 PHE A CA 1
ATOM 5043 C C . PHE A 1 629 ? -7.297 27.688 29.234 1 97.69 629 PHE A C 1
ATOM 5045 O O . PHE A 1 629 ? -8.18 27.922 30.062 1 97.69 629 PHE A O 1
ATOM 5052 N N . LEU A 1 630 ? -7.461 27.844 27.922 1 98 630 LEU A N 1
ATOM 5053 C CA . LEU A 1 630 ? -8.703 28.406 27.391 1 98 630 LEU A CA 1
ATOM 5054 C C . LEU A 1 630 ? -9.883 27.5 27.719 1 98 630 LEU A C 1
ATOM 5056 O O . LEU A 1 630 ? -10.938 27.969 28.141 1 98 630 LEU A O 1
ATOM 5060 N N . ALA A 1 631 ? -9.727 26.188 27.438 1 98.38 631 ALA A N 1
ATOM 5061 C CA . ALA A 1 631 ? -10.797 25.234 27.719 1 98.38 631 ALA A CA 1
ATOM 5062 C C . ALA A 1 631 ? -11.195 25.25 29.188 1 98.38 631 ALA A C 1
ATOM 5064 O O . ALA A 1 631 ? -12.375 25.188 29.516 1 98.38 631 ALA A O 1
ATOM 5065 N N . SER A 1 632 ? -10.156 25.297 30.047 1 97.81 632 SER A N 1
ATOM 5066 C CA . SER A 1 632 ? -10.406 25.312 31.484 1 97.81 632 SER A CA 1
ATOM 5067 C C . SER A 1 632 ? -11.203 26.547 31.891 1 97.81 632 SER A C 1
ATOM 5069 O O . SER A 1 632 ? -12.227 26.422 32.562 1 97.81 632 SER A O 1
ATOM 5071 N N . LYS A 1 633 ? -10.82 27.688 31.453 1 97.12 633 LYS A N 1
ATOM 5072 C CA . LYS A 1 633 ? -11.453 28.938 31.859 1 97.12 633 LYS A CA 1
ATOM 5073 C C . LYS A 1 633 ? -12.844 29.078 31.25 1 97.12 633 LYS A C 1
ATOM 5075 O O . LYS A 1 633 ? -13.805 29.375 31.953 1 97.12 633 LYS A O 1
ATOM 5080 N N . LEU A 1 634 ? -12.93 28.812 30 1 97.31 634 LEU A N 1
ATOM 5081 C CA . LEU A 1 634 ? -14.18 29.047 29.281 1 97.31 634 LEU A CA 1
ATOM 5082 C C . LEU A 1 634 ? -15.25 28.047 29.703 1 97.31 634 LEU A C 1
ATOM 5084 O O . LEU A 1 634 ? -16.438 28.391 29.766 1 97.31 634 LEU A O 1
ATOM 5088 N N . SER A 1 635 ? -14.867 26.812 29.922 1 96.75 635 SER A N 1
ATOM 5089 C CA . SER A 1 635 ? -15.844 25.812 30.359 1 96.75 635 SER A CA 1
ATOM 5090 C C . SER A 1 635 ? -16.406 26.141 31.734 1 96.75 635 SER A C 1
ATOM 5092 O O . SER A 1 635 ? -17.5 25.688 32.094 1 96.75 635 SER A O 1
ATOM 5094 N N . LYS A 1 636 ? -15.68 26.891 32.531 1 95.44 636 LYS A N 1
ATOM 5095 C CA . LYS A 1 636 ? -16.156 27.359 33.844 1 95.44 636 LYS A CA 1
ATOM 5096 C C . LYS A 1 636 ? -16.984 28.641 33.688 1 95.44 636 LYS A C 1
ATOM 5098 O O . LYS A 1 636 ? -17.406 29.234 34.688 1 95.44 636 LYS A O 1
ATOM 5103 N N . ARG A 1 637 ? -17.109 29.156 32.5 1 92 637 ARG A N 1
ATOM 5104 C CA . ARG A 1 637 ? -17.844 30.375 32.188 1 92 637 ARG A CA 1
ATOM 5105 C C . ARG A 1 637 ? -17.141 31.609 32.75 1 92 637 ARG A C 1
ATOM 5107 O O . ARG A 1 637 ? -17.781 32.594 33.125 1 92 637 ARG A O 1
ATOM 5114 N N . GLU A 1 638 ? -15.898 31.391 32.781 1 92.38 638 GLU A N 1
ATOM 5115 C CA . GLU A 1 638 ? -15.094 32.562 33.125 1 92.38 638 GLU A CA 1
ATOM 5116 C C . GLU A 1 638 ? -14.82 33.438 31.906 1 92.38 638 GLU A C 1
ATOM 5118 O O . GLU A 1 638 ? -14.734 32.938 30.781 1 92.38 638 GLU A O 1
ATOM 5123 N N . VAL A 1 639 ? -14.727 34.656 32.156 1 87.75 639 VAL A N 1
ATOM 5124 C CA . VAL A 1 639 ? -14.523 35.594 31.047 1 87.75 639 VAL A CA 1
ATOM 5125 C C . VAL A 1 639 ? -13.039 35.625 30.672 1 87.75 639 VAL A C 1
ATOM 5127 O O . VAL A 1 639 ? -12.18 35.781 31.547 1 87.75 639 VAL A O 1
ATOM 5130 N N . VAL A 1 640 ? -12.773 35.375 29.469 1 92.25 640 VAL A N 1
ATOM 5131 C CA . VAL A 1 640 ? -11.414 35.469 28.938 1 92.25 640 VAL A CA 1
ATOM 5132 C C . VAL A 1 640 ? -11.359 36.594 27.891 1 92.25 640 VAL A C 1
ATOM 5134 O O . VAL A 1 640 ? -11.953 36.469 26.828 1 92.25 640 VAL A O 1
ATOM 5137 N N . GLU A 1 641 ? -10.734 37.688 28.219 1 94.12 641 GLU A N 1
ATOM 5138 C CA . GLU A 1 641 ? -10.547 38.812 27.328 1 94.12 641 GLU A CA 1
ATOM 5139 C C . GLU A 1 641 ? -9.062 39.094 27.094 1 94.12 641 GLU A C 1
ATOM 5141 O O . GLU A 1 641 ? -8.484 39.969 27.75 1 94.12 641 GLU A O 1
ATOM 5146 N N . PRO A 1 642 ? -8.484 38.5 26.094 1 94.31 642 PRO A N 1
ATOM 5147 C CA . PRO A 1 642 ? -7.039 38.594 25.891 1 94.31 642 PRO A CA 1
ATOM 5148 C C . PRO A 1 642 ? -6.602 40 25.453 1 94.31 642 PRO A C 1
ATOM 5150 O O . PRO A 1 642 ? -5.512 40.438 25.812 1 94.31 642 PRO A O 1
ATOM 5153 N N . SER A 1 643 ? -7.465 40.781 24.641 1 92.88 643 SER A N 1
ATOM 5154 C CA . SER A 1 643 ? -7.152 42.125 24.156 1 92.88 643 SER A CA 1
ATOM 5155 C C . SER A 1 643 ? -5.836 42.125 23.391 1 92.88 643 SER A C 1
ATOM 5157 O O . SER A 1 643 ? -4.973 42.969 23.641 1 92.88 643 SER A O 1
ATOM 5159 N N . GLY A 1 644 ? -5.656 41.094 22.609 1 90.38 644 GLY A N 1
ATOM 5160 C CA . GLY A 1 644 ? -4.504 41.031 21.719 1 90.38 644 GLY A CA 1
ATOM 5161 C C . GLY A 1 644 ? -3.275 40.438 22.375 1 90.38 644 GLY A C 1
ATOM 5162 O O . GLY A 1 644 ? -2.184 40.469 21.812 1 90.38 644 GLY A O 1
ATOM 5163 N N . GLU A 1 645 ? -3.428 39.938 23.547 1 92.12 645 GLU A N 1
ATOM 5164 C CA . GLU A 1 645 ? -2.289 39.344 24.25 1 92.12 645 GLU A CA 1
ATOM 5165 C C . GLU A 1 645 ? -2.025 37.938 23.781 1 92.12 645 GLU A C 1
ATOM 5167 O O . GLU A 1 645 ? -2.906 37.281 23.219 1 92.12 645 GLU A O 1
ATOM 5172 N N . ASP A 1 646 ? -0.823 37.531 24.109 1 92.56 646 ASP A N 1
ATOM 5173 C CA . ASP A 1 646 ? -0.418 36.156 23.859 1 92.56 646 ASP A CA 1
ATOM 5174 C C . ASP A 1 646 ? -1.049 35.188 24.875 1 92.56 646 ASP A C 1
ATOM 5176 O O . ASP A 1 646 ? -0.904 35.375 26.078 1 92.56 646 ASP A O 1
ATOM 5180 N N . ILE A 1 647 ? -1.704 34.188 24.406 1 95.75 647 ILE A N 1
ATOM 5181 C CA . ILE A 1 647 ? -2.463 33.281 25.266 1 95.75 647 ILE A CA 1
ATOM 5182 C C . ILE A 1 647 ? -1.513 32.562 26.219 1 95.75 647 ILE A C 1
ATOM 5184 O O . ILE A 1 647 ? -1.86 32.281 27.375 1 95.75 647 ILE A O 1
ATOM 5188 N N . PHE A 1 648 ? -0.317 32.188 25.734 1 94.44 648 PHE A N 1
ATOM 5189 C CA . PHE A 1 648 ? 0.678 31.531 26.578 1 94.44 648 PHE A CA 1
ATOM 5190 C C . PHE A 1 648 ? 1.046 32.406 27.766 1 94.44 648 PHE A C 1
ATOM 5192 O O . PHE A 1 648 ? 1.135 31.938 28.891 1 94.44 648 PHE A O 1
ATOM 5199 N N . ALA A 1 649 ? 1.204 33.688 27.516 1 92.88 649 ALA A N 1
ATOM 5200 C CA . ALA A 1 649 ? 1.539 34.625 28.578 1 92.88 649 ALA A CA 1
ATOM 5201 C C . ALA A 1 649 ? 0.392 34.781 29.578 1 92.88 649 ALA A C 1
ATOM 5203 O O . ALA A 1 649 ? 0.622 34.906 30.781 1 92.88 649 ALA A O 1
ATOM 5204 N N . LEU A 1 650 ? -0.767 34.781 29.031 1 94.31 650 LEU A N 1
ATOM 5205 C CA . LEU A 1 650 ? -1.941 34.875 29.906 1 94.31 650 LEU A CA 1
ATOM 5206 C C . LEU A 1 650 ? -2.033 33.656 30.828 1 94.31 650 LEU A C 1
ATOM 5208 O O . LEU A 1 650 ? -2.375 33.812 32 1 94.31 650 LEU A O 1
ATOM 5212 N N . ALA A 1 651 ? -1.752 32.469 30.266 1 94.38 651 ALA A N 1
ATOM 5213 C CA . ALA A 1 651 ? -1.794 31.25 31.062 1 94.38 651 ALA A CA 1
ATOM 5214 C C . ALA A 1 651 ? -0.749 31.266 32.188 1 94.38 651 ALA A C 1
ATOM 5216 O O . ALA A 1 651 ? -1.004 30.797 33.281 1 94.38 651 ALA A O 1
ATOM 5217 N N . GLU A 1 652 ? 0.386 31.828 31.906 1 91.75 652 GLU A N 1
ATOM 5218 C CA . GLU A 1 652 ? 1.463 31.922 32.875 1 91.75 652 GLU A CA 1
ATOM 5219 C C . GLU A 1 652 ? 1.108 32.906 34 1 91.75 652 GLU A C 1
ATOM 5221 O O . GLU A 1 652 ? 1.434 32.656 35.156 1 91.75 652 GLU A O 1
ATOM 5226 N N . GLN A 1 653 ? 0.5 33.938 33.688 1 89.38 653 GLN A N 1
ATOM 5227 C CA . GLN A 1 653 ? 0.165 35 34.625 1 89.38 653 GLN A CA 1
ATOM 5228 C C . GLN A 1 653 ? -0.925 34.531 35.594 1 89.38 653 GLN A C 1
ATOM 5230 O O . GLN A 1 653 ? -0.891 34.875 36.781 1 89.38 653 GLN A O 1
ATOM 5235 N N . GLU A 1 654 ? -1.796 33.906 35.125 1 84.31 654 GLU A N 1
ATOM 5236 C CA . GLU A 1 654 ? -2.916 33.469 35.938 1 84.31 654 GLU A CA 1
ATOM 5237 C C . GLU A 1 654 ? -2.455 32.5 37.031 1 84.31 654 GLU A C 1
ATOM 5239 O O . GLU A 1 654 ? -3.002 32.5 38.156 1 84.31 654 GLU A O 1
ATOM 5244 N N . THR A 1 655 ? -1.555 31.641 36.844 1 72.25 655 THR A N 1
ATOM 5245 C CA . THR A 1 655 ? -1.118 30.656 37.844 1 72.25 655 THR A CA 1
ATOM 5246 C C . THR A 1 655 ? -0.198 31.297 38.875 1 72.25 655 THR A C 1
ATOM 5248 O O . THR A 1 655 ? -0.102 30.828 40 1 72.25 655 THR A O 1
ATOM 5251 N N . ARG A 1 656 ? 0.488 32.312 38.469 1 61.28 656 ARG A N 1
ATOM 5252 C CA . ARG A 1 656 ? 1.256 33.031 39.5 1 61.28 656 ARG A CA 1
ATOM 5253 C C . ARG A 1 656 ? 0.339 33.625 40.562 1 61.28 656 ARG A C 1
ATOM 5255 O O . ARG A 1 656 ? 0.739 33.781 41.719 1 61.28 656 ARG A O 1
ATOM 5262 N N . ALA A 1 657 ? -0.849 33.781 40.156 1 50.75 657 ALA A N 1
ATOM 5263 C CA . ALA A 1 657 ? -1.824 34.281 41.125 1 50.75 657 ALA A CA 1
ATOM 5264 C C . ALA A 1 657 ? -2.393 33.156 42 1 50.75 657 ALA A C 1
ATOM 5266 O O . ALA A 1 657 ? -3.037 33.406 43 1 50.75 657 ALA A O 1
ATOM 5267 N N . ILE A 1 658 ? -2.17 31.922 41.656 1 46.03 658 ILE A N 1
ATOM 5268 C CA . ILE A 1 658 ? -2.6 30.797 42.469 1 46.03 658 ILE A CA 1
ATOM 5269 C C . ILE A 1 658 ? -1.448 30.359 43.375 1 46.03 658 ILE A C 1
ATOM 5271 O O . ILE A 1 658 ? -0.315 30.203 42.906 1 46.03 658 ILE A O 1
ATOM 5275 N N . MET B 1 1 ? -0.451 5.027 -33.406 1 30.66 1 MET B N 1
ATOM 5276 C CA . MET B 1 1 ? -0.588 5.285 -31.984 1 30.66 1 MET B CA 1
ATOM 5277 C C . MET B 1 1 ? 0.777 5.34 -31.312 1 30.66 1 MET B C 1
ATOM 5279 O O . MET B 1 1 ? 1.611 4.457 -31.516 1 30.66 1 MET B O 1
ATOM 5283 N N . ASP B 1 2 ? 1.378 6.367 -31.125 1 40.03 2 ASP B N 1
ATOM 5284 C CA . ASP B 1 2 ? 2.762 6.637 -30.734 1 40.03 2 ASP B CA 1
ATOM 5285 C C . ASP B 1 2 ? 3.16 5.816 -29.516 1 40.03 2 ASP B C 1
ATOM 5287 O O . ASP B 1 2 ? 2.57 5.965 -28.438 1 40.03 2 ASP B O 1
ATOM 5291 N N . LEU B 1 3 ? 3.537 4.648 -29.781 1 50.34 3 LEU B N 1
ATOM 5292 C CA . LEU B 1 3 ? 4.004 3.807 -28.688 1 50.34 3 LEU B CA 1
ATOM 5293 C C . LEU B 1 3 ? 4.863 4.605 -27.719 1 50.34 3 LEU B C 1
ATOM 5295 O O . LEU B 1 3 ? 5.844 5.234 -28.109 1 50.34 3 LEU B O 1
ATOM 5299 N N . LYS B 1 4 ? 4.34 4.977 -26.562 1 65.31 4 LYS B N 1
ATOM 5300 C CA . LYS B 1 4 ? 4.969 5.828 -25.562 1 65.31 4 LYS B CA 1
ATOM 5301 C C . LYS B 1 4 ? 6.242 5.184 -25.016 1 65.31 4 LYS B C 1
ATOM 5303 O O . LYS B 1 4 ? 6.309 3.963 -24.859 1 65.31 4 LYS B O 1
ATOM 5308 N N . SER B 1 5 ? 7.293 5.801 -25.047 1 81.75 5 SER B N 1
ATOM 5309 C CA . SER B 1 5 ? 8.641 5.445 -24.609 1 81.75 5 SER B CA 1
ATOM 5310 C C . SER B 1 5 ? 8.633 4.926 -23.172 1 81.75 5 SER B C 1
ATOM 5312 O O . SER B 1 5 ? 7.918 5.457 -22.312 1 81.75 5 SER B O 1
ATOM 5314 N N . TRP B 1 6 ? 9.344 3.678 -23.016 1 88.25 6 TRP B N 1
ATOM 5315 C CA . TRP B 1 6 ? 9.477 3.135 -21.672 1 88.25 6 TRP B CA 1
ATOM 5316 C C . TRP B 1 6 ? 10.438 3.979 -20.828 1 88.25 6 TRP B C 1
ATOM 5318 O O . TRP B 1 6 ? 10.516 3.814 -19.609 1 88.25 6 TRP B O 1
ATOM 5328 N N . THR B 1 7 ? 11.086 4.902 -21.484 1 81.25 7 THR B N 1
ATOM 5329 C CA . THR B 1 7 ? 12.086 5.695 -20.781 1 81.25 7 THR B CA 1
ATOM 5330 C C . THR B 1 7 ? 11.445 6.926 -20.141 1 81.25 7 THR B C 1
ATOM 5332 O O . THR B 1 7 ? 12.062 7.586 -19.297 1 81.25 7 THR B O 1
ATOM 5335 N N . ASP B 1 8 ? 10.188 7.156 -20.516 1 78.31 8 ASP B N 1
ATOM 5336 C CA . ASP B 1 8 ? 9.469 8.273 -19.906 1 78.31 8 ASP B CA 1
ATOM 5337 C C . ASP B 1 8 ? 9.156 7.992 -18.438 1 78.31 8 ASP B C 1
ATOM 5339 O O . ASP B 1 8 ? 9.234 6.848 -17.984 1 78.31 8 ASP B O 1
ATOM 5343 N N . PRO B 1 9 ? 8.906 9.039 -17.672 1 76.06 9 PRO B N 1
ATOM 5344 C CA . PRO B 1 9 ? 8.539 8.836 -16.266 1 76.06 9 PRO B CA 1
ATOM 5345 C C . PRO B 1 9 ? 7.27 8.008 -16.109 1 76.06 9 PRO B C 1
ATOM 5347 O O . PRO B 1 9 ? 6.398 8.031 -16.984 1 76.06 9 PRO B O 1
ATOM 5350 N N . PRO B 1 10 ? 7.277 7.266 -14.977 1 79.56 10 PRO B N 1
ATOM 5351 C CA . PRO B 1 10 ? 6.07 6.461 -14.75 1 79.56 10 PRO B CA 1
ATOM 5352 C C . PRO B 1 10 ? 4.84 7.316 -14.461 1 79.56 10 PRO B C 1
ATOM 5354 O O . PRO B 1 10 ? 4.965 8.438 -13.961 1 79.56 10 PRO B O 1
ATOM 5357 N N . SER B 1 11 ? 3.715 6.777 -14.836 1 80.75 11 SER B N 1
ATOM 5358 C CA . SER B 1 11 ? 2.439 7.441 -14.57 1 80.75 11 SER B CA 1
ATOM 5359 C C . SER B 1 11 ? 1.958 7.172 -13.156 1 80.75 11 SER B C 1
ATOM 5361 O O . SER B 1 11 ? 2.338 6.176 -12.539 1 80.75 11 SER B O 1
ATOM 5363 N N . HIS B 1 12 ? 1.092 8.055 -12.695 1 82.56 12 HIS B N 1
ATOM 5364 C CA . HIS B 1 12 ? 0.501 7.871 -11.375 1 82.56 12 HIS B CA 1
ATOM 5365 C C . HIS B 1 12 ? -0.643 6.863 -11.414 1 82.56 12 HIS B C 1
ATOM 5367 O O . HIS B 1 12 ? -1.297 6.703 -12.445 1 82.56 12 HIS B O 1
ATOM 5373 N N . VAL B 1 13 ? -0.778 6.207 -10.336 1 90 13 VAL B N 1
ATOM 5374 C CA . VAL B 1 13 ? -1.84 5.215 -10.234 1 90 13 VAL B CA 1
ATOM 5375 C C . VAL B 1 13 ? -3.014 5.793 -9.445 1 90 13 VAL B C 1
ATOM 5377 O O . VAL B 1 13 ? -2.818 6.461 -8.43 1 90 13 VAL B O 1
ATOM 5380 N N . VAL B 1 14 ? -4.227 5.598 -9.922 1 92 14 VAL B N 1
ATOM 5381 C CA . VAL B 1 14 ? -5.422 6.133 -9.273 1 92 14 VAL B CA 1
ATOM 5382 C C . VAL B 1 14 ? -6.457 5.023 -9.109 1 92 14 VAL B C 1
ATOM 5384 O O . VAL B 1 14 ? -6.285 3.92 -9.633 1 92 14 VAL B O 1
ATOM 5387 N N . TYR B 1 15 ? -7.453 5.301 -8.328 1 93.75 15 TYR B N 1
ATOM 5388 C CA . TYR B 1 15 ? -8.602 4.441 -8.078 1 93.75 15 TYR B CA 1
ATOM 5389 C C . TYR B 1 15 ? -9.906 5.176 -8.352 1 93.75 15 TYR B C 1
ATOM 5391 O O . TYR B 1 15 ? -9.953 6.406 -8.305 1 93.75 15 TYR B O 1
ATOM 5399 N N . ALA B 1 16 ? -10.938 4.461 -8.648 1 96.06 16 ALA B N 1
ATOM 5400 C CA . ALA B 1 16 ? -12.227 5.105 -8.914 1 96.06 16 ALA B CA 1
ATOM 5401 C C . ALA B 1 16 ? -13.359 4.383 -8.195 1 96.06 16 ALA B C 1
ATOM 5403 O O . ALA B 1 16 ? -13.266 3.186 -7.914 1 96.06 16 ALA B O 1
ATOM 5404 N N . GLY B 1 17 ? -14.281 5.129 -7.816 1 95.94 17 GLY B N 1
ATOM 5405 C CA . GLY B 1 17 ? -15.539 4.633 -7.27 1 95.94 17 GLY B CA 1
ATOM 5406 C C . GLY B 1 17 ? -16.75 5.129 -8.023 1 95.94 17 GLY B C 1
ATOM 5407 O O . GLY B 1 17 ? -16.828 6.305 -8.391 1 95.94 17 GLY B O 1
ATOM 5408 N N . ILE B 1 18 ? -17.688 4.199 -8.297 1 95.75 18 ILE B N 1
ATOM 5409 C CA . ILE B 1 18 ? -18.922 4.523 -8.992 1 95.75 18 ILE B CA 1
ATOM 5410 C C . ILE B 1 18 ? -20.125 4.328 -8.055 1 95.75 18 ILE B C 1
ATOM 5412 O O . ILE B 1 18 ? -20.188 3.336 -7.328 1 95.75 18 ILE B O 1
ATOM 5416 N N . SER B 1 19 ? -21.031 5.227 -8.086 1 91.44 19 SER B N 1
ATOM 5417 C CA . SER B 1 19 ? -22.219 5.133 -7.246 1 91.44 19 SER B CA 1
ATOM 5418 C C . SER B 1 19 ? -23.234 4.164 -7.84 1 91.44 19 SER B C 1
ATOM 5420 O O . SER B 1 19 ? -23.031 3.625 -8.93 1 91.44 19 SER B O 1
ATOM 5422 N N . GLU B 1 20 ? -24.297 3.996 -7.125 1 87.31 20 GLU B N 1
ATOM 5423 C CA . GLU B 1 20 ? -25.438 3.26 -7.668 1 87.31 20 GLU B CA 1
ATOM 5424 C C . GLU B 1 20 ? -26.156 4.07 -8.742 1 87.31 20 GLU B C 1
ATOM 5426 O O . GLU B 1 20 ? -25.984 5.289 -8.828 1 87.31 20 GLU B O 1
ATOM 5431 N N . LEU B 1 21 ? -26.797 3.369 -9.5 1 84.62 21 LEU B N 1
ATOM 5432 C CA . LEU B 1 21 ? -27.625 4.008 -10.516 1 84.62 21 LEU B CA 1
ATOM 5433 C C . LEU B 1 21 ? -28.953 4.449 -9.922 1 84.62 21 LEU B C 1
ATOM 5435 O O . LEU B 1 21 ? -29.734 3.623 -9.438 1 84.62 21 LEU B O 1
ATOM 5439 N N . VAL B 1 22 ? -29.125 5.789 -9.828 1 84.38 22 VAL B N 1
ATOM 5440 C CA . VAL B 1 22 ? -30.391 6.332 -9.32 1 84.38 22 VAL B CA 1
ATOM 5441 C C . VAL B 1 22 ? -31.297 6.715 -10.484 1 84.38 22 VAL B C 1
ATOM 5443 O O . VAL B 1 22 ? -30.938 7.547 -11.312 1 84.38 22 VAL B O 1
ATOM 5446 N N . VAL B 1 23 ? -32.344 6.004 -10.461 1 81.06 23 VAL B N 1
ATOM 5447 C CA . VAL B 1 23 ? -33.312 6.258 -11.547 1 81.06 23 VAL B CA 1
ATOM 5448 C C . VAL B 1 23 ? -34.438 7.156 -11.047 1 81.06 23 VAL B C 1
ATOM 5450 O O . VAL B 1 23 ? -35.125 6.82 -10.078 1 81.06 23 VAL B O 1
ATOM 5453 N N . GLU B 1 24 ? -34.438 8.359 -11.531 1 78.75 24 GLU B N 1
ATOM 5454 C CA . GLU B 1 24 ? -35.531 9.297 -11.242 1 78.75 24 GLU B CA 1
ATOM 5455 C C . GLU B 1 24 ? -36.312 9.656 -12.508 1 78.75 24 GLU B C 1
ATOM 5457 O O . GLU B 1 24 ? -35.844 10.453 -13.32 1 78.75 24 GLU B O 1
ATOM 5462 N N . GLY B 1 25 ? -37.5 9.164 -12.68 1 77.75 25 GLY B N 1
ATOM 5463 C CA . GLY B 1 25 ? -38.281 9.398 -13.875 1 77.75 25 GLY B CA 1
ATOM 5464 C C . GLY B 1 25 ? -37.656 8.82 -15.133 1 77.75 25 GLY B C 1
ATOM 5465 O O . GLY B 1 25 ? -37.375 7.621 -15.203 1 77.75 25 GLY B O 1
ATOM 5466 N N . SER B 1 26 ? -37.312 9.688 -16.047 1 78.12 26 SER B N 1
ATOM 5467 C CA . SER B 1 26 ? -36.75 9.258 -17.312 1 78.12 26 SER B CA 1
ATOM 5468 C C . SER B 1 26 ? -35.25 9.484 -17.375 1 78.12 26 SER B C 1
ATOM 5470 O O . SER B 1 26 ? -34.656 9.5 -18.453 1 78.12 26 SER B O 1
ATOM 5472 N N . CYS B 1 27 ? -34.719 9.695 -16.172 1 82.19 27 CYS B N 1
ATOM 5473 C CA . CYS B 1 27 ? -33.312 9.961 -16.156 1 82.19 27 CYS B CA 1
ATOM 5474 C C . CYS B 1 27 ? -32.594 9.117 -15.102 1 82.19 27 CYS B C 1
ATOM 5476 O O . CYS B 1 27 ? -33.156 8.867 -14.031 1 82.19 27 CYS B O 1
ATOM 5478 N N . ALA B 1 28 ? -31.562 8.539 -15.516 1 85.69 28 ALA B N 1
ATOM 5479 C CA . ALA B 1 28 ? -30.688 7.828 -14.578 1 85.69 28 ALA B CA 1
ATOM 5480 C C . ALA B 1 28 ? -29.438 8.641 -14.273 1 85.69 28 ALA B C 1
ATOM 5482 O O . ALA B 1 28 ? -28.875 9.297 -15.156 1 85.69 28 ALA B O 1
ATOM 5483 N N . ARG B 1 29 ? -29.156 8.727 -13.016 1 88.81 29 ARG B N 1
ATOM 5484 C CA . ARG B 1 29 ? -27.984 9.492 -12.594 1 88.81 29 ARG B CA 1
ATOM 5485 C C . ARG B 1 29 ? -26.938 8.578 -11.977 1 88.81 29 ARG B C 1
ATOM 5487 O O . ARG B 1 29 ? -27.266 7.637 -11.258 1 88.81 29 ARG B O 1
ATOM 5494 N N . LEU B 1 30 ? -25.672 8.867 -12.305 1 90.5 30 LEU B N 1
ATOM 5495 C CA . LEU B 1 30 ? -24.531 8.117 -11.805 1 90.5 30 LEU B CA 1
ATOM 5496 C C . LEU B 1 30 ? -23.359 9.047 -11.5 1 90.5 30 LEU B C 1
ATOM 5498 O O . LEU B 1 30 ? -23.156 10.047 -12.188 1 90.5 30 LEU B O 1
ATOM 5502 N N . ALA B 1 31 ? -22.672 8.766 -10.375 1 92.81 31 ALA B N 1
ATOM 5503 C CA . ALA B 1 31 ? -21.516 9.562 -10.023 1 92.81 31 ALA B CA 1
ATOM 5504 C C . ALA B 1 31 ? -20.234 8.727 -10.031 1 92.81 31 ALA B C 1
ATOM 5506 O O . ALA B 1 31 ? -20.281 7.531 -9.727 1 92.81 31 ALA B O 1
ATOM 5507 N N . LEU B 1 32 ? -19.172 9.32 -10.422 1 93.88 32 LEU B N 1
ATOM 5508 C CA . LEU B 1 32 ? -17.859 8.703 -10.477 1 93.88 32 LEU B CA 1
ATOM 5509 C C . LEU B 1 32 ? -16.812 9.586 -9.797 1 93.88 32 LEU B C 1
ATOM 5511 O O . LEU B 1 32 ? -16.734 10.789 -10.062 1 93.88 32 LEU B O 1
ATOM 5515 N N . VAL B 1 33 ? -16.078 8.992 -8.859 1 92.81 33 VAL B N 1
ATOM 5516 C CA . VAL B 1 33 ? -15.031 9.719 -8.164 1 92.81 33 VAL B CA 1
ATOM 5517 C C . VAL B 1 33 ? -13.688 9.039 -8.398 1 92.81 33 VAL B C 1
ATOM 5519 O O . VAL B 1 33 ? -13.594 7.809 -8.398 1 92.81 33 VAL B O 1
ATOM 5522 N N . VAL B 1 34 ? -12.664 9.82 -8.711 1 91.12 34 VAL B N 1
ATOM 5523 C CA . VAL B 1 34 ? -11.305 9.32 -8.875 1 91.12 34 VAL B CA 1
ATOM 5524 C C . VAL B 1 34 ? -10.422 9.812 -7.73 1 91.12 34 VAL B C 1
ATOM 5526 O O . VAL B 1 34 ? -10.453 10.992 -7.379 1 91.12 34 VAL B O 1
ATOM 5529 N N . ARG B 1 35 ? -9.75 8.914 -7.109 1 87.06 35 ARG B N 1
ATOM 5530 C CA . ARG B 1 35 ? -8.867 9.25 -5.992 1 87.06 35 ARG B CA 1
ATOM 5531 C C . ARG B 1 35 ? -7.445 8.773 -6.254 1 87.06 35 ARG B C 1
ATOM 5533 O O . ARG B 1 35 ? -7.242 7.742 -6.898 1 87.06 35 ARG B O 1
ATOM 5540 N N . ASN B 1 36 ? -6.695 9.617 -5.754 1 78.69 36 ASN B N 1
ATOM 5541 C CA . ASN B 1 36 ? -5.324 9.148 -5.598 1 78.69 36 ASN B CA 1
ATOM 5542 C C . ASN B 1 36 ? -5.047 8.695 -4.164 1 78.69 36 ASN B C 1
ATOM 5544 O O . ASN B 1 36 ? -5.918 8.781 -3.301 1 78.69 36 ASN B O 1
ATOM 5548 N N . GLY B 1 37 ? -4.285 7.793 -3.779 1 67.62 37 GLY B N 1
ATOM 5549 C CA . GLY B 1 37 ? -3.988 7.273 -2.453 1 67.62 37 GLY B CA 1
ATOM 5550 C C . GLY B 1 37 ? -4.707 8.023 -1.346 1 67.62 37 GLY B C 1
ATOM 5551 O O . GLY B 1 37 ? -5.402 7.418 -0.528 1 67.62 37 GLY B O 1
ATOM 5552 N N . SER B 1 38 ? -4.785 9.578 -1.317 1 65.94 38 SER B N 1
ATOM 5553 C CA . SER B 1 38 ? -5.312 10.352 -0.203 1 65.94 38 SER B CA 1
ATOM 5554 C C . SER B 1 38 ? -6.332 11.383 -0.682 1 65.94 38 SER B C 1
ATOM 5556 O O . SER B 1 38 ? -7.277 11.711 0.038 1 65.94 38 SER B O 1
ATOM 5558 N N . ASP B 1 39 ? -6.289 11.781 -1.998 1 73.75 39 ASP B N 1
ATOM 5559 C CA . ASP B 1 39 ? -7.066 12.945 -2.418 1 73.75 39 ASP B CA 1
ATOM 5560 C C . ASP B 1 39 ? -8.031 12.578 -3.545 1 73.75 39 ASP B C 1
ATOM 5562 O O . ASP B 1 39 ? -7.789 11.633 -4.297 1 73.75 39 ASP B O 1
ATOM 5566 N N . ILE B 1 40 ? -9.086 13.312 -3.555 1 81.31 40 ILE B N 1
ATOM 5567 C CA . ILE B 1 40 ? -9.969 13.258 -4.719 1 81.31 40 ILE B CA 1
ATOM 5568 C C . ILE B 1 40 ? -9.336 14.016 -5.883 1 81.31 40 ILE B C 1
ATOM 5570 O O . ILE B 1 40 ? -8.93 15.172 -5.734 1 81.31 40 ILE B O 1
ATOM 5574 N N . VAL B 1 41 ? -9.219 13.375 -6.98 1 77.38 41 VAL B N 1
ATOM 5575 C CA . VAL B 1 41 ? -8.562 13.969 -8.141 1 77.38 41 VAL B CA 1
ATOM 5576 C C . VAL B 1 41 ? -9.609 14.484 -9.125 1 77.38 41 VAL B C 1
ATOM 5578 O O . VAL B 1 41 ? -9.414 15.508 -9.773 1 77.38 41 VAL B O 1
ATOM 5581 N N . SER B 1 42 ? -10.688 13.68 -9.219 1 80.44 42 SER B N 1
ATOM 5582 C CA . SER B 1 42 ? -11.734 14.047 -10.18 1 80.44 42 SER B CA 1
ATOM 5583 C C . SER B 1 42 ? -13.094 13.531 -9.727 1 80.44 42 SER B C 1
ATOM 5585 O O . SER B 1 42 ? -13.188 12.555 -8.984 1 80.44 42 SER B O 1
ATOM 5587 N N . PHE B 1 43 ? -14.07 14.273 -10.117 1 86.25 43 PHE B N 1
ATOM 5588 C CA . PHE B 1 43 ? -15.469 13.922 -9.867 1 86.25 43 PHE B CA 1
ATOM 5589 C C . PHE B 1 43 ? -16.312 14.172 -11.109 1 86.25 43 PHE B C 1
ATOM 5591 O O . PHE B 1 43 ? -16.156 15.195 -11.773 1 86.25 43 PHE B O 1
ATOM 5598 N N . PHE B 1 44 ? -17.156 13.133 -11.438 1 85.25 44 PHE B N 1
ATOM 5599 C CA . PHE B 1 44 ? -18.062 13.242 -12.57 1 85.25 44 PHE B CA 1
ATOM 5600 C C . PHE B 1 44 ? -19.469 12.781 -12.18 1 85.25 44 PHE B C 1
ATOM 5602 O O . PHE B 1 44 ? -19.625 11.797 -11.453 1 85.25 44 PHE B O 1
ATOM 5609 N N . GLN B 1 45 ? -20.375 13.57 -12.539 1 86.75 45 GLN B N 1
ATOM 5610 C CA . GLN B 1 45 ? -21.766 13.156 -12.414 1 86.75 45 GLN B CA 1
ATOM 5611 C C . GLN B 1 45 ? -22.438 13.102 -13.781 1 86.75 45 GLN B C 1
ATOM 5613 O O . GLN B 1 45 ? -22.312 14.023 -14.586 1 86.75 45 GLN B O 1
ATOM 5618 N N . TYR B 1 46 ? -23.125 11.984 -13.984 1 83.25 46 TYR B N 1
ATOM 5619 C CA . TYR B 1 46 ? -23.75 11.781 -15.289 1 83.25 46 TYR B CA 1
ATOM 5620 C C . TYR B 1 46 ? -25.266 11.602 -15.133 1 83.25 46 TYR B C 1
ATOM 5622 O O . TYR B 1 46 ? -25.734 11 -14.164 1 83.25 46 TYR B O 1
ATOM 5630 N N . GLU B 1 47 ? -25.875 12.18 -16.078 1 83.88 47 GLU B N 1
ATOM 5631 C CA . GLU B 1 47 ? -27.312 11.953 -16.234 1 83.88 47 GLU B CA 1
ATOM 5632 C C . GLU B 1 47 ? -27.609 11.289 -17.578 1 83.88 47 GLU B C 1
ATOM 5634 O O . GLU B 1 47 ? -27.234 11.805 -18.641 1 83.88 47 GLU B O 1
ATOM 5639 N N . LEU B 1 48 ? -28.109 10.117 -17.516 1 81 48 LEU B N 1
ATOM 5640 C CA . LEU B 1 48 ? -28.422 9.359 -18.719 1 81 48 LEU B CA 1
ATOM 5641 C C . LEU B 1 48 ? -29.922 9.289 -18.953 1 81 48 LEU B C 1
ATOM 5643 O O . LEU B 1 48 ? -30.688 8.906 -18.062 1 81 48 LEU B O 1
ATOM 5647 N N . PRO B 1 49 ? -30.328 9.773 -20.141 1 78.56 49 PRO B N 1
ATOM 5648 C CA . PRO B 1 49 ? -31.75 9.602 -20.469 1 78.56 49 PRO B CA 1
ATOM 5649 C C . PRO B 1 49 ? -32.156 8.141 -20.656 1 78.56 49 PRO B C 1
ATOM 5651 O O . PRO B 1 49 ? -31.391 7.371 -21.266 1 78.56 49 PRO B O 1
ATOM 5654 N N . LEU B 1 50 ? -33.062 7.676 -19.828 1 73.25 50 LEU B N 1
ATOM 5655 C CA . LEU B 1 50 ? -33.562 6.32 -20 1 73.25 50 LEU B CA 1
ATOM 5656 C C . LEU B 1 50 ? -34.469 6.23 -21.234 1 73.25 50 LEU B C 1
ATOM 5658 O O . LEU B 1 50 ? -35.625 6.707 -21.203 1 73.25 50 LEU B O 1
ATOM 5662 N N . LEU B 1 51 ? -33.875 6.277 -22.328 1 63.41 51 LEU B N 1
ATOM 5663 C CA . LEU B 1 51 ? -34.688 6.117 -23.531 1 63.41 51 LEU B CA 1
ATOM 5664 C C . LEU B 1 51 ? -35.156 4.676 -23.688 1 63.41 51 LEU B C 1
ATOM 5666 O O . LEU B 1 51 ? -34.469 3.746 -23.281 1 63.41 51 LEU B O 1
ATOM 5670 N N . PRO B 1 52 ? -36.469 4.445 -24.109 1 59.84 52 PRO B N 1
ATOM 5671 C CA . PRO B 1 52 ? -36.969 3.1 -24.344 1 59.84 52 PRO B CA 1
ATOM 5672 C C . PRO B 1 52 ? -36.031 2.225 -25.156 1 59.84 52 PRO B C 1
ATOM 5674 O O . PRO B 1 52 ? -36 1.004 -24.984 1 59.84 52 PRO B O 1
ATOM 5677 N N . SER B 1 53 ? -35.25 2.818 -26.031 1 58.88 53 SER B N 1
ATOM 5678 C CA . SER B 1 53 ? -34.469 2.031 -26.969 1 58.88 53 SER B CA 1
ATOM 5679 C C . SER B 1 53 ? -33.094 1.656 -26.375 1 58.88 53 SER B C 1
ATOM 5681 O O . SER B 1 53 ? -32.406 0.778 -26.891 1 58.88 53 SER B O 1
ATOM 5683 N N . HIS B 1 54 ? -32.719 2.322 -25.312 1 62.88 54 HIS B N 1
ATOM 5684 C CA . HIS B 1 54 ? -31.359 2.045 -24.828 1 62.88 54 HIS B CA 1
ATOM 5685 C C . HIS B 1 54 ? -31.391 1.354 -23.469 1 62.88 54 HIS B C 1
ATOM 5687 O O . HIS B 1 54 ? -32.062 1.822 -22.547 1 62.88 54 HIS B O 1
ATOM 5693 N N . ASP B 1 55 ? -30.938 0.072 -23.516 1 70.31 55 ASP B N 1
ATOM 5694 C CA . ASP B 1 55 ? -30.812 -0.699 -22.281 1 70.31 55 ASP B CA 1
ATOM 5695 C C . ASP B 1 55 ? -29.734 -0.12 -21.375 1 70.31 55 ASP B C 1
ATOM 5697 O O . ASP B 1 55 ? -28.562 -0.05 -21.781 1 70.31 55 ASP B O 1
ATOM 5701 N N . PRO B 1 56 ? -30.141 0.461 -20.344 1 75.19 56 PRO B N 1
ATOM 5702 C CA . PRO B 1 56 ? -29.172 1.035 -19.422 1 75.19 56 PRO B CA 1
ATOM 5703 C C . PRO B 1 56 ? -28.047 0.062 -19.062 1 75.19 56 PRO B C 1
ATOM 5705 O O . PRO B 1 56 ? -26.938 0.487 -18.719 1 75.19 56 PRO B O 1
ATOM 5708 N N . SER B 1 57 ? -28.328 -1.148 -19.359 1 80 57 SER B N 1
ATOM 5709 C CA . SER B 1 57 ? -27.359 -2.166 -18.969 1 80 57 SER B CA 1
ATOM 5710 C C . SER B 1 57 ? -26.125 -2.115 -19.859 1 80 57 SER B C 1
ATOM 5712 O O . SER B 1 57 ? -25.031 -2.52 -19.453 1 80 57 SER B O 1
ATOM 5714 N N . ASP B 1 58 ? -26.281 -1.554 -20.984 1 82.56 58 ASP B N 1
ATOM 5715 C CA . ASP B 1 58 ? -25.125 -1.456 -21.875 1 82.56 58 ASP B CA 1
ATOM 5716 C C . ASP B 1 58 ? -24.625 -0.017 -21.969 1 82.56 58 ASP B C 1
ATOM 5718 O O . ASP B 1 58 ? -23.422 0.221 -22.125 1 82.56 58 ASP B O 1
ATOM 5722 N N . ALA B 1 59 ? -25.516 0.847 -21.812 1 85.25 59 ALA B N 1
ATOM 5723 C CA . ALA B 1 59 ? -25.172 2.254 -22 1 85.25 59 ALA B CA 1
ATOM 5724 C C . ALA B 1 59 ? -24.297 2.766 -20.859 1 85.25 59 ALA B C 1
ATOM 5726 O O . ALA B 1 59 ? -23.391 3.559 -21.062 1 85.25 59 ALA B O 1
ATOM 5727 N N . VAL B 1 60 ? -24.562 2.258 -19.75 1 88.94 60 VAL B N 1
ATOM 5728 C CA . VAL B 1 60 ? -23.875 2.75 -18.562 1 88.94 60 VAL B CA 1
ATOM 5729 C C . VAL B 1 60 ? -22.422 2.297 -18.578 1 88.94 60 VAL B C 1
ATOM 5731 O O . VAL B 1 60 ? -21.5 3.115 -18.453 1 88.94 60 VAL B O 1
ATOM 5734 N N . PRO B 1 61 ? -22.172 1.018 -18.891 1 92.44 61 PRO B N 1
ATOM 5735 C CA . PRO B 1 61 ? -20.781 0.58 -18.938 1 92.44 61 PRO B CA 1
ATOM 5736 C C . PRO B 1 61 ? -19.984 1.307 -20.016 1 92.44 61 PRO B C 1
ATOM 5738 O O . PRO B 1 61 ? -18.828 1.682 -19.797 1 92.44 61 PRO B O 1
ATOM 5741 N N . ASP B 1 62 ? -20.625 1.53 -21.109 1 92 62 ASP B N 1
ATOM 5742 C CA . ASP B 1 62 ? -19.938 2.215 -22.203 1 92 62 ASP B CA 1
ATOM 5743 C C . ASP B 1 62 ? -19.562 3.643 -21.797 1 92 62 ASP B C 1
ATOM 5745 O O . ASP B 1 62 ? -18.469 4.113 -22.125 1 92 62 ASP B O 1
ATOM 5749 N N . LEU B 1 63 ? -20.516 4.242 -21.203 1 91.12 63 LEU B N 1
ATOM 5750 C CA . LEU B 1 63 ? -20.281 5.617 -20.766 1 91.12 63 LEU B CA 1
ATOM 5751 C C . LEU B 1 63 ? -19.172 5.676 -19.719 1 91.12 63 LEU B C 1
ATOM 5753 O O . LEU B 1 63 ? -18.281 6.531 -19.812 1 91.12 63 LEU B O 1
ATOM 5757 N N . VAL B 1 64 ? -19.266 4.824 -18.75 1 93.38 64 VAL B N 1
ATOM 5758 C CA . VAL B 1 64 ? -18.266 4.785 -17.688 1 93.38 64 VAL B CA 1
ATOM 5759 C C . VAL B 1 64 ? -16.875 4.535 -18.281 1 93.38 64 VAL B C 1
ATOM 5761 O O . VAL B 1 64 ? -15.922 5.242 -17.969 1 93.38 64 VAL B O 1
ATOM 5764 N N . LEU B 1 65 ? -16.766 3.58 -19.172 1 95.31 65 LEU B N 1
ATOM 5765 C CA . LEU B 1 65 ? -15.492 3.229 -19.781 1 95.31 65 LEU B CA 1
ATOM 5766 C C . LEU B 1 65 ? -14.945 4.395 -20.594 1 95.31 65 LEU B C 1
ATOM 5768 O O . LEU B 1 65 ? -13.742 4.676 -20.547 1 95.31 65 LEU B O 1
ATOM 5772 N N . ARG B 1 66 ? -15.805 5.004 -21.328 1 93.94 66 ARG B N 1
ATOM 5773 C CA . ARG B 1 66 ? -15.383 6.145 -22.125 1 93.94 66 ARG B CA 1
ATOM 5774 C C . ARG B 1 66 ? -14.797 7.246 -21.25 1 93.94 66 ARG B C 1
ATOM 5776 O O . ARG B 1 66 ? -13.758 7.816 -21.578 1 93.94 66 ARG B O 1
ATOM 5783 N N . LYS B 1 67 ? -15.414 7.496 -20.188 1 91.69 67 LYS B N 1
ATOM 5784 C CA . LYS B 1 67 ? -14.969 8.555 -19.281 1 91.69 67 LYS B CA 1
ATOM 5785 C C . LYS B 1 67 ? -13.648 8.188 -18.609 1 91.69 67 LYS B C 1
ATOM 5787 O O . LYS B 1 67 ? -12.797 9.055 -18.406 1 91.69 67 LYS B O 1
ATOM 5792 N N . LEU B 1 68 ? -13.539 6.992 -18.234 1 95.12 68 LEU B N 1
ATOM 5793 C CA . LEU B 1 68 ? -12.297 6.543 -17.625 1 95.12 68 LEU B CA 1
ATOM 5794 C C . LEU B 1 68 ? -11.141 6.613 -18.609 1 95.12 68 LEU B C 1
ATOM 5796 O O . LEU B 1 68 ? -10.031 7.012 -18.25 1 95.12 68 LEU B O 1
ATOM 5800 N N . PHE B 1 69 ? -11.43 6.254 -19.875 1 95.25 69 PHE B N 1
ATOM 5801 C CA . PHE B 1 69 ? -10.398 6.363 -20.906 1 95.25 69 PHE B CA 1
ATOM 5802 C C . PHE B 1 69 ? -10.016 7.82 -21.141 1 95.25 69 PHE B C 1
ATOM 5804 O O . PHE B 1 69 ? -8.836 8.133 -21.328 1 95.25 69 PHE B O 1
ATOM 5811 N N . GLU B 1 70 ? -11.016 8.664 -21.109 1 91 70 GLU B N 1
ATOM 5812 C CA . GLU B 1 70 ? -10.75 10.094 -21.266 1 91 70 GLU B CA 1
ATOM 5813 C C . GLU B 1 70 ? -9.859 10.617 -20.141 1 91 70 GLU B C 1
ATOM 5815 O O . GLU B 1 70 ? -8.914 11.359 -20.391 1 91 70 GLU B O 1
ATOM 5820 N N . HIS B 1 71 ? -10.227 10.227 -18.969 1 88.62 71 HIS B N 1
ATOM 5821 C CA . HIS B 1 71 ? -9.43 10.648 -17.828 1 88.62 71 HIS B CA 1
ATOM 5822 C C . HIS B 1 71 ? -7.992 10.148 -17.938 1 88.62 71 HIS B C 1
ATOM 5824 O O . HIS B 1 71 ? -7.047 10.906 -17.719 1 88.62 71 HIS B O 1
ATOM 5830 N N . ARG B 1 72 ? -7.785 8.906 -18.25 1 90.38 72 ARG B N 1
ATOM 5831 C CA . ARG B 1 72 ? -6.461 8.312 -18.406 1 90.38 72 ARG B CA 1
ATOM 5832 C C . ARG B 1 72 ? -5.637 9.086 -19.422 1 90.38 72 ARG B C 1
ATOM 5834 O O . ARG B 1 72 ? -4.457 9.367 -19.203 1 90.38 72 ARG B O 1
ATOM 5841 N N . SER B 1 73 ? -6.281 9.422 -20.516 1 86.38 73 SER B N 1
ATOM 5842 C CA . SER B 1 73 ? -5.578 10.109 -21.594 1 86.38 73 SER B CA 1
ATOM 5843 C C . SER B 1 73 ? -5.227 11.539 -21.203 1 86.38 73 SER B C 1
ATOM 5845 O O . SER B 1 73 ? -4.129 12.016 -21.5 1 86.38 73 SER B O 1
ATOM 5847 N N . LEU B 1 74 ? -6.164 12.148 -20.578 1 81.06 74 LEU B N 1
ATOM 5848 C CA . LEU B 1 74 ? -5.988 13.555 -20.234 1 81.06 74 LEU B CA 1
ATOM 5849 C C . LEU B 1 74 ? -4.934 13.719 -19.141 1 81.06 74 LEU B C 1
ATOM 5851 O O . LEU B 1 74 ? -4.129 14.648 -19.188 1 81.06 74 LEU B O 1
ATOM 5855 N N . TYR B 1 75 ? -4.887 12.797 -18.203 1 78.19 75 TYR B N 1
ATOM 5856 C CA . TYR B 1 75 ? -4.031 13 -17.047 1 78.19 75 TYR B CA 1
ATOM 5857 C C . TYR B 1 75 ? -2.891 11.992 -17.016 1 78.19 75 TYR B C 1
ATOM 5859 O O . TYR B 1 75 ? -2.01 12.062 -16.156 1 78.19 75 TYR B O 1
ATOM 5867 N N . ASP B 1 76 ? -2.857 11.016 -17.922 1 84.88 76 ASP B N 1
ATOM 5868 C CA . ASP B 1 76 ? -1.84 9.977 -18 1 84.88 76 ASP B CA 1
ATOM 5869 C C . ASP B 1 76 ? -1.741 9.211 -16.688 1 84.88 76 ASP B C 1
ATOM 5871 O O . ASP B 1 76 ? -0.66 9.102 -16.109 1 84.88 76 ASP B O 1
ATOM 5875 N N . GLU B 1 77 ? -2.887 8.758 -16.266 1 88.81 77 GLU B N 1
ATOM 5876 C CA . GLU B 1 77 ? -2.967 8.023 -15 1 88.81 77 GLU B CA 1
ATOM 5877 C C . GLU B 1 77 ? -3.488 6.609 -15.211 1 88.81 77 GLU B C 1
ATOM 5879 O O . GLU B 1 77 ? -4.355 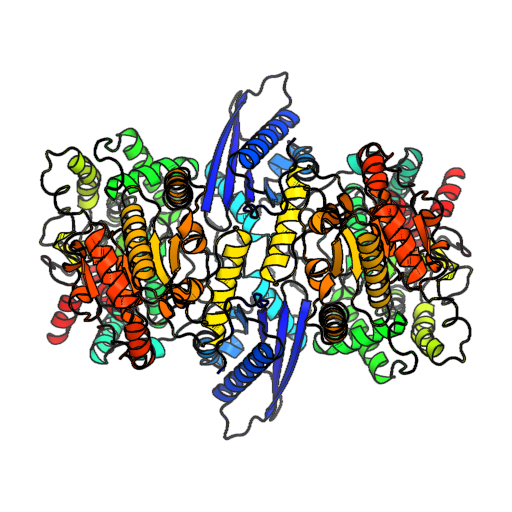6.379 -16.062 1 88.81 77 GLU B O 1
ATOM 5884 N N . LYS B 1 78 ? -2.98 5.68 -14.508 1 94.25 78 LYS B N 1
ATOM 5885 C CA . LYS B 1 78 ? -3.381 4.277 -14.578 1 94.25 78 LYS B CA 1
ATOM 5886 C C . LYS B 1 78 ? -4.43 3.951 -13.516 1 94.25 78 LYS B C 1
ATOM 5888 O O . LYS B 1 78 ? -4.23 4.227 -12.336 1 94.25 78 LYS B O 1
ATOM 5893 N N . PHE B 1 79 ? -5.578 3.428 -13.906 1 95.56 79 PHE B N 1
ATOM 5894 C CA . PHE B 1 79 ? -6.566 2.949 -12.945 1 95.56 79 PHE B CA 1
ATOM 5895 C C . PHE B 1 79 ? -6.203 1.555 -12.453 1 95.56 79 PHE B C 1
ATOM 5897 O O . PHE B 1 79 ? -6.223 0.592 -13.219 1 95.56 79 PHE B O 1
ATOM 5904 N N . ALA B 1 80 ? -5.836 1.438 -11.195 1 94.69 80 ALA B N 1
ATOM 5905 C CA . ALA B 1 80 ? -5.551 0.127 -10.617 1 94.69 80 ALA B CA 1
ATOM 5906 C C . ALA B 1 80 ? -6.836 -0.669 -10.406 1 94.69 80 ALA B C 1
ATOM 5908 O O . ALA B 1 80 ? -6.883 -1.869 -10.688 1 94.69 80 ALA B O 1
ATOM 5909 N N . ALA B 1 81 ? -7.84 0.009 -9.93 1 96.44 81 ALA B N 1
ATOM 5910 C CA . ALA B 1 81 ? -9.109 -0.648 -9.648 1 96.44 81 ALA B CA 1
ATOM 5911 C C . ALA B 1 81 ? -10.273 0.34 -9.742 1 96.44 81 ALA B C 1
ATOM 5913 O O . ALA B 1 81 ? -10.086 1.545 -9.555 1 96.44 81 ALA B O 1
ATOM 5914 N N . VAL B 1 82 ? -11.383 -0.12 -10.062 1 97.56 82 VAL B N 1
ATOM 5915 C CA . VAL B 1 82 ? -12.641 0.616 -10.086 1 97.56 82 VAL B CA 1
ATOM 5916 C C . VAL B 1 82 ? -13.703 -0.14 -9.289 1 97.56 82 VAL B C 1
ATOM 5918 O O . VAL B 1 82 ? -13.977 -1.31 -9.562 1 97.56 82 VAL B O 1
ATOM 5921 N N . ALA B 1 83 ? -14.227 0.509 -8.328 1 97.31 83 ALA B N 1
ATOM 5922 C CA . ALA B 1 83 ? -15.188 -0.154 -7.445 1 97.31 83 ALA B CA 1
ATOM 5923 C C . ALA B 1 83 ? -16.609 0.349 -7.703 1 97.31 83 ALA B C 1
ATOM 5925 O O . ALA B 1 83 ? -16.797 1.5 -8.102 1 97.31 83 ALA B O 1
ATOM 5926 N N . PHE B 1 84 ? -17.609 -0.443 -7.523 1 96.62 84 PHE B N 1
ATOM 5927 C CA . PHE B 1 84 ? -19.016 -0.123 -7.672 1 96.62 84 PHE B CA 1
ATOM 5928 C C . PHE B 1 84 ? -19.875 -1.063 -6.84 1 96.62 84 PHE B C 1
ATOM 5930 O O . PHE B 1 84 ? -19.422 -2.141 -6.445 1 96.62 84 PHE B O 1
ATOM 5937 N N . PRO B 1 85 ? -21.047 -0.676 -6.469 1 94.5 85 PRO B N 1
ATOM 5938 C CA . PRO B 1 85 ? -21.891 -1.502 -5.605 1 94.5 85 PRO B CA 1
ATOM 5939 C C . PRO B 1 85 ? -22.453 -2.719 -6.328 1 94.5 85 PRO B C 1
ATOM 5941 O O . PRO B 1 85 ? -22.516 -2.738 -7.559 1 94.5 85 PRO B O 1
ATOM 5944 N N . ARG B 1 86 ? -22.875 -3.682 -5.613 1 93.12 86 ARG B N 1
ATOM 5945 C CA . ARG B 1 86 ? -23.438 -4.918 -6.148 1 93.12 86 ARG B CA 1
ATOM 5946 C C . ARG B 1 86 ? -24.641 -4.625 -7.039 1 93.12 86 ARG B C 1
ATOM 5948 O O . ARG B 1 86 ? -24.859 -5.297 -8.055 1 93.12 86 ARG B O 1
ATOM 5955 N N . SER B 1 87 ? -25.391 -3.639 -6.637 1 90.62 87 SER B N 1
ATOM 5956 C CA . SER B 1 87 ? -26.578 -3.289 -7.414 1 90.62 87 SER B CA 1
ATOM 5957 C C . SER B 1 87 ? -26.203 -2.922 -8.852 1 90.62 87 SER B C 1
ATOM 5959 O O . SER B 1 87 ? -26.875 -3.348 -9.797 1 90.62 87 SER B O 1
ATOM 5961 N N . LEU B 1 88 ? -25.188 -2.166 -8.938 1 92.62 88 LEU B N 1
ATOM 5962 C CA . LEU B 1 88 ? -24.75 -1.774 -10.273 1 92.62 88 LEU B CA 1
ATOM 5963 C C . LEU B 1 88 ? -24.188 -2.969 -11.031 1 92.62 88 LEU B C 1
ATOM 5965 O O . LEU B 1 88 ? -24.391 -3.096 -12.242 1 92.62 88 LEU B O 1
ATOM 5969 N N . ALA B 1 89 ? -23.453 -3.859 -10.383 1 92.69 89 ALA B N 1
ATOM 5970 C CA . ALA B 1 89 ? -22.891 -5.059 -11 1 92.69 89 ALA B CA 1
ATOM 5971 C C . ALA B 1 89 ? -23.984 -5.941 -11.586 1 92.69 89 ALA B C 1
ATOM 5973 O O . ALA B 1 89 ? -23.812 -6.527 -12.656 1 92.69 89 ALA B O 1
ATOM 5974 N N . ASP B 1 90 ? -25.062 -6.02 -10.859 1 90.38 90 ASP B N 1
ATOM 5975 C CA . ASP B 1 90 ? -26.188 -6.852 -11.297 1 90.38 90 ASP B CA 1
ATOM 5976 C C . ASP B 1 90 ? -26.906 -6.219 -12.484 1 90.38 90 ASP B C 1
ATOM 5978 O O . ASP B 1 90 ? -27.359 -6.926 -13.391 1 90.38 90 ASP B O 1
ATOM 5982 N N . GLN B 1 91 ? -26.953 -4.918 -12.445 1 89.88 91 GLN B N 1
ATOM 5983 C CA . GLN B 1 91 ? -27.656 -4.199 -13.5 1 89.88 91 GLN B CA 1
ATOM 5984 C C . GLN B 1 91 ? -26.812 -4.137 -14.773 1 89.88 91 GLN B C 1
ATOM 5986 O O . GLN B 1 91 ? -27.359 -4.102 -15.883 1 89.88 91 GLN B O 1
ATOM 5991 N N . CYS B 1 92 ? -25.562 -4.047 -14.539 1 91.94 92 CYS B N 1
ATOM 5992 C CA . CYS B 1 92 ? -24.641 -3.943 -15.664 1 91.94 92 CYS B CA 1
ATOM 5993 C C . CYS B 1 92 ? -23.578 -5.039 -15.617 1 91.94 92 CYS B C 1
ATOM 5995 O O . CYS B 1 92 ? -22.406 -4.766 -15.352 1 91.94 92 CYS B O 1
ATOM 5997 N N . PRO B 1 93 ? -23.891 -6.168 -16.062 1 88.38 93 PRO B N 1
ATOM 5998 C CA . PRO B 1 93 ? -22.984 -7.309 -15.898 1 88.38 93 PRO B CA 1
ATOM 5999 C C . PRO B 1 93 ? -21.734 -7.195 -16.766 1 88.38 93 PRO B C 1
ATOM 6001 O O . PRO B 1 93 ? -20.703 -7.816 -16.453 1 88.38 93 PRO B O 1
ATOM 6004 N N . SER B 1 94 ? -21.766 -6.395 -17.781 1 92.44 94 SER B N 1
ATOM 6005 C CA . SER B 1 94 ? -20.625 -6.297 -18.688 1 92.44 94 SER B CA 1
ATOM 6006 C C . SER B 1 94 ? -19.578 -5.32 -18.156 1 92.44 94 SER B C 1
ATOM 6008 O O . SER B 1 94 ? -18.453 -5.281 -18.641 1 92.44 94 SER B O 1
ATOM 6010 N N . LEU B 1 95 ? -19.953 -4.586 -17.172 1 94.62 95 LEU B N 1
ATOM 6011 C CA . LEU B 1 95 ? -19.078 -3.529 -16.672 1 94.62 95 LEU B CA 1
ATOM 6012 C C . LEU B 1 95 ? -17.766 -4.105 -16.141 1 94.62 95 LEU B C 1
ATOM 6014 O O . LEU B 1 95 ? -16.688 -3.639 -16.516 1 94.62 95 LEU B O 1
ATOM 6018 N N . SER B 1 96 ? -17.875 -5.168 -15.359 1 95.75 96 SER B N 1
ATOM 6019 C CA . SER B 1 96 ? -16.688 -5.766 -14.758 1 95.75 96 SER B CA 1
ATOM 6020 C C . SER B 1 96 ? -15.734 -6.297 -15.828 1 95.75 96 SER B C 1
ATOM 6022 O O . SER B 1 96 ? -14.523 -6.074 -15.758 1 95.75 96 SER B O 1
ATOM 6024 N N . LEU B 1 97 ? -16.297 -6.953 -16.75 1 94.56 97 LEU B N 1
ATOM 6025 C CA . LEU B 1 97 ? -15.5 -7.539 -17.828 1 94.56 97 LEU B CA 1
ATOM 6026 C C . LEU B 1 97 ? -14.781 -6.457 -18.625 1 94.56 97 LEU B C 1
ATOM 6028 O O . LEU B 1 97 ? -13.594 -6.598 -18.938 1 94.56 97 LEU B O 1
ATOM 6032 N N . GLN B 1 98 ? -15.461 -5.41 -18.922 1 95.81 98 GLN B N 1
ATOM 6033 C CA . GLN B 1 98 ? -14.898 -4.344 -19.734 1 95.81 98 GLN B CA 1
ATOM 6034 C C . GLN B 1 98 ? -13.789 -3.611 -18.984 1 95.81 98 GLN B C 1
ATOM 6036 O O . GLN B 1 98 ? -12.766 -3.25 -19.578 1 95.81 98 GLN B O 1
ATOM 6041 N N . LEU B 1 99 ? -14.023 -3.418 -17.734 1 97.44 99 LEU B N 1
ATOM 6042 C CA . LEU B 1 99 ? -12.992 -2.77 -16.922 1 97.44 99 LEU B CA 1
ATOM 6043 C C . LEU B 1 99 ? -11.711 -3.588 -16.922 1 97.44 99 LEU B C 1
ATOM 6045 O O . LEU B 1 99 ? -10.617 -3.031 -17.047 1 97.44 99 LEU B O 1
ATOM 6049 N N . TRP B 1 100 ? -11.82 -4.891 -16.844 1 97.38 100 TRP B N 1
ATOM 6050 C CA . TRP B 1 100 ? -10.664 -5.777 -16.781 1 97.38 100 TRP B CA 1
ATOM 6051 C C . TRP B 1 100 ? -10.039 -5.961 -18.156 1 97.38 100 TRP B C 1
ATOM 6053 O O . TRP B 1 100 ? -8.828 -5.781 -18.328 1 97.38 100 TRP B O 1
ATOM 6063 N N . LYS B 1 101 ? -10.828 -6.23 -19.125 1 95.31 101 LYS B N 1
ATOM 6064 C CA . LYS B 1 101 ? -10.352 -6.594 -20.453 1 95.31 101 LYS B CA 1
ATOM 6065 C C . LYS B 1 101 ? -9.875 -5.367 -21.219 1 95.31 101 LYS B C 1
ATOM 6067 O O . LYS B 1 101 ? -8.859 -5.418 -21.922 1 95.31 101 LYS B O 1
ATOM 6072 N N . GLU B 1 102 ? -10.555 -4.285 -21.062 1 95.44 102 GLU B N 1
ATOM 6073 C CA . GLU B 1 102 ? -10.273 -3.131 -21.922 1 95.44 102 GLU B CA 1
ATOM 6074 C C . GLU B 1 102 ? -9.43 -2.096 -21.172 1 95.44 102 GLU B C 1
ATOM 6076 O O . GLU B 1 102 ? -8.422 -1.618 -21.688 1 95.44 102 GLU B O 1
ATOM 6081 N N . LEU B 1 103 ? -9.797 -1.807 -19.969 1 96.88 103 LEU B N 1
ATOM 6082 C CA . LEU B 1 103 ? -9.125 -0.738 -19.234 1 96.88 103 LEU B CA 1
ATOM 6083 C C . LEU B 1 103 ? -7.965 -1.287 -18.422 1 96.88 103 LEU B C 1
ATOM 6085 O O . LEU B 1 103 ? -7.137 -0.522 -17.922 1 96.88 103 LEU B O 1
ATOM 6089 N N . ASP B 1 104 ? -7.879 -2.633 -18.266 1 97.06 104 ASP B N 1
ATOM 6090 C CA . ASP B 1 104 ? -6.879 -3.268 -17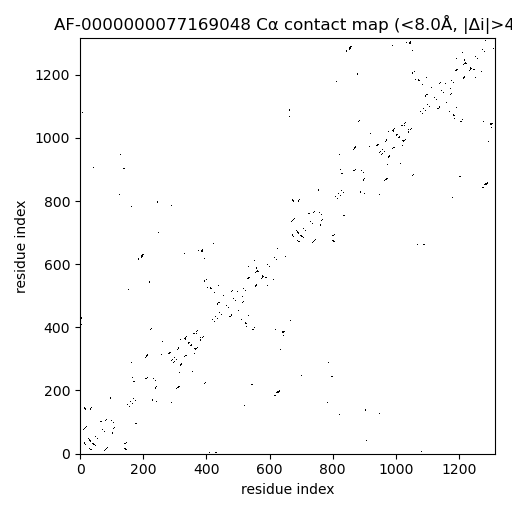.406 1 97.06 104 ASP B CA 1
ATOM 6091 C C . ASP B 1 104 ? -6.965 -2.74 -15.977 1 97.06 104 ASP B C 1
ATOM 6093 O O . ASP B 1 104 ? -5.945 -2.383 -15.383 1 97.06 104 ASP B O 1
ATOM 6097 N N . ALA B 1 105 ? -8.148 -2.559 -15.461 1 97.38 105 ALA B N 1
ATOM 6098 C CA . ALA B 1 105 ? -8.43 -2.199 -14.07 1 97.38 105 ALA B CA 1
ATOM 6099 C C . ALA B 1 105 ? -9.18 -3.318 -13.359 1 97.38 105 ALA B C 1
ATOM 6101 O O . ALA B 1 105 ? -10.07 -3.947 -13.938 1 97.38 105 ALA B O 1
ATOM 6102 N N . ILE B 1 106 ? -8.844 -3.576 -12.148 1 96.94 106 ILE B N 1
ATOM 6103 C CA . ILE B 1 106 ? -9.523 -4.617 -11.391 1 96.94 106 ILE B CA 1
ATOM 6104 C C . ILE B 1 106 ? -10.906 -4.125 -10.969 1 96.94 106 ILE B C 1
ATOM 6106 O O . ILE B 1 106 ? -11.031 -3.105 -10.281 1 96.94 106 ILE B O 1
ATOM 6110 N N . PRO B 1 107 ? -11.961 -4.754 -11.469 1 97.5 107 PRO B N 1
ATOM 6111 C CA . PRO B 1 107 ? -13.289 -4.422 -10.938 1 97.5 107 PRO B CA 1
ATOM 6112 C C . PRO B 1 107 ? -13.484 -4.887 -9.5 1 97.5 107 PRO B C 1
ATOM 6114 O O . PRO B 1 107 ? -13.109 -6.012 -9.156 1 97.5 107 PRO B O 1
ATOM 6117 N N . TYR B 1 108 ? -13.969 -4.098 -8.68 1 96.62 108 TYR B N 1
ATOM 6118 C CA . TYR B 1 108 ? -14.18 -4.43 -7.273 1 96.62 108 TYR B CA 1
ATOM 6119 C C . TYR B 1 108 ? -15.617 -4.145 -6.852 1 96.62 108 TYR B C 1
ATOM 6121 O O . TYR B 1 108 ? -16.047 -2.988 -6.836 1 96.62 108 TYR B O 1
ATOM 6129 N N . VAL B 1 109 ? -16.328 -5.148 -6.477 1 96.38 109 VAL B N 1
ATOM 6130 C CA . VAL B 1 109 ? -17.734 -5.008 -6.098 1 96.38 109 VAL B CA 1
ATOM 6131 C C . VAL B 1 109 ? -17.844 -4.863 -4.582 1 96.38 109 VAL B C 1
ATOM 6133 O O . VAL B 1 109 ? -17.438 -5.762 -3.834 1 96.38 109 VAL B O 1
ATOM 6136 N N . VAL B 1 110 ? -18.344 -3.746 -4.164 1 91.75 110 VAL B N 1
ATOM 6137 C CA . VAL B 1 110 ? -18.484 -3.471 -2.736 1 91.75 110 VAL B CA 1
ATOM 6138 C C . VAL B 1 110 ? -19.859 -3.951 -2.256 1 91.75 110 VAL B C 1
ATOM 6140 O O . VAL B 1 110 ? -20.875 -3.652 -2.877 1 91.75 110 VAL B O 1
ATOM 6143 N N . ALA B 1 111 ? -19.75 -4.891 -1.285 1 76.69 111 ALA B N 1
ATOM 6144 C CA . ALA B 1 111 ? -21.016 -5.406 -0.748 1 76.69 111 ALA B CA 1
ATOM 6145 C C . ALA B 1 111 ? -21.594 -4.445 0.282 1 76.69 111 ALA B C 1
ATOM 6147 O O . ALA B 1 111 ? -20.859 -3.748 0.984 1 76.69 111 ALA B O 1
ATOM 6148 N N . ARG B 1 112 ? -22.938 -4.34 0.16 1 63.44 112 ARG B N 1
ATOM 6149 C CA . ARG B 1 112 ? -23.625 -3.564 1.184 1 63.44 112 ARG B CA 1
ATOM 6150 C C . ARG B 1 112 ? -23.562 -4.266 2.535 1 63.44 112 ARG B C 1
ATOM 6152 O O . ARG B 1 112 ? -23.891 -5.453 2.639 1 63.44 112 ARG B O 1
ATOM 6159 N N . LYS B 1 113 ? -22.781 -4.172 3.447 1 50.88 113 LYS B N 1
ATOM 6160 C CA . LYS B 1 113 ? -22.953 -4.797 4.754 1 50.88 113 LYS B CA 1
ATOM 6161 C C . LYS B 1 113 ? -24.297 -4.414 5.363 1 50.88 113 LYS B C 1
ATOM 6163 O O . LYS B 1 113 ? -24.625 -3.229 5.473 1 50.88 113 LYS B O 1
ATOM 6168 N N . PRO B 1 114 ? -25.359 -5.301 5.453 1 41.84 114 PRO B N 1
ATOM 6169 C CA . PRO B 1 114 ? -26.422 -4.871 6.352 1 41.84 114 PRO B CA 1
ATOM 6170 C C . PRO B 1 114 ? -25.922 -4.422 7.715 1 41.84 114 PRO B C 1
ATOM 6172 O O . PRO B 1 114 ? -25 -5.043 8.273 1 41.84 114 PRO B O 1
ATOM 6175 N N . HIS B 1 115 ? -25.859 -3.289 7.926 1 37.16 115 HIS B N 1
ATOM 6176 C CA . HIS B 1 115 ? -25.438 -2.859 9.25 1 37.16 115 HIS B CA 1
ATOM 6177 C C . HIS B 1 115 ? -26.078 -3.719 10.336 1 37.16 115 HIS B C 1
ATOM 6179 O O . HIS B 1 115 ? -27.203 -3.467 10.75 1 37.16 115 HIS B O 1
ATOM 6185 N N . GLN B 1 116 ? -26.188 -5 10.344 1 33.34 116 GLN B N 1
ATOM 6186 C CA . GLN B 1 116 ? -26.562 -5.367 11.703 1 33.34 116 GLN B CA 1
ATOM 6187 C C . GLN B 1 116 ? -25.578 -4.789 12.719 1 33.34 116 GLN B C 1
ATOM 6189 O O . GLN B 1 116 ? -24.375 -4.73 12.453 1 33.34 116 GLN B O 1
ATOM 6194 N N . ARG B 1 117 ? -26.141 -4.16 13.812 1 34.34 117 ARG B N 1
ATOM 6195 C CA . ARG B 1 117 ? -25.578 -3.619 15.047 1 34.34 117 ARG B CA 1
ATOM 6196 C C . ARG B 1 117 ? -24.562 -4.574 15.648 1 34.34 117 ARG B C 1
ATOM 6198 O O . ARG B 1 117 ? -24.922 -5.578 16.266 1 34.34 117 ARG B O 1
ATOM 6205 N N . THR B 1 118 ? -23.688 -5.098 14.977 1 32.44 118 THR B N 1
ATOM 6206 C CA . THR B 1 118 ? -22.953 -5.883 15.953 1 32.44 118 THR B CA 1
ATOM 6207 C C . THR B 1 118 ? -22.234 -4.977 16.953 1 32.44 118 THR B C 1
ATOM 6209 O O . THR B 1 118 ? -21.922 -3.828 16.641 1 32.44 118 THR B O 1
ATOM 6212 N N . GLN B 1 119 ? -22.25 -5.289 18.203 1 31.67 119 GLN B N 1
ATOM 6213 C CA . GLN B 1 119 ? -21.703 -4.605 19.375 1 31.67 119 GLN B CA 1
ATOM 6214 C C . GLN B 1 119 ? -20.297 -4.074 19.078 1 31.67 119 GLN B C 1
ATOM 6216 O O . GLN B 1 119 ? -19.938 -3.002 19.562 1 31.67 119 GLN B O 1
ATOM 6221 N N . ASP B 1 120 ? -19.453 -4.953 18.625 1 31.53 120 ASP B N 1
ATOM 6222 C CA . ASP B 1 120 ? -18.031 -4.645 18.562 1 31.53 120 ASP B CA 1
ATOM 6223 C C . ASP B 1 120 ? -17.719 -3.699 17.406 1 31.53 120 ASP B C 1
ATOM 6225 O O . ASP B 1 120 ? -16.547 -3.43 17.125 1 31.53 120 ASP B O 1
ATOM 6229 N N . ASP B 1 121 ? -18.516 -3.689 16.453 1 32.19 121 ASP B N 1
ATOM 6230 C CA . ASP B 1 121 ? -18.359 -2.625 15.469 1 32.19 121 ASP B CA 1
ATOM 6231 C C . ASP B 1 121 ? -18.375 -1.252 16.125 1 32.19 121 ASP B C 1
ATOM 6233 O O . ASP B 1 121 ? -19.391 -0.558 16.109 1 32.19 121 ASP B O 1
ATOM 6237 N N . GLN B 1 122 ? -18.031 -1.243 17.312 1 28.97 122 GLN B N 1
ATOM 6238 C CA . GLN B 1 122 ? -17.953 0.019 18.047 1 28.97 122 GLN B CA 1
ATOM 6239 C C . GLN B 1 122 ? -17.422 1.138 17.141 1 28.97 122 GLN B C 1
ATOM 6241 O O . GLN B 1 122 ? -17.453 2.311 17.531 1 28.97 122 GLN B O 1
ATOM 6246 N N . GLY B 1 123 ? -16.469 0.905 16.391 1 28.3 123 GLY B N 1
ATOM 6247 C CA . GLY B 1 123 ? -16.328 2.236 15.82 1 28.3 123 GLY B CA 1
ATOM 6248 C C . GLY B 1 123 ? -17.484 2.648 14.938 1 28.3 123 GLY B C 1
ATOM 6249 O O . GLY B 1 123 ? -18.312 3.477 15.336 1 28.3 123 GLY B O 1
ATOM 6250 N N . GLU B 1 124 ? -17.359 2.502 13.633 1 27.05 124 GLU B N 1
ATOM 6251 C CA . GLU B 1 124 ? -18.016 3.553 12.852 1 27.05 124 GLU B CA 1
ATOM 6252 C C . GLU B 1 124 ? -19.531 3.361 12.82 1 27.05 124 GLU B C 1
ATOM 6254 O O . GLU B 1 124 ? -20.281 4.301 13.086 1 27.05 124 GLU B O 1
ATOM 6259 N N . LEU B 1 125 ? -20.203 2.445 11.867 1 28.89 125 LEU B N 1
ATOM 6260 C CA . LEU B 1 125 ? -21.344 2.918 11.109 1 28.89 125 LEU B CA 1
ATOM 6261 C C . LEU B 1 125 ? -22.656 2.566 11.82 1 28.89 125 LEU B C 1
ATOM 6263 O O . LEU B 1 125 ? -23.5 1.874 11.258 1 28.89 125 LEU B O 1
ATOM 6267 N N . ALA B 1 126 ? -22.844 2.252 12.969 1 29.48 126 ALA B N 1
ATOM 6268 C CA . ALA B 1 126 ? -24.203 1.87 13.344 1 29.48 126 ALA B CA 1
ATOM 6269 C C . ALA B 1 126 ? -25.219 2.879 12.82 1 29.48 126 ALA B C 1
ATOM 6271 O O . ALA B 1 126 ? -26.203 2.502 12.195 1 29.48 126 ALA B O 1
ATOM 6272 N N . THR B 1 127 ? -25.594 3.908 13.688 1 30.42 127 THR B N 1
ATOM 6273 C CA . THR B 1 127 ? -26.734 4.793 13.508 1 30.42 127 THR B CA 1
ATOM 6274 C C . THR B 1 127 ? -26.5 5.777 12.367 1 30.42 127 THR B C 1
ATOM 6276 O O . THR B 1 127 ? -26.391 6.984 12.594 1 30.42 127 THR B O 1
ATOM 6279 N N . PHE B 1 128 ? -25.406 5.672 11.656 1 34.5 128 PHE B N 1
ATOM 6280 C CA . PHE B 1 128 ? -24.922 6.633 10.672 1 34.5 128 PHE B CA 1
ATOM 6281 C C . PHE B 1 128 ? -26.016 6.965 9.656 1 34.5 128 PHE B C 1
ATOM 6283 O O . PHE B 1 128 ? -26.875 6.133 9.367 1 34.5 128 PHE B O 1
ATOM 6290 N N . ALA B 1 129 ? -26.406 8.125 9.391 1 40.94 129 ALA B N 1
ATOM 6291 C CA . ALA B 1 129 ? -27.156 8.398 8.172 1 40.94 129 ALA B CA 1
ATOM 6292 C C . ALA B 1 129 ? -26.891 7.336 7.109 1 40.94 129 ALA B C 1
ATOM 6294 O O . ALA B 1 129 ? -25.734 7.078 6.762 1 40.94 129 ALA B O 1
ATOM 6295 N N . GLY B 1 130 ? -27.594 6.102 7.262 1 49.53 130 GLY B N 1
ATOM 6296 C CA . GLY B 1 130 ? -27.562 4.902 6.438 1 49.53 130 GLY B CA 1
ATOM 6297 C C . GLY B 1 130 ? -27.109 5.168 5.016 1 49.53 130 GLY B C 1
ATOM 6298 O O . GLY B 1 130 ? -27.031 6.32 4.582 1 49.53 130 GLY B O 1
ATOM 6299 N N . TRP B 1 131 ? -26.484 4.352 4.383 1 54.5 131 TRP B N 1
ATOM 6300 C CA . TRP B 1 131 ? -26.141 4.348 2.965 1 54.5 131 TRP B CA 1
ATOM 6301 C C . TRP B 1 131 ? -27.219 5.035 2.141 1 54.5 131 TRP B C 1
ATOM 6303 O O . TRP B 1 131 ? -26.922 5.762 1.191 1 54.5 131 TRP B O 1
ATOM 6313 N N . GLU B 1 132 ? -28.391 5.012 2.742 1 57.5 132 GLU B N 1
ATOM 6314 C CA . GLU B 1 132 ? -29.516 5.535 1.973 1 57.5 132 GLU B CA 1
ATOM 6315 C C . GLU B 1 132 ? -29.578 7.059 2.062 1 57.5 132 GLU B C 1
ATOM 6317 O O . GLU B 1 132 ? -30.109 7.715 1.164 1 57.5 132 GLU B O 1
ATOM 6322 N N . GLU B 1 133 ? -28.906 7.605 3.066 1 63.5 133 GLU B N 1
ATOM 6323 C CA . GLU B 1 133 ? -28.984 9.047 3.258 1 63.5 133 GLU B CA 1
ATOM 6324 C C . GLU B 1 133 ? -27.859 9.766 2.516 1 63.5 133 GLU B C 1
ATOM 6326 O O . GLU B 1 133 ? -27.938 10.977 2.289 1 63.5 133 GLU B O 1
ATOM 6331 N N . LYS B 1 134 ? -26.922 9 2.025 1 69.38 134 LYS B N 1
ATOM 6332 C CA . LYS B 1 134 ? -25.797 9.617 1.323 1 69.38 134 LYS B CA 1
ATOM 6333 C C . LYS B 1 134 ? -26.203 10.031 -0.091 1 69.38 134 LYS B C 1
ATOM 6335 O O . LYS B 1 134 ? -26.984 9.344 -0.743 1 69.38 134 LYS B O 1
ATOM 6340 N N . GLN B 1 135 ? -25.656 11.117 -0.429 1 78.88 135 GLN B N 1
ATOM 6341 C CA . GLN B 1 135 ? -25.828 11.547 -1.813 1 78.88 135 GLN B CA 1
ATOM 6342 C C . GLN B 1 135 ? -24.953 10.719 -2.756 1 78.88 135 GLN B C 1
ATOM 6344 O O . GLN B 1 135 ? -24.062 9.992 -2.311 1 78.88 135 GLN B O 1
ATOM 6349 N N . ILE B 1 136 ? -25.281 10.773 -3.963 1 83.44 136 ILE B N 1
ATOM 6350 C CA . ILE B 1 136 ? -24.656 9.914 -4.961 1 83.44 136 ILE B CA 1
ATOM 6351 C C . ILE B 1 136 ? -23.156 10.188 -5.016 1 83.44 136 ILE B C 1
ATOM 6353 O O . ILE B 1 136 ? -22.359 9.266 -5.195 1 83.44 136 ILE B O 1
ATOM 6357 N N . ASP B 1 137 ? -22.781 11.438 -4.812 1 83.94 137 ASP B N 1
ATOM 6358 C CA . ASP B 1 137 ? -21.359 11.773 -4.836 1 83.94 137 ASP B CA 1
ATOM 6359 C C . ASP B 1 137 ? -20.641 11.227 -3.604 1 83.94 137 ASP B C 1
ATOM 6361 O O . ASP B 1 137 ? -19.516 10.727 -3.703 1 83.94 137 ASP B O 1
ATOM 6365 N N . GLU B 1 138 ? -21.281 11.266 -2.514 1 83.25 138 GLU B N 1
ATOM 6366 C CA . GLU B 1 138 ? -20.719 10.727 -1.284 1 83.25 138 GLU B CA 1
ATOM 6367 C C . GLU B 1 138 ? -20.578 9.203 -1.366 1 83.25 138 GLU B C 1
ATOM 6369 O O . GLU B 1 138 ? -19.594 8.641 -0.874 1 83.25 138 GLU B O 1
ATOM 6374 N N . LYS B 1 139 ? -21.594 8.672 -1.977 1 86.31 139 LYS B N 1
ATOM 6375 C CA . LYS B 1 139 ? -21.547 7.227 -2.148 1 86.31 139 LYS B CA 1
ATOM 6376 C C . LYS B 1 139 ? -20.375 6.812 -3.035 1 86.31 139 LYS B C 1
ATOM 6378 O O . LYS B 1 139 ? -19.656 5.867 -2.719 1 86.31 139 LYS B O 1
ATOM 6383 N N . ALA B 1 140 ? -20.203 7.555 -4.102 1 91.81 140 ALA B N 1
ATOM 6384 C CA . ALA B 1 140 ? -19.109 7.258 -5.02 1 91.81 140 ALA B CA 1
ATOM 6385 C C . ALA B 1 140 ? -17.766 7.391 -4.316 1 91.81 140 ALA B C 1
ATOM 6387 O O . ALA B 1 140 ? -16.875 6.547 -4.492 1 91.81 140 ALA B O 1
ATOM 6388 N N . ASP B 1 141 ? -17.625 8.398 -3.512 1 89.25 141 ASP B N 1
ATOM 6389 C CA . ASP B 1 141 ? -16.375 8.609 -2.801 1 89.25 141 ASP B CA 1
ATOM 6390 C C . ASP B 1 141 ? -16.141 7.531 -1.749 1 89.25 141 ASP B C 1
ATOM 6392 O O . ASP B 1 141 ? -15.016 7.074 -1.553 1 89.25 141 ASP B O 1
ATOM 6396 N N . SER B 1 142 ? -17.172 7.227 -1.065 1 86.56 142 SER B N 1
ATOM 6397 C CA . SER B 1 142 ? -17.078 6.156 -0.077 1 86.56 142 SER B CA 1
ATOM 6398 C C . SER B 1 142 ? -16.641 4.848 -0.721 1 86.56 142 SER B C 1
ATOM 6400 O O . SER B 1 142 ? -15.812 4.125 -0.166 1 86.56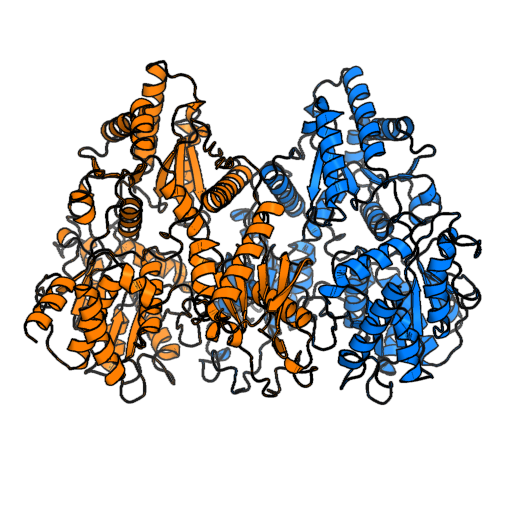 142 SER B O 1
ATOM 6402 N N . ILE B 1 143 ? -17.203 4.605 -1.856 1 92.19 143 ILE B N 1
ATOM 6403 C CA . ILE B 1 143 ? -16.859 3.385 -2.58 1 92.19 143 ILE B CA 1
ATOM 6404 C C . ILE B 1 143 ? -15.398 3.439 -3.029 1 92.19 143 ILE B C 1
ATOM 6406 O O . ILE B 1 143 ? -14.68 2.445 -2.93 1 92.19 143 ILE B O 1
ATOM 6410 N N . ALA B 1 144 ? -14.961 4.609 -3.492 1 91.88 144 ALA B N 1
ATOM 6411 C CA . ALA B 1 144 ? -13.57 4.777 -3.904 1 91.88 144 ALA B CA 1
ATOM 6412 C C . ALA B 1 144 ? -12.625 4.559 -2.73 1 91.88 144 ALA B C 1
ATOM 6414 O O . ALA B 1 144 ? -11.57 3.934 -2.885 1 91.88 144 ALA B O 1
ATOM 6415 N N . ARG B 1 145 ? -12.961 5.031 -1.613 1 86.69 145 ARG B N 1
ATOM 6416 C CA . ARG B 1 145 ? -12.117 4.879 -0.431 1 86.69 145 ARG B CA 1
ATOM 6417 C C . ARG B 1 145 ? -12.062 3.42 0.013 1 86.69 145 ARG B C 1
ATOM 6419 O O . ARG B 1 145 ? -11.008 2.932 0.42 1 86.69 145 ARG B O 1
ATOM 6426 N N . LYS B 1 146 ? -13.227 2.785 -0.013 1 86.5 146 LYS B N 1
ATOM 6427 C CA . LYS B 1 146 ? -13.242 1.361 0.311 1 86.5 146 LYS B CA 1
ATOM 6428 C C . LYS B 1 146 ? -12.375 0.565 -0.653 1 86.5 146 LYS B C 1
ATOM 6430 O O . LYS B 1 146 ? -11.695 -0.386 -0.25 1 86.5 146 LYS B O 1
ATOM 6435 N N . CYS B 1 147 ? -12.438 0.97 -1.869 1 90.12 147 CYS B N 1
ATOM 6436 C CA . CYS B 1 147 ? -11.586 0.348 -2.877 1 90.12 147 CYS B CA 1
ATOM 6437 C C . CYS B 1 147 ? -10.109 0.515 -2.527 1 90.12 147 CYS B C 1
ATOM 6439 O O . CYS B 1 147 ? -9.367 -0.463 -2.488 1 90.12 147 CYS B O 1
ATOM 6441 N N . LEU B 1 148 ? -9.734 1.668 -2.225 1 85.88 148 LEU B N 1
ATOM 6442 C CA . LEU B 1 148 ? -8.344 1.994 -1.907 1 85.88 148 LEU B CA 1
ATOM 6443 C C . LEU B 1 148 ? -7.859 1.188 -0.707 1 85.88 148 LEU B C 1
ATOM 6445 O O . LEU B 1 148 ? -6.723 0.712 -0.693 1 85.88 148 LEU B O 1
ATOM 6449 N N . ARG B 1 149 ? -8.664 0.978 0.262 1 81.88 149 ARG B N 1
ATOM 6450 C CA . ARG B 1 149 ? -8.297 0.282 1.49 1 81.88 149 ARG B CA 1
ATOM 6451 C C . ARG B 1 149 ? -8.133 -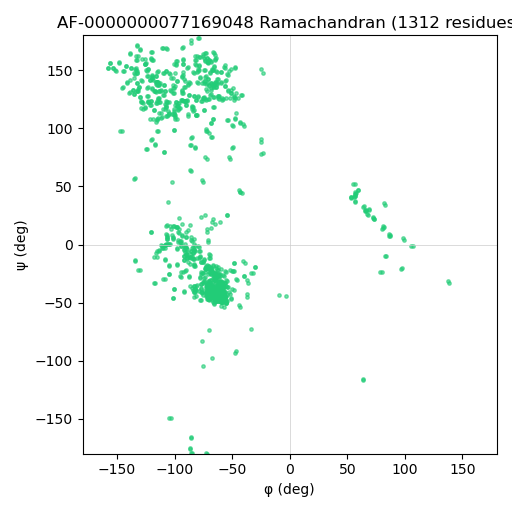1.215 1.243 1 81.88 149 ARG B C 1
ATOM 6453 O O . ARG B 1 149 ? -7.496 -1.914 2.033 1 81.88 149 ARG B O 1
ATOM 6460 N N . SER B 1 150 ? -8.719 -1.637 0.187 1 84.94 150 SER B N 1
ATOM 6461 C CA . SER B 1 150 ? -8.672 -3.066 -0.097 1 84.94 150 SER B CA 1
ATOM 6462 C C . SER B 1 150 ? -7.406 -3.441 -0.855 1 84.94 150 SER B C 1
ATOM 6464 O O . SER B 1 150 ? -7.141 -4.625 -1.088 1 84.94 150 SER B O 1
ATOM 6466 N N . PHE B 1 151 ? -6.641 -2.434 -1.214 1 83.38 151 PHE B N 1
ATOM 6467 C CA . PHE B 1 151 ? -5.41 -2.689 -1.955 1 83.38 151 PHE B CA 1
ATOM 6468 C C . PHE B 1 151 ? -4.188 -2.338 -1.115 1 83.38 151 PHE B C 1
ATOM 6470 O O . PHE B 1 151 ? -4.242 -1.432 -0.28 1 83.38 151 PHE B O 1
ATOM 6477 N N . GLY B 1 152 ? -3.223 -3.104 -1.167 1 73.94 152 GLY B N 1
ATOM 6478 C CA . GLY B 1 152 ? -2.021 -2.932 -0.365 1 73.94 152 GLY B CA 1
ATOM 6479 C C . GLY B 1 152 ? -0.842 -2.408 -1.16 1 73.94 152 GLY B C 1
ATOM 6480 O O . GLY B 1 152 ? -1.02 -1.648 -2.115 1 73.94 152 GLY B O 1
ATOM 6481 N N . ILE B 1 153 ? 0.3 -2.822 -0.709 1 71.44 153 ILE B N 1
ATOM 6482 C CA . ILE B 1 153 ? 1.569 -2.412 -1.3 1 71.44 153 ILE B CA 1
ATOM 6483 C C . ILE B 1 153 ? 1.641 -2.885 -2.75 1 71.44 153 ILE B C 1
ATOM 6485 O O . ILE B 1 153 ? 1.26 -4.016 -3.061 1 71.44 153 ILE B O 1
ATOM 6489 N N . GLY B 1 154 ? 1.938 -2.041 -3.729 1 73.56 154 GLY B N 1
ATOM 6490 C CA . GLY B 1 154 ? 2.08 -2.383 -5.133 1 73.56 154 GLY B CA 1
ATOM 6491 C C . GLY B 1 154 ? 0.764 -2.363 -5.891 1 73.56 154 GLY B C 1
ATOM 6492 O O . GLY B 1 154 ? 0.681 -2.859 -7.016 1 73.56 154 GLY B O 1
ATOM 6493 N N . HIS B 1 155 ? -0.315 -1.907 -5.262 1 81.81 155 HIS B N 1
ATOM 6494 C CA . HIS B 1 155 ? -1.632 -1.743 -5.867 1 81.81 155 HIS B CA 1
ATOM 6495 C C . HIS B 1 155 ? -2.234 -3.092 -6.25 1 81.81 155 HIS B C 1
ATOM 6497 O O . HIS B 1 155 ? -2.865 -3.217 -7.301 1 81.81 155 HIS B O 1
ATOM 6503 N N . VAL B 1 156 ? -1.878 -4.145 -5.516 1 83.38 156 VAL B N 1
ATOM 6504 C CA . VAL B 1 156 ? -2.459 -5.473 -5.703 1 83.38 156 VAL B CA 1
ATOM 6505 C C . VAL B 1 156 ? -3.221 -5.883 -4.445 1 83.38 156 VAL B C 1
ATOM 6507 O O . VAL B 1 156 ? -2.797 -5.578 -3.328 1 83.38 156 VAL B O 1
ATOM 6510 N N . PRO B 1 157 ? -4.348 -6.504 -4.641 1 84.69 157 PRO B N 1
ATOM 6511 C CA . PRO B 1 157 ? -5.051 -6.988 -3.451 1 84.69 157 PRO B CA 1
ATOM 6512 C C . PRO B 1 157 ? -4.27 -8.062 -2.701 1 84.69 157 PRO B C 1
ATOM 6514 O O . PRO B 1 157 ? -3.701 -8.969 -3.32 1 84.69 157 PRO B O 1
ATOM 6517 N N . PRO B 1 158 ? -4.184 -8.008 -1.416 1 79.88 158 PRO B N 1
ATOM 6518 C CA . PRO B 1 158 ? -3.514 -9.07 -0.659 1 79.88 158 PRO B CA 1
ATOM 6519 C C . PRO B 1 158 ? -4.293 -10.383 -0.671 1 79.88 158 PRO B C 1
ATOM 6521 O O . PRO B 1 158 ? -5.527 -10.367 -0.731 1 79.88 158 PRO B O 1
ATOM 6524 N N . ILE B 1 159 ? -3.568 -11.414 -0.632 1 82.19 159 ILE B N 1
ATOM 6525 C CA . ILE B 1 159 ? -4.219 -12.719 -0.531 1 82.19 159 ILE B CA 1
ATOM 6526 C C . ILE B 1 159 ? -4.875 -12.859 0.84 1 82.19 159 ILE B C 1
ATOM 6528 O O . ILE B 1 159 ? -4.262 -12.547 1.864 1 82.19 159 ILE B O 1
ATOM 6532 N N . GLN B 1 160 ? -6.059 -13.219 0.818 1 83.44 160 GLN B N 1
ATOM 6533 C CA . GLN B 1 160 ? -6.809 -13.398 2.057 1 83.44 160 GLN B CA 1
ATOM 6534 C C . GLN B 1 160 ? -7.07 -14.875 2.332 1 83.44 160 GLN B C 1
ATOM 6536 O O . GLN B 1 160 ? -7.406 -15.633 1.419 1 83.44 160 GLN B O 1
ATOM 6541 N N . LEU B 1 161 ? -6.785 -15.242 3.561 1 87.19 161 LEU B N 1
ATOM 6542 C CA . LEU B 1 161 ? -7.051 -16.594 4.023 1 87.19 161 LEU B CA 1
ATOM 6543 C C . LEU B 1 161 ? -8.086 -16.594 5.141 1 87.19 161 LEU B C 1
ATOM 6545 O O . LEU B 1 161 ? -8.078 -15.711 6 1 87.19 161 LEU B O 1
ATOM 6549 N N . ASP B 1 162 ? -8.953 -17.484 5.082 1 87.19 162 ASP B N 1
ATOM 6550 C CA . ASP B 1 162 ? -9.906 -17.594 6.184 1 87.19 162 ASP B CA 1
ATOM 6551 C C . ASP B 1 162 ? -9.336 -18.453 7.312 1 87.19 162 ASP B C 1
ATOM 6553 O O . ASP B 1 162 ? -8.148 -18.766 7.324 1 87.19 162 ASP B O 1
ATOM 6557 N N . LEU B 1 163 ? -10.141 -18.875 8.219 1 80.81 163 LEU B N 1
ATOM 6558 C CA . LEU B 1 163 ? -9.711 -19.609 9.398 1 80.81 163 LEU B CA 1
ATOM 6559 C C . LEU B 1 163 ? -9.117 -20.953 9.008 1 80.81 163 LEU B C 1
ATOM 6561 O O . LEU B 1 163 ? -8.133 -21.406 9.602 1 80.81 163 LEU B O 1
ATOM 6565 N N . HIS B 1 164 ? -9.75 -21.578 8.016 1 90.88 164 HIS B N 1
ATOM 6566 C CA . HIS B 1 164 ? -9.305 -22.906 7.598 1 90.88 164 HIS B CA 1
ATOM 6567 C C . HIS B 1 164 ? -8.18 -22.812 6.57 1 90.88 164 HIS B C 1
ATOM 6569 O O . HIS B 1 164 ? -7.77 -23.828 6 1 90.88 164 HIS B O 1
ATOM 6575 N N . GLY B 1 165 ? -7.742 -21.578 6.297 1 90.94 165 GLY B N 1
ATOM 6576 C CA . GLY B 1 165 ? -6.707 -21.406 5.293 1 90.94 165 GLY B CA 1
ATOM 6577 C C . GLY B 1 165 ? -7.242 -21.453 3.873 1 90.94 165 GLY B C 1
ATOM 6578 O O . GLY B 1 165 ? -6.496 -21.75 2.934 1 90.94 165 GLY B O 1
ATOM 6579 N N . MET B 1 166 ? -8.531 -21.359 3.795 1 95.06 166 MET B N 1
ATOM 6580 C CA . MET B 1 166 ? -9.109 -21.297 2.455 1 95.06 166 MET B CA 1
ATOM 6581 C C . MET B 1 166 ? -8.695 -20.016 1.742 1 95.06 166 MET B C 1
ATOM 6583 O O . MET B 1 166 ? -8.797 -18.922 2.312 1 95.06 166 MET B O 1
ATOM 6587 N N . VAL B 1 167 ? -8.164 -20.109 0.59 1 94.44 167 VAL B N 1
ATOM 6588 C CA . VAL B 1 167 ? -7.699 -18.953 -0.179 1 94.44 167 VAL B CA 1
ATOM 6589 C C . VAL B 1 167 ? -8.891 -18.234 -0.796 1 94.44 167 VAL B C 1
ATOM 6591 O O . VAL B 1 167 ? -9.695 -18.844 -1.506 1 94.44 167 VAL B O 1
ATOM 6594 N N . ALA B 1 168 ? -9 -16.969 -0.49 1 93.56 168 ALA B N 1
ATOM 6595 C CA . ALA B 1 168 ? -10.078 -16.172 -1.05 1 93.56 168 ALA B CA 1
ATOM 6596 C C . ALA B 1 168 ? -9.734 -15.68 -2.453 1 93.56 168 ALA B C 1
ATOM 6598 O O . ALA B 1 168 ? -9.375 -14.508 -2.639 1 93.56 168 ALA B O 1
ATOM 6599 N N . VAL B 1 169 ? -9.961 -16.531 -3.381 1 94.75 169 VAL B N 1
ATOM 6600 C CA . VAL B 1 169 ? -9.617 -16.219 -4.766 1 94.75 169 VAL B CA 1
ATOM 6601 C C . VAL B 1 169 ? -10.43 -15.023 -5.242 1 94.75 169 VAL B C 1
ATOM 6603 O O . VAL B 1 169 ? -11.617 -14.898 -4.914 1 94.75 169 VAL B O 1
ATOM 6606 N N . ASP B 1 170 ? -9.812 -14.102 -5.984 1 93.88 170 ASP B N 1
ATOM 6607 C CA . ASP B 1 170 ? -10.43 -12.891 -6.531 1 93.88 170 ASP B CA 1
ATOM 6608 C C . ASP B 1 170 ? -11.125 -12.094 -5.438 1 93.88 170 ASP B C 1
ATOM 6610 O O . ASP B 1 170 ? -12.258 -11.641 -5.617 1 93.88 170 ASP B O 1
ATOM 6614 N N . MET B 1 171 ? -10.492 -12.008 -4.309 1 91.81 171 MET B N 1
ATOM 6615 C CA . MET B 1 171 ? -11.023 -11.289 -3.152 1 91.81 171 MET B CA 1
ATOM 6616 C C . MET B 1 171 ? -12.359 -11.867 -2.719 1 91.81 171 MET B C 1
ATOM 6618 O O . MET B 1 171 ? -13.336 -11.133 -2.535 1 91.81 171 MET B O 1
ATOM 6622 N N . ASN B 1 172 ? -12.406 -13.195 -2.623 1 92.44 172 ASN B N 1
ATOM 6623 C CA . ASN B 1 172 ? -13.633 -13.922 -2.32 1 92.44 172 ASN B CA 1
ATOM 6624 C C . ASN B 1 172 ? -14.734 -13.602 -3.326 1 92.44 172 ASN B C 1
ATOM 6626 O O . ASN B 1 172 ? -15.875 -13.344 -2.943 1 92.44 172 ASN B O 1
ATOM 6630 N N . PHE B 1 173 ? -14.312 -13.445 -4.582 1 93.25 173 PHE B N 1
ATOM 6631 C CA . PHE B 1 173 ? -15.156 -13.312 -5.762 1 93.25 173 PHE B CA 1
ATOM 6632 C C . PHE B 1 173 ? -15.828 -11.945 -5.797 1 93.25 173 PHE B C 1
ATOM 6634 O O . PHE B 1 173 ? -16.859 -11.766 -6.453 1 93.25 173 PHE B O 1
ATOM 6641 N N . ARG B 1 174 ? -15.234 -10.969 -5.082 1 93.88 174 ARG B N 1
ATOM 6642 C CA . ARG B 1 174 ? -15.68 -9.578 -5.164 1 93.88 174 ARG B CA 1
ATOM 6643 C C . ARG B 1 174 ? -14.992 -8.852 -6.316 1 93.88 174 ARG B C 1
ATOM 6645 O O . ARG B 1 174 ? -15.344 -7.715 -6.629 1 93.88 174 ARG B O 1
ATOM 6652 N N . ALA B 1 175 ? -14.023 -9.445 -6.871 1 95 175 ALA B N 1
ATOM 6653 C CA . ALA B 1 175 ? -13.391 -8.953 -8.094 1 95 175 ALA B CA 1
ATOM 6654 C C . ALA B 1 175 ? -13.727 -9.852 -9.281 1 95 175 ALA B C 1
ATOM 6656 O O . ALA B 1 175 ? -12.906 -10.656 -9.711 1 95 175 ALA B O 1
ATOM 6657 N N . PRO B 1 176 ? -14.906 -9.664 -9.82 1 94.62 176 PRO B N 1
ATOM 6658 C CA . PRO B 1 176 ? -15.305 -10.492 -10.961 1 94.62 176 PRO B CA 1
ATOM 6659 C C . PRO B 1 176 ? -14.57 -10.117 -12.25 1 94.62 176 PRO B C 1
ATOM 6661 O O . PRO B 1 176 ? -15.055 -9.281 -13.016 1 94.62 176 PRO B O 1
ATOM 6664 N N . LEU B 1 177 ? -13.578 -10.828 -12.578 1 94.69 177 LEU B N 1
ATOM 6665 C CA . LEU B 1 177 ? -12.727 -10.508 -13.719 1 94.69 177 LEU B CA 1
ATOM 6666 C C . LEU B 1 177 ? -13.336 -11.016 -15.016 1 94.69 177 LEU B C 1
ATOM 6668 O O . LEU B 1 177 ? -13.336 -10.312 -16.031 1 94.69 177 LEU B O 1
ATOM 6672 N N . VAL B 1 178 ? -13.82 -12.273 -14.938 1 94.5 178 VAL B N 1
ATOM 6673 C CA . VAL B 1 178 ? -14.266 -12.945 -16.156 1 94.5 178 VAL B CA 1
ATOM 6674 C C . VAL B 1 178 ? -15.562 -13.695 -15.891 1 94.5 178 VAL B C 1
ATOM 6676 O O . VAL B 1 178 ? -15.859 -14.062 -14.75 1 94.5 178 VAL B O 1
ATOM 6679 N N . SER B 1 179 ? -16.344 -13.82 -16.969 1 93.62 179 SER B N 1
ATOM 6680 C CA . SER B 1 179 ? -17.594 -14.578 -16.875 1 93.62 179 SER B CA 1
ATOM 6681 C C . SER B 1 179 ? -17.469 -15.914 -17.609 1 93.62 179 SER B C 1
ATOM 6683 O O . SER B 1 179 ? -16.5 -16.156 -18.312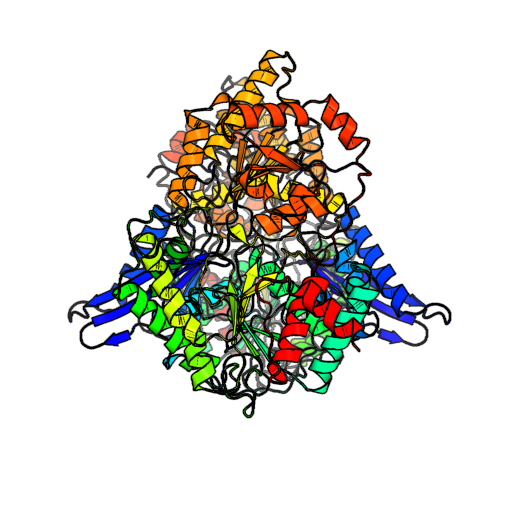 1 93.62 179 SER B O 1
ATOM 6685 N N . ALA B 1 180 ? -18.469 -16.781 -17.391 1 95.81 180 ALA B N 1
ATOM 6686 C CA . ALA B 1 180 ? -18.531 -18.078 -18.062 1 95.81 180 ALA B CA 1
ATOM 6687 C C . ALA B 1 180 ? -18.562 -17.906 -19.578 1 95.81 180 ALA B C 1
ATOM 6689 O O . ALA B 1 180 ? -17.969 -18.703 -20.312 1 95.81 180 ALA B O 1
ATOM 6690 N N . ALA B 1 181 ? -19.172 -16.859 -19.984 1 95.25 181 ALA B N 1
ATOM 6691 C CA . ALA B 1 181 ? -19.297 -16.609 -21.406 1 95.25 181 ALA B CA 1
ATOM 6692 C C . ALA B 1 181 ? -17.938 -16.359 -22.047 1 95.25 181 ALA B C 1
ATOM 6694 O O . ALA B 1 181 ? -17.688 -16.781 -23.188 1 95.25 181 ALA B O 1
ATOM 6695 N N . GLU B 1 182 ? -17.125 -15.688 -21.375 1 94.94 182 GLU B N 1
ATOM 6696 C CA . GLU B 1 182 ? -15.789 -15.406 -21.891 1 94.94 182 GLU B CA 1
ATOM 6697 C C . GLU B 1 182 ? -14.945 -16.672 -21.969 1 94.94 182 GLU B C 1
ATOM 6699 O O . GLU B 1 182 ? -14.156 -16.844 -22.906 1 94.94 182 GLU B O 1
ATOM 6704 N N . TYR B 1 183 ? -15.078 -17.531 -20.969 1 96.5 183 TYR B N 1
ATOM 6705 C CA . TYR B 1 183 ? -14.352 -18.797 -20.984 1 96.5 183 TYR B CA 1
ATOM 6706 C C . TYR B 1 183 ? -14.812 -19.672 -22.141 1 96.5 183 TYR B C 1
ATOM 6708 O O . TYR B 1 183 ? -14.008 -20.375 -22.75 1 96.5 183 TYR B O 1
ATOM 6716 N N . GLU B 1 184 ? -16.078 -19.609 -22.422 1 97 184 GLU B N 1
ATOM 6717 C CA . GLU B 1 184 ? -16.625 -20.391 -23.516 1 97 184 GLU B CA 1
ATOM 6718 C C . GLU B 1 184 ? -15.961 -20.031 -24.844 1 97 184 GLU B C 1
ATOM 6720 O O . GLU B 1 184 ? -15.727 -20.906 -25.688 1 97 184 GLU B O 1
ATOM 6725 N N . LYS B 1 185 ? -15.617 -18.797 -24.984 1 94.88 185 LYS B N 1
ATOM 6726 C CA . LYS B 1 185 ? -15.031 -18.312 -26.234 1 94.88 185 LYS B CA 1
ATOM 6727 C C . LYS B 1 185 ? -13.586 -18.781 -26.375 1 94.88 185 LYS B C 1
ATOM 6729 O O . LYS B 1 185 ? -13.023 -18.719 -27.469 1 94.88 185 LYS B O 1
ATOM 6734 N N . THR B 1 186 ? -12.984 -19.297 -25.344 1 94.5 186 THR B N 1
ATOM 6735 C CA . THR B 1 186 ? -11.57 -19.641 -25.375 1 94.5 186 THR B CA 1
ATOM 6736 C C . THR B 1 186 ? -11.375 -21.062 -25.875 1 94.5 186 THR B C 1
ATOM 6738 O O . THR B 1 186 ? -10.25 -21.484 -26.156 1 94.5 186 THR B O 1
ATOM 6741 N N . VAL B 1 187 ? -12.461 -21.844 -25.969 1 96.12 187 VAL B N 1
ATOM 6742 C CA . VAL B 1 187 ? -12.328 -23.25 -26.359 1 96.12 187 VAL B CA 1
ATOM 6743 C C . VAL B 1 187 ? -13.359 -23.594 -27.438 1 96.12 187 VAL B C 1
ATOM 6745 O O . VAL B 1 187 ? -14.234 -22.781 -27.75 1 96.12 187 VAL B O 1
ATOM 6748 N N . GLU B 1 188 ? -13.195 -24.75 -27.953 1 95.12 188 GLU B N 1
ATOM 6749 C CA . GLU B 1 188 ? -14.156 -25.25 -28.922 1 95.12 188 GLU B CA 1
ATOM 6750 C C . GLU B 1 188 ? -15.461 -25.672 -28.234 1 95.12 188 GLU B C 1
ATOM 6752 O O . GLU B 1 188 ? -15.477 -25.953 -27.031 1 95.12 188 GLU B O 1
ATOM 6757 N N . SER B 1 189 ? -16.484 -25.734 -29.062 1 95.62 189 SER B N 1
ATOM 6758 C CA . SER B 1 189 ? -17.828 -26.016 -28.531 1 95.62 189 SER B CA 1
ATOM 6759 C C . SER B 1 189 ? -17.875 -27.391 -27.859 1 95.62 189 SER B C 1
ATOM 6761 O O . SER B 1 189 ? -18.578 -27.562 -26.875 1 95.62 189 SER B O 1
ATOM 6763 N N . ARG B 1 190 ? -17.172 -28.266 -28.359 1 94.38 190 ARG B N 1
ATOM 6764 C CA . ARG B 1 190 ? -17.188 -29.609 -27.812 1 94.38 190 ARG B CA 1
ATOM 6765 C C . ARG B 1 190 ? -16.609 -29.625 -26.391 1 94.38 190 ARG B C 1
ATOM 6767 O O . ARG B 1 190 ? -17.188 -30.234 -25.484 1 94.38 190 ARG B O 1
ATOM 6774 N N . THR B 1 191 ? -15.461 -29.062 -26.25 1 96.06 191 THR B N 1
ATOM 6775 C CA . THR B 1 191 ? -14.812 -29 -24.953 1 96.06 191 THR B CA 1
ATOM 6776 C C . THR B 1 191 ? -15.703 -28.297 -23.938 1 96.06 191 THR B C 1
ATOM 6778 O O . THR B 1 191 ? -15.805 -28.719 -22.781 1 96.06 191 THR B O 1
ATOM 6781 N N . TRP B 1 192 ? -16.312 -27.234 -24.359 1 97.12 192 TRP B N 1
ATOM 6782 C CA . TRP B 1 192 ? -17.203 -26.484 -23.469 1 97.12 192 TRP B CA 1
ATOM 6783 C C . TRP B 1 192 ? -18.391 -27.359 -23.031 1 97.12 192 TRP B C 1
ATOM 6785 O O . TRP B 1 192 ? -18.781 -27.359 -21.859 1 97.12 192 TRP B O 1
ATOM 6795 N N . SER B 1 193 ? -18.906 -28.047 -24 1 96.69 193 SER B N 1
ATOM 6796 C CA . SER B 1 193 ? -20.031 -28.938 -23.703 1 96.69 193 SER B CA 1
ATOM 6797 C C . SER B 1 193 ? -19.641 -30 -22.688 1 96.69 193 SER B C 1
ATOM 6799 O O . SER B 1 193 ? -20.438 -30.359 -21.812 1 96.69 193 SER B O 1
ATOM 6801 N N . LEU B 1 194 ? -18.5 -30.5 -22.812 1 97 194 LEU B N 1
ATOM 6802 C CA . LEU B 1 194 ? -18.016 -31.531 -21.906 1 97 194 LEU B CA 1
ATOM 6803 C C . LEU B 1 194 ? -17.844 -30.984 -20.5 1 97 194 LEU B C 1
ATOM 6805 O O . LEU B 1 194 ? -18.25 -31.625 -19.516 1 97 194 LEU B O 1
ATOM 6809 N N . VAL B 1 195 ? -17.234 -29.844 -20.422 1 97.75 195 VAL B N 1
ATOM 6810 C CA . VAL B 1 195 ? -17.016 -29.25 -19.109 1 97.75 195 VAL B CA 1
ATOM 6811 C C . VAL B 1 195 ? -18.359 -28.953 -18.453 1 97.75 195 VAL B C 1
ATOM 6813 O O . VAL B 1 195 ? -18.531 -29.172 -17.25 1 97.75 195 VAL B O 1
ATOM 6816 N N . GLN B 1 196 ? -19.328 -28.516 -19.234 1 97.38 196 GLN B N 1
ATOM 6817 C CA . GLN B 1 196 ? -20.656 -28.234 -18.719 1 97.38 196 GLN B CA 1
ATOM 6818 C C . GLN B 1 196 ? -21.344 -29.516 -18.234 1 97.38 196 GLN B C 1
ATOM 6820 O O . GLN B 1 196 ? -22.047 -29.5 -17.219 1 97.38 196 GLN B O 1
ATOM 6825 N N . HIS B 1 197 ? -21.109 -30.531 -18.938 1 96.75 197 HIS B N 1
ATOM 6826 C CA . HIS B 1 197 ? -21.688 -31.828 -18.578 1 96.75 197 HIS B CA 1
ATOM 6827 C C . HIS B 1 197 ? -21.219 -32.25 -17.188 1 96.75 197 HIS B C 1
ATOM 6829 O O . HIS B 1 197 ? -22.047 -32.562 -16.328 1 96.75 197 HIS B O 1
ATOM 6835 N N . TYR B 1 198 ? -19.984 -32.25 -17.016 1 97.69 198 TYR B N 1
ATOM 6836 C CA . TYR B 1 198 ? -19.469 -32.688 -15.734 1 97.69 198 TYR B CA 1
ATOM 6837 C C . TYR B 1 198 ? -19.766 -31.672 -14.641 1 97.69 198 TYR B C 1
ATOM 6839 O O . TYR B 1 198 ? -20 -32.031 -13.484 1 97.69 198 TYR B O 1
ATOM 6847 N N . ALA B 1 199 ? -19.672 -30.375 -14.938 1 98.38 199 ALA B N 1
ATOM 6848 C CA . ALA B 1 199 ? -20.047 -29.344 -13.977 1 98.38 199 ALA B CA 1
ATOM 6849 C C . ALA B 1 199 ? -21.484 -29.516 -13.5 1 98.38 199 ALA B C 1
ATOM 6851 O O . ALA B 1 199 ? -21.766 -29.375 -12.305 1 98.38 199 ALA B O 1
ATOM 6852 N N . SER B 1 200 ? -22.391 -29.766 -14.414 1 97.88 200 SER B N 1
ATOM 6853 C CA . SER B 1 200 ? -23.797 -29.969 -14.078 1 97.88 200 SER B CA 1
ATOM 6854 C C . SER B 1 200 ? -23.969 -31.156 -13.133 1 97.88 200 SER B C 1
ATOM 6856 O O . SER B 1 200 ? -24.75 -31.078 -12.18 1 97.88 200 SER B O 1
ATOM 6858 N N . ASP B 1 201 ? -23.266 -32.188 -13.406 1 97.5 201 ASP B N 1
ATOM 6859 C CA . ASP B 1 201 ? -23.312 -33.344 -12.539 1 97.5 201 ASP B CA 1
ATOM 6860 C C . ASP B 1 201 ? -22.844 -33.031 -11.125 1 97.5 201 ASP B C 1
ATOM 6862 O O . ASP B 1 201 ? -23.5 -33.375 -10.148 1 97.5 201 ASP B O 1
ATOM 6866 N N . LEU B 1 202 ? -21.734 -32.375 -11.016 1 98.56 202 LEU B N 1
ATOM 6867 C CA . LEU B 1 202 ? -21.156 -32.031 -9.727 1 98.56 202 LEU B CA 1
ATOM 6868 C C . LEU B 1 202 ? -22.078 -31.078 -8.953 1 98.56 202 LEU B C 1
ATOM 6870 O O . LEU B 1 202 ? -22.234 -31.203 -7.738 1 98.56 202 LEU B O 1
ATOM 6874 N N . ARG B 1 203 ? -22.672 -30.141 -9.656 1 97.62 203 ARG B N 1
ATOM 6875 C CA . ARG B 1 203 ? -23.594 -29.188 -9.039 1 97.62 203 ARG B CA 1
ATOM 6876 C C . ARG B 1 203 ? -24.828 -29.891 -8.516 1 97.62 203 ARG B C 1
ATOM 6878 O O . ARG B 1 203 ? -25.266 -29.656 -7.387 1 97.62 203 ARG B O 1
ATOM 6885 N N . LYS B 1 204 ? -25.406 -30.719 -9.328 1 97.5 204 LYS B N 1
ATOM 6886 C CA . LYS B 1 204 ? -26.625 -31.422 -8.969 1 97.5 204 LYS B CA 1
ATOM 6887 C C . LYS B 1 204 ? -26.422 -32.281 -7.727 1 97.5 204 LYS B C 1
ATOM 6889 O O . LYS B 1 204 ? -27.297 -32.344 -6.855 1 97.5 204 LYS B O 1
ATOM 6894 N N . ARG B 1 205 ? -25.281 -32.875 -7.672 1 97.81 205 ARG B N 1
ATOM 6895 C CA . ARG B 1 205 ? -25 -33.781 -6.562 1 97.81 205 ARG B CA 1
ATOM 6896 C C . ARG B 1 205 ? -24.312 -33.031 -5.414 1 97.81 205 ARG B C 1
ATOM 6898 O O . ARG B 1 205 ? -24 -33.625 -4.387 1 97.81 205 ARG B O 1
ATOM 6905 N N . GLN B 1 206 ? -24 -31.781 -5.551 1 97.06 206 GLN B N 1
ATOM 6906 C CA . GLN B 1 206 ? -23.391 -30.906 -4.555 1 97.06 206 GLN B CA 1
ATOM 6907 C C . GLN B 1 206 ? -22.062 -31.484 -4.059 1 97.06 206 GLN B C 1
ATOM 6909 O O . GLN B 1 206 ? -21.828 -31.562 -2.85 1 97.06 206 GLN B O 1
ATOM 6914 N N . VAL B 1 207 ? -21.297 -31.938 -5.043 1 98.19 207 VAL B N 1
ATOM 6915 C CA . VAL B 1 207 ? -20 -32.531 -4.723 1 98.19 207 VAL B CA 1
ATOM 6916 C C . VAL B 1 207 ? -19.031 -31.406 -4.309 1 98.19 207 VAL B C 1
ATOM 6918 O O . VAL B 1 207 ? -18.938 -30.375 -4.98 1 98.19 207 VAL B O 1
ATOM 6921 N N . ARG B 1 208 ? -18.297 -31.609 -3.213 1 97.56 208 ARG B N 1
ATOM 6922 C CA . ARG B 1 208 ? -17.312 -30.656 -2.715 1 97.56 208 ARG B CA 1
ATOM 6923 C C . ARG B 1 208 ? -15.898 -31.156 -2.967 1 97.56 208 ARG B C 1
ATOM 6925 O O . ARG B 1 208 ? -15.508 -32.219 -2.477 1 97.56 208 ARG B O 1
ATOM 6932 N N . VAL B 1 209 ? -15.133 -30.359 -3.662 1 98.62 209 VAL B N 1
ATOM 6933 C CA . VAL B 1 209 ? -13.75 -30.719 -3.953 1 98.62 209 VAL B CA 1
ATOM 6934 C C . VAL B 1 209 ? -12.805 -29.781 -3.209 1 98.62 209 VAL B C 1
ATOM 6936 O O . VAL B 1 209 ? -12.977 -28.562 -3.248 1 98.62 209 VAL B O 1
ATOM 6939 N N . ALA B 1 210 ? -11.797 -30.328 -2.539 1 98.31 210 ALA B N 1
ATOM 6940 C CA . ALA B 1 210 ? -10.852 -29.516 -1.783 1 98.31 210 ALA B CA 1
ATOM 6941 C C . ALA B 1 210 ? -9.422 -29.719 -2.295 1 98.31 210 ALA B C 1
ATOM 6943 O O . ALA B 1 210 ? -8.938 -30.859 -2.354 1 98.31 210 ALA B O 1
ATOM 6944 N N . PHE B 1 211 ? -8.82 -28.703 -2.656 1 97.31 211 PHE B N 1
ATOM 6945 C CA . PHE B 1 211 ? -7.414 -28.703 -3.023 1 97.31 211 PHE B CA 1
ATOM 6946 C C . PHE B 1 211 ? -6.547 -28.234 -1.86 1 97.31 211 PHE B C 1
ATOM 6948 O O . PHE B 1 211 ? -6.922 -27.312 -1.139 1 97.31 211 PHE B O 1
ATOM 6955 N N . PHE B 1 212 ? -5.398 -28.844 -1.673 1 96.38 212 PHE B N 1
ATOM 6956 C CA . PHE B 1 212 ? -4.473 -28.438 -0.62 1 96.38 212 PHE B CA 1
ATOM 6957 C C . PHE B 1 212 ? -3.088 -28.156 -1.195 1 96.38 212 PHE B C 1
ATOM 6959 O O . PHE B 1 212 ? -2.477 -29.047 -1.81 1 96.38 212 PHE B O 1
ATOM 6966 N N . SER B 1 213 ? -2.625 -26.984 -1.074 1 92.94 213 SER B N 1
ATOM 6967 C CA . SER B 1 213 ? -1.278 -26.594 -1.477 1 92.94 213 SER B CA 1
ATOM 6968 C C . SER B 1 213 ? -0.484 -26.047 -0.296 1 92.94 213 SER B C 1
ATOM 6970 O O . SER B 1 213 ? -1.063 -25.656 0.718 1 92.94 213 SER B O 1
ATOM 6972 N N . ALA B 1 214 ? 0.839 -26.047 -0.45 1 87.69 214 ALA B N 1
ATOM 6973 C CA . ALA B 1 214 ? 1.697 -25.578 0.631 1 87.69 214 ALA B CA 1
ATOM 6974 C C . ALA B 1 214 ? 1.657 -24.047 0.736 1 87.69 214 ALA B C 1
ATOM 6976 O O . ALA B 1 214 ? 1.907 -23.484 1.805 1 87.69 214 ALA B O 1
ATOM 6977 N N . THR B 1 215 ? 1.404 -23.375 -0.397 1 83.56 215 THR B N 1
ATOM 6978 C CA . THR B 1 215 ? 1.401 -21.922 -0.413 1 83.56 215 THR B CA 1
ATOM 6979 C C . THR B 1 215 ? 0.409 -21.391 -1.445 1 83.56 215 THR B C 1
ATOM 6981 O O . THR B 1 215 ? 0.01 -22.125 -2.357 1 83.56 215 THR B O 1
ATOM 6984 N N . ALA B 1 216 ? 0.027 -20.188 -1.171 1 84.75 216 ALA B N 1
ATOM 6985 C CA . ALA B 1 216 ? -0.85 -19.531 -2.133 1 84.75 216 ALA B CA 1
ATOM 6986 C C . ALA B 1 216 ? -0.094 -18.453 -2.916 1 84.75 216 ALA B C 1
ATOM 6988 O O . ALA B 1 216 ? -0.691 -17.719 -3.697 1 84.75 216 ALA B O 1
ATOM 6989 N N . TYR B 1 217 ? 1.276 -18.344 -2.719 1 72.81 217 TYR B N 1
ATOM 6990 C CA . TYR B 1 217 ? 2.07 -17.266 -3.318 1 72.81 217 TYR B CA 1
ATOM 6991 C C . TYR B 1 217 ? 3.23 -17.844 -4.125 1 72.81 217 TYR B C 1
ATOM 6993 O O . TYR B 1 217 ? 3.66 -18.969 -3.891 1 72.81 217 TYR B O 1
ATOM 7001 N N . GLY B 1 218 ? 3.697 -17 -4.996 1 62.22 218 GLY B N 1
ATOM 7002 C CA . GLY B 1 218 ? 5.074 -17.031 -5.461 1 62.22 218 GLY B CA 1
ATOM 7003 C C . GLY B 1 218 ? 5.316 -18.109 -6.504 1 62.22 218 GLY B C 1
ATOM 7004 O O . GLY B 1 218 ? 6.273 -18.016 -7.277 1 62.22 218 GLY B O 1
ATOM 7005 N N . ARG B 1 219 ? 4.492 -19.125 -6.5 1 63.75 219 ARG B N 1
ATOM 7006 C CA . ARG B 1 219 ? 4.809 -20.188 -7.438 1 63.75 219 ARG B CA 1
ATOM 7007 C C . ARG B 1 219 ? 3.957 -20.078 -8.695 1 63.75 219 ARG B C 1
ATOM 7009 O O . ARG B 1 219 ? 2.801 -19.656 -8.641 1 63.75 219 ARG B O 1
ATOM 7016 N N . PRO B 1 220 ? 4.664 -20.266 -9.727 1 57.44 220 PRO B N 1
ATOM 7017 C CA . PRO B 1 220 ? 3.957 -20.125 -11 1 57.44 220 PRO B CA 1
ATOM 7018 C C . PRO B 1 220 ? 2.732 -21.031 -11.102 1 57.44 220 PRO B C 1
ATOM 7020 O O . PRO B 1 220 ? 1.828 -20.766 -11.898 1 57.44 220 PRO B O 1
ATOM 7023 N N . ASP B 1 221 ? 2.754 -22.062 -10.344 1 61.81 221 ASP B N 1
ATOM 7024 C CA . ASP B 1 221 ? 1.645 -23.016 -10.445 1 61.81 221 ASP B CA 1
ATOM 7025 C C . ASP B 1 221 ? 0.42 -22.5 -9.688 1 61.81 221 ASP B C 1
ATOM 7027 O O . ASP B 1 221 ? -0.692 -22.984 -9.898 1 61.81 221 ASP B O 1
ATOM 7031 N N . VAL B 1 222 ? 0.686 -21.531 -8.969 1 79.06 222 VAL B N 1
ATOM 7032 C CA . VAL B 1 222 ? -0.387 -21.031 -8.117 1 79.06 222 VAL B CA 1
ATOM 7033 C C . VAL B 1 222 ? -1.445 -20.344 -8.977 1 79.06 222 VAL B C 1
ATOM 7035 O O . VAL B 1 222 ? -2.625 -20.312 -8.625 1 79.06 222 VAL B O 1
ATOM 7038 N N . TYR B 1 223 ? -1.018 -20 -10.172 1 85.12 223 TYR B N 1
ATOM 7039 C CA . TYR B 1 223 ? -1.918 -19.234 -11.023 1 85.12 223 TYR B CA 1
ATOM 7040 C C . TYR B 1 223 ? -3.018 -20.125 -11.594 1 85.12 223 TYR B C 1
ATOM 7042 O O . TYR B 1 223 ? -4.16 -19.688 -11.75 1 85.12 223 TYR B O 1
ATOM 7050 N N . THR B 1 224 ? -2.637 -21.359 -11.82 1 89.56 224 THR B N 1
ATOM 7051 C CA . THR B 1 224 ? -3.617 -22.281 -12.375 1 89.56 224 THR B CA 1
ATOM 7052 C C . THR B 1 224 ? -4.711 -22.594 -11.359 1 89.56 224 THR B C 1
ATOM 7054 O O . THR B 1 224 ? -5.863 -22.812 -11.727 1 89.56 224 THR B O 1
ATOM 7057 N N . ARG B 1 225 ? -4.258 -22.531 -10.172 1 93.5 225 ARG B N 1
ATOM 7058 C CA . ARG B 1 225 ? -5.234 -22.797 -9.125 1 93.5 225 ARG B CA 1
ATOM 7059 C C . ARG B 1 225 ? -6.223 -21.656 -8.984 1 93.5 225 ARG B C 1
ATOM 7061 O O . ARG B 1 225 ? -7.426 -21.875 -8.82 1 93.5 225 ARG B O 1
ATOM 7068 N N . HIS B 1 226 ? -5.734 -20.469 -9.055 1 93.88 226 HIS B N 1
ATOM 7069 C CA . HIS B 1 226 ? -6.617 -19.297 -9.047 1 93.88 226 HIS B CA 1
ATOM 7070 C C . HIS B 1 226 ? -7.621 -19.375 -10.195 1 93.88 226 HIS B C 1
ATOM 7072 O O . HIS B 1 226 ? -8.82 -19.141 -9.992 1 93.88 226 HIS B O 1
ATOM 7078 N N . ALA B 1 227 ? -7.125 -19.75 -11.305 1 95.44 227 ALA B N 1
ATOM 7079 C CA . ALA B 1 227 ? -7.961 -19.797 -12.5 1 95.44 227 ALA B CA 1
ATOM 7080 C C . ALA B 1 227 ? -9.016 -20.906 -12.391 1 95.44 227 ALA B C 1
ATOM 7082 O O . ALA B 1 227 ? -10.164 -20.703 -12.773 1 95.44 227 ALA B O 1
ATOM 7083 N N . LEU B 1 228 ? -8.602 -22.016 -11.883 1 96.56 228 LEU B N 1
ATOM 7084 C CA . LEU B 1 228 ? -9.516 -23.141 -11.734 1 96.56 228 LEU B CA 1
ATOM 7085 C C . LEU B 1 228 ? -10.664 -22.781 -10.789 1 96.56 228 LEU B C 1
ATOM 7087 O O . LEU B 1 228 ? -11.828 -23.062 -11.086 1 96.56 228 LEU B O 1
ATOM 7091 N N . ILE B 1 229 ? -10.297 -22.203 -9.695 1 96.88 229 ILE B N 1
ATOM 7092 C CA . ILE B 1 229 ? -11.305 -21.859 -8.703 1 96.88 229 ILE B CA 1
ATOM 7093 C C . ILE B 1 229 ? -12.242 -20.797 -9.273 1 96.88 229 ILE B C 1
ATOM 7095 O O . ILE B 1 229 ? -13.453 -20.844 -9.055 1 96.88 229 ILE B O 1
ATOM 7099 N N . ARG B 1 230 ? -11.703 -19.844 -9.992 1 96.5 230 ARG B N 1
ATOM 7100 C CA . ARG B 1 230 ? -12.508 -18.797 -10.617 1 96.5 230 ARG B CA 1
ATOM 7101 C C . ARG B 1 230 ? -13.531 -19.406 -11.578 1 96.5 230 ARG B C 1
ATOM 7103 O O . ARG B 1 230 ? -14.719 -19.078 -11.508 1 96.5 230 ARG B O 1
ATOM 7110 N N . LEU B 1 231 ? -13.078 -20.281 -12.438 1 98 231 LEU B N 1
ATOM 7111 C CA . LEU B 1 231 ? -13.984 -20.906 -13.391 1 98 231 LEU B CA 1
ATOM 7112 C C . LEU B 1 231 ? -15.031 -21.75 -12.672 1 98 231 LEU B C 1
ATOM 7114 O O . LEU B 1 231 ? -16.203 -21.781 -13.07 1 98 231 LEU B O 1
ATOM 7118 N N . SER B 1 232 ? -14.594 -22.5 -11.68 1 98.25 232 SER B N 1
ATOM 7119 C CA . SER B 1 232 ? -15.523 -23.328 -10.914 1 98.25 232 SER B CA 1
ATOM 7120 C C . SER B 1 232 ? -16.656 -22.484 -10.32 1 98.25 232 SER B C 1
ATOM 7122 O O . SER B 1 232 ? -17.812 -22.906 -10.336 1 98.25 232 SER B O 1
ATOM 7124 N N . GLN B 1 233 ? -16.234 -21.359 -9.867 1 96.56 233 GLN B N 1
ATOM 7125 C CA . GLN B 1 233 ? -17.234 -20.438 -9.312 1 96.56 233 GLN B CA 1
ATOM 7126 C C . GLN B 1 233 ? -18.203 -19.969 -10.391 1 96.56 233 GLN B C 1
ATOM 7128 O O . GLN B 1 233 ? -19.422 -19.891 -10.156 1 96.56 233 GLN B O 1
ATOM 7133 N N . CYS B 1 234 ? -17.719 -19.672 -11.523 1 96.06 234 CYS B N 1
ATOM 7134 C CA . CYS B 1 234 ? -18.547 -19.234 -12.641 1 96.06 234 CYS B CA 1
ATOM 7135 C C . CYS B 1 234 ? -19.562 -20.312 -13.031 1 96.06 234 CYS B C 1
ATOM 7137 O O . CYS B 1 234 ? -20.672 -20 -13.477 1 96.06 234 CYS B O 1
ATOM 7139 N N . LEU B 1 235 ? -19.156 -21.547 -12.828 1 97.56 235 LEU B N 1
ATOM 7140 C CA . LEU B 1 235 ? -20 -22.656 -13.266 1 97.56 235 LEU B CA 1
ATOM 7141 C C . LEU B 1 235 ? -20.828 -23.203 -12.109 1 97.56 235 LEU B C 1
ATOM 7143 O O . LEU B 1 235 ? -21.594 -24.156 -12.289 1 97.56 235 LEU B O 1
ATOM 7147 N N . GLY B 1 236 ? -20.609 -22.688 -10.938 1 96.81 236 GLY B N 1
ATOM 7148 C CA . GLY B 1 236 ? -21.391 -23.062 -9.766 1 96.81 236 GLY B CA 1
ATOM 7149 C C . GLY B 1 236 ? -20.906 -24.344 -9.125 1 96.81 236 GLY B C 1
ATOM 7150 O O . GLY B 1 236 ? -21.656 -25 -8.398 1 96.81 236 GLY B O 1
ATOM 7151 N N . VAL B 1 237 ? -19.703 -24.797 -9.461 1 98.12 237 VAL B N 1
ATOM 7152 C CA . VAL B 1 237 ? -19.141 -26.016 -8.875 1 98.12 237 VAL B CA 1
ATOM 7153 C C . VAL B 1 237 ? -18.391 -25.672 -7.59 1 98.12 237 VAL B C 1
ATOM 7155 O O . VAL B 1 237 ? -17.688 -24.656 -7.52 1 98.12 237 VAL B O 1
ATOM 7158 N N . ASP B 1 238 ? -18.531 -26.453 -6.551 1 97.88 238 ASP B N 1
ATOM 7159 C CA . ASP B 1 238 ? -17.922 -26.172 -5.254 1 97.88 238 ASP B CA 1
ATOM 7160 C C . ASP B 1 238 ? -16.5 -26.719 -5.184 1 97.88 238 ASP B C 1
ATOM 7162 O O . ASP B 1 238 ? -16.266 -27.828 -4.699 1 97.88 238 ASP B O 1
ATOM 7166 N N . VAL B 1 239 ? -15.594 -26 -5.625 1 98 239 VAL B N 1
ATOM 7167 C CA . VAL B 1 239 ? -14.164 -26.297 -5.539 1 98 239 VAL B CA 1
ATOM 7168 C C . VAL B 1 239 ? -13.484 -25.266 -4.648 1 98 239 VAL B C 1
ATOM 7170 O O . VAL B 1 239 ? -13.578 -24.062 -4.898 1 98 239 VAL B O 1
ATOM 7173 N N . ARG B 1 240 ? -12.797 -25.734 -3.639 1 97.12 240 ARG B N 1
ATOM 7174 C CA . ARG B 1 240 ? -12.133 -24.844 -2.695 1 97.12 240 ARG B CA 1
ATOM 7175 C C . ARG B 1 240 ? -10.648 -25.172 -2.576 1 97.12 240 ARG B C 1
ATOM 7177 O O . ARG B 1 240 ? -10.227 -26.281 -2.932 1 97.12 240 ARG B O 1
ATOM 7184 N N . TRP B 1 241 ? -9.867 -24.266 -2.197 1 96.44 241 TRP B N 1
ATOM 7185 C CA . TRP B 1 241 ? -8.414 -24.359 -2.139 1 96.44 241 TRP B CA 1
ATOM 7186 C C . TRP B 1 241 ? -7.895 -23.922 -0.775 1 96.44 241 TRP B C 1
ATOM 7188 O O . TRP B 1 241 ? -8.195 -22.828 -0.313 1 96.44 241 TRP B O 1
ATOM 7198 N N . TYR B 1 242 ? -7.152 -24.797 -0.101 1 96.38 242 TYR B N 1
ATOM 7199 C CA . TYR B 1 242 ? -6.688 -24.562 1.263 1 96.38 242 TYR B CA 1
ATOM 7200 C C . TYR B 1 242 ? -5.164 -24.578 1.33 1 96.38 242 TYR B C 1
ATOM 7202 O O . TYR B 1 242 ? -4.512 -25.328 0.604 1 96.38 242 TYR B O 1
ATOM 7210 N N . VAL B 1 243 ? -4.578 -23.75 2.203 1 93.25 243 VAL B N 1
ATOM 7211 C CA . VAL B 1 243 ? -3.145 -23.703 2.473 1 93.25 243 VAL B CA 1
ATOM 7212 C C . VAL B 1 243 ? -2.904 -23.688 3.98 1 93.25 243 VAL B C 1
ATOM 7214 O O . VAL B 1 243 ? -3.742 -23.203 4.742 1 93.25 243 VAL B O 1
ATOM 7217 N N . PRO B 1 244 ? -1.806 -24.297 4.379 1 90.44 244 PRO B N 1
ATOM 7218 C CA . PRO B 1 244 ? -1.506 -24.266 5.812 1 90.44 244 PRO B CA 1
ATOM 7219 C C . PRO B 1 244 ? -1.07 -22.875 6.285 1 90.44 244 PRO B C 1
ATOM 7221 O O . PRO B 1 244 ? -0.622 -22.062 5.48 1 90.44 244 PRO B O 1
ATOM 7224 N N . ARG B 1 245 ? -1.242 -22.688 7.527 1 81.88 245 ARG B N 1
ATOM 7225 C CA . ARG B 1 245 ? -0.693 -21.469 8.117 1 81.88 245 ARG B CA 1
ATOM 7226 C C . ARG B 1 245 ? 0.83 -21.531 8.188 1 81.88 245 ARG B C 1
ATOM 7228 O O . ARG B 1 245 ? 1.403 -22.594 8.453 1 81.88 245 ARG B O 1
ATOM 7235 N N . PRO B 1 246 ? 1.398 -20.438 7.953 1 77.88 246 PRO B N 1
ATOM 7236 C CA . PRO B 1 246 ? 2.863 -20.453 7.953 1 77.88 246 PRO B CA 1
ATOM 7237 C C . PRO B 1 246 ? 3.451 -20.703 9.336 1 77.88 246 PRO B C 1
ATOM 7239 O O . PRO B 1 246 ? 2.916 -20.219 10.336 1 77.88 246 PRO B O 1
ATOM 7242 N N . ARG B 1 247 ? 4.418 -21.469 9.406 1 82.56 247 ARG B N 1
ATOM 7243 C CA . ARG B 1 247 ? 5.23 -21.703 10.594 1 82.56 247 ARG B CA 1
ATOM 7244 C C . ARG B 1 247 ? 6.66 -21.203 10.383 1 82.56 247 ARG B C 1
ATOM 7246 O O . ARG B 1 247 ? 7.52 -21.953 9.922 1 82.56 247 ARG B O 1
ATOM 7253 N N . PRO B 1 248 ? 6.879 -20.047 10.859 1 81.75 248 PRO B N 1
ATOM 7254 C CA . PRO B 1 248 ? 8.18 -19.438 10.602 1 81.75 248 PRO B CA 1
ATOM 7255 C C . PRO B 1 248 ? 9.344 -20.281 11.125 1 81.75 248 PRO B C 1
ATOM 7257 O O . PRO B 1 248 ? 10.406 -20.328 10.492 1 81.75 248 PRO B O 1
ATOM 7260 N N . GLN B 1 249 ? 9.141 -21 12.211 1 81 249 GLN B N 1
ATOM 7261 C CA . GLN B 1 249 ? 10.211 -21.797 12.781 1 81 249 GLN B CA 1
ATOM 7262 C C . GLN B 1 249 ? 10.617 -22.922 11.836 1 81 249 GLN B C 1
ATOM 7264 O O . GLN B 1 249 ? 11.766 -23.391 11.859 1 81 249 GLN B O 1
ATOM 7269 N N . LEU B 1 250 ? 9.695 -23.344 11.031 1 83.38 250 LEU B N 1
ATOM 7270 C CA . LEU B 1 250 ? 9.93 -24.484 10.156 1 83.38 250 LEU B CA 1
ATOM 7271 C C . LEU B 1 250 ? 10.227 -24.016 8.734 1 83.38 250 LEU B C 1
ATOM 7273 O O . LEU B 1 250 ? 10.406 -24.844 7.832 1 83.38 250 LEU B O 1
ATOM 7277 N N . LEU B 1 251 ? 10.328 -22.797 8.539 1 77.56 251 LEU B N 1
ATOM 7278 C CA . LEU B 1 251 ? 10.477 -22.234 7.203 1 77.56 251 LEU B CA 1
ATOM 7279 C C . LEU B 1 251 ? 11.688 -22.828 6.496 1 77.56 251 LEU B C 1
ATOM 7281 O O . LEU B 1 251 ? 11.586 -23.312 5.367 1 77.56 251 LEU B O 1
ATOM 7285 N N . TYR B 1 252 ? 12.781 -22.875 7.152 1 75.62 252 TYR B N 1
ATOM 7286 C CA . TYR B 1 252 ? 14.016 -23.328 6.523 1 75.62 252 TYR B CA 1
ATOM 7287 C C . TYR B 1 252 ? 13.977 -24.844 6.289 1 75.62 252 TYR B C 1
ATOM 7289 O O . TYR B 1 252 ? 14.477 -25.328 5.27 1 75.62 252 TYR B O 1
ATOM 7297 N N . THR B 1 253 ? 13.359 -25.484 7.227 1 82.19 253 THR B N 1
ATOM 7298 C CA . THR B 1 253 ? 13.219 -26.922 7.074 1 82.19 253 THR B CA 1
ATOM 7299 C C . THR B 1 253 ? 12.312 -27.25 5.891 1 82.19 253 THR B C 1
ATOM 7301 O O . THR B 1 253 ? 12.633 -28.125 5.086 1 82.19 253 THR B O 1
ATOM 7304 N N . ILE B 1 254 ? 11.266 -26.594 5.77 1 81.94 254 ILE B N 1
ATOM 7305 C CA . ILE B 1 254 ? 10.312 -26.828 4.691 1 81.94 254 ILE B CA 1
ATOM 7306 C C . ILE B 1 254 ? 10.977 -26.531 3.346 1 81.94 254 ILE B C 1
ATOM 7308 O O . ILE B 1 254 ? 10.883 -27.328 2.41 1 81.94 254 ILE B O 1
ATOM 7312 N N . ARG B 1 255 ? 11.641 -25.484 3.287 1 76.94 255 ARG B N 1
ATOM 7313 C CA . ARG B 1 255 ? 12.305 -25.094 2.045 1 76.94 255 ARG B CA 1
ATOM 7314 C C . ARG B 1 255 ? 13.375 -26.109 1.661 1 76.94 255 ARG B C 1
ATOM 7316 O O . ARG B 1 255 ? 13.531 -26.453 0.484 1 76.94 255 ARG B O 1
ATOM 7323 N N . ARG B 1 256 ? 14.086 -26.547 2.609 1 78.06 256 ARG B N 1
ATOM 7324 C CA . ARG B 1 256 ? 15.109 -27.547 2.352 1 78.06 256 ARG B CA 1
ATOM 7325 C C . ARG B 1 256 ? 14.5 -28.844 1.816 1 78.06 256 ARG B C 1
ATOM 7327 O O . ARG B 1 256 ? 14.992 -29.406 0.838 1 78.06 256 ARG B O 1
ATOM 7334 N N . VAL B 1 257 ? 13.477 -29.25 2.459 1 79.5 257 VAL B N 1
ATOM 7335 C CA . VAL B 1 257 ? 12.812 -30.484 2.035 1 79.5 257 VAL B CA 1
ATOM 7336 C C . VAL B 1 257 ? 12.281 -30.312 0.611 1 79.5 257 VAL B C 1
ATOM 7338 O O . VAL B 1 257 ? 12.398 -31.234 -0.208 1 79.5 257 VAL B O 1
ATOM 7341 N N . GLN B 1 258 ? 11.758 -29.219 0.291 1 78.25 258 GLN B N 1
ATOM 7342 C CA . GLN B 1 258 ? 11.258 -28.938 -1.052 1 78.25 258 GLN B CA 1
ATOM 7343 C C . GLN B 1 258 ? 12.383 -28.969 -2.078 1 78.25 258 GLN B C 1
ATOM 7345 O O . GLN B 1 258 ? 12.219 -29.516 -3.174 1 78.25 258 GLN B O 1
ATOM 7350 N N . ARG B 1 259 ? 13.469 -28.484 -1.771 1 76.88 259 ARG B N 1
ATOM 7351 C CA . ARG B 1 259 ? 14.617 -28.484 -2.68 1 76.88 259 ARG B CA 1
ATOM 7352 C C . ARG B 1 259 ? 15.125 -29.891 -2.936 1 76.88 259 ARG B C 1
ATOM 7354 O O . ARG B 1 259 ? 15.531 -30.219 -4.051 1 76.88 259 ARG B O 1
ATOM 7361 N N . ILE B 1 260 ? 15.094 -30.609 -1.886 1 77.25 260 ILE B N 1
ATOM 7362 C CA . ILE B 1 260 ? 15.547 -31.984 -2.016 1 77.25 260 ILE B CA 1
ATOM 7363 C C . ILE B 1 260 ? 14.586 -32.75 -2.916 1 77.25 260 ILE B C 1
ATOM 7365 O O . ILE B 1 260 ? 15.016 -33.5 -3.795 1 77.25 260 ILE B O 1
ATOM 7369 N N . LEU B 1 261 ? 13.375 -32.469 -2.709 1 76.69 261 LEU B N 1
ATOM 7370 C CA . LEU B 1 261 ? 12.367 -33.188 -3.48 1 76.69 261 LEU B CA 1
ATOM 7371 C C . LEU B 1 261 ? 12.391 -32.75 -4.941 1 76.69 261 LEU B C 1
ATOM 7373 O O . LEU B 1 261 ? 12.07 -33.531 -5.836 1 76.69 261 LEU B O 1
ATOM 7377 N N . HIS B 1 262 ? 12.859 -31.516 -5.188 1 74.56 262 HIS B N 1
ATOM 7378 C CA . HIS B 1 262 ? 12.938 -31.016 -6.551 1 74.56 262 HIS B CA 1
ATOM 7379 C C . HIS B 1 262 ? 14.312 -31.25 -7.156 1 74.56 262 HIS B C 1
ATOM 7381 O O . HIS B 1 262 ? 14.594 -30.812 -8.273 1 74.56 262 HIS B O 1
ATOM 7387 N N . CYS B 1 263 ? 15.18 -31.844 -6.445 1 68.06 263 CYS B N 1
ATOM 7388 C CA . CYS B 1 263 ? 16.516 -32.281 -6.871 1 68.06 263 CYS B CA 1
ATOM 7389 C C . CYS B 1 263 ? 17.375 -31.062 -7.207 1 68.06 263 CYS B C 1
ATOM 7391 O O . CYS B 1 263 ? 18.141 -31.094 -8.18 1 68.06 263 CYS B O 1
ATOM 7393 N N . VAL B 1 264 ? 17.141 -29.969 -6.59 1 65.81 264 VAL B N 1
ATOM 7394 C CA . VAL B 1 264 ? 17.969 -28.781 -6.781 1 65.81 264 VAL B CA 1
ATOM 7395 C C . VAL B 1 264 ? 19.203 -28.844 -5.887 1 65.81 264 VAL B C 1
ATOM 7397 O O . VAL B 1 264 ? 20.281 -28.406 -6.277 1 65.81 264 VAL B O 1
ATOM 7400 N N . GLU B 1 265 ? 19 -29.359 -4.633 1 59.91 265 GLU B N 1
ATOM 7401 C CA . GLU B 1 265 ? 20.109 -29.469 -3.682 1 59.91 265 GLU B CA 1
ATOM 7402 C C . GLU B 1 265 ? 20.969 -30.703 -3.969 1 59.91 265 GLU B C 1
ATOM 7404 O O . GLU B 1 265 ? 20.5 -31.656 -4.594 1 59.91 265 GLU B O 1
ATOM 7409 N N . ASN B 1 266 ? 22.219 -30.516 -3.598 1 56.81 266 ASN B N 1
ATOM 7410 C CA . ASN B 1 266 ? 23.172 -31.625 -3.744 1 56.81 266 ASN B CA 1
ATOM 7411 C C . ASN B 1 266 ? 22.609 -32.938 -3.186 1 56.81 266 ASN B C 1
ATOM 7413 O O . ASN B 1 266 ? 22.219 -33 -2.016 1 56.81 266 ASN B O 1
ATOM 7417 N N . PRO B 1 267 ? 22.281 -33.844 -4.078 1 54.84 267 PRO B N 1
ATOM 7418 C CA . PRO B 1 267 ? 21.719 -35.156 -3.746 1 54.84 267 PRO B CA 1
ATOM 7419 C C . PRO B 1 267 ? 22.391 -35.781 -2.543 1 54.84 267 PRO B C 1
ATOM 7421 O O . PRO B 1 267 ? 21.875 -36.75 -1.982 1 54.84 267 PRO B O 1
ATOM 7424 N N . THR B 1 268 ? 23.547 -35.25 -2.121 1 55.31 268 THR B N 1
ATOM 7425 C CA . THR B 1 268 ? 24.312 -36 -1.146 1 55.31 268 THR B CA 1
ATOM 7426 C C . THR B 1 268 ? 23.797 -35.75 0.268 1 55.31 268 THR B C 1
ATOM 7428 O O . THR B 1 268 ? 24.266 -36.375 1.224 1 55.31 268 THR B O 1
ATOM 7431 N N . GLN B 1 269 ? 22.844 -34.844 0.425 1 65.81 269 GLN B N 1
ATOM 7432 C CA . GLN B 1 269 ? 22.359 -34.625 1.785 1 65.81 269 GLN B CA 1
ATOM 7433 C C . GLN B 1 269 ? 20.891 -35 1.907 1 65.81 269 GLN B C 1
ATOM 7435 O O . GLN B 1 269 ? 20.016 -34.125 1.774 1 65.81 269 GLN B O 1
ATOM 7440 N N . PRO B 1 270 ? 20.688 -36.281 2.17 1 71.94 270 PRO B N 1
ATOM 7441 C CA . PRO B 1 270 ? 19.297 -36.719 2.268 1 71.94 270 PRO B CA 1
ATOM 7442 C C . PRO B 1 270 ? 18.547 -36.094 3.438 1 71.94 270 PRO B C 1
ATOM 7444 O O . PRO B 1 270 ? 19.172 -35.469 4.305 1 71.94 270 PRO B O 1
ATOM 7447 N N . LEU B 1 271 ? 17.266 -36.188 3.346 1 79.12 271 LEU B N 1
ATOM 7448 C CA . LEU B 1 271 ? 16.375 -35.719 4.414 1 79.12 271 LEU B CA 1
ATOM 7449 C C . LEU B 1 271 ? 16.656 -36.5 5.707 1 79.12 271 LEU B C 1
ATOM 7451 O O . LEU B 1 271 ? 16.719 -37.719 5.707 1 79.12 271 LEU B O 1
ATOM 7455 N N . THR B 1 272 ? 16.875 -35.781 6.789 1 82.56 272 THR B N 1
ATOM 7456 C CA . THR B 1 272 ? 17.094 -36.406 8.078 1 82.56 272 THR B CA 1
ATOM 7457 C C . THR B 1 272 ? 15.773 -36.844 8.703 1 82.56 272 THR B C 1
ATOM 7459 O O . THR B 1 272 ? 14.711 -36.312 8.359 1 82.56 272 THR B O 1
ATOM 7462 N N . ALA B 1 273 ? 15.859 -37.844 9.547 1 83.69 273 ALA B N 1
ATOM 7463 C CA . ALA B 1 273 ? 14.672 -38.312 10.25 1 83.69 273 ALA B CA 1
ATOM 7464 C C . ALA B 1 273 ? 14.016 -37.219 11.055 1 83.69 273 ALA B C 1
ATOM 7466 O O . ALA B 1 273 ? 12.789 -37.156 11.156 1 83.69 273 ALA B O 1
ATOM 7467 N N . ASP B 1 274 ? 14.82 -36.406 11.562 1 86.31 274 ASP B N 1
ATOM 7468 C CA . ASP B 1 274 ? 14.305 -35.312 12.352 1 86.31 274 ASP B CA 1
ATOM 7469 C C . ASP B 1 274 ? 13.531 -34.312 11.477 1 86.31 274 ASP B C 1
ATOM 7471 O O . ASP B 1 274 ? 12.469 -33.844 11.867 1 86.31 274 ASP B O 1
ATOM 7475 N N . GLU B 1 275 ? 14.07 -34.031 10.352 1 85.5 275 GLU B N 1
ATOM 7476 C CA . GLU B 1 275 ? 13.391 -33.125 9.422 1 85.5 275 GLU B CA 1
ATOM 7477 C C . GLU B 1 275 ? 12.062 -33.719 8.961 1 85.5 275 GLU B C 1
ATOM 7479 O O . GLU B 1 275 ? 11.055 -33 8.891 1 85.5 275 GLU B O 1
ATOM 7484 N N . GLU B 1 276 ? 12.117 -35 8.711 1 86.5 276 GLU B N 1
ATOM 7485 C CA . GLU B 1 276 ? 10.898 -35.688 8.297 1 86.5 276 GLU B CA 1
ATOM 7486 C C . GLU B 1 276 ? 9.828 -35.625 9.375 1 86.5 276 GLU B C 1
ATOM 7488 O O . GLU B 1 276 ? 8.664 -35.344 9.094 1 86.5 276 GLU B O 1
ATOM 7493 N N . LEU B 1 277 ? 10.25 -35.875 10.547 1 89.5 277 LEU B N 1
ATOM 7494 C CA . LEU B 1 277 ? 9.32 -35.875 11.672 1 89.5 277 LEU B CA 1
ATOM 7495 C C . LEU B 1 277 ? 8.734 -34.5 11.891 1 89.5 277 LEU B C 1
ATOM 7497 O O . LEU B 1 277 ? 7.547 -34.375 12.211 1 89.5 277 LEU B O 1
ATOM 7501 N N . ARG B 1 278 ? 9.508 -33.531 11.75 1 88.56 278 ARG B N 1
ATOM 7502 C CA . ARG B 1 278 ? 9.047 -32.156 11.945 1 88.56 278 ARG B CA 1
ATOM 7503 C C . ARG B 1 278 ? 7.996 -31.781 10.914 1 88.56 278 ARG B C 1
ATOM 7505 O O . ARG B 1 278 ? 7.012 -31.109 11.234 1 88.56 278 ARG B O 1
ATOM 7512 N N . ILE B 1 279 ? 8.211 -32.219 9.719 1 89.31 279 ILE B N 1
ATOM 7513 C CA . ILE B 1 279 ? 7.258 -31.938 8.656 1 89.31 279 ILE B CA 1
ATOM 7514 C C . ILE B 1 279 ? 5.949 -32.688 8.906 1 89.31 279 ILE B C 1
ATOM 7516 O O . ILE B 1 279 ? 4.863 -32.125 8.758 1 89.31 279 ILE B O 1
ATOM 7520 N N . LEU B 1 280 ? 6.078 -33.938 9.336 1 91.19 280 LEU B N 1
ATOM 7521 C CA . LEU B 1 280 ? 4.895 -34.75 9.609 1 91.19 280 LEU B CA 1
ATOM 7522 C C . LEU B 1 280 ? 4.078 -34.156 10.75 1 91.19 280 LEU B C 1
ATOM 7524 O O . LEU B 1 280 ? 2.852 -34.062 10.664 1 91.19 280 LEU B O 1
ATOM 7528 N N . GLU B 1 281 ? 4.801 -33.688 11.711 1 90.81 281 GLU B N 1
ATOM 7529 C CA . GLU B 1 281 ? 4.137 -33.094 12.859 1 90.81 281 GLU B CA 1
ATOM 7530 C C . GLU B 1 281 ? 3.436 -31.781 12.477 1 90.81 281 GLU B C 1
ATOM 7532 O O . GLU B 1 281 ? 2.326 -31.516 12.938 1 90.81 281 GLU B O 1
ATOM 7537 N N . TRP B 1 282 ? 4.121 -31.078 11.695 1 90.56 282 TRP B N 1
ATOM 7538 C CA . TRP B 1 282 ? 3.555 -29.812 11.242 1 90.56 282 TRP B CA 1
ATOM 7539 C C . TRP B 1 282 ? 2.268 -30.031 10.461 1 90.56 282 TRP B C 1
ATOM 7541 O O . TRP B 1 282 ? 1.261 -29.359 10.703 1 90.56 282 TRP B O 1
ATOM 7551 N N . VAL B 1 283 ? 2.232 -30.969 9.555 1 93.38 283 VAL B N 1
ATOM 7552 C CA . VAL B 1 283 ? 1.064 -31.25 8.734 1 93.38 283 VAL B CA 1
ATOM 7553 C C . VAL B 1 283 ? -0.067 -31.797 9.602 1 93.38 283 VAL B C 1
ATOM 7555 O O . VAL B 1 283 ? -1.223 -31.391 9.453 1 93.38 283 VAL B O 1
ATOM 7558 N N . TYR B 1 284 ? 0.313 -32.625 10.531 1 93.19 284 TYR B N 1
ATOM 7559 C CA . TYR B 1 284 ? -0.679 -33.219 11.422 1 93.19 284 TYR B CA 1
ATOM 7560 C C . TYR B 1 284 ? -1.325 -32.156 12.297 1 93.19 284 TYR B C 1
ATOM 7562 O O . TYR B 1 284 ? -2.551 -32.125 12.422 1 93.19 284 TYR B O 1
ATOM 7570 N N . LYS B 1 285 ? -0.522 -31.344 12.844 1 89.38 285 LYS B N 1
ATOM 7571 C CA . LYS B 1 285 ? -1.036 -30.297 13.719 1 89.38 285 LYS B CA 1
ATOM 7572 C C . LYS B 1 285 ? -1.896 -29.297 12.938 1 89.38 285 LYS B C 1
ATOM 7574 O O . LYS B 1 285 ? -2.922 -28.844 13.438 1 89.38 285 LYS B O 1
ATOM 7579 N N . THR B 1 286 ? -1.448 -29 11.789 1 91 286 THR B N 1
ATOM 7580 C CA . THR B 1 286 ? -2.227 -28.109 10.93 1 91 286 THR B CA 1
ATOM 7581 C C . THR B 1 286 ? -3.596 -28.703 10.633 1 91 286 THR B C 1
ATOM 7583 O O . THR B 1 286 ? -4.613 -28.016 10.719 1 91 286 THR B O 1
ATOM 7586 N N . ALA B 1 287 ? -3.631 -29.984 10.305 1 95.12 287 ALA B N 1
ATOM 7587 C CA . ALA B 1 287 ? -4.883 -30.656 9.977 1 95.12 287 ALA B CA 1
ATOM 7588 C C . ALA B 1 287 ? -5.812 -30.703 11.188 1 95.12 287 ALA B C 1
ATOM 7590 O O . ALA B 1 287 ? -7.008 -30.422 11.07 1 95.12 287 ALA B O 1
ATOM 7591 N N . GLN B 1 288 ? -5.242 -31.016 12.266 1 91.75 288 GLN B N 1
ATOM 7592 C CA . GLN B 1 288 ? -6.035 -31.141 13.477 1 91.75 288 GLN B CA 1
ATOM 7593 C C . GLN B 1 288 ? -6.648 -29.797 13.883 1 91.75 288 GLN B C 1
ATOM 7595 O O . GLN B 1 288 ? -7.812 -29.734 14.281 1 91.75 288 GLN B O 1
ATOM 7600 N N . ARG B 1 289 ? -5.91 -28.844 13.703 1 88.25 289 ARG B N 1
ATOM 7601 C CA . ARG B 1 289 ? -6.32 -27.531 14.203 1 88.25 289 ARG B CA 1
ATOM 7602 C C . ARG B 1 289 ? -7.273 -26.859 13.227 1 88.25 289 ARG B C 1
ATOM 7604 O O . ARG B 1 289 ? -8.211 -26.172 13.641 1 88.25 289 ARG B O 1
ATOM 7611 N N . TYR B 1 290 ? -7.016 -27.031 11.945 1 91.25 290 TYR B N 1
ATOM 7612 C CA . TYR B 1 290 ? -7.715 -26.156 11 1 91.25 290 TYR B CA 1
ATOM 7613 C C . TYR B 1 290 ? -8.609 -26.969 10.07 1 91.25 290 TYR B C 1
ATOM 7615 O O . TYR B 1 290 ? -9.648 -26.5 9.617 1 91.25 290 TYR B O 1
ATOM 7623 N N . TRP B 1 291 ? -8.211 -28.188 9.727 1 96.62 291 TRP B N 1
ATOM 7624 C CA . TRP B 1 291 ? -8.906 -28.875 8.648 1 96.62 291 TRP B CA 1
ATOM 7625 C C . TRP B 1 291 ? -9.828 -29.969 9.195 1 96.62 291 TRP B C 1
ATOM 7627 O O . TRP B 1 291 ? -10.734 -30.438 8.5 1 96.62 291 TRP B O 1
ATOM 7637 N N . LEU B 1 292 ? -9.625 -30.406 10.453 1 95.56 292 LEU B N 1
ATOM 7638 C CA . LEU B 1 292 ? -10.477 -31.406 11.078 1 95.56 292 LEU B CA 1
ATOM 7639 C C . LEU B 1 292 ? -11.375 -30.766 12.141 1 95.56 292 LEU B C 1
ATOM 7641 O O . LEU B 1 292 ? -12.062 -31.469 12.883 1 95.56 292 LEU B O 1
ATOM 7645 N N . SER B 1 293 ? -11.367 -29.5 12.18 1 91.44 293 SER B N 1
ATOM 7646 C CA . SER B 1 293 ? -12.211 -28.766 13.109 1 91.44 293 SER B CA 1
ATOM 7647 C C . SER B 1 293 ? -13.594 -28.516 12.516 1 91.44 293 SER B C 1
ATOM 7649 O O . SER B 1 293 ? -13.883 -28.938 11.398 1 91.44 293 SER B O 1
ATOM 7651 N N . LYS B 1 294 ? -14.359 -27.75 13.289 1 90.25 294 LYS B N 1
ATOM 7652 C CA . LYS B 1 294 ? -15.727 -27.484 12.844 1 90.25 294 LYS B CA 1
ATOM 7653 C C . LYS B 1 294 ? -15.742 -26.812 11.477 1 90.25 294 LYS B C 1
ATOM 7655 O O . LYS B 1 294 ? -15.031 -25.828 11.258 1 90.25 294 LYS B O 1
ATOM 7660 N N . ASP B 1 295 ? -16.438 -27.391 10.539 1 90.44 295 ASP B N 1
ATOM 7661 C CA . ASP B 1 295 ? -16.625 -26.891 9.18 1 90.44 295 ASP B CA 1
ATOM 7662 C C . ASP B 1 295 ? -15.336 -27.047 8.367 1 90.44 295 ASP B C 1
ATOM 7664 O O . ASP B 1 295 ? -15.148 -26.375 7.352 1 90.44 295 ASP B O 1
ATOM 7668 N N . GLY B 1 296 ? -14.555 -27.969 8.805 1 95.19 296 GLY B N 1
ATOM 7669 C CA . GLY B 1 296 ? -13.289 -28.188 8.133 1 95.19 296 GLY B CA 1
ATOM 7670 C C . GLY B 1 296 ? -13.422 -29.062 6.895 1 95.19 296 GLY B C 1
ATOM 7671 O O . GLY B 1 296 ? -14.32 -29.891 6.812 1 95.19 296 GLY B O 1
ATOM 7672 N N . PRO B 1 297 ? -12.516 -28.922 5.969 1 97.38 297 PRO B N 1
ATOM 7673 C CA . PRO B 1 297 ? -12.594 -29.625 4.688 1 97.38 297 PRO B CA 1
ATOM 7674 C C . PRO B 1 297 ? -12.297 -31.125 4.82 1 97.38 297 PRO B C 1
ATOM 7676 O O . PRO B 1 297 ? -12.672 -31.906 3.945 1 97.38 297 PRO B O 1
ATOM 7679 N N . LEU B 1 298 ? -11.617 -31.547 5.914 1 97.81 298 LEU B N 1
ATOM 7680 C CA . LEU B 1 298 ? -11.219 -32.938 6.023 1 97.81 298 LEU B CA 1
ATOM 7681 C C . LEU B 1 298 ? -12.156 -33.719 6.953 1 97.81 298 LEU B C 1
ATOM 7683 O O . LEU B 1 298 ? -11.922 -34.875 7.258 1 97.81 298 LEU B O 1
ATOM 7687 N N . LEU B 1 299 ? -13.227 -33.094 7.395 1 97.25 299 LEU B N 1
ATOM 7688 C CA . LEU B 1 299 ? -14.281 -33.844 8.086 1 97.25 299 LEU B CA 1
ATOM 7689 C C . LEU B 1 299 ? -14.938 -34.844 7.156 1 97.25 299 LEU B C 1
ATOM 7691 O O . LEU B 1 299 ? -14.805 -34.75 5.934 1 97.25 299 LEU B O 1
ATOM 7695 N N . PRO B 1 300 ? -15.547 -35.781 7.758 1 96.75 300 PRO B N 1
ATOM 7696 C CA . PRO B 1 300 ? -16.281 -36.688 6.883 1 96.75 300 PRO B CA 1
ATOM 7697 C C . PRO B 1 300 ? -17.266 -35.969 5.965 1 96.75 300 PRO B C 1
ATOM 7699 O O . PRO B 1 300 ? -17.859 -34.969 6.367 1 96.75 300 PRO B O 1
ATOM 7702 N N . ALA B 1 301 ? -17.438 -36.5 4.785 1 95.25 301 ALA B N 1
ATOM 7703 C CA . ALA B 1 301 ? -18.312 -35.875 3.795 1 95.25 301 ALA B CA 1
ATOM 7704 C C . ALA B 1 301 ? -19.719 -35.656 4.348 1 95.25 301 ALA B C 1
ATOM 7706 O O . ALA B 1 301 ? -20.359 -34.656 4.062 1 95.25 301 ALA B O 1
ATOM 7707 N N . LEU B 1 302 ? -20.109 -36.562 5.129 1 93.75 302 LEU B N 1
ATOM 7708 C CA . LEU B 1 302 ? -21.453 -36.5 5.707 1 93.75 302 LEU B CA 1
ATOM 7709 C C . LEU B 1 302 ? -21.562 -35.344 6.707 1 93.75 302 LEU B C 1
ATOM 7711 O O . LEU B 1 302 ? -22.656 -34.844 6.957 1 93.75 302 LEU B O 1
ATOM 7715 N N . ASP B 1 303 ? -20.469 -34.969 7.258 1 95.06 303 ASP B N 1
ATOM 7716 C CA . ASP B 1 303 ? -20.453 -33.875 8.242 1 95.06 303 ASP B CA 1
ATOM 7717 C C . ASP B 1 303 ? -20.094 -32.562 7.594 1 95.06 303 ASP B C 1
ATOM 7719 O O . ASP B 1 303 ? -19.734 -31.594 8.289 1 95.06 303 ASP B O 1
ATOM 7723 N N . GLY B 1 304 ? -20.047 -32.5 6.309 1 94.5 304 GLY B N 1
ATOM 7724 C CA . GLY B 1 304 ? -19.812 -31.234 5.625 1 94.5 304 GLY B CA 1
ATOM 7725 C C . GLY B 1 304 ? -18.422 -31.141 5.031 1 94.5 304 GLY B C 1
ATOM 7726 O O . GLY B 1 304 ? -18.078 -30.125 4.418 1 94.5 304 GLY B O 1
ATOM 7727 N N . GLY B 1 305 ? -17.594 -32.094 5.184 1 97 305 GLY B N 1
ATOM 7728 C CA . GLY B 1 305 ? -16.25 -32.094 4.605 1 97 305 GLY B CA 1
ATOM 7729 C C . GLY B 1 305 ? -16.25 -32.312 3.104 1 97 305 GLY B C 1
ATOM 7730 O O . GLY B 1 305 ? -17.312 -32.469 2.492 1 97 305 GLY B O 1
ATOM 7731 N N . ALA B 1 306 ? -15.102 -32.344 2.502 1 98.31 306 ALA B N 1
ATOM 7732 C CA . ALA B 1 306 ? -14.945 -32.5 1.058 1 98.31 306 ALA B CA 1
ATOM 7733 C C . ALA B 1 306 ? -15.25 -33.938 0.627 1 98.31 306 ALA B C 1
ATOM 7735 O O . ALA B 1 306 ? -14.93 -34.875 1.343 1 98.31 306 ALA B O 1
ATOM 7736 N N . ASP B 1 307 ? -15.836 -34.062 -0.507 1 98.25 307 ASP B N 1
ATOM 7737 C CA . ASP B 1 307 ? -16.094 -35.375 -1.094 1 98.25 307 ASP B CA 1
ATOM 7738 C C . ASP B 1 307 ? -14.852 -35.938 -1.776 1 98.25 307 ASP B C 1
ATOM 7740 O O . ASP B 1 307 ? -14.656 -37.156 -1.829 1 98.25 307 ASP B O 1
ATOM 7744 N N . VAL B 1 308 ? -14.07 -35.094 -2.363 1 98.38 308 VAL B N 1
ATOM 7745 C CA . VAL B 1 308 ? -12.82 -35.438 -3.035 1 98.38 308 VAL B CA 1
ATOM 7746 C C . VAL B 1 308 ? -11.703 -34.5 -2.551 1 98.38 308 VAL B C 1
ATOM 7748 O O . VAL B 1 308 ? -11.891 -33.281 -2.445 1 98.38 308 VAL B O 1
ATOM 7751 N N . VAL B 1 309 ? -10.562 -35.062 -2.27 1 98.31 309 VAL B N 1
ATOM 7752 C CA . VAL B 1 309 ? -9.414 -34.312 -1.774 1 98.31 309 VAL B CA 1
ATOM 7753 C C . VAL B 1 309 ? -8.266 -34.375 -2.777 1 98.31 309 VAL B C 1
ATOM 7755 O O . VAL B 1 309 ? -7.941 -35.469 -3.27 1 98.31 309 VAL B O 1
ATOM 7758 N N . VAL B 1 310 ? -7.695 -33.312 -3.098 1 97.75 310 VAL B N 1
ATOM 7759 C CA . VAL B 1 310 ? -6.543 -33.25 -3.994 1 97.75 310 VAL B CA 1
ATOM 7760 C C . VAL B 1 310 ? -5.355 -32.594 -3.271 1 97.75 310 VAL B C 1
ATOM 7762 O O . VAL B 1 310 ? -5.422 -31.453 -2.854 1 97.75 310 VAL B O 1
ATOM 7765 N N . ILE B 1 311 ? -4.301 -33.312 -3.152 1 96.62 311 ILE B N 1
ATOM 7766 C CA . ILE B 1 311 ? -3.068 -32.812 -2.541 1 96.62 311 ILE B CA 1
ATOM 7767 C C . ILE B 1 311 ? -2.09 -32.375 -3.629 1 96.62 311 ILE B C 1
ATOM 7769 O O . ILE B 1 311 ? -1.64 -33.188 -4.434 1 96.62 311 ILE B O 1
ATOM 7773 N N . CYS B 1 312 ? -1.697 -31.156 -3.564 1 92.44 312 CYS B N 1
ATOM 7774 C CA . CYS B 1 312 ? -1.006 -30.562 -4.703 1 92.44 312 CYS B CA 1
ATOM 7775 C C . CYS B 1 312 ? 0.475 -30.375 -4.402 1 92.44 312 CYS B C 1
ATOM 7777 O O . CYS B 1 312 ? 1.214 -29.828 -5.223 1 92.44 312 CYS B O 1
ATOM 7779 N N . ASP B 1 313 ? 0.939 -30.75 -3.232 1 89.31 313 ASP B N 1
ATOM 7780 C CA . ASP B 1 313 ? 2.334 -30.531 -2.855 1 89.31 313 ASP B CA 1
ATOM 7781 C C . ASP B 1 313 ? 2.896 -31.75 -2.131 1 89.31 313 ASP B C 1
ATOM 7783 O O . ASP B 1 313 ? 2.24 -32.312 -1.252 1 89.31 313 ASP B O 1
ATOM 7787 N N . ALA B 1 314 ? 4.098 -32.031 -2.42 1 87.56 314 ALA B N 1
ATOM 7788 C CA . ALA B 1 314 ? 4.742 -33.219 -1.862 1 87.56 314 ALA B CA 1
ATOM 7789 C C . ALA B 1 314 ? 4.914 -33.062 -0.351 1 87.56 314 ALA B C 1
ATOM 7791 O O . ALA B 1 314 ? 4.836 -34.062 0.375 1 87.56 314 ALA B O 1
ATOM 7792 N N . ILE B 1 315 ? 5.109 -31.922 0.066 1 88.44 315 ILE B N 1
ATOM 7793 C CA . ILE B 1 315 ? 5.367 -31.703 1.487 1 88.44 315 ILE B CA 1
ATOM 7794 C C . ILE B 1 315 ? 4.105 -32 2.291 1 88.44 315 ILE B C 1
ATOM 7796 O O . ILE B 1 315 ? 4.176 -32.281 3.488 1 88.44 315 ILE B O 1
ATOM 7800 N N . LEU B 1 316 ? 2.957 -31.984 1.668 1 93.31 316 LEU B N 1
ATOM 7801 C CA . LEU B 1 316 ? 1.682 -32.25 2.33 1 93.31 316 LEU B CA 1
ATOM 7802 C C . LEU B 1 316 ? 1.204 -33.656 2.068 1 93.31 316 LEU B C 1
ATOM 7804 O O . LEU B 1 316 ? 0.047 -34 2.334 1 93.31 316 LEU B O 1
ATOM 7808 N N . SER B 1 317 ? 2.021 -34.531 1.616 1 92.69 317 SER B N 1
ATOM 7809 C CA . SER B 1 317 ? 1.64 -35.875 1.182 1 92.69 317 SER B CA 1
ATOM 7810 C C . SER B 1 317 ? 1.023 -36.656 2.326 1 92.69 317 SER B C 1
ATOM 7812 O O . SER B 1 317 ? 0.18 -37.531 2.1 1 92.69 317 SER B O 1
ATOM 7814 N N . SER B 1 318 ? 1.386 -36.344 3.58 1 93.38 318 SER B N 1
ATOM 7815 C CA . SER B 1 318 ? 0.875 -37.062 4.734 1 93.38 318 SER B CA 1
ATOM 7816 C C . SER B 1 318 ? -0.606 -36.781 4.961 1 93.38 318 SER B C 1
ATOM 7818 O O . SER B 1 318 ? -1.271 -37.5 5.715 1 93.38 318 SER B O 1
ATOM 7820 N N . LEU B 1 319 ? -1.099 -35.812 4.289 1 96.12 319 LEU B N 1
ATOM 7821 C CA . LEU B 1 319 ? -2.518 -35.5 4.395 1 96.12 319 LEU B CA 1
ATOM 7822 C C . LEU B 1 319 ? -3.379 -36.625 3.859 1 96.12 319 LEU B C 1
ATOM 7824 O O . LEU B 1 319 ? -4.551 -36.75 4.219 1 96.12 319 LEU B O 1
ATOM 7828 N N . ALA B 1 320 ? -2.803 -37.406 2.955 1 96.56 320 ALA B N 1
ATOM 7829 C CA . ALA B 1 320 ? -3.547 -38.531 2.387 1 96.56 320 ALA B CA 1
ATOM 7830 C C . ALA B 1 320 ? -4.027 -39.469 3.48 1 96.56 320 ALA B C 1
ATOM 7832 O O . ALA B 1 320 ? -5.199 -39.875 3.506 1 96.56 320 ALA B O 1
ATOM 7833 N N . LEU B 1 321 ? -3.107 -39.781 4.426 1 95.5 321 LEU B N 1
ATOM 7834 C CA . LEU B 1 321 ? -3.449 -40.656 5.539 1 95.5 321 LEU B CA 1
ATOM 7835 C C . LEU B 1 321 ? -4.512 -40.031 6.426 1 95.5 321 LEU B C 1
ATOM 7837 O O . LEU B 1 321 ? -5.461 -40.688 6.84 1 95.5 321 LEU B O 1
ATOM 7841 N N . ILE B 1 322 ? -4.348 -38.781 6.668 1 96.38 322 ILE B N 1
ATOM 7842 C CA . ILE B 1 322 ? -5.266 -38.062 7.551 1 96.38 322 ILE B CA 1
ATOM 7843 C C . ILE B 1 322 ? -6.656 -38.031 6.922 1 96.38 322 ILE B C 1
ATOM 7845 O O . ILE B 1 322 ? -7.66 -38.219 7.605 1 96.38 322 ILE B O 1
ATOM 7849 N N . ALA B 1 323 ? -6.711 -37.719 5.621 1 97.25 323 ALA B N 1
ATOM 7850 C CA . ALA B 1 323 ? -7.977 -37.656 4.898 1 97.25 323 ALA B CA 1
ATOM 7851 C C . ALA B 1 323 ? -8.695 -39 4.938 1 97.25 323 ALA B C 1
ATOM 7853 O O . ALA B 1 323 ? -9.914 -39.062 5.133 1 97.25 323 ALA B O 1
ATOM 7854 N N . LYS B 1 324 ? -7.957 -40.125 4.781 1 96.19 324 LYS B N 1
ATOM 7855 C CA . LYS B 1 324 ? -8.539 -41.469 4.762 1 96.19 324 LYS B CA 1
ATOM 7856 C C . LYS B 1 324 ? -8.969 -41.906 6.156 1 96.19 324 LYS B C 1
ATOM 7858 O O . LYS B 1 324 ? -9.945 -42.656 6.309 1 96.19 324 LYS B O 1
ATOM 7863 N N . GLN B 1 325 ? -8.227 -41.438 7.152 1 95.5 325 GLN B N 1
ATOM 7864 C CA . GLN B 1 325 ? -8.586 -41.781 8.531 1 95.5 325 GLN B CA 1
ATOM 7865 C C . GLN B 1 325 ? -9.914 -41.125 8.914 1 95.5 325 GLN B C 1
ATOM 7867 O O . GLN B 1 325 ? -10.703 -41.719 9.656 1 95.5 325 GLN B O 1
ATOM 7872 N N . SER B 1 326 ? -10.117 -40 8.469 1 95.94 326 SER B N 1
ATOM 7873 C CA . SER B 1 326 ? -11.352 -39.25 8.75 1 95.94 326 SER B CA 1
ATOM 7874 C C . SER B 1 326 ? -12.531 -39.844 7.98 1 95.94 326 SER B C 1
ATOM 7876 O O . SER B 1 326 ? -13.641 -39.938 8.508 1 95.94 326 SER B O 1
ATOM 7878 N N . ASP B 1 327 ? -12.305 -40.219 6.73 1 96.38 327 ASP B N 1
ATOM 7879 C CA . ASP B 1 327 ? -13.297 -40.812 5.848 1 96.38 327 ASP B CA 1
ATOM 7880 C C . ASP B 1 327 ? -12.648 -41.812 4.895 1 96.38 327 ASP B C 1
ATOM 7882 O O . ASP B 1 327 ? -12.227 -41.438 3.795 1 96.38 327 ASP B O 1
ATOM 7886 N N . PRO B 1 328 ? -12.695 -43.031 5.199 1 94.38 328 PRO B N 1
ATOM 7887 C CA . PRO B 1 328 ? -11.953 -44.062 4.457 1 94.38 328 PRO B CA 1
ATOM 7888 C C . PRO B 1 328 ? -12.43 -44.188 3.01 1 94.38 328 PRO B C 1
ATOM 7890 O O . PRO B 1 328 ? -11.664 -44.625 2.146 1 94.38 328 PRO B O 1
ATOM 7893 N N . ARG B 1 329 ? -13.602 -43.844 2.707 1 93.31 329 ARG B N 1
ATOM 7894 C CA . ARG B 1 329 ? -14.141 -44.031 1.363 1 93.31 329 ARG B CA 1
ATOM 7895 C C . ARG B 1 329 ? -13.883 -42.812 0.498 1 93.31 329 ARG B C 1
ATOM 7897 O O . ARG B 1 329 ? -14.102 -42.844 -0.715 1 93.31 329 ARG B O 1
ATOM 7904 N N . ARG B 1 330 ? -13.383 -41.781 1.037 1 95.81 330 ARG B N 1
ATOM 7905 C CA . ARG B 1 330 ? -13.148 -40.531 0.315 1 95.81 330 ARG B CA 1
ATOM 7906 C C . ARG B 1 330 ? -12.008 -40.688 -0.683 1 95.81 330 ARG B C 1
ATOM 7908 O O . ARG B 1 330 ? -10.906 -41.125 -0.319 1 95.81 330 ARG B O 1
ATOM 7915 N N . PRO B 1 331 ? -12.242 -40.375 -1.942 1 97.5 331 PRO B N 1
ATOM 7916 C CA . PRO B 1 331 ? -11.133 -40.375 -2.904 1 97.5 331 PRO B CA 1
ATOM 7917 C C . PRO B 1 331 ? -10.086 -39.312 -2.627 1 97.5 331 PRO B C 1
ATOM 7919 O O . PRO B 1 331 ? -10.438 -38.156 -2.33 1 97.5 331 PRO B O 1
ATOM 7922 N N . VAL B 1 332 ? -8.82 -39.688 -2.703 1 97.62 332 VAL B N 1
ATOM 7923 C CA . VAL B 1 332 ? -7.695 -38.781 -2.523 1 97.62 332 VAL B CA 1
ATOM 7924 C C . VAL B 1 332 ? -6.805 -38.812 -3.764 1 97.62 332 VAL B C 1
ATOM 7926 O O . VAL B 1 332 ? -6.359 -39.906 -4.191 1 97.62 332 VAL B O 1
ATOM 7929 N N . ILE B 1 333 ? -6.609 -37.656 -4.363 1 97.75 333 ILE B N 1
ATOM 7930 C CA . ILE B 1 333 ? -5.746 -37.531 -5.531 1 97.75 333 ILE B CA 1
ATOM 7931 C C . ILE B 1 333 ? -4.473 -36.781 -5.145 1 97.75 333 ILE B C 1
ATOM 7933 O O . ILE B 1 333 ? -4.52 -35.812 -4.371 1 97.75 333 ILE B O 1
ATOM 7937 N N . PHE B 1 334 ? -3.346 -37.25 -5.621 1 96.44 334 PHE B N 1
ATOM 7938 C CA . PHE B 1 334 ? -2.084 -36.531 -5.477 1 96.44 334 PHE B CA 1
ATOM 7939 C C . PHE B 1 334 ? -1.646 -35.938 -6.809 1 96.44 334 PHE B C 1
ATOM 7941 O O . PHE B 1 334 ? -1.464 -36.656 -7.789 1 96.44 334 PHE B O 1
ATOM 7948 N N . GLU B 1 335 ? -1.552 -34.656 -6.863 1 93.5 335 GLU B N 1
ATOM 7949 C CA . GLU B 1 335 ? -1.043 -33.969 -8.047 1 93.5 335 GLU B CA 1
ATOM 7950 C C . GLU B 1 335 ? 0.476 -33.812 -7.992 1 93.5 335 GLU B C 1
ATOM 7952 O O . GLU B 1 335 ? 1.006 -33.062 -7.18 1 93.5 335 GLU B O 1
ATOM 7957 N N . ASN B 1 336 ? 1.105 -34.5 -8.82 1 89.69 336 ASN B N 1
ATOM 7958 C CA . ASN B 1 336 ? 2.564 -34.469 -8.852 1 89.69 336 ASN B CA 1
ATOM 7959 C C . ASN B 1 336 ? 3.082 -33.438 -9.836 1 89.69 336 ASN B C 1
ATOM 7961 O O . ASN B 1 336 ? 2.805 -33.5 -11.039 1 89.69 336 ASN B O 1
ATOM 7965 N N . ARG B 1 337 ? 3.893 -32.531 -9.359 1 81.62 337 ARG B N 1
ATOM 7966 C CA . ARG B 1 337 ? 4.48 -31.484 -10.211 1 81.62 337 ARG B CA 1
ATOM 7967 C C . ARG B 1 337 ? 6.004 -31.562 -10.195 1 81.62 337 ARG B C 1
ATOM 7969 O O . ARG B 1 337 ? 6.684 -30.641 -10.648 1 81.62 337 ARG B O 1
ATOM 7976 N N . LEU B 1 338 ? 6.477 -32.625 -9.641 1 77.62 338 LEU B N 1
ATOM 7977 C CA . LEU B 1 338 ? 7.918 -32.844 -9.594 1 77.62 338 LEU B CA 1
ATOM 7978 C C . LEU B 1 338 ? 8.438 -33.375 -10.922 1 77.62 338 LEU B C 1
ATOM 7980 O O . LEU B 1 338 ? 7.816 -34.281 -11.523 1 77.62 338 LEU B O 1
ATOM 7984 N N . HIS B 1 339 ? 9.43 -32.688 -11.406 1 71.69 339 HIS B N 1
ATOM 7985 C CA . HIS B 1 339 ? 10.109 -33.188 -12.609 1 71.69 339 HIS B CA 1
ATOM 7986 C C . HIS B 1 339 ? 11.523 -33.656 -12.289 1 71.69 339 HIS B C 1
ATOM 7988 O O . HIS B 1 339 ? 12.32 -32.906 -11.711 1 71.69 339 HIS B O 1
ATOM 7994 N N . ILE B 1 340 ? 11.633 -34.906 -12.359 1 62.75 340 ILE B N 1
ATOM 7995 C CA . ILE B 1 340 ? 12.961 -35.438 -12.078 1 62.75 340 ILE B CA 1
ATOM 7996 C C . ILE B 1 340 ? 13.68 -35.75 -13.391 1 62.75 340 ILE B C 1
ATOM 7998 O O . ILE B 1 340 ? 13.117 -36.406 -14.281 1 62.75 340 ILE B O 1
ATOM 8002 N N . HIS B 1 341 ? 14.664 -34.906 -13.68 1 56.12 341 HIS B N 1
ATOM 8003 C CA . HIS B 1 341 ? 15.398 -35.188 -14.906 1 56.12 341 HIS B CA 1
ATOM 8004 C C . HIS B 1 341 ? 15.914 -36.625 -14.945 1 56.12 341 HIS B C 1
ATOM 8006 O O . HIS B 1 341 ? 16.125 -37.25 -13.898 1 56.12 341 HIS B O 1
ATOM 8012 N N . HIS B 1 342 ? 16.031 -37.188 -16.062 1 48.97 342 HIS B N 1
ATOM 8013 C CA . HIS B 1 342 ? 16.422 -38.531 -16.453 1 48.97 342 HIS B CA 1
ATOM 8014 C C . HIS B 1 342 ? 17.625 -39 -15.648 1 48.97 342 HIS B C 1
ATOM 8016 O O . HIS B 1 342 ? 18.594 -38.281 -15.461 1 48.97 342 HIS B O 1
ATOM 8022 N N . GLY B 1 343 ? 17.469 -39.969 -14.586 1 49.62 343 GLY B N 1
ATOM 8023 C CA . GLY B 1 343 ? 18.469 -40.75 -13.867 1 49.62 343 GLY B CA 1
ATOM 8024 C C . GLY B 1 343 ? 18.203 -40.844 -12.375 1 49.62 343 GLY B C 1
ATOM 8025 O O . GLY B 1 343 ? 18.656 -41.781 -11.711 1 49.62 343 GLY B O 1
ATOM 8026 N N . ILE B 1 344 ? 17.672 -39.875 -11.82 1 51.09 344 ILE B N 1
ATOM 8027 C CA . ILE B 1 344 ? 17.781 -39.844 -10.367 1 51.09 344 ILE B CA 1
ATOM 8028 C C . ILE B 1 344 ? 16.672 -40.688 -9.758 1 51.09 344 ILE B C 1
ATOM 8030 O O . ILE B 1 344 ? 16.859 -41.281 -8.688 1 51.09 344 ILE B O 1
ATOM 8034 N N . GLY B 1 345 ? 15.586 -41.281 -10.477 1 50.31 345 GLY B N 1
ATOM 8035 C CA . GLY B 1 345 ? 14.406 -41.781 -9.797 1 50.31 345 GLY B CA 1
ATOM 8036 C C . GLY B 1 345 ? 14.234 -43.281 -9.938 1 50.31 345 GLY B C 1
ATOM 8037 O O . GLY B 1 345 ? 13.406 -43.875 -9.258 1 50.31 345 GLY B O 1
ATOM 8038 N N . SER B 1 346 ? 14.945 -44 -10.773 1 49.59 346 SER B N 1
ATOM 8039 C CA . SER B 1 346 ? 14.602 -45.375 -11.039 1 49.59 346 SER B CA 1
ATOM 8040 C C . SER B 1 346 ? 15.406 -46.344 -10.148 1 49.59 346 SER B C 1
ATOM 8042 O O . SER B 1 346 ? 14.93 -47.438 -9.812 1 49.59 346 SER B O 1
ATOM 8044 N N . ASP B 1 347 ? 16.594 -45.875 -9.758 1 51.31 347 ASP B N 1
ATOM 8045 C CA . ASP B 1 347 ? 17.391 -46.844 -9 1 51.31 347 ASP B CA 1
ATOM 8046 C C . ASP B 1 347 ? 17.312 -46.562 -7.5 1 51.31 347 ASP B C 1
ATOM 8048 O O . ASP B 1 347 ? 17.875 -45.562 -7.012 1 51.31 347 ASP B O 1
ATOM 8052 N N . ARG B 1 348 ? 16.469 -47.25 -6.699 1 54.28 348 ARG B N 1
ATOM 8053 C CA . ARG B 1 348 ? 16.188 -47.125 -5.273 1 54.28 348 ARG B CA 1
ATOM 8054 C C . ARG B 1 348 ? 17.484 -47.156 -4.465 1 54.28 348 ARG B C 1
ATOM 8056 O O . ARG B 1 348 ? 17.5 -46.781 -3.291 1 54.28 348 ARG B O 1
ATOM 8063 N N . ARG B 1 349 ? 18.531 -47.688 -4.984 1 56.28 349 ARG B N 1
ATOM 8064 C CA . ARG B 1 349 ? 19.797 -47.812 -4.285 1 56.28 349 ARG B CA 1
ATOM 8065 C C . ARG B 1 349 ? 20.562 -46.5 -4.258 1 56.28 349 ARG B C 1
ATOM 8067 O O . ARG B 1 349 ? 21.531 -46.344 -3.512 1 56.28 349 ARG B O 1
ATOM 8074 N N . GLN B 1 350 ? 20.156 -45.562 -4.957 1 58.66 350 GLN B N 1
ATOM 8075 C CA . GLN B 1 350 ? 20.828 -44.281 -4.988 1 58.66 350 GLN B CA 1
ATOM 8076 C C . GLN B 1 350 ? 20.25 -43.344 -3.932 1 58.66 350 GLN B C 1
ATOM 8078 O O . GLN B 1 350 ? 19.031 -43.281 -3.736 1 58.66 350 GLN B O 1
ATOM 8083 N N . PRO B 1 351 ? 21.125 -42.844 -3.055 1 57.78 351 PRO B N 1
ATOM 8084 C CA . PRO B 1 351 ? 20.719 -41.969 -1.949 1 57.78 351 PRO B CA 1
ATOM 8085 C C . PRO B 1 351 ? 19.641 -40.969 -2.355 1 57.78 351 PRO B C 1
ATOM 8087 O O . PRO B 1 351 ? 18.766 -40.625 -1.548 1 57.78 351 PRO B O 1
ATOM 8090 N N . GLU B 1 352 ? 19.688 -40.688 -3.645 1 59.28 352 GLU B N 1
ATOM 8091 C CA . GLU B 1 352 ? 18.688 -39.719 -4.125 1 59.28 352 GLU B CA 1
ATOM 8092 C C . GLU B 1 352 ? 17.297 -40.344 -4.105 1 59.28 352 GLU B C 1
ATOM 8094 O O . GLU B 1 352 ? 16.297 -39.625 -3.957 1 59.28 352 GLU B O 1
ATOM 8099 N N . ASN B 1 353 ? 17.391 -41.656 -4.164 1 63.31 353 ASN B N 1
ATOM 8100 C CA . ASN B 1 353 ? 16.109 -42.344 -4.242 1 63.31 353 ASN B CA 1
ATOM 8101 C C . ASN B 1 353 ? 15.477 -42.531 -2.863 1 63.31 353 ASN B C 1
ATOM 8103 O O . ASN B 1 353 ? 14.273 -42.781 -2.75 1 63.31 353 ASN B O 1
ATOM 8107 N N . GLN B 1 354 ? 16.312 -42.406 -1.848 1 65.06 354 GLN B N 1
ATOM 8108 C CA . GLN B 1 354 ? 15.766 -42.5 -0.496 1 65.06 354 GLN B CA 1
ATOM 8109 C C . GLN B 1 354 ? 14.82 -41.344 -0.211 1 65.06 354 GLN B C 1
ATOM 8111 O O . GLN B 1 354 ? 13.844 -41.469 0.53 1 65.06 354 GLN B O 1
ATOM 8116 N N . THR B 1 355 ? 15.164 -40.281 -0.881 1 70.5 355 THR B N 1
ATOM 8117 C CA . THR B 1 355 ? 14.305 -39.094 -0.722 1 70.5 355 THR B CA 1
ATOM 8118 C C . THR B 1 355 ? 12.898 -39.375 -1.236 1 70.5 355 THR B C 1
ATOM 8120 O O . THR B 1 355 ? 11.914 -38.938 -0.641 1 70.5 355 THR B O 1
ATOM 8123 N N . PHE B 1 356 ? 12.805 -40.281 -2.168 1 77.69 356 PHE B N 1
ATOM 8124 C CA . PHE B 1 356 ? 11.5 -40.531 -2.764 1 77.69 356 PHE B CA 1
ATOM 8125 C C . PHE B 1 356 ? 10.758 -41.625 -1.979 1 77.69 356 PHE B C 1
ATOM 8127 O O . PHE B 1 356 ? 9.547 -41.781 -2.131 1 77.69 356 PHE B O 1
ATOM 8134 N N . ASP B 1 357 ? 11.547 -42.219 -1.074 1 78.38 357 ASP B N 1
ATOM 8135 C CA . ASP B 1 357 ? 10.867 -43.156 -0.173 1 78.38 357 ASP B CA 1
ATOM 8136 C C . ASP B 1 357 ? 9.914 -42.406 0.767 1 78.38 357 ASP B C 1
ATOM 8138 O O . ASP B 1 357 ? 8.867 -42.938 1.144 1 78.38 357 ASP B O 1
ATOM 8142 N N . PHE B 1 358 ? 10.398 -41.281 1.076 1 80.44 358 PHE B N 1
ATOM 8143 C CA . PHE B 1 358 ? 9.531 -40.406 1.855 1 80.44 358 PHE B CA 1
ATOM 8144 C C . PHE B 1 358 ? 8.164 -40.25 1.189 1 80.44 358 PHE B C 1
ATOM 8146 O O . PHE B 1 358 ? 7.133 -40.344 1.853 1 80.44 358 PHE B O 1
ATOM 8153 N N . LEU B 1 359 ? 8.117 -40.094 -0.082 1 85.56 359 LEU B N 1
ATOM 8154 C CA . LEU B 1 359 ? 6.883 -39.906 -0.822 1 85.56 359 LEU B CA 1
ATOM 8155 C C . LEU B 1 359 ? 6.148 -41.219 -1.046 1 85.56 359 LEU B C 1
ATOM 8157 O O . LEU B 1 359 ? 4.926 -41.281 -0.891 1 85.56 359 LEU B O 1
ATOM 8161 N N . ARG B 1 360 ? 6.883 -42.25 -1.342 1 85.81 360 ARG B N 1
ATOM 8162 C CA . ARG B 1 360 ? 6.277 -43.562 -1.652 1 85.81 360 ARG B CA 1
ATOM 8163 C C . ARG B 1 360 ? 5.48 -44.094 -0.466 1 85.81 360 ARG B C 1
ATOM 8165 O O . ARG B 1 360 ? 4.387 -44.625 -0.638 1 85.81 360 ARG B O 1
ATOM 8172 N N . GLU B 1 361 ? 6.008 -43.844 0.652 1 85.56 361 GLU B N 1
ATOM 8173 C CA . GLU B 1 361 ? 5.355 -44.344 1.863 1 85.56 361 GLU B CA 1
ATOM 8174 C C . GLU B 1 361 ? 4.055 -43.594 2.131 1 85.56 361 GLU B C 1
ATOM 8176 O O . GLU B 1 361 ? 3.074 -44.188 2.592 1 85.56 361 GLU B O 1
ATOM 8181 N N . ARG B 1 362 ? 4.02 -42.469 1.791 1 88.69 362 ARG B N 1
ATOM 8182 C CA . ARG B 1 362 ? 2.881 -41.625 2.127 1 88.69 362 ARG B CA 1
ATOM 8183 C C . ARG B 1 362 ? 1.815 -41.688 1.039 1 88.69 362 ARG B C 1
ATOM 8185 O O . ARG B 1 362 ? 0.647 -41.375 1.29 1 88.69 362 ARG B O 1
ATOM 8192 N N . LEU B 1 363 ? 2.203 -42.062 -0.147 1 92.25 363 LEU B N 1
ATOM 8193 C CA . LEU B 1 363 ? 1.271 -42.094 -1.268 1 92.25 363 LEU B CA 1
ATOM 8194 C C . LEU B 1 363 ? 0.513 -43.438 -1.294 1 92.25 363 LEU B C 1
ATOM 8196 O O . LEU B 1 363 ? -0.306 -43.656 -2.186 1 92.25 363 LEU B O 1
ATOM 8200 N N . ARG B 1 364 ? 0.728 -44.188 -0.288 1 90.56 364 ARG B N 1
ATOM 8201 C CA . ARG B 1 364 ? 0.033 -45.469 -0.212 1 90.56 364 ARG B CA 1
ATOM 8202 C C . ARG B 1 364 ? -1.468 -45.281 -0.034 1 90.56 364 ARG B C 1
ATOM 8204 O O . ARG B 1 364 ? -2.268 -46.094 -0.478 1 90.56 364 ARG B O 1
ATOM 8211 N N . ASP B 1 365 ? -1.838 -44.188 0.595 1 92 365 ASP B N 1
ATOM 8212 C CA . ASP B 1 365 ? -3.242 -43.906 0.883 1 92 365 ASP B CA 1
ATOM 8213 C C . ASP B 1 365 ? -3.865 -43.062 -0.21 1 92 365 ASP B C 1
ATOM 8215 O O . ASP B 1 365 ? -4.992 -42.562 -0.063 1 92 365 ASP B O 1
ATOM 8219 N N . VAL B 1 366 ? -3.133 -42.844 -1.299 1 95.88 366 VAL B N 1
ATOM 8220 C CA . VAL B 1 366 ? -3.613 -42.062 -2.424 1 95.88 366 VAL B CA 1
ATOM 8221 C C . VAL B 1 366 ? -4.285 -42.969 -3.451 1 95.88 366 VAL B C 1
ATOM 8223 O O . VAL B 1 366 ? -3.795 -44.062 -3.73 1 95.88 366 VAL B O 1
ATOM 8226 N N . ASP B 1 367 ? -5.395 -42.562 -3.938 1 95.94 367 ASP B N 1
ATOM 8227 C CA . ASP B 1 367 ? -6.152 -43.375 -4.875 1 95.94 367 ASP B CA 1
ATOM 8228 C C . ASP B 1 367 ? -5.664 -43.188 -6.309 1 95.94 367 ASP B C 1
ATOM 8230 O O . ASP B 1 367 ? -5.723 -44.094 -7.129 1 95.94 367 ASP B O 1
ATOM 8234 N N . LEU B 1 368 ? -5.312 -41.969 -6.594 1 96.44 368 LEU B N 1
ATOM 8235 C CA . LEU B 1 368 ? -4.91 -41.625 -7.949 1 96.44 368 LEU B CA 1
ATOM 8236 C C . LEU B 1 368 ? -3.795 -40.562 -7.934 1 96.44 368 LEU B C 1
ATOM 8238 O O . LEU B 1 368 ? -3.834 -39.625 -7.141 1 96.44 368 LEU B O 1
ATOM 8242 N N . LEU B 1 369 ? -2.779 -40.781 -8.758 1 95.75 369 LEU B N 1
ATOM 8243 C CA . LEU B 1 369 ? -1.712 -39.812 -8.961 1 95.75 369 LEU B CA 1
ATOM 8244 C C . LEU B 1 369 ? -1.829 -39.156 -10.328 1 95.75 369 LEU B C 1
ATOM 8246 O O . LEU B 1 369 ? -1.907 -39.844 -11.352 1 95.75 369 LEU B O 1
ATOM 8250 N N . VAL B 1 370 ? -1.978 -37.875 -10.352 1 94.81 370 VAL B N 1
ATOM 8251 C CA . VAL B 1 370 ? -2.031 -37.125 -11.586 1 94.81 370 VAL B CA 1
ATOM 8252 C C . VAL B 1 370 ? -0.75 -36.281 -11.742 1 94.81 370 VAL B C 1
ATOM 8254 O O . VAL B 1 370 ? -0.477 -35.406 -10.938 1 94.81 370 VAL B O 1
ATOM 8257 N N . SER B 1 371 ? -0.004 -36.562 -12.742 1 90.81 371 SER B N 1
ATOM 8258 C CA . SER B 1 371 ? 1.269 -35.875 -12.961 1 90.81 371 SER B CA 1
ATOM 8259 C C . SER B 1 371 ? 1.193 -34.938 -14.148 1 90.81 371 SER B C 1
ATOM 8261 O O . SER B 1 371 ? 0.49 -35.219 -15.125 1 90.81 371 SER B O 1
ATOM 8263 N N . GLN B 1 372 ? 1.911 -33.906 -14.039 1 87.12 372 GLN B N 1
ATOM 8264 C CA . GLN B 1 372 ? 2.029 -32.969 -15.164 1 87.12 372 GLN B CA 1
ATOM 8265 C C . GLN B 1 372 ? 2.961 -33.531 -16.234 1 87.12 372 GLN B C 1
ATOM 8267 O O . GLN B 1 372 ? 3.998 -34.125 -15.914 1 87.12 372 GLN B O 1
ATOM 8272 N N . GLU B 1 373 ? 2.574 -33.344 -17.406 1 84.38 373 GLU B N 1
ATOM 8273 C CA . GLU B 1 373 ? 3.418 -33.75 -18.531 1 84.38 373 GLU B CA 1
ATOM 8274 C C . GLU B 1 373 ? 4.734 -32.969 -18.531 1 84.38 373 GLU B C 1
ATOM 8276 O O . GLU B 1 373 ? 4.797 -31.844 -18.031 1 84.38 373 GLU B O 1
ATOM 8281 N N . PRO B 1 374 ? 5.832 -33.656 -19.047 1 83.06 374 PRO B N 1
ATOM 8282 C CA . PRO B 1 374 ? 5.887 -34.875 -19.844 1 83.06 374 PRO B CA 1
ATOM 8283 C C . PRO B 1 374 ? 6.047 -36.156 -19 1 83.06 374 PRO B C 1
ATOM 8285 O O . PRO B 1 374 ? 6.605 -36.094 -17.906 1 83.06 374 PRO B O 1
ATOM 8288 N N . LYS B 1 375 ? 5.684 -37.281 -19.562 1 79.44 375 LYS B N 1
ATOM 8289 C CA . LYS B 1 375 ? 5.707 -38.594 -18.891 1 79.44 375 LYS B CA 1
ATOM 8290 C C . LYS B 1 375 ? 7.133 -39 -18.547 1 79.44 375 LYS B C 1
ATOM 8292 O O . LYS B 1 375 ? 7.375 -39.594 -17.5 1 79.44 375 LYS B O 1
ATOM 8297 N N . ALA B 1 376 ? 7.984 -38.562 -19.344 1 74.5 376 ALA B N 1
ATOM 8298 C CA . ALA B 1 376 ? 9.375 -39 -19.203 1 74.5 376 ALA B CA 1
ATOM 8299 C C . ALA B 1 376 ? 10.016 -38.406 -17.953 1 74.5 376 ALA B C 1
ATOM 8301 O O . ALA B 1 376 ? 10.961 -38.969 -17.406 1 74.5 376 ALA B O 1
ATOM 8302 N N . CYS B 1 377 ? 9.445 -37.375 -17.422 1 73.56 377 CYS B N 1
ATOM 8303 C CA . CYS B 1 377 ? 10.086 -36.656 -16.328 1 73.56 377 CYS B CA 1
ATOM 8304 C C . CYS B 1 377 ? 9.375 -36.938 -15.008 1 73.56 377 CYS B C 1
ATOM 8306 O O . CYS B 1 377 ? 9.797 -36.469 -13.953 1 73.56 377 CYS B O 1
ATOM 8308 N N . ALA B 1 378 ? 8.383 -37.844 -15.086 1 75.56 378 ALA B N 1
ATOM 8309 C CA . ALA B 1 378 ? 7.633 -38.094 -13.852 1 75.56 378 ALA B CA 1
ATOM 8310 C C . ALA B 1 378 ? 8.227 -39.25 -13.086 1 75.56 378 ALA B C 1
ATOM 8312 O O . ALA B 1 378 ? 8.5 -40.312 -13.656 1 75.56 378 ALA B O 1
ATOM 8313 N N . PRO B 1 379 ? 8.461 -39 -11.758 1 72.62 379 PRO B N 1
ATOM 8314 C CA . PRO B 1 379 ? 8.969 -40.125 -10.961 1 72.62 379 PRO B CA 1
ATOM 8315 C C . PRO B 1 379 ? 7.945 -41.25 -10.828 1 72.62 379 PRO B C 1
ATOM 8317 O O . PRO B 1 379 ? 6.738 -41 -10.836 1 72.62 379 PRO B O 1
ATOM 8320 N N . ARG B 1 380 ? 8.477 -42.469 -10.695 1 77.69 380 ARG B N 1
ATOM 8321 C CA . ARG B 1 380 ? 7.605 -43.625 -10.492 1 77.69 380 ARG B CA 1
ATOM 8322 C C . ARG B 1 380 ? 7.262 -43.781 -9.016 1 77.69 380 ARG B C 1
ATOM 8324 O O . ARG B 1 380 ? 7.953 -44.531 -8.297 1 77.69 380 ARG B O 1
ATOM 8331 N N . LEU B 1 381 ? 6.223 -43.219 -8.648 1 82.75 381 LEU B N 1
ATOM 8332 C CA . LEU B 1 381 ? 5.891 -43.156 -7.23 1 82.75 381 LEU B CA 1
ATOM 8333 C C . LEU B 1 381 ? 4.781 -44.125 -6.879 1 82.75 381 LEU B C 1
ATOM 8335 O O . LEU B 1 381 ? 4.637 -44.531 -5.723 1 82.75 381 LEU B O 1
ATOM 8339 N N . MET B 1 382 ? 3.992 -44.438 -7.879 1 87.38 382 MET B N 1
ATOM 8340 C CA . MET B 1 382 ? 2.826 -45.281 -7.664 1 87.38 382 MET B CA 1
ATOM 8341 C C . MET B 1 382 ? 2.67 -46.281 -8.805 1 87.38 382 MET B C 1
ATOM 8343 O O . MET B 1 382 ? 3.295 -46.156 -9.852 1 87.38 382 MET B O 1
ATOM 8347 N N . PRO B 1 383 ? 1.816 -47.344 -8.531 1 88.44 383 PRO B N 1
ATOM 8348 C CA . PRO B 1 383 ? 1.554 -48.25 -9.641 1 88.44 383 PRO B CA 1
ATOM 8349 C C . PRO B 1 383 ? 1.013 -47.562 -10.883 1 88.44 383 PRO B C 1
ATOM 8351 O O . PRO B 1 383 ? 0.149 -46.688 -10.773 1 88.44 383 PRO B O 1
ATOM 8354 N N . PHE B 1 384 ? 1.441 -48 -11.961 1 90.94 384 PHE B N 1
ATOM 8355 C CA . PHE B 1 384 ? 1.195 -47.344 -13.242 1 90.94 384 PHE B CA 1
ATOM 8356 C C . PHE B 1 384 ? -0.299 -47.25 -13.531 1 90.94 384 PHE B C 1
ATOM 8358 O O . PHE B 1 384 ? -0.772 -46.281 -14.117 1 90.94 384 PHE B O 1
ATOM 8365 N N . LYS B 1 385 ? -1.013 -48.219 -13.109 1 93 385 LYS B N 1
ATOM 8366 C CA . LYS B 1 385 ? -2.451 -48.281 -13.359 1 93 385 LYS B CA 1
ATOM 8367 C C . LYS B 1 385 ? -3.168 -47.094 -12.742 1 93 385 LYS B C 1
ATOM 8369 O O . LYS B 1 385 ? -4.211 -46.656 -13.242 1 93 385 LYS B O 1
ATOM 8374 N N . ARG B 1 386 ? -2.596 -46.5 -11.695 1 94.56 386 ARG B N 1
ATOM 8375 C CA . ARG B 1 386 ? -3.232 -45.406 -10.953 1 94.56 386 ARG B CA 1
ATOM 8376 C C . ARG B 1 386 ? -2.572 -44.062 -11.258 1 94.56 386 ARG B C 1
ATOM 8378 O O . ARG B 1 386 ? -2.727 -43.094 -10.5 1 94.56 386 ARG B O 1
ATOM 8385 N N . VAL B 1 387 ? -1.815 -44.062 -12.352 1 94.38 387 VAL B N 1
ATOM 8386 C CA . VAL B 1 387 ? -1.109 -42.812 -12.711 1 94.38 387 VAL B CA 1
ATOM 8387 C C . VAL B 1 387 ? -1.678 -42.25 -14.008 1 94.38 387 VAL B C 1
ATOM 8389 O O . VAL B 1 387 ? -1.83 -43 -14.992 1 94.38 387 VAL B O 1
ATOM 8392 N N . GLY B 1 388 ? -2.166 -41 -13.961 1 94.81 388 GLY B N 1
ATOM 8393 C CA . GLY B 1 388 ? -2.564 -40.281 -15.148 1 94.81 388 GLY B CA 1
ATOM 8394 C C . GLY B 1 388 ? -1.785 -39 -15.344 1 94.81 388 GLY B C 1
ATOM 8395 O O . GLY B 1 388 ? -1.022 -38.594 -14.469 1 94.81 388 GLY B O 1
ATOM 8396 N N . TYR B 1 389 ? -1.901 -38.438 -16.578 1 93.44 389 TYR B N 1
ATOM 8397 C CA . TYR B 1 389 ? -1.128 -37.219 -16.875 1 93.44 389 TYR B CA 1
ATOM 8398 C C . TYR B 1 389 ? -2.037 -36.094 -17.344 1 93.44 389 TYR B C 1
ATOM 8400 O O . TYR B 1 389 ? -3.133 -36.344 -17.859 1 93.44 389 TYR B O 1
ATOM 8408 N N . MET B 1 390 ? -1.615 -34.844 -17.062 1 92.38 390 MET B N 1
ATOM 8409 C CA . MET B 1 390 ? -2.289 -33.625 -17.5 1 92.38 390 MET B CA 1
ATOM 8410 C C . MET B 1 390 ? -1.308 -32.688 -18.172 1 92.38 390 MET B C 1
ATOM 8412 O O . MET B 1 390 ? -0.15 -32.594 -17.766 1 92.38 390 MET B O 1
ATOM 8416 N N . PRO B 1 391 ? -1.741 -32.062 -19.188 1 89.25 391 PRO B N 1
ATOM 8417 C CA . PRO B 1 391 ? -0.866 -31.078 -19.828 1 89.25 391 PRO B CA 1
ATOM 8418 C C . PRO B 1 391 ? -0.729 -29.781 -19.016 1 89.25 391 PRO B C 1
ATOM 8420 O O . PRO B 1 391 ? -1.526 -29.531 -18.109 1 89.25 391 PRO B O 1
ATOM 8423 N N . VAL B 1 392 ? 0.274 -29.031 -19.406 1 89.81 392 VAL B N 1
ATOM 8424 C CA . VAL B 1 392 ? 0.431 -27.688 -18.859 1 89.81 392 VAL B CA 1
ATOM 8425 C C . VAL B 1 392 ? -0.696 -26.797 -19.359 1 89.81 392 VAL B C 1
ATOM 8427 O O . VAL B 1 392 ? -1.138 -26.922 -20.5 1 89.81 392 VAL B O 1
ATOM 8430 N N . ALA B 1 393 ? -1.185 -26 -18.453 1 92.94 393 ALA B N 1
ATOM 8431 C CA . ALA B 1 393 ? -2.287 -25.125 -18.828 1 92.94 393 ALA B CA 1
ATOM 8432 C C . ALA B 1 393 ? -2.049 -23.688 -18.344 1 92.94 393 ALA B C 1
ATOM 8434 O O . ALA B 1 393 ? -1.342 -23.484 -17.359 1 92.94 393 ALA B O 1
ATOM 8435 N N . ILE B 1 394 ? -2.543 -22.734 -19.016 1 93.5 394 ILE B N 1
ATOM 8436 C CA . ILE B 1 394 ? -2.498 -21.344 -18.609 1 93.5 394 ILE B CA 1
ATOM 8437 C C . ILE B 1 394 ? -3.883 -20.719 -18.75 1 93.5 394 ILE B C 1
ATOM 8439 O O . ILE B 1 394 ? -4.77 -21.297 -19.375 1 93.5 394 ILE B O 1
ATOM 8443 N N . ASP B 1 395 ? -4.105 -19.641 -18.125 1 94.62 395 ASP B N 1
ATOM 8444 C CA . ASP B 1 395 ? -5.344 -18.875 -18.266 1 94.62 395 ASP B CA 1
ATOM 8445 C C . ASP B 1 395 ? -5.176 -17.734 -19.266 1 94.62 395 ASP B C 1
ATOM 8447 O O . ASP B 1 395 ? -4.461 -16.766 -18.984 1 94.62 395 ASP B O 1
ATOM 8451 N N . GLN B 1 396 ? -5.918 -17.781 -20.266 1 92.81 396 GLN B N 1
ATOM 8452 C CA . GLN B 1 396 ? -5.785 -16.797 -21.328 1 92.81 396 GLN B CA 1
ATOM 8453 C C . GLN B 1 396 ? -6.375 -15.461 -20.922 1 92.81 396 GLN B C 1
ATOM 8455 O O . GLN B 1 396 ? -6.102 -14.438 -21.547 1 92.81 396 GLN B O 1
ATOM 8460 N N . LEU B 1 397 ? -7.141 -15.492 -19.891 1 95 397 LEU B N 1
ATOM 8461 C CA . LEU B 1 397 ? -7.934 -14.312 -19.562 1 95 397 LEU B CA 1
ATOM 8462 C C . LEU B 1 397 ? -7.391 -13.617 -18.328 1 95 397 LEU B C 1
ATOM 8464 O O . LEU B 1 397 ? -7.898 -12.562 -17.922 1 95 397 LEU B O 1
ATOM 8468 N N . ASP B 1 398 ? -6.359 -14.125 -17.734 1 94.06 398 ASP B N 1
ATOM 8469 C CA . ASP B 1 398 ? -5.809 -13.539 -16.516 1 94.06 398 ASP B CA 1
ATOM 8470 C C . ASP B 1 398 ? -4.82 -12.422 -16.844 1 94.06 398 ASP B C 1
ATOM 8472 O O . ASP B 1 398 ? -4.66 -12.047 -18 1 94.06 398 ASP B O 1
ATOM 8476 N N . GLY B 1 399 ? -4.234 -11.82 -15.852 1 93.69 399 GLY B N 1
ATOM 8477 C CA . GLY B 1 399 ? -3.346 -10.68 -16.031 1 93.69 399 GLY B CA 1
ATOM 8478 C C . GLY B 1 399 ? -2.033 -11.047 -16.703 1 93.69 399 GLY B C 1
ATOM 8479 O O . GLY B 1 399 ? -1.386 -10.195 -17.312 1 93.69 399 GLY B O 1
ATOM 8480 N N . LEU B 1 400 ? -1.657 -12.312 -16.641 1 93.25 400 LEU B N 1
ATOM 8481 C CA . LEU B 1 400 ? -0.398 -12.781 -17.203 1 93.25 400 LEU B CA 1
ATOM 8482 C C . LEU B 1 400 ? -0.487 -12.883 -18.719 1 93.25 400 LEU B C 1
ATOM 8484 O O . LEU B 1 400 ? 0.527 -12.773 -19.406 1 93.25 400 LEU B O 1
ATOM 8488 N N . HIS B 1 401 ? -1.729 -13.055 -19.25 1 93.44 401 HIS B N 1
ATOM 8489 C CA . HIS B 1 401 ? -1.776 -13.484 -20.641 1 93.44 401 HIS B CA 1
ATOM 8490 C C . HIS B 1 401 ? -2.795 -12.672 -21.438 1 93.44 401 HIS B C 1
ATOM 8492 O O . HIS B 1 401 ? -2.795 -12.703 -22.656 1 93.44 401 HIS B O 1
ATOM 8498 N N . LYS B 1 402 ? -3.65 -11.945 -20.812 1 95 402 LYS B N 1
ATOM 8499 C CA . LYS B 1 402 ? -4.684 -11.219 -21.547 1 95 402 LYS B CA 1
ATOM 8500 C C . LYS B 1 402 ? -4.074 -10.141 -22.438 1 95 402 LYS B C 1
ATOM 8502 O O . LYS B 1 402 ? -2.967 -9.664 -22.172 1 95 402 LYS B O 1
ATOM 8507 N N . PRO B 1 403 ? -4.789 -9.852 -23.453 1 92.88 403 PRO B N 1
ATOM 8508 C CA . PRO B 1 403 ? -4.293 -8.742 -24.281 1 92.88 403 PRO B CA 1
ATOM 8509 C C . PRO B 1 403 ? -4.297 -7.406 -23.547 1 92.88 403 PRO B C 1
ATOM 8511 O O . PRO B 1 403 ? -5.215 -7.133 -22.766 1 92.88 403 PRO B O 1
ATOM 8514 N N . LEU B 1 404 ? -3.248 -6.641 -23.781 1 94.44 404 LEU B N 1
ATOM 8515 C CA . LEU B 1 404 ? -3.115 -5.309 -23.203 1 94.44 404 LEU B CA 1
ATOM 8516 C C . LEU B 1 404 ? -3.014 -4.246 -24.297 1 94.44 404 LEU B C 1
ATOM 8518 O O . LEU B 1 404 ? -2.426 -4.488 -25.344 1 94.44 404 LEU B O 1
ATOM 8522 N N . HIS B 1 405 ? -3.605 -3.086 -24.031 1 93.06 405 HIS B N 1
ATOM 8523 C CA . HIS B 1 405 ? -3.422 -1.95 -24.922 1 93.06 405 HIS B CA 1
ATOM 8524 C C . HIS B 1 405 ? -1.99 -1.43 -24.875 1 93.06 405 HIS B C 1
ATOM 8526 O O . HIS B 1 405 ? -1.295 -1.618 -23.875 1 93.06 405 HIS B O 1
ATOM 8532 N N . ASP B 1 406 ? -1.605 -0.761 -25.906 1 90.25 406 ASP B N 1
ATOM 8533 C CA . ASP B 1 406 ? -0.251 -0.223 -25.984 1 90.25 406 ASP B CA 1
ATOM 8534 C C . ASP B 1 406 ? 0.043 0.724 -24.828 1 90.25 406 ASP B C 1
ATOM 8536 O O . ASP B 1 406 ? 1.162 0.751 -24.312 1 90.25 406 ASP B O 1
ATOM 8540 N N . TRP B 1 407 ? -0.978 1.452 -24.469 1 92.12 407 TRP B N 1
ATOM 8541 C CA . TRP B 1 407 ? -0.79 2.377 -23.359 1 92.12 407 TRP B CA 1
ATOM 8542 C C . TRP B 1 407 ? -0.421 1.626 -22.094 1 92.12 407 TRP B C 1
ATOM 8544 O O . TRP B 1 407 ? 0.478 2.043 -21.359 1 92.12 407 TRP B O 1
ATOM 8554 N N . ASP B 1 408 ? -1.105 0.515 -21.891 1 94.38 408 ASP B N 1
ATOM 8555 C CA . ASP B 1 408 ? -0.835 -0.285 -20.703 1 94.38 408 ASP B CA 1
ATOM 8556 C C . ASP B 1 408 ? 0.557 -0.908 -20.766 1 94.38 408 ASP B C 1
ATOM 8558 O O . ASP B 1 408 ? 1.272 -0.942 -19.75 1 94.38 408 ASP B O 1
ATOM 8562 N N . ILE B 1 409 ? 0.924 -1.391 -21.859 1 92.69 409 ILE B N 1
ATOM 8563 C CA . ILE B 1 409 ? 2.242 -1.988 -22.062 1 92.69 409 ILE B CA 1
ATOM 8564 C C . ILE B 1 409 ? 3.324 -0.954 -21.75 1 92.69 409 ILE B C 1
ATOM 8566 O O . ILE B 1 409 ? 4.309 -1.255 -21.078 1 92.69 409 ILE B O 1
ATOM 8570 N N . SER B 1 410 ? 3.102 0.241 -22.219 1 91.5 410 SER B N 1
ATOM 8571 C CA . SER B 1 410 ? 4.059 1.312 -21.969 1 91.5 410 SER B CA 1
ATOM 8572 C C . SER B 1 410 ? 4.094 1.682 -20.484 1 91.5 410 SER B C 1
ATOM 8574 O O . SER B 1 410 ? 5.156 2 -19.953 1 91.5 410 SER B O 1
ATOM 8576 N N . PHE B 1 411 ? 2.916 1.684 -19.906 1 93.25 411 PHE B N 1
ATOM 8577 C CA . PHE B 1 411 ? 2.869 1.946 -18.469 1 93.25 411 PHE B CA 1
ATOM 8578 C C . PHE B 1 411 ? 3.754 0.967 -17.719 1 93.25 411 PHE B C 1
ATOM 8580 O O . PHE B 1 411 ? 4.574 1.375 -16.891 1 93.25 411 PHE B O 1
ATOM 8587 N N . TYR B 1 412 ? 3.625 -0.286 -17.969 1 93.75 412 TYR B N 1
ATOM 8588 C CA . TYR B 1 412 ? 4.367 -1.312 -17.25 1 93.75 412 TYR B CA 1
ATOM 8589 C C . TYR B 1 412 ? 5.844 -1.285 -17.625 1 93.75 412 TYR B C 1
ATOM 8591 O O . TYR B 1 412 ? 6.711 -1.575 -16.797 1 93.75 412 TYR B O 1
ATOM 8599 N N . GLY B 1 413 ? 6.125 -0.999 -18.859 1 91.62 413 GLY B N 1
ATOM 8600 C CA . GLY B 1 413 ? 7.512 -0.793 -19.25 1 91.62 413 GLY B CA 1
ATOM 8601 C C . GLY B 1 413 ? 8.188 0.327 -18.469 1 91.62 413 GLY B C 1
ATOM 8602 O O . GLY B 1 413 ? 9.336 0.195 -18.062 1 91.62 413 GLY B O 1
ATOM 8603 N N . ARG B 1 414 ? 7.457 1.36 -18.297 1 89.44 414 ARG B N 1
ATOM 8604 C CA . ARG B 1 414 ? 7.98 2.48 -17.516 1 89.44 414 ARG B CA 1
ATOM 8605 C C . ARG B 1 414 ? 8.156 2.1 -16.047 1 89.44 414 ARG B C 1
ATOM 8607 O O . ARG B 1 414 ? 9.086 2.566 -15.391 1 89.44 414 ARG B O 1
ATOM 8614 N N . GLU B 1 415 ? 7.238 1.315 -15.617 1 89.06 415 GLU B N 1
ATOM 8615 C CA . GLU B 1 415 ? 7.379 0.815 -14.25 1 89.06 415 GLU B CA 1
ATOM 8616 C C . GLU B 1 415 ? 8.641 -0.021 -14.094 1 89.06 415 GLU B C 1
ATOM 8618 O O . GLU B 1 415 ? 9.336 0.079 -13.086 1 89.06 415 GLU B O 1
ATOM 8623 N N . LEU B 1 416 ? 8.922 -0.85 -15.023 1 90.88 416 LEU B N 1
ATOM 8624 C CA . LEU B 1 416 ? 10.141 -1.649 -14.992 1 90.88 416 LEU B CA 1
ATOM 8625 C C . LEU B 1 416 ? 11.375 -0.755 -14.984 1 90.88 416 LEU B C 1
ATOM 8627 O O . LEU B 1 416 ? 12.297 -0.975 -14.195 1 90.88 416 LEU B O 1
ATOM 8631 N N . ASN B 1 417 ? 11.383 0.177 -15.875 1 88.94 417 ASN B N 1
ATOM 8632 C CA . ASN B 1 417 ? 12.523 1.077 -15.945 1 88.94 417 ASN B CA 1
ATOM 8633 C C . ASN B 1 417 ? 12.688 1.891 -14.664 1 88.94 417 ASN B C 1
ATOM 8635 O O . ASN B 1 417 ? 13.805 2.211 -14.266 1 88.94 417 ASN B O 1
ATOM 8639 N N . ALA B 1 418 ? 11.555 2.199 -14.125 1 82.75 418 ALA B N 1
ATOM 8640 C CA . ALA B 1 418 ? 11.633 2.875 -12.836 1 82.75 418 ALA B CA 1
ATOM 8641 C C . ALA B 1 418 ? 12.336 1.998 -11.797 1 82.75 418 ALA B C 1
ATOM 8643 O O . ALA B 1 418 ? 13.164 2.482 -11.023 1 82.75 418 ALA B O 1
ATOM 8644 N N . ILE B 1 419 ? 12.07 0.758 -11.797 1 83 419 ILE B N 1
ATOM 8645 C CA . ILE B 1 419 ? 12.711 -0.2 -10.906 1 83 419 ILE B CA 1
ATOM 8646 C C . ILE B 1 419 ? 14.203 -0.283 -11.227 1 83 419 ILE B C 1
ATOM 8648 O O . ILE B 1 419 ? 15.039 -0.275 -10.32 1 83 419 ILE B O 1
ATOM 8652 N N . CYS B 1 420 ? 14.461 -0.32 -12.469 1 86.38 420 CYS B N 1
ATOM 8653 C CA . CYS B 1 420 ? 15.844 -0.407 -12.898 1 86.38 420 CYS B CA 1
ATOM 8654 C C . CYS B 1 420 ? 16.625 0.835 -12.484 1 86.38 420 CYS B C 1
ATOM 8656 O O . CYS B 1 420 ? 17.719 0.73 -11.93 1 86.38 420 CYS B O 1
ATOM 8658 N N . ARG B 1 421 ? 16.047 1.935 -12.766 1 78.62 421 ARG B N 1
ATOM 8659 C CA . ARG B 1 421 ? 16.688 3.186 -12.398 1 78.62 421 ARG B CA 1
ATOM 8660 C C . ARG B 1 421 ? 16.953 3.246 -10.891 1 78.62 421 ARG B C 1
ATOM 8662 O O . ARG B 1 421 ? 18.047 3.619 -10.461 1 78.62 421 ARG B O 1
ATOM 8669 N N . SER B 1 422 ? 15.938 2.85 -10.227 1 73.94 422 SER B N 1
ATOM 8670 C CA . SER B 1 422 ? 16.047 2.889 -8.766 1 73.94 422 SER B CA 1
ATOM 8671 C C . SER B 1 422 ? 17.125 1.948 -8.266 1 73.94 422 SER B C 1
ATOM 8673 O O . SER B 1 422 ? 17.766 2.219 -7.25 1 73.94 422 SER B O 1
ATOM 8675 N N . ALA B 1 423 ? 17.391 0.889 -8.922 1 74.38 423 ALA B N 1
ATOM 8676 C CA . ALA B 1 423 ? 18.359 -0.116 -8.516 1 74.38 423 ALA B CA 1
ATOM 8677 C C . ALA B 1 423 ? 19.719 0.136 -9.18 1 74.38 423 ALA B C 1
ATOM 8679 O O . ALA B 1 423 ? 20.656 -0.648 -9.016 1 74.38 423 ALA B O 1
ATOM 8680 N N . GLY B 1 424 ? 19.875 1.203 -9.953 1 74.62 424 GLY B N 1
ATOM 8681 C CA . GLY B 1 424 ? 21.109 1.5 -10.672 1 74.62 424 GLY B CA 1
ATOM 8682 C C . GLY B 1 424 ? 21.406 0.509 -11.773 1 74.62 424 GLY B C 1
ATOM 8683 O O . GLY B 1 424 ? 22.578 0.19 -12.031 1 74.62 424 GLY B O 1
ATOM 8684 N N . LYS B 1 425 ? 20.375 -0.051 -12.234 1 81.88 425 LYS B N 1
ATOM 8685 C CA . LYS B 1 425 ? 20.5 -1.002 -13.336 1 81.88 425 LYS B CA 1
ATOM 8686 C C . LYS B 1 425 ? 20.203 -0.337 -14.68 1 81.88 425 LYS B C 1
ATOM 8688 O O . LYS B 1 425 ? 19.547 0.708 -14.727 1 81.88 425 LYS B O 1
ATOM 8693 N N . PRO B 1 426 ? 20.703 -0.932 -15.703 1 84.88 426 PRO B N 1
ATOM 8694 C CA . PRO B 1 426 ? 20.391 -0.371 -17.016 1 84.88 426 PRO B CA 1
ATOM 8695 C C . PRO B 1 426 ? 18.906 -0.412 -17.344 1 84.88 426 PRO B C 1
ATOM 8697 O O . PRO B 1 426 ? 18.219 -1.374 -16.984 1 84.88 426 PRO B O 1
ATOM 8700 N N . VAL B 1 427 ? 18.469 0.632 -18 1 86.06 427 VAL B N 1
ATOM 8701 C CA . VAL B 1 427 ? 17.062 0.707 -18.391 1 86.06 427 VAL B CA 1
ATOM 8702 C C . VAL B 1 427 ? 16.891 0.156 -19.797 1 86.06 427 VAL B C 1
ATOM 8704 O O . VAL B 1 427 ? 17.859 0.082 -20.562 1 86.06 427 VAL B O 1
ATOM 8707 N N . LEU B 1 428 ? 15.711 -0.294 -20.078 1 86.31 428 LEU B N 1
ATOM 8708 C CA . LEU B 1 428 ? 15.375 -0.735 -21.422 1 86.31 428 LEU B CA 1
ATOM 8709 C C . LEU B 1 428 ? 14.938 0.443 -22.281 1 86.31 428 LEU B C 1
ATOM 8711 O O . LEU B 1 428 ? 14.031 1.19 -21.922 1 86.31 428 LEU B O 1
ATOM 8715 N N . ASP B 1 429 ? 15.562 0.73 -23.281 1 78 429 ASP B N 1
ATOM 8716 C CA . ASP B 1 429 ? 15.227 1.831 -24.188 1 78 429 ASP B CA 1
ATOM 8717 C C . ASP B 1 429 ? 14.219 1.393 -25.234 1 78 429 ASP B C 1
ATOM 8719 O O . ASP B 1 429 ? 14.523 1.366 -26.438 1 78 429 ASP B O 1
ATOM 8723 N N . TYR B 1 430 ? 13.109 1.05 -24.906 1 74.69 430 TYR B N 1
ATOM 8724 C CA . TYR B 1 430 ? 12.023 0.656 -25.797 1 74.69 430 TYR B CA 1
ATOM 8725 C C . TYR B 1 430 ? 11.141 1.85 -26.141 1 74.69 430 TYR B C 1
ATOM 8727 O O . TYR B 1 430 ? 10.852 2.686 -25.281 1 74.69 430 TYR B O 1
ATOM 8735 N N . PRO B 1 431 ? 10.383 2.111 -27.406 1 63.34 431 PRO B N 1
ATOM 8736 C CA . PRO B 1 431 ? 10.453 1.207 -28.547 1 63.34 431 PRO B CA 1
ATOM 8737 C C . PRO B 1 431 ? 11.656 1.483 -29.453 1 63.34 431 PRO B C 1
ATOM 8739 O O . PRO B 1 431 ? 11.781 0.891 -30.531 1 63.34 431 PRO B O 1
ATOM 8742 N N . ARG B 1 432 ? 12.297 2.752 -29.094 1 53.81 432 ARG B N 1
ATOM 8743 C CA . ARG B 1 432 ? 13.391 3.051 -30 1 53.81 432 ARG B CA 1
ATOM 8744 C C . ARG B 1 432 ? 14.258 1.818 -30.25 1 53.81 432 ARG B C 1
ATOM 8746 O O . ARG B 1 432 ? 14.398 0.973 -29.359 1 53.81 432 ARG B O 1
ATOM 8753 N N . THR B 1 433 ? 14.367 1.611 -31.484 1 42.53 433 THR B N 1
ATOM 8754 C CA . THR B 1 433 ? 15.445 0.731 -31.922 1 42.53 433 THR B CA 1
ATOM 8755 C C . THR B 1 433 ? 16.75 1.104 -31.234 1 42.53 433 THR B C 1
ATOM 8757 O O . THR B 1 433 ? 17.094 2.283 -31.141 1 42.53 433 THR B O 1
ATOM 8760 N N . PRO B 1 434 ? 17.516 0.406 -30.312 1 45.81 434 PRO B N 1
ATOM 8761 C CA . PRO B 1 434 ? 17.766 -0.949 -29.812 1 45.81 434 PRO B CA 1
ATOM 8762 C C . PRO B 1 434 ? 16.812 -1.358 -28.703 1 45.81 434 PRO B C 1
ATOM 8764 O O . PRO B 1 434 ? 17.109 -2.285 -27.938 1 45.81 434 PRO B O 1
ATOM 8767 N N . GLY B 1 435 ? 15.812 -0.815 -28.469 1 54.53 435 GLY B N 1
ATOM 8768 C CA . GLY B 1 435 ? 14.938 -1.083 -27.344 1 54.53 435 GLY B CA 1
ATOM 8769 C C . GLY B 1 435 ? 14.406 -2.506 -27.312 1 54.53 435 GLY B C 1
ATOM 8770 O O . GLY B 1 435 ? 13.484 -2.818 -26.562 1 54.53 435 GLY B O 1
ATOM 8771 N N . ARG B 1 436 ? 15.07 -3.383 -28.016 1 77.94 436 ARG B N 1
ATOM 8772 C CA . ARG B 1 436 ? 14.75 -4.805 -28.078 1 77.94 436 ARG B CA 1
ATOM 8773 C C . ARG B 1 436 ? 15.555 -5.594 -27.047 1 77.94 436 ARG B C 1
ATOM 8775 O O . ARG B 1 436 ? 16.641 -5.168 -26.641 1 77.94 436 ARG B O 1
ATOM 8782 N N . TYR B 1 437 ? 14.914 -6.562 -26.547 1 90.56 437 TYR B N 1
ATOM 8783 C CA . TYR B 1 437 ? 15.617 -7.316 -25.516 1 90.56 437 TYR B CA 1
ATOM 8784 C C . TYR B 1 437 ? 15.258 -8.797 -25.578 1 90.56 437 TYR B C 1
ATOM 8786 O O . TYR B 1 437 ? 14.203 -9.164 -26.109 1 90.56 437 TYR B O 1
ATOM 8794 N N . PHE B 1 438 ? 16.234 -9.602 -25.188 1 94.62 438 PHE B N 1
ATOM 8795 C CA . PHE B 1 438 ? 15.984 -11 -24.875 1 94.62 438 PHE B CA 1
ATOM 8796 C C . PHE B 1 438 ? 15.562 -11.156 -23.422 1 94.62 438 PHE B C 1
ATOM 8798 O O . PHE B 1 438 ? 16.094 -10.469 -22.531 1 94.62 438 PHE B O 1
ATOM 8805 N N . LEU B 1 439 ? 14.625 -11.984 -23.219 1 96.38 439 LEU B N 1
ATOM 8806 C CA . LEU B 1 439 ? 14.047 -12.117 -21.875 1 96.38 439 LEU B CA 1
ATOM 8807 C C . LEU B 1 439 ? 14.344 -13.484 -21.281 1 96.38 439 LEU B C 1
ATOM 8809 O O . LEU B 1 439 ? 14.242 -14.5 -21.984 1 96.38 439 LEU B O 1
ATOM 8813 N N . HIS B 1 440 ? 14.805 -13.508 -20.047 1 96.5 440 HIS B N 1
ATOM 8814 C CA . HIS B 1 440 ? 15.078 -14.734 -19.312 1 96.5 440 HIS B CA 1
ATOM 8815 C C . HIS B 1 440 ? 14.547 -14.648 -17.875 1 96.5 440 HIS B C 1
ATOM 8817 O O . HIS B 1 440 ? 14.773 -13.648 -17.188 1 96.5 440 HIS B O 1
ATOM 8823 N N . LEU B 1 441 ? 13.812 -15.656 -17.484 1 92 441 LEU B N 1
ATOM 8824 C CA . LEU B 1 441 ? 13.344 -15.742 -16.094 1 92 441 LEU B CA 1
ATOM 8825 C C . LEU B 1 441 ? 14.211 -16.703 -15.297 1 92 441 LEU B C 1
ATOM 8827 O O . LEU B 1 441 ? 14.188 -17.906 -15.539 1 92 441 LEU B O 1
ATOM 8831 N N . THR B 1 442 ? 14.898 -16.219 -14.305 1 90.56 442 THR B N 1
ATOM 8832 C CA . THR B 1 442 ? 15.727 -17.062 -13.438 1 90.56 442 THR B CA 1
ATOM 8833 C C . THR B 1 442 ? 15.039 -17.297 -12.102 1 90.56 442 THR B C 1
ATOM 8835 O O . THR B 1 442 ? 14.375 -16.406 -11.57 1 90.56 442 THR B O 1
ATOM 8838 N N . GLN B 1 443 ? 15.195 -18.469 -11.57 1 82.75 443 GLN B N 1
ATOM 8839 C CA . GLN B 1 443 ? 14.688 -18.797 -10.242 1 82.75 443 GLN B CA 1
ATOM 8840 C C . GLN B 1 443 ? 15.781 -18.656 -9.188 1 82.75 443 GLN B C 1
ATOM 8842 O O . GLN B 1 443 ? 15.562 -18.984 -8.016 1 82.75 443 GLN B O 1
ATOM 8847 N N . LEU B 1 444 ? 16.969 -18.203 -9.594 1 86.69 444 LEU B N 1
ATOM 8848 C CA . LEU B 1 444 ? 18.141 -18 -8.742 1 86.69 444 LEU B CA 1
ATOM 8849 C C . LEU B 1 444 ? 18.516 -19.297 -8.023 1 86.69 444 LEU B C 1
ATOM 8851 O O . LEU B 1 444 ? 18.719 -19.297 -6.805 1 86.69 444 LEU B O 1
ATOM 8855 N N . ILE B 1 445 ? 18.469 -20.312 -8.805 1 81.06 445 ILE B N 1
ATOM 8856 C CA . ILE B 1 445 ? 18.969 -21.609 -8.328 1 81.06 445 ILE B CA 1
ATOM 8857 C C . ILE B 1 445 ? 20.328 -21.891 -8.953 1 81.06 445 ILE B C 1
ATOM 8859 O O . ILE B 1 445 ? 20.609 -21.469 -10.078 1 81.06 445 ILE B O 1
ATOM 8863 N N . PRO B 1 446 ? 21.078 -22.547 -8.156 1 79.44 446 PRO B N 1
ATOM 8864 C CA . PRO B 1 446 ? 22.406 -22.844 -8.695 1 79.44 446 PRO B CA 1
ATOM 8865 C C . PRO B 1 446 ? 22.344 -23.672 -9.977 1 79.44 446 PRO B C 1
ATOM 8867 O O . PRO B 1 446 ? 21.5 -24.562 -10.109 1 79.44 446 PRO B O 1
ATOM 8870 N N . ASN B 1 447 ? 23.078 -23.453 -10.914 1 77.75 447 ASN B N 1
ATOM 8871 C CA . ASN B 1 447 ? 23.297 -24.203 -12.141 1 77.75 447 ASN B CA 1
ATOM 8872 C C . ASN B 1 447 ? 22.047 -24.266 -13.008 1 77.75 447 ASN B C 1
ATOM 8874 O O . ASN B 1 447 ? 21.75 -25.281 -13.625 1 77.75 447 ASN B O 1
ATOM 8878 N N . GLU B 1 448 ? 21.266 -23.281 -12.984 1 85.69 448 GLU B N 1
ATOM 8879 C CA . GLU B 1 448 ? 20.062 -23.266 -13.805 1 85.69 448 GLU B CA 1
ATOM 8880 C C . GLU B 1 448 ? 20.359 -22.812 -15.234 1 85.69 448 GLU B C 1
ATOM 8882 O O . GLU B 1 448 ? 19.469 -22.766 -16.078 1 85.69 448 GLU B O 1
ATOM 8887 N N . GLY B 1 449 ? 21.641 -22.5 -15.539 1 89.12 449 GLY B N 1
ATOM 8888 C CA . GLY B 1 449 ? 22.031 -22.188 -16.906 1 89.12 449 GLY B CA 1
ATOM 8889 C C . GLY B 1 449 ? 22.125 -20.703 -17.172 1 89.12 449 GLY B C 1
ATOM 8890 O O . GLY B 1 449 ? 22.438 -20.297 -18.297 1 89.12 449 GLY B O 1
ATOM 8891 N N . THR B 1 450 ? 21.938 -19.844 -16.172 1 92.81 450 THR B N 1
ATOM 8892 C CA . THR B 1 450 ? 21.938 -18.406 -16.375 1 92.81 450 THR B CA 1
ATOM 8893 C C . THR B 1 450 ? 23.344 -17.906 -16.703 1 92.81 450 THR B C 1
ATOM 8895 O O . THR B 1 450 ? 23.516 -17 -17.531 1 92.81 450 THR B O 1
ATOM 8898 N N . ILE B 1 451 ? 24.375 -18.516 -16.094 1 92.69 451 ILE B N 1
ATOM 8899 C CA . ILE B 1 451 ? 25.75 -18.125 -16.375 1 92.69 451 ILE B CA 1
ATOM 8900 C C . ILE B 1 451 ? 26.094 -18.484 -17.828 1 92.69 451 ILE B C 1
ATOM 8902 O O . ILE B 1 451 ? 26.75 -17.703 -18.516 1 92.69 451 ILE B O 1
ATOM 8906 N N . ARG B 1 452 ? 25.641 -19.625 -18.234 1 93.12 452 ARG B N 1
ATOM 8907 C CA . ARG B 1 452 ? 25.844 -20.047 -19.625 1 93.12 452 ARG B CA 1
ATOM 8908 C C . ARG B 1 452 ? 25.172 -19.078 -20.594 1 93.12 452 ARG B C 1
ATOM 8910 O O . ARG B 1 452 ? 25.734 -18.766 -21.641 1 93.12 452 ARG B O 1
ATOM 8917 N N . LEU B 1 453 ? 23.984 -18.703 -20.266 1 95.62 453 LEU B N 1
ATOM 8918 C CA . LEU B 1 453 ? 23.281 -17.703 -21.078 1 95.62 453 LEU B CA 1
ATOM 8919 C C . LEU B 1 453 ? 24.062 -16.406 -21.141 1 95.62 453 LEU B C 1
ATOM 8921 O O . LEU B 1 453 ? 24.156 -15.789 -22.203 1 95.62 453 LEU B O 1
ATOM 8925 N N . LEU B 1 454 ? 24.609 -15.969 -20.016 1 96.25 454 LEU B N 1
ATOM 8926 C CA . LEU B 1 454 ? 25.406 -14.75 -19.953 1 96.25 454 LEU B CA 1
ATOM 8927 C C . LEU B 1 454 ? 26.625 -14.852 -20.875 1 96.25 454 LEU B C 1
ATOM 8929 O O . LEU B 1 454 ? 26.906 -13.93 -21.641 1 96.25 454 LEU B O 1
ATOM 8933 N N . ASP B 1 455 ? 27.25 -15.984 -20.812 1 95.31 455 ASP B N 1
ATOM 8934 C CA . ASP B 1 455 ? 28.406 -16.219 -21.672 1 95.31 455 ASP B CA 1
ATOM 8935 C C . ASP B 1 455 ? 28.016 -16.234 -23.141 1 95.31 455 ASP B C 1
ATOM 8937 O O . ASP B 1 455 ? 28.734 -15.711 -23.984 1 95.31 455 ASP B O 1
ATOM 8941 N N . GLY B 1 456 ? 26.906 -16.906 -23.406 1 95.31 456 GLY B N 1
ATOM 8942 C CA . GLY B 1 456 ? 26.391 -16.906 -24.766 1 95.31 456 GLY B CA 1
ATOM 8943 C C . GLY B 1 456 ? 26.062 -15.508 -25.266 1 95.31 456 GLY B C 1
ATOM 8944 O O . GLY B 1 456 ? 26.312 -15.188 -26.422 1 95.31 456 GLY B O 1
ATOM 8945 N N . TYR B 1 457 ? 25.484 -14.695 -24.469 1 95.81 457 TYR B N 1
ATOM 8946 C CA . TYR B 1 457 ? 25.141 -13.32 -24.812 1 95.81 457 TYR B CA 1
ATOM 8947 C C . TYR B 1 457 ? 26.406 -12.5 -25.078 1 95.81 457 TYR B C 1
ATOM 8949 O O . TYR B 1 457 ? 26.422 -11.664 -25.984 1 95.81 457 TYR B O 1
ATOM 8957 N N . GLN B 1 458 ? 27.422 -12.734 -24.234 1 95.19 458 GLN B N 1
ATOM 8958 C CA . GLN B 1 458 ? 28.703 -12.062 -24.453 1 95.19 458 GLN B CA 1
ATOM 8959 C C . GLN B 1 458 ? 29.266 -12.383 -25.844 1 95.19 458 GLN B C 1
ATOM 8961 O O . GLN B 1 458 ? 29.719 -11.492 -26.547 1 95.19 458 GLN B O 1
ATOM 8966 N N . ALA B 1 459 ? 29.219 -13.625 -26.156 1 93.62 459 ALA B N 1
ATOM 8967 C CA . ALA B 1 459 ? 29.703 -14.055 -27.453 1 93.62 459 ALA B CA 1
ATOM 8968 C C . ALA B 1 459 ? 28.891 -13.406 -28.578 1 93.62 459 ALA B C 1
ATOM 8970 O O . ALA B 1 459 ? 29.453 -12.961 -29.578 1 93.62 459 ALA B O 1
ATOM 8971 N N . PHE B 1 460 ? 27.578 -13.391 -28.484 1 92.94 460 PHE B N 1
ATOM 8972 C CA . PHE B 1 460 ? 26.688 -12.734 -29.422 1 92.94 460 PHE B CA 1
ATOM 8973 C C . PHE B 1 460 ? 27.047 -11.258 -29.578 1 92.94 460 PHE B C 1
ATOM 8975 O O . PHE B 1 460 ? 27.141 -10.758 -30.703 1 92.94 460 PHE B O 1
ATOM 8982 N N . PHE B 1 461 ? 27.234 -10.633 -28.391 1 90.69 461 PHE B N 1
ATOM 8983 C CA . PHE B 1 461 ? 27.516 -9.203 -28.375 1 90.69 461 PHE B CA 1
ATOM 8984 C C . PHE B 1 461 ? 28.812 -8.898 -29.125 1 90.69 461 PHE B C 1
ATOM 8986 O O . PHE B 1 461 ? 28.844 -7.98 -29.953 1 90.69 461 PHE B O 1
ATOM 8993 N N . HIS B 1 462 ? 29.844 -9.688 -28.922 1 90.81 462 HIS B N 1
ATOM 8994 C CA . HIS B 1 462 ? 31.141 -9.477 -29.562 1 90.81 462 HIS B CA 1
ATOM 8995 C C . HIS B 1 462 ? 31.078 -9.773 -31.062 1 90.81 462 HIS B C 1
ATOM 8997 O O . HIS B 1 462 ? 31.734 -9.109 -31.859 1 90.81 462 HIS B O 1
ATOM 9003 N N . GLN B 1 463 ? 30.312 -10.703 -31.359 1 89.38 463 GLN B N 1
ATOM 9004 C CA . GLN B 1 463 ? 30.141 -11.023 -32.781 1 89.38 463 GLN B CA 1
ATOM 9005 C C . GLN B 1 463 ? 29.438 -9.883 -33.5 1 89.38 463 GLN B C 1
ATOM 9007 O O . GLN B 1 463 ? 29.812 -9.555 -34.656 1 89.38 463 GLN B O 1
ATOM 9012 N N . ARG B 1 464 ? 28.469 -9.383 -32.906 1 87.25 464 ARG B N 1
ATOM 9013 C CA . ARG B 1 464 ? 27.75 -8.266 -33.5 1 87.25 464 ARG B CA 1
ATOM 9014 C C . ARG B 1 464 ? 28.641 -7.031 -33.594 1 87.25 464 ARG B C 1
ATOM 9016 O O . ARG B 1 464 ? 28.516 -6.262 -34.562 1 87.25 464 ARG B O 1
ATOM 9023 N N . GLN B 1 465 ? 29.391 -6.828 -32.594 1 84.25 465 GLN B N 1
ATOM 9024 C CA . GLN B 1 465 ? 30.312 -5.703 -32.625 1 84.25 465 GLN B CA 1
ATOM 9025 C C . GLN B 1 465 ? 31.328 -5.852 -33.75 1 84.25 465 GLN B C 1
ATOM 9027 O O . GLN B 1 465 ? 31.656 -4.875 -34.438 1 84.25 465 GLN B O 1
ATOM 9032 N N . ALA B 1 466 ? 31.812 -6.945 -33.906 1 84.81 466 ALA B N 1
ATOM 9033 C CA . ALA B 1 466 ? 32.812 -7.238 -34.938 1 84.81 466 ALA B CA 1
ATOM 9034 C C . ALA B 1 466 ? 32.219 -7.062 -36.312 1 84.81 466 ALA B C 1
ATOM 9036 O O . ALA B 1 466 ? 32.938 -6.68 -37.25 1 84.81 466 ALA B O 1
ATOM 9037 N N . ALA B 1 467 ? 31.016 -7.418 -36.5 1 78.62 467 ALA B N 1
ATOM 9038 C CA . ALA B 1 467 ? 30.344 -7.328 -37.812 1 78.62 467 ALA B CA 1
ATOM 9039 C C . ALA B 1 467 ? 30.047 -5.875 -38.188 1 78.62 467 ALA B C 1
ATOM 9041 O O . ALA B 1 467 ? 29.578 -5.59 -39.281 1 78.62 467 ALA B O 1
ATOM 9042 N N . GLY B 1 468 ? 30.562 -4.801 -37.5 1 66.12 468 GLY B N 1
ATOM 9043 C CA . GLY B 1 468 ? 30.469 -3.391 -37.844 1 66.12 468 GLY B CA 1
ATOM 9044 C C . GLY B 1 468 ? 29.156 -2.76 -37.375 1 66.12 468 GLY B C 1
ATOM 9045 O O . GLY B 1 468 ? 28.844 -1.635 -37.75 1 66.12 468 GLY B O 1
ATOM 9046 N N . ASN B 1 469 ? 28.219 -3.453 -36.938 1 58.22 469 ASN B N 1
ATOM 9047 C CA . ASN B 1 469 ? 26.969 -2.877 -36.469 1 58.22 469 ASN B CA 1
ATOM 9048 C C . ASN B 1 469 ? 27.125 -2.236 -35.094 1 58.22 469 ASN B C 1
ATOM 9050 O O . ASN B 1 469 ? 26.703 -2.807 -34.094 1 58.22 469 ASN B O 1
ATOM 9054 N N . THR B 1 470 ? 28.125 -1.354 -35.094 1 54.47 470 THR B N 1
ATOM 9055 C CA . THR B 1 470 ? 28.75 -0.789 -33.906 1 54.47 470 THR B CA 1
ATOM 9056 C C . THR B 1 470 ? 27.75 0.052 -33.094 1 54.47 470 THR B C 1
ATOM 9058 O O . THR B 1 470 ? 28.047 0.518 -32 1 54.47 470 THR B O 1
ATOM 9061 N N . SER B 1 471 ? 26.672 0.454 -33.812 1 54.81 471 SER B N 1
ATOM 9062 C CA . SER B 1 471 ? 25.953 1.354 -32.938 1 54.81 471 SER B CA 1
ATOM 9063 C C . SER B 1 471 ? 25.297 0.586 -31.781 1 54.81 471 SER B C 1
ATOM 9065 O O . SER B 1 471 ? 24.5 -0.323 -32.031 1 54.81 471 SER B O 1
ATOM 9067 N N . ASP B 1 472 ? 25.969 0.544 -30.656 1 55.38 472 ASP B N 1
ATOM 9068 C CA . ASP B 1 472 ? 25.547 -0.034 -29.391 1 55.38 472 ASP B CA 1
ATOM 9069 C C . ASP B 1 472 ? 24.031 0.046 -29.219 1 55.38 472 ASP B C 1
ATOM 9071 O O . ASP B 1 472 ? 23.422 -0.809 -28.578 1 55.38 472 ASP B O 1
ATOM 9075 N N . THR B 1 473 ? 23.484 0.949 -30 1 59.5 473 THR B N 1
ATOM 9076 C CA . THR B 1 473 ? 22.078 1.254 -29.797 1 59.5 473 THR B CA 1
ATOM 9077 C C . THR B 1 473 ? 21.188 0.232 -30.516 1 59.5 473 THR B C 1
ATOM 9079 O O . THR B 1 473 ? 20 0.131 -30.219 1 59.5 473 THR B O 1
ATOM 9082 N N . LEU B 1 474 ? 21.938 -0.71 -31.297 1 70.44 474 LEU B N 1
ATOM 9083 C CA . LEU B 1 474 ? 21.078 -1.595 -32.094 1 70.44 474 LEU B CA 1
ATOM 9084 C C . LEU B 1 474 ? 21.156 -3.025 -31.562 1 70.44 474 LEU B C 1
ATOM 9086 O O . LEU B 1 474 ? 20.438 -3.904 -32.031 1 70.44 474 LEU B O 1
ATOM 9090 N N . ILE B 1 475 ? 21.922 -3.273 -30.562 1 81.75 475 ILE B N 1
ATOM 9091 C CA . ILE B 1 475 ? 22.047 -4.633 -30.062 1 81.75 475 ILE B CA 1
ATOM 9092 C C . ILE B 1 475 ? 21.016 -4.871 -28.969 1 81.75 475 ILE B C 1
ATOM 9094 O O . ILE B 1 475 ? 20.938 -4.117 -27.984 1 81.75 475 ILE B O 1
ATOM 9098 N N . PRO B 1 476 ? 20.172 -5.895 -29.141 1 88.25 476 PRO B N 1
ATOM 9099 C CA . PRO B 1 476 ? 19.172 -6.184 -28.094 1 88.25 476 PRO B CA 1
ATOM 9100 C C . PRO B 1 476 ? 19.812 -6.41 -26.734 1 88.25 476 PRO B C 1
ATOM 9102 O O . PRO B 1 476 ? 20.859 -7.066 -26.625 1 88.25 476 PRO B O 1
ATOM 9105 N N . GLN B 1 477 ? 19.203 -5.836 -25.781 1 91.62 477 GLN B N 1
ATOM 9106 C CA . GLN B 1 477 ? 19.672 -6.004 -24.422 1 91.62 477 GLN B CA 1
ATOM 9107 C C . GLN B 1 477 ? 19.234 -7.355 -23.844 1 91.62 477 GLN B C 1
ATOM 9109 O O . GLN B 1 477 ? 18.453 -8.07 -24.469 1 91.62 477 GLN B O 1
ATOM 9114 N N . LEU B 1 478 ? 19.875 -7.809 -22.797 1 94.94 478 LEU B N 1
ATOM 9115 C CA . LEU B 1 478 ? 19.484 -9.016 -22.078 1 94.94 478 LEU B CA 1
ATOM 9116 C C . LEU B 1 478 ? 18.812 -8.672 -20.75 1 94.94 478 LEU B C 1
ATOM 9118 O O . LEU B 1 478 ? 19.438 -8.039 -19.891 1 94.94 478 LEU B O 1
ATOM 9122 N N . LEU B 1 479 ? 17.562 -8.984 -20.672 1 95.81 479 LEU B N 1
ATOM 9123 C CA . LEU B 1 479 ? 16.812 -8.75 -19.453 1 95.81 479 LEU B CA 1
ATOM 9124 C C . LEU B 1 479 ? 16.656 -10.039 -18.656 1 95.81 479 LEU B C 1
ATOM 9126 O O . LEU B 1 479 ? 16 -10.977 -19.125 1 95.81 479 LEU B O 1
ATOM 9130 N N . LEU B 1 480 ? 17.281 -10.117 -17.484 1 96.12 480 LEU B N 1
ATOM 9131 C CA . LEU B 1 480 ? 17.125 -11.219 -16.547 1 96.12 480 LEU B CA 1
ATOM 9132 C C . LEU B 1 480 ? 16.141 -10.844 -15.438 1 96.12 480 LEU B C 1
ATOM 9134 O O . LEU B 1 480 ? 16.375 -9.891 -14.688 1 96.12 480 LEU B O 1
ATOM 9138 N N . CYS B 1 481 ? 15.094 -11.602 -15.344 1 93.56 481 CYS B N 1
ATOM 9139 C CA . CYS B 1 481 ? 14.094 -11.32 -14.328 1 93.56 481 CYS B CA 1
ATOM 9140 C C . CYS B 1 481 ? 14.016 -12.445 -13.305 1 93.56 481 CYS B C 1
ATOM 9142 O O . CYS B 1 481 ? 14.328 -13.594 -13.617 1 93.56 481 CYS B O 1
ATOM 9144 N N . HIS B 1 482 ? 13.695 -12.141 -12.094 1 89.19 482 HIS B N 1
ATOM 9145 C CA . HIS B 1 482 ? 13.398 -13.133 -11.055 1 89.19 482 HIS B CA 1
ATOM 9146 C C . HIS B 1 482 ? 12.266 -12.664 -10.148 1 89.19 482 HIS B C 1
ATOM 9148 O O . HIS B 1 482 ? 12.062 -11.461 -9.977 1 89.19 482 HIS B O 1
ATOM 9154 N N . CYS B 1 483 ? 11.57 -13.602 -9.57 1 79.69 483 CYS B N 1
ATOM 9155 C CA . CYS B 1 483 ? 10.422 -13.258 -8.742 1 79.69 483 CYS B CA 1
ATOM 9156 C C . CYS B 1 483 ? 10.719 -13.492 -7.27 1 79.69 483 CYS B C 1
ATOM 9158 O O . CYS B 1 483 ? 9.977 -13.031 -6.398 1 79.69 483 CYS B O 1
ATOM 9160 N N . VAL B 1 484 ? 11.781 -14.156 -6.977 1 73.62 484 VAL B N 1
ATOM 9161 C CA . VAL B 1 484 ? 12.125 -14.477 -5.594 1 73.62 484 VAL B CA 1
ATOM 9162 C C . VAL B 1 484 ? 12.969 -13.352 -5 1 73.62 484 VAL B C 1
ATOM 9164 O O . VAL B 1 484 ? 13.648 -12.625 -5.727 1 73.62 484 VAL B O 1
ATOM 9167 N N . SER B 1 485 ? 12.852 -13.219 -3.678 1 68.31 485 SER B N 1
ATOM 9168 C CA . SER B 1 485 ? 13.633 -12.18 -3.014 1 68.31 485 SER B CA 1
ATOM 9169 C C . SER B 1 485 ? 15.117 -12.523 -3.01 1 68.31 485 SER B C 1
ATOM 9171 O O . SER B 1 485 ? 15.492 -13.672 -2.783 1 68.31 485 SER B O 1
ATOM 9173 N N . ALA B 1 486 ? 15.859 -11.508 -3.301 1 65.19 486 ALA B N 1
ATOM 9174 C CA . ALA B 1 486 ? 17.312 -11.68 -3.289 1 65.19 486 ALA B CA 1
ATOM 9175 C C . ALA B 1 486 ? 17.844 -11.672 -1.862 1 65.19 486 ALA B C 1
ATOM 9177 O O . ALA B 1 486 ? 19.016 -11.984 -1.634 1 65.19 486 ALA B O 1
ATOM 9178 N N . ALA B 1 487 ? 16.938 -11.398 -0.966 1 61 487 ALA B N 1
ATOM 9179 C CA . ALA B 1 487 ? 17.391 -11.32 0.422 1 61 487 ALA B CA 1
ATOM 9180 C C . ALA B 1 487 ? 17.266 -12.68 1.11 1 61 487 ALA B C 1
ATOM 9182 O O . ALA B 1 487 ? 17.781 -12.867 2.215 1 61 487 ALA B O 1
ATOM 9183 N N . ASN B 1 488 ? 16.75 -13.633 0.387 1 66.25 488 ASN B N 1
ATOM 9184 C CA . ASN B 1 488 ? 16.688 -14.992 0.917 1 66.25 488 ASN B CA 1
ATOM 9185 C C . ASN B 1 488 ? 18.047 -15.656 0.954 1 66.25 488 ASN B C 1
ATOM 9187 O O . ASN B 1 488 ? 18.797 -15.609 -0.027 1 66.25 488 ASN B O 1
ATOM 9191 N N . PRO B 1 489 ? 18.406 -16.078 2.055 1 65.81 489 PRO B N 1
ATOM 9192 C CA . PRO B 1 489 ? 19.719 -16.688 2.184 1 65.81 489 PRO B CA 1
ATOM 9193 C C . PRO B 1 489 ? 20 -17.734 1.105 1 65.81 489 PRO B C 1
ATOM 9195 O O . PRO B 1 489 ? 21.156 -17.969 0.744 1 65.81 489 PRO B O 1
ATOM 9198 N N . GLU B 1 490 ? 18.984 -18.25 0.567 1 68.12 490 GLU B N 1
ATOM 9199 C CA . GLU B 1 490 ? 19.156 -19.281 -0.445 1 68.12 490 GLU B CA 1
ATOM 9200 C C . GLU B 1 490 ? 19.422 -18.672 -1.818 1 68.12 490 GLU B C 1
ATOM 9202 O O . GLU B 1 490 ? 20.156 -19.25 -2.629 1 68.12 490 GLU B O 1
ATOM 9207 N N . THR B 1 491 ? 18.797 -17.578 -2.066 1 78.69 491 THR B N 1
ATOM 9208 C CA . THR B 1 491 ? 18.875 -17 -3.4 1 78.69 491 THR B CA 1
ATOM 9209 C C . THR B 1 491 ? 19.922 -15.891 -3.451 1 78.69 491 THR B C 1
ATOM 9211 O O . THR B 1 491 ? 20.453 -15.586 -4.516 1 78.69 491 THR B O 1
ATOM 9214 N N . ALA B 1 492 ? 20.266 -15.453 -2.289 1 79.31 492 ALA B N 1
ATOM 9215 C CA . ALA B 1 492 ? 21.172 -14.312 -2.201 1 79.31 492 ALA B CA 1
ATOM 9216 C C . ALA B 1 492 ? 22.531 -14.633 -2.809 1 79.31 492 ALA B C 1
ATOM 9218 O O . ALA B 1 492 ? 23.078 -13.844 -3.578 1 79.31 492 ALA B O 1
ATOM 9219 N N . PRO B 1 493 ? 23.047 -15.844 -2.51 1 84.06 493 PRO B N 1
ATOM 9220 C CA . PRO B 1 493 ? 24.359 -16.141 -3.08 1 84.06 493 PRO B CA 1
ATOM 9221 C C . PRO B 1 493 ? 24.344 -16.25 -4.602 1 84.06 493 PRO B C 1
ATOM 9223 O O . PRO B 1 493 ? 25.281 -15.805 -5.27 1 84.06 493 PRO B O 1
ATOM 9226 N N . VAL B 1 494 ? 23.328 -16.844 -5.109 1 87.81 494 VAL B N 1
ATOM 9227 C CA . VAL B 1 494 ? 23.219 -16.984 -6.559 1 87.81 494 VAL B CA 1
ATOM 9228 C C . VAL B 1 494 ? 23.062 -15.609 -7.199 1 87.81 494 VAL B C 1
ATOM 9230 O O . VAL B 1 494 ? 23.688 -15.312 -8.219 1 87.81 494 VAL B O 1
ATOM 9233 N N . HIS B 1 495 ? 22.25 -14.828 -6.602 1 89.12 495 HIS B N 1
ATOM 9234 C CA . HIS B 1 495 ? 22.047 -13.469 -7.078 1 89.12 495 HIS B CA 1
ATOM 9235 C C . HIS B 1 495 ? 23.359 -12.688 -7.098 1 89.12 495 HIS B C 1
ATOM 9237 O O . HIS B 1 495 ? 23.688 -12.039 -8.094 1 89.12 495 HIS B O 1
ATOM 9243 N N . ALA B 1 496 ? 24.094 -12.805 -6.051 1 87.31 496 ALA B N 1
ATOM 9244 C CA . ALA B 1 496 ? 25.375 -12.125 -5.934 1 87.31 496 ALA B CA 1
ATOM 9245 C C . ALA B 1 496 ? 26.375 -12.641 -6.969 1 87.31 496 ALA B C 1
ATOM 9247 O O . ALA B 1 496 ? 27.156 -11.875 -7.535 1 87.31 496 ALA B O 1
ATOM 9248 N N . SER B 1 497 ? 26.312 -13.891 -7.141 1 90.88 497 SER B N 1
ATOM 9249 C CA . SER B 1 497 ? 27.203 -14.508 -8.109 1 90.88 497 SER B CA 1
ATOM 9250 C C . SER B 1 497 ? 26.938 -14 -9.523 1 90.88 497 SER B C 1
ATOM 9252 O O . SER B 1 497 ? 27.859 -13.75 -10.297 1 90.88 497 SER B O 1
ATOM 9254 N N . LEU B 1 498 ? 25.719 -13.867 -9.875 1 93.5 498 LEU B N 1
ATOM 9255 C CA . LEU B 1 498 ? 25.344 -13.367 -11.195 1 93.5 498 LEU B CA 1
ATOM 9256 C C . LEU B 1 498 ? 25.812 -11.93 -11.383 1 93.5 498 LEU B C 1
ATOM 9258 O O . LEU B 1 498 ? 26.375 -11.586 -12.422 1 93.5 498 LEU B O 1
ATOM 9262 N N . LEU B 1 499 ? 25.609 -11.156 -10.383 1 90.19 499 LEU B N 1
ATOM 9263 C CA . LEU B 1 499 ? 26.016 -9.758 -10.461 1 90.19 499 LEU B CA 1
ATOM 9264 C C . LEU B 1 499 ? 27.531 -9.648 -10.578 1 90.19 499 LEU B C 1
ATOM 9266 O O . LEU B 1 499 ? 28.047 -8.828 -11.344 1 90.19 499 LEU B O 1
ATOM 9270 N N . SER B 1 500 ? 28.203 -10.445 -9.797 1 91.56 500 SER B N 1
ATOM 9271 C CA . SER B 1 500 ? 29.656 -10.461 -9.844 1 91.56 500 SER B CA 1
ATOM 9272 C C . SER B 1 500 ? 30.156 -10.906 -11.211 1 91.56 5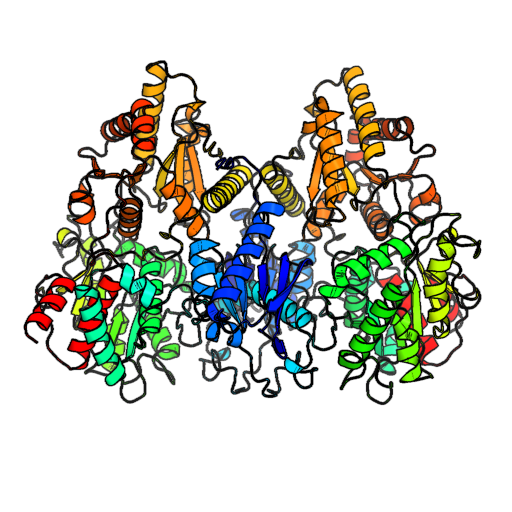00 SER B C 1
ATOM 9274 O O . SER B 1 500 ? 31.141 -10.352 -11.727 1 91.56 500 SER B O 1
ATOM 9276 N N . HIS B 1 501 ? 29.531 -11.883 -11.727 1 93.94 501 HIS B N 1
ATOM 9277 C CA . HIS B 1 501 ? 29.891 -12.367 -13.055 1 93.94 501 HIS B CA 1
ATOM 9278 C C . HIS B 1 501 ? 29.75 -11.273 -14.102 1 93.94 501 HIS B C 1
ATOM 9280 O O . HIS B 1 501 ? 30.641 -11.086 -14.938 1 93.94 501 HIS B O 1
ATOM 9286 N N . ILE B 1 502 ? 28.734 -10.508 -14.094 1 94.19 502 ILE B N 1
ATOM 9287 C CA . ILE B 1 502 ? 28.469 -9.438 -15.047 1 94.19 502 ILE B CA 1
ATOM 9288 C C . ILE B 1 502 ? 29.484 -8.32 -14.875 1 94.19 502 ILE B C 1
ATOM 9290 O O . ILE B 1 502 ? 30.047 -7.82 -15.852 1 94.19 502 ILE B O 1
ATOM 9294 N N . LYS B 1 503 ? 29.781 -7.984 -13.672 1 90.81 503 LYS B N 1
ATOM 9295 C CA . LYS B 1 503 ? 30.656 -6.852 -13.383 1 90.81 503 LYS B CA 1
ATOM 9296 C C . LYS B 1 503 ? 32.125 -7.199 -13.648 1 90.81 503 LYS B C 1
ATOM 9298 O O . LYS B 1 503 ? 32.875 -6.367 -14.148 1 90.81 503 LYS B O 1
ATOM 9303 N N . SER B 1 504 ? 32.5 -8.383 -13.273 1 92.5 504 SER B N 1
ATOM 9304 C CA . SER B 1 504 ? 33.906 -8.742 -13.32 1 92.5 504 SER B CA 1
ATOM 9305 C C . SER B 1 504 ? 34.281 -9.391 -14.648 1 92.5 504 SER B C 1
ATOM 9307 O O . SER B 1 504 ? 35.312 -9.102 -15.219 1 92.5 504 SER B O 1
ATOM 9309 N N . GLN B 1 505 ? 33.438 -10.203 -15.109 1 90.88 505 GLN B N 1
ATOM 9310 C CA . GLN B 1 505 ? 33.781 -10.984 -16.297 1 90.88 505 GLN B CA 1
ATOM 9311 C C . GLN B 1 505 ? 33.312 -10.297 -17.562 1 90.88 505 GLN B C 1
ATOM 9313 O O . GLN B 1 505 ? 33.812 -10.586 -18.656 1 90.88 505 GLN B O 1
ATOM 9318 N N . MET B 1 506 ? 32.312 -9.453 -17.422 1 92.31 506 MET B N 1
ATOM 9319 C CA . MET B 1 506 ? 31.75 -8.797 -18.609 1 92.31 506 MET B CA 1
ATOM 9320 C C . MET B 1 506 ? 31.531 -7.312 -18.359 1 92.31 506 MET B C 1
ATOM 9322 O O . MET B 1 506 ? 30.438 -6.793 -18.562 1 92.31 506 MET B O 1
ATOM 9326 N N . PRO B 1 507 ? 32.5 -6.566 -17.984 1 89.25 507 PRO B N 1
ATOM 9327 C CA . PRO B 1 507 ? 32.312 -5.16 -17.625 1 89.25 507 PRO B CA 1
ATOM 9328 C C . PRO B 1 507 ? 31.797 -4.32 -18.781 1 89.25 507 PRO B C 1
ATOM 9330 O O . PRO B 1 507 ? 31.016 -3.383 -18.578 1 89.25 507 PRO B O 1
ATOM 9333 N N . ASP B 1 508 ? 32.156 -4.668 -20.016 1 87.69 508 ASP B N 1
ATOM 9334 C CA . ASP B 1 508 ? 31.75 -3.896 -21.188 1 87.69 508 ASP B CA 1
ATOM 9335 C C . ASP B 1 508 ? 30.266 -4.094 -21.484 1 87.69 508 ASP B C 1
ATOM 9337 O O . ASP B 1 508 ? 29.656 -3.297 -22.219 1 87.69 508 ASP B O 1
ATOM 9341 N N . LEU B 1 509 ? 29.734 -5.148 -20.938 1 91.06 509 LEU B N 1
ATOM 9342 C CA . LEU B 1 509 ? 28.344 -5.48 -21.234 1 91.06 509 LEU B CA 1
ATOM 9343 C C . LEU B 1 509 ? 27.438 -5.129 -20.062 1 91.06 509 LEU B C 1
ATOM 9345 O O . LEU B 1 509 ? 26.203 -5.285 -20.156 1 91.06 509 LEU B O 1
ATOM 9349 N N . ALA B 1 510 ? 27.984 -4.602 -19.016 1 88.31 510 ALA B N 1
ATOM 9350 C CA . ALA B 1 510 ? 27.234 -4.324 -17.781 1 88.31 510 ALA B CA 1
ATOM 9351 C C . ALA B 1 510 ? 26.047 -3.402 -18.062 1 88.31 510 ALA B C 1
ATOM 9353 O O . ALA B 1 510 ? 25.016 -3.5 -17.406 1 88.31 510 ALA B O 1
ATOM 9354 N N . HIS B 1 511 ? 26.156 -2.592 -19.078 1 86.62 511 HIS B N 1
ATOM 9355 C CA . HIS B 1 511 ? 25.094 -1.637 -19.391 1 86.62 511 HIS B CA 1
ATOM 9356 C C . HIS B 1 511 ? 24.062 -2.24 -20.328 1 86.62 511 HIS B C 1
ATOM 9358 O O . HIS B 1 511 ? 23.016 -1.643 -20.562 1 86.62 511 HIS B O 1
ATOM 9364 N N . HIS B 1 512 ? 24.312 -3.471 -20.766 1 90.69 512 HIS B N 1
ATOM 9365 C CA . HIS B 1 512 ? 23.406 -4.129 -21.703 1 90.69 512 HIS B CA 1
ATOM 9366 C C . HIS B 1 512 ? 22.656 -5.27 -21.031 1 90.69 512 HIS B C 1
ATOM 9368 O O . HIS B 1 512 ? 21.797 -5.91 -21.641 1 90.69 512 HIS B O 1
ATOM 9374 N N . ILE B 1 513 ? 22.984 -5.516 -19.781 1 93.88 513 ILE B N 1
ATOM 9375 C CA . ILE B 1 513 ? 22.359 -6.609 -19.047 1 93.88 513 ILE B CA 1
ATOM 9376 C C . ILE B 1 513 ? 21.703 -6.074 -17.781 1 93.88 513 ILE B C 1
ATOM 9378 O O . ILE B 1 513 ? 22.328 -5.371 -16.984 1 93.88 513 ILE B O 1
ATOM 9382 N N . SER B 1 514 ? 20.453 -6.328 -17.672 1 92.75 514 SER B N 1
ATOM 9383 C CA . SER B 1 514 ? 19.734 -5.914 -16.469 1 92.75 514 SER B CA 1
ATOM 9384 C C . SER B 1 514 ? 19.219 -7.121 -15.688 1 92.75 514 SER B C 1
ATOM 9386 O O . SER B 1 514 ? 18.547 -7.988 -16.266 1 92.75 514 SER B O 1
ATOM 9388 N N . LEU B 1 515 ? 19.594 -7.262 -14.461 1 93.12 515 LEU B N 1
ATOM 9389 C CA . LEU B 1 515 ? 19.031 -8.234 -13.516 1 93.12 515 LEU B CA 1
ATOM 9390 C C . LEU B 1 515 ? 18.031 -7.57 -12.578 1 93.12 515 LEU B C 1
ATOM 9392 O O . LEU B 1 515 ? 18.422 -6.77 -11.727 1 93.12 515 LEU B O 1
ATOM 9396 N N . VAL B 1 516 ? 16.75 -7.953 -12.75 1 91.31 516 VAL B N 1
ATOM 9397 C CA . VAL B 1 516 ? 15.727 -7.195 -12.039 1 91.31 516 VAL B CA 1
ATOM 9398 C C . VAL B 1 516 ? 14.75 -8.148 -11.352 1 91.31 516 VAL B C 1
ATOM 9400 O O . VAL B 1 516 ? 14.406 -9.195 -11.906 1 91.31 516 VAL B O 1
ATOM 9403 N N . GLN B 1 517 ? 14.352 -7.828 -10.148 1 86.88 517 GLN B N 1
ATOM 9404 C CA . GLN B 1 517 ? 13.289 -8.555 -9.469 1 86.88 517 GLN B CA 1
ATOM 9405 C C . GLN B 1 517 ? 11.914 -8.055 -9.898 1 86.88 517 GLN B C 1
ATOM 9407 O O . GLN B 1 517 ? 11.648 -6.852 -9.875 1 86.88 517 GLN B O 1
ATOM 9412 N N . LEU B 1 518 ? 11.133 -8.992 -10.297 1 86.94 518 LEU B N 1
ATOM 9413 C CA . LEU B 1 518 ? 9.766 -8.641 -10.672 1 86.94 518 LEU B CA 1
ATOM 9414 C C . LEU B 1 518 ? 8.812 -8.812 -9.5 1 86.94 518 LEU B C 1
ATOM 9416 O O . LEU B 1 518 ? 8.938 -9.766 -8.727 1 86.94 518 LEU B O 1
ATOM 9420 N N . ARG B 1 519 ? 8.055 -7.836 -9.312 1 80.5 519 ARG B N 1
ATOM 9421 C CA . ARG B 1 519 ? 6.98 -7.867 -8.32 1 80.5 519 ARG B CA 1
ATOM 9422 C C . ARG B 1 519 ? 5.617 -7.68 -8.977 1 80.5 519 ARG B C 1
ATOM 9424 O O . ARG B 1 519 ? 5.535 -7.297 -10.148 1 80.5 519 ARG B O 1
ATOM 9431 N N . PRO B 1 520 ? 4.602 -8.141 -8.242 1 82.12 520 PRO B N 1
ATOM 9432 C CA . PRO B 1 520 ? 3.279 -7.867 -8.812 1 82.12 520 PRO B CA 1
ATOM 9433 C C . PRO B 1 520 ? 3.117 -6.418 -9.266 1 82.12 520 PRO B C 1
ATOM 9435 O O . PRO B 1 520 ? 3.811 -5.531 -8.766 1 82.12 520 PRO B O 1
ATOM 9438 N N . PRO B 1 521 ? 2.248 -6.273 -10.25 1 89.5 521 PRO B N 1
ATOM 9439 C CA . PRO B 1 521 ? 1.183 -7.148 -10.742 1 89.5 521 PRO B CA 1
ATOM 9440 C C . PRO B 1 521 ? 1.644 -8.055 -11.883 1 89.5 521 PRO B C 1
ATOM 9442 O O . PRO B 1 521 ? 2.711 -7.828 -12.461 1 89.5 521 PRO B O 1
ATOM 9445 N N . ASP B 1 522 ? 0.854 -9.008 -12.273 1 91.06 522 ASP B N 1
ATOM 9446 C CA . ASP B 1 522 ? 1.123 -9.984 -13.32 1 91.06 522 ASP B CA 1
ATOM 9447 C C . ASP B 1 522 ? 1.31 -9.312 -14.672 1 91.06 522 ASP B C 1
ATOM 9449 O O . ASP B 1 522 ? 2.062 -9.797 -15.516 1 91.06 522 ASP B O 1
ATOM 9453 N N . GLN B 1 523 ? 0.709 -8.203 -14.828 1 95.06 523 GLN B N 1
ATOM 9454 C CA . GLN B 1 523 ? 0.705 -7.5 -16.109 1 95.06 523 GLN B CA 1
ATOM 9455 C C . GLN B 1 523 ? 2.1 -6.992 -16.469 1 95.06 523 GLN B C 1
ATOM 9457 O O . GLN B 1 523 ? 2.41 -6.781 -17.641 1 95.06 523 GLN B O 1
ATOM 9462 N N . LEU B 1 524 ? 2.902 -6.824 -15.469 1 94.31 524 LEU B N 1
ATOM 9463 C CA . LEU B 1 524 ? 4.285 -6.449 -15.734 1 94.31 524 LEU B CA 1
ATOM 9464 C C . LEU B 1 524 ? 4.996 -7.527 -16.547 1 94.31 524 LEU B C 1
ATOM 9466 O O . LEU B 1 524 ? 5.609 -7.238 -17.578 1 94.31 524 LEU B O 1
ATOM 9470 N N . TRP B 1 525 ? 4.859 -8.734 -16.109 1 93.56 525 TRP B N 1
ATOM 9471 C CA . TRP B 1 525 ? 5.438 -9.852 -16.859 1 93.56 525 TRP B CA 1
ATOM 9472 C C . TRP B 1 525 ? 4.797 -9.984 -18.234 1 93.56 525 TRP B C 1
ATOM 9474 O O . TRP B 1 525 ? 5.492 -10.203 -19.234 1 93.56 525 TRP B O 1
ATOM 9484 N N . ASN B 1 526 ? 3.496 -9.859 -18.234 1 95.06 526 ASN B N 1
ATOM 9485 C CA . ASN B 1 526 ? 2.76 -9.883 -19.5 1 95.06 526 ASN B CA 1
ATOM 9486 C C . ASN B 1 526 ? 3.352 -8.914 -20.516 1 95.06 526 ASN B C 1
ATOM 9488 O O . ASN B 1 526 ? 3.596 -9.281 -21.656 1 95.06 526 ASN B O 1
ATOM 9492 N N . SER B 1 527 ? 3.629 -7.707 -20.094 1 94.44 527 SER B N 1
ATOM 9493 C CA . SER B 1 527 ? 4.145 -6.656 -20.969 1 94.44 527 SER B CA 1
ATOM 9494 C C . SER B 1 527 ? 5.562 -6.973 -21.422 1 94.44 527 SER B C 1
ATOM 9496 O O . SER B 1 527 ? 5.918 -6.715 -22.578 1 94.44 527 SER B O 1
ATOM 9498 N N . LEU B 1 528 ? 6.371 -7.547 -20.578 1 94.69 528 LEU B N 1
ATOM 9499 C CA . LEU B 1 528 ? 7.75 -7.879 -20.906 1 94.69 528 LEU B CA 1
ATOM 9500 C C . LEU B 1 528 ? 7.801 -8.984 -21.969 1 94.69 528 LEU B C 1
ATOM 9502 O O . LEU B 1 528 ? 8.57 -8.898 -22.922 1 94.69 528 LEU B O 1
ATOM 9506 N N . VAL B 1 529 ? 6.992 -9.977 -21.781 1 94 529 VAL B N 1
ATOM 9507 C CA . VAL B 1 529 ? 6.973 -11.078 -22.734 1 94 529 VAL B CA 1
ATOM 9508 C C . VAL B 1 529 ? 6.457 -10.594 -24.094 1 94 529 VAL B C 1
ATOM 9510 O O . VAL B 1 529 ? 7 -10.945 -25.141 1 94 529 VAL B O 1
ATOM 9513 N N . SER B 1 530 ? 5.461 -9.758 -24.047 1 90.25 530 SER B N 1
ATOM 9514 C CA . SER B 1 530 ? 4.801 -9.289 -25.25 1 90.25 530 SER B CA 1
ATOM 9515 C C . SER B 1 530 ? 5.77 -8.531 -26.156 1 90.25 530 SER B C 1
ATOM 9517 O O . SER B 1 530 ? 5.645 -8.562 -27.375 1 90.25 530 SER B O 1
ATOM 9519 N N . GLU B 1 531 ? 6.723 -7.852 -25.531 1 89.56 531 GLU B N 1
ATOM 9520 C CA . GLU B 1 531 ? 7.574 -6.973 -26.328 1 89.56 531 GLU B CA 1
ATOM 9521 C C . GLU B 1 531 ? 8.969 -7.57 -26.5 1 89.56 531 GLU B C 1
ATOM 9523 O O . GLU B 1 531 ? 9.805 -7.008 -27.219 1 89.56 531 GLU B O 1
ATOM 9528 N N . ALA B 1 532 ? 9.242 -8.727 -25.969 1 91.69 532 ALA B N 1
ATOM 9529 C CA . ALA B 1 532 ? 10.555 -9.359 -26.062 1 91.69 532 ALA B CA 1
ATOM 9530 C C . ALA B 1 532 ? 10.797 -9.914 -27.469 1 91.69 532 ALA B C 1
ATOM 9532 O O . ALA B 1 532 ? 9.852 -10.328 -28.156 1 91.69 532 ALA B O 1
ATOM 9533 N N . VAL B 1 533 ? 12.078 -9.938 -27.844 1 89.94 533 VAL B N 1
ATOM 9534 C CA . VAL B 1 533 ? 12.453 -10.578 -29.094 1 89.94 533 VAL B CA 1
ATOM 9535 C C . VAL B 1 533 ? 12.273 -12.094 -28.969 1 89.94 533 VAL B C 1
ATOM 9537 O O . VAL B 1 533 ? 11.727 -12.734 -29.875 1 89.94 533 VAL B O 1
ATOM 9540 N N . ALA B 1 534 ? 12.727 -12.57 -27.938 1 92.69 534 ALA B N 1
ATOM 9541 C CA . ALA B 1 534 ? 12.641 -14 -27.641 1 92.69 534 ALA B CA 1
ATO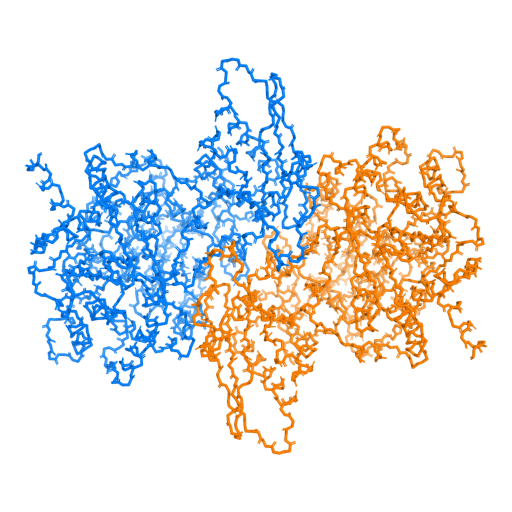M 9542 C C . ALA B 1 534 ? 12.758 -14.258 -26.141 1 92.69 534 ALA B C 1
ATOM 9544 O O . ALA B 1 534 ? 13.305 -13.438 -25.406 1 92.69 534 ALA B O 1
ATOM 9545 N N . VAL B 1 535 ? 12.164 -15.312 -25.75 1 95.44 535 VAL B N 1
ATOM 9546 C CA . VAL B 1 535 ? 12.32 -15.805 -24.391 1 95.44 535 VAL B CA 1
ATOM 9547 C C . VAL B 1 535 ? 13.32 -16.969 -24.375 1 95.44 535 VAL B C 1
ATOM 9549 O O . VAL B 1 535 ? 13.219 -17.891 -25.188 1 95.44 535 VAL B O 1
ATOM 9552 N N . VAL B 1 536 ? 14.289 -16.875 -23.453 1 96.5 536 VAL B N 1
ATOM 9553 C CA . VAL B 1 536 ? 15.32 -17.891 -23.375 1 96.5 536 VAL B CA 1
ATOM 9554 C C . VAL B 1 536 ? 15.211 -18.641 -22.047 1 96.5 536 VAL B C 1
ATOM 9556 O O . VAL B 1 536 ? 15.164 -18.016 -20.984 1 96.5 536 VAL B O 1
ATOM 9559 N N . GLN B 1 537 ? 15.117 -19.938 -22.125 1 94.19 537 GLN B N 1
ATOM 9560 C CA . GLN B 1 537 ? 15.062 -20.75 -20.922 1 94.19 537 GLN B CA 1
ATOM 9561 C C . GLN B 1 537 ? 15.914 -22.016 -21.078 1 94.19 537 GLN B C 1
ATOM 9563 O O . GLN B 1 537 ? 15.742 -22.781 -22.031 1 94.19 537 GLN B O 1
ATOM 9568 N N . LEU B 1 538 ? 16.734 -22.266 -20.078 1 90.88 538 LEU B N 1
ATOM 9569 C CA . LEU B 1 538 ? 17.672 -23.359 -20.203 1 90.88 538 LEU B CA 1
ATOM 9570 C C . LEU B 1 538 ? 17.375 -24.453 -19.172 1 90.88 538 LEU B C 1
ATOM 9572 O O . LEU B 1 538 ? 18.031 -25.5 -19.156 1 90.88 538 LEU B O 1
ATOM 9576 N N . CYS B 1 539 ? 16.391 -24.141 -18.281 1 83.88 539 CYS B N 1
ATOM 9577 C CA . CYS B 1 539 ? 16 -25.125 -17.281 1 83.88 539 CYS B CA 1
ATOM 9578 C C . CYS B 1 539 ? 14.484 -25.219 -17.188 1 83.88 539 CYS B C 1
ATOM 9580 O O . CYS B 1 539 ? 13.773 -24.25 -17.453 1 83.88 539 CYS B O 1
ATOM 9582 N N . ASP B 1 540 ? 14.023 -26.406 -16.812 1 77 540 ASP B N 1
ATOM 9583 C CA . ASP B 1 540 ? 12.578 -26.641 -16.75 1 77 540 ASP B CA 1
ATOM 9584 C C . ASP B 1 540 ? 12.094 -26.672 -15.297 1 77 540 ASP B C 1
ATOM 9586 O O . ASP B 1 540 ? 11.234 -27.484 -14.953 1 77 540 ASP B O 1
ATOM 9590 N N . TYR B 1 541 ? 12.648 -25.875 -14.508 1 74.69 541 TYR B N 1
ATOM 9591 C CA . TYR B 1 541 ? 12.211 -25.797 -13.117 1 74.69 541 TYR B CA 1
ATOM 9592 C C . TYR B 1 541 ? 10.719 -25.5 -13.023 1 74.69 541 TYR B C 1
ATOM 9594 O O . TYR B 1 541 ? 10.117 -25.016 -13.977 1 74.69 541 TYR B O 1
ATOM 9602 N N . GLU B 1 542 ? 10.117 -25.922 -11.875 1 72.12 542 GLU B N 1
ATOM 9603 C CA . GLU B 1 542 ? 8.68 -25.75 -11.664 1 72.12 542 GLU B CA 1
ATOM 9604 C C . GLU B 1 542 ? 8.219 -24.344 -12.023 1 72.12 542 GLU B C 1
ATOM 9606 O O . GLU B 1 542 ? 8.844 -23.359 -11.617 1 72.12 542 GLU B O 1
ATOM 9611 N N . GLY B 1 543 ? 7.164 -24.281 -12.828 1 77.88 543 GLY B N 1
ATOM 9612 C CA . GLY B 1 543 ? 6.594 -23 -13.219 1 77.88 543 GLY B CA 1
ATOM 9613 C C . GLY B 1 543 ? 7.09 -22.5 -14.562 1 77.88 543 GLY B C 1
ATOM 9614 O O . GLY B 1 543 ? 6.422 -21.703 -15.219 1 77.88 543 GLY B O 1
ATOM 9615 N N . ILE B 1 544 ? 8.203 -22.969 -15.008 1 85.25 544 ILE B N 1
ATOM 9616 C CA . ILE B 1 544 ? 8.805 -22.484 -16.25 1 85.25 544 ILE B CA 1
ATOM 9617 C C . ILE B 1 544 ? 8 -22.984 -17.438 1 85.25 544 ILE B C 1
ATOM 9619 O O . ILE B 1 544 ? 7.707 -22.219 -18.359 1 85.25 544 ILE B O 1
ATOM 9623 N N . PRO B 1 545 ? 7.594 -24.25 -17.438 1 88.94 545 PRO B N 1
ATOM 9624 C CA . PRO B 1 545 ? 6.801 -24.703 -18.578 1 88.94 545 PRO B CA 1
ATOM 9625 C C . PRO B 1 545 ? 5.523 -23.891 -18.766 1 88.94 545 PRO B C 1
ATOM 9627 O O . PRO B 1 545 ? 5.125 -23.609 -19.906 1 88.94 545 PRO B O 1
ATOM 9630 N N . GLU B 1 546 ? 4.902 -23.531 -17.688 1 90.44 546 GLU B N 1
ATOM 9631 C CA . GLU B 1 546 ? 3.713 -22.703 -17.797 1 90.44 546 GLU B CA 1
ATOM 9632 C C . GLU B 1 546 ? 4.043 -21.344 -18.391 1 90.44 546 GLU B C 1
ATOM 9634 O O . GLU B 1 546 ? 3.287 -20.812 -19.219 1 90.44 546 GLU B O 1
ATOM 9639 N N . MET B 1 547 ? 5.117 -20.781 -18 1 90.88 547 MET B N 1
ATOM 9640 C CA . MET B 1 547 ? 5.551 -19.5 -18.516 1 90.88 547 MET B CA 1
ATOM 9641 C C . MET B 1 547 ? 5.863 -19.578 -20.016 1 90.88 547 MET B C 1
ATOM 9643 O O . MET B 1 547 ? 5.551 -18.672 -20.766 1 90.88 547 MET B O 1
ATOM 9647 N N . LEU B 1 548 ? 6.508 -20.672 -20.375 1 92.88 548 LEU B N 1
ATOM 9648 C CA . LEU B 1 548 ? 6.824 -20.875 -21.781 1 92.88 548 LEU B CA 1
ATOM 9649 C C . LEU B 1 548 ? 5.551 -21.047 -22.609 1 92.88 548 LEU B C 1
ATOM 9651 O O . LEU B 1 548 ? 5.465 -20.531 -23.734 1 92.88 548 LEU B O 1
ATOM 9655 N N . LEU B 1 549 ? 4.633 -21.797 -22.031 1 92.88 549 LEU B N 1
ATOM 9656 C CA . LEU B 1 549 ? 3.352 -21.922 -22.703 1 92.88 549 LEU B CA 1
ATOM 9657 C C . LEU B 1 549 ? 2.699 -20.562 -22.906 1 92.88 549 LEU B C 1
ATOM 9659 O O . LEU B 1 549 ? 2.082 -20.312 -23.938 1 92.88 549 LEU B O 1
ATOM 9663 N N . GLY B 1 550 ? 2.801 -19.719 -21.891 1 92.75 550 GLY B N 1
ATOM 9664 C CA . GLY B 1 550 ? 2.322 -18.359 -22.016 1 92.75 550 GLY B CA 1
ATOM 9665 C C . GLY B 1 550 ? 2.984 -17.594 -23.156 1 92.75 550 GLY B C 1
ATOM 9666 O O . GLY B 1 550 ? 2.322 -16.859 -23.875 1 92.75 550 GLY B O 1
ATOM 9667 N N . ALA B 1 551 ? 4.266 -17.75 -23.297 1 93.38 551 ALA B N 1
ATOM 9668 C CA . ALA B 1 551 ? 5.004 -17.094 -24.375 1 93.38 551 ALA B CA 1
ATOM 9669 C C . ALA B 1 551 ? 4.555 -17.609 -25.734 1 93.38 551 ALA B C 1
ATOM 9671 O O . ALA B 1 551 ? 4.488 -16.844 -26.703 1 93.38 551 ALA B O 1
ATOM 9672 N N . VAL B 1 552 ? 4.262 -18.906 -25.781 1 92.56 552 VAL B N 1
ATOM 9673 C CA . VAL B 1 552 ? 3.721 -19.484 -27.016 1 92.56 552 VAL B CA 1
ATOM 9674 C C . VAL B 1 552 ? 2.385 -18.812 -27.344 1 92.56 552 VAL B C 1
ATOM 9676 O O . VAL B 1 552 ? 2.148 -18.438 -28.5 1 92.56 552 VAL B O 1
ATOM 9679 N N . HIS B 1 553 ? 1.563 -18.734 -26.344 1 91.75 553 HIS B N 1
ATOM 9680 C CA . HIS B 1 553 ? 0.26 -18.094 -26.5 1 91.75 553 HIS B CA 1
ATOM 9681 C C . HIS B 1 553 ? 0.4 -16.688 -27.047 1 91.75 553 HIS B C 1
ATOM 9683 O O . HIS B 1 553 ? -0.446 -16.219 -27.812 1 91.75 553 HIS B O 1
ATOM 9689 N N . MET B 1 554 ? 1.477 -16.031 -26.734 1 90.31 554 MET B N 1
ATOM 9690 C CA . MET B 1 554 ? 1.688 -14.648 -27.125 1 90.31 554 MET B CA 1
ATOM 9691 C C . MET B 1 554 ? 2.473 -14.562 -28.422 1 90.31 554 MET B C 1
ATOM 9693 O O . MET B 1 554 ? 2.834 -13.469 -28.875 1 90.31 554 MET B O 1
ATOM 9697 N N . GLY B 1 555 ? 2.852 -15.68 -28.969 1 87.56 555 GLY B N 1
ATOM 9698 C CA . GLY B 1 555 ? 3.463 -15.75 -30.281 1 87.56 555 GLY B CA 1
ATOM 9699 C C . GLY B 1 555 ? 4.945 -15.438 -30.281 1 87.56 555 GLY B C 1
ATOM 9700 O O . GLY B 1 555 ? 5.484 -14.914 -31.25 1 87.56 555 GLY B O 1
ATOM 9701 N N . LYS B 1 556 ? 5.637 -15.82 -29.281 1 90.5 556 LYS B N 1
ATOM 9702 C CA . LYS B 1 556 ? 7.035 -15.414 -29.141 1 90.5 556 LYS B CA 1
ATOM 9703 C C . LYS B 1 556 ? 7.977 -16.531 -29.578 1 90.5 556 LYS B C 1
ATOM 9705 O O . LYS B 1 556 ? 7.594 -17.703 -29.594 1 90.5 556 LYS B O 1
ATOM 9710 N N . TYR B 1 557 ? 9.18 -16.125 -29.969 1 91.06 557 TYR B N 1
ATOM 9711 C CA . TYR B 1 557 ? 10.266 -17.078 -30.172 1 91.06 557 TYR B CA 1
ATOM 9712 C C . TYR B 1 557 ? 10.805 -17.578 -28.844 1 91.06 557 TYR B C 1
ATOM 9714 O O . TYR B 1 557 ? 10.914 -16.812 -27.875 1 91.06 557 TYR B O 1
ATOM 9722 N N . LEU B 1 558 ? 11.102 -18.875 -28.875 1 94.44 558 LEU B N 1
ATOM 9723 C CA . LEU B 1 558 ? 11.656 -19.484 -27.672 1 94.44 558 LEU B CA 1
ATOM 9724 C C . LEU B 1 558 ? 12.992 -20.156 -27.953 1 94.44 558 LEU B C 1
ATOM 9726 O O . LEU B 1 558 ? 13.156 -20.812 -28.984 1 94.44 558 LEU B O 1
ATOM 9730 N N . ILE B 1 559 ? 13.969 -19.828 -27.188 1 95.31 559 ILE B N 1
ATOM 9731 C CA . ILE B 1 559 ? 15.227 -20.578 -27.188 1 95.31 559 ILE B CA 1
ATOM 9732 C C . ILE B 1 559 ? 15.312 -21.453 -25.938 1 95.31 559 ILE B C 1
ATOM 9734 O O . ILE B 1 559 ? 15.406 -20.938 -24.828 1 95.31 559 ILE B O 1
ATOM 9738 N N . VAL B 1 560 ? 15.25 -22.781 -26.141 1 94.81 560 VAL B N 1
ATOM 9739 C CA . VAL B 1 560 ? 15.172 -23.656 -24.969 1 94.81 560 VAL B CA 1
ATOM 9740 C C . VAL B 1 560 ? 16.172 -24.797 -25.125 1 94.81 560 VAL B C 1
ATOM 9742 O O . VAL B 1 560 ? 16.609 -25.109 -26.234 1 94.81 560 VAL B O 1
ATOM 9745 N N . SER B 1 561 ? 16.531 -25.406 -24 1 91.5 561 SER B N 1
ATOM 9746 C CA . SER B 1 561 ? 17.438 -26.547 -24 1 91.5 561 SER B CA 1
ATOM 9747 C C . SER B 1 561 ? 16.797 -27.75 -24.688 1 91.5 561 SER B C 1
ATOM 9749 O O . SER B 1 561 ? 15.57 -27.812 -24.844 1 91.5 561 SER B O 1
ATOM 9751 N N . ARG B 1 562 ? 17.609 -28.688 -25 1 87.75 562 ARG B N 1
ATOM 9752 C CA . ARG B 1 562 ? 17.172 -29.859 -25.75 1 87.75 562 ARG B CA 1
ATOM 9753 C C . ARG B 1 562 ? 16.172 -30.688 -24.953 1 87.75 562 ARG B C 1
ATOM 9755 O O . ARG B 1 562 ? 15.242 -31.281 -25.516 1 87.75 562 ARG B O 1
ATOM 9762 N N . GLU B 1 563 ? 16.266 -30.672 -23.656 1 81.25 563 GLU B N 1
ATOM 9763 C CA . GLU B 1 563 ? 15.414 -31.469 -22.781 1 81.25 563 GLU B CA 1
ATOM 9764 C C . GLU B 1 563 ? 13.953 -31.047 -22.906 1 81.25 563 GLU B C 1
ATOM 9766 O O . GLU B 1 563 ? 13.055 -31.844 -22.625 1 81.25 563 GLU B O 1
ATOM 9771 N N . PHE B 1 564 ? 13.719 -29.859 -23.438 1 88.75 564 PHE B N 1
ATOM 9772 C CA . PHE B 1 564 ? 12.359 -29.328 -23.547 1 88.75 564 PHE B CA 1
ATOM 9773 C C . PHE B 1 564 ? 11.625 -29.953 -24.734 1 88.75 564 PHE B C 1
ATOM 9775 O O . PHE B 1 564 ? 10.414 -29.766 -24.891 1 88.75 564 PHE B O 1
ATOM 9782 N N . ARG B 1 565 ? 12.312 -30.781 -25.453 1 87.81 565 ARG B N 1
ATOM 9783 C CA . ARG B 1 565 ? 11.703 -31.438 -26.609 1 87.81 565 ARG B CA 1
ATOM 9784 C C . ARG B 1 565 ? 10.602 -32.406 -26.172 1 87.81 565 ARG B C 1
ATOM 9786 O O . ARG B 1 565 ? 9.719 -32.719 -26.969 1 87.81 565 ARG B O 1
ATOM 9793 N N . ASP B 1 566 ? 10.656 -32.719 -24.984 1 86.56 566 ASP B N 1
ATOM 9794 C CA . ASP B 1 566 ? 9.672 -33.688 -24.453 1 86.56 566 ASP B CA 1
ATOM 9795 C C . ASP B 1 566 ? 8.32 -33 -24.234 1 86.56 566 ASP B C 1
ATOM 9797 O O . ASP B 1 566 ? 7.305 -33.688 -24.078 1 86.56 566 ASP B O 1
ATOM 9801 N N . TYR B 1 567 ? 8.297 -31.688 -24.234 1 89.19 567 TYR B N 1
ATOM 9802 C CA . TYR B 1 567 ? 7.035 -30.969 -24.094 1 89.19 567 TYR B CA 1
ATOM 9803 C C . TYR B 1 567 ? 6.344 -30.812 -25.453 1 89.19 567 TYR B C 1
ATOM 9805 O O . TYR B 1 567 ? 6.84 -30.109 -26.328 1 89.19 567 TYR B O 1
ATOM 9813 N N . PRO B 1 568 ? 5.18 -31.391 -25.609 1 87.19 568 PRO B N 1
ATOM 9814 C CA . PRO B 1 568 ? 4.516 -31.359 -26.906 1 87.19 568 PRO B CA 1
ATOM 9815 C C . PRO B 1 568 ? 4.219 -29.938 -27.391 1 87.19 568 PRO B C 1
ATOM 9817 O O . PRO B 1 568 ? 4.332 -29.656 -28.594 1 87.19 568 PRO B O 1
ATOM 9820 N N . PHE B 1 569 ? 3.832 -29.078 -26.547 1 89.5 569 PHE B N 1
ATOM 9821 C CA . PHE B 1 569 ? 3.447 -27.734 -26.984 1 89.5 569 PHE B CA 1
ATOM 9822 C C . PHE B 1 569 ? 4.652 -26.969 -27.516 1 89.5 569 PHE B C 1
ATOM 9824 O O . PHE B 1 569 ? 4.504 -26.062 -28.328 1 89.5 569 PHE B O 1
ATOM 9831 N N . LEU B 1 570 ? 5.848 -27.328 -27.094 1 91.69 570 LEU B N 1
ATOM 9832 C CA . LEU B 1 570 ? 7.062 -26.703 -27.594 1 91.69 570 LEU B CA 1
ATOM 9833 C C . LEU B 1 570 ? 7.484 -27.328 -28.922 1 91.69 570 LEU B C 1
ATOM 9835 O O . LEU B 1 570 ? 7.914 -26.625 -29.844 1 91.69 570 LEU B O 1
ATOM 9839 N N . ARG B 1 571 ? 7.344 -28.609 -28.969 1 89.06 571 ARG B N 1
ATOM 9840 C CA . ARG B 1 571 ? 7.703 -29.328 -30.188 1 89.06 571 ARG B CA 1
ATOM 9841 C C . ARG B 1 571 ? 6.828 -28.891 -31.359 1 89.06 571 ARG B C 1
ATOM 9843 O O . ARG B 1 571 ? 7.285 -28.859 -32.5 1 89.06 571 ARG B O 1
ATOM 9850 N N . ASN B 1 572 ? 5.652 -28.594 -31.016 1 87.44 572 ASN B N 1
ATOM 9851 C CA . ASN B 1 572 ? 4.688 -28.281 -32.062 1 87.44 572 ASN B CA 1
ATOM 9852 C C . ASN B 1 572 ? 4.676 -26.797 -32.406 1 87.44 572 ASN B C 1
ATOM 9854 O O . ASN B 1 572 ? 3.926 -26.344 -33.25 1 87.44 572 ASN B O 1
ATOM 9858 N N . TRP B 1 573 ? 5.438 -26.047 -31.75 1 90.31 573 TRP B N 1
ATOM 9859 C CA . TRP B 1 573 ? 5.535 -24.609 -32 1 90.31 573 TRP B CA 1
ATOM 9860 C C . TRP B 1 573 ? 6.703 -24.297 -32.906 1 90.31 573 TRP B C 1
ATOM 9862 O O . TRP B 1 573 ? 7.863 -24.547 -32.594 1 90.31 573 TRP B O 1
ATOM 9872 N N . ASP B 1 574 ? 6.434 -23.703 -33.969 1 86.88 574 ASP B N 1
ATOM 9873 C CA . ASP B 1 574 ? 7.414 -23.5 -35.031 1 86.88 574 ASP B CA 1
ATOM 9874 C C . ASP B 1 574 ? 8.5 -22.531 -34.625 1 86.88 574 ASP B C 1
ATOM 9876 O O . ASP B 1 574 ? 9.602 -22.531 -35.156 1 86.88 574 ASP B O 1
ATOM 9880 N N . ARG B 1 575 ? 8.195 -21.734 -33.625 1 89.25 575 ARG B N 1
ATOM 9881 C CA . ARG B 1 575 ? 9.141 -20.703 -33.219 1 89.25 575 ARG B CA 1
ATOM 9882 C C . ARG B 1 575 ? 9.969 -21.156 -32.031 1 89.25 575 ARG B C 1
ATOM 9884 O O . ARG B 1 575 ? 10.602 -20.344 -31.344 1 89.25 575 ARG B O 1
ATOM 9891 N N . THR B 1 576 ? 9.914 -22.422 -31.812 1 92.75 576 THR B N 1
ATOM 9892 C CA . THR B 1 576 ? 10.766 -22.969 -30.766 1 92.75 576 THR B CA 1
ATOM 9893 C C . THR B 1 576 ? 12.125 -23.375 -31.328 1 92.75 576 THR B C 1
ATOM 9895 O O . THR B 1 576 ? 12.188 -24.172 -32.281 1 92.75 576 THR B O 1
ATOM 9898 N N . LEU B 1 577 ? 13.148 -22.844 -30.781 1 93.31 577 LEU B N 1
ATOM 9899 C CA . LEU B 1 577 ? 14.516 -23.203 -31.141 1 93.31 577 LEU B CA 1
ATOM 9900 C C . LEU B 1 577 ? 15.156 -24.047 -30.047 1 93.31 577 LEU B C 1
ATOM 9902 O O . LEU B 1 577 ? 15.469 -23.547 -28.953 1 93.31 577 LEU B O 1
ATOM 9906 N N . PHE B 1 578 ? 15.375 -25.297 -30.359 1 94.19 578 PHE B N 1
ATOM 9907 C CA . PHE B 1 578 ? 15.977 -26.219 -29.406 1 94.19 578 PHE B CA 1
ATOM 9908 C C . PHE B 1 578 ? 17.5 -26.172 -29.484 1 94.19 578 PHE B C 1
ATOM 9910 O O . PHE B 1 578 ? 18.062 -26.297 -30.578 1 94.19 578 PHE B O 1
ATOM 9917 N N . LEU B 1 579 ? 18.031 -26 -28.312 1 91.75 579 LEU B N 1
ATOM 9918 C CA . LEU B 1 579 ? 19.5 -26 -28.25 1 91.75 579 LEU B CA 1
ATOM 9919 C C . LEU B 1 579 ? 20.031 -27.438 -28.188 1 91.75 579 LEU B C 1
ATOM 9921 O O . LEU B 1 579 ? 19.719 -28.172 -27.234 1 91.75 579 LEU B O 1
ATOM 9925 N N . ASP B 1 580 ? 20.734 -27.891 -29.141 1 80.56 580 ASP B N 1
ATOM 9926 C CA . ASP B 1 580 ? 21.344 -29.219 -29.109 1 80.56 580 ASP B CA 1
ATOM 9927 C C . ASP B 1 580 ? 22.516 -29.25 -28.125 1 80.56 580 ASP B C 1
ATOM 9929 O O . ASP B 1 580 ? 22.75 -30.266 -27.469 1 80.56 580 ASP B O 1
ATOM 9933 N N . ASP B 1 581 ? 23.266 -28.125 -28.188 1 72.75 581 ASP B N 1
ATOM 9934 C CA . ASP B 1 581 ? 24.391 -27.891 -27.266 1 72.75 581 ASP B CA 1
ATOM 9935 C C . ASP B 1 581 ? 24.156 -26.641 -26.438 1 72.75 581 ASP B C 1
ATOM 9937 O O . ASP B 1 581 ? 24.156 -25.531 -26.969 1 72.75 581 ASP B O 1
ATOM 9941 N N . ASP B 1 582 ? 23.875 -26.906 -25.156 1 75.25 582 ASP B N 1
ATOM 9942 C CA . ASP B 1 582 ? 23.562 -25.766 -24.312 1 75.25 582 ASP B CA 1
ATOM 9943 C C . ASP B 1 582 ? 24.828 -25 -23.922 1 75.25 582 ASP B C 1
ATOM 9945 O O . ASP B 1 582 ? 24.859 -24.328 -22.891 1 75.25 582 ASP B O 1
ATOM 9949 N N . GLU B 1 583 ? 25.766 -25.234 -24.812 1 80.69 583 GLU B N 1
ATOM 9950 C CA . GLU B 1 583 ? 27 -24.5 -24.578 1 80.69 583 GLU B CA 1
ATOM 9951 C C . GLU B 1 583 ? 26.953 -23.109 -25.188 1 80.69 583 GLU B C 1
ATOM 9953 O O . GLU B 1 583 ? 25.969 -22.75 -25.859 1 80.69 583 GLU B O 1
ATOM 9958 N N . VAL B 1 584 ? 27.938 -22.359 -24.984 1 89.5 584 VAL B N 1
ATOM 9959 C CA . VAL B 1 584 ? 28.031 -20.922 -25.25 1 89.5 584 VAL B CA 1
ATOM 9960 C C . VAL B 1 584 ? 27.797 -20.672 -26.734 1 89.5 584 VAL B C 1
ATOM 9962 O O . VAL B 1 584 ? 27.031 -19.766 -27.109 1 89.5 584 VAL B O 1
ATOM 9965 N N . GLN B 1 585 ? 28.25 -21.531 -27.578 1 89.69 585 GLN B N 1
ATOM 9966 C CA . GLN B 1 585 ? 28.203 -21.297 -29.016 1 89.69 585 GLN B CA 1
ATOM 9967 C C . GLN B 1 585 ? 26.781 -21.484 -29.547 1 89.69 585 GLN B C 1
ATOM 9969 O O . GLN B 1 585 ? 26.328 -20.734 -30.422 1 89.69 585 GLN B O 1
ATOM 9974 N N . GLY B 1 586 ? 26.141 -22.484 -29.109 1 90.94 586 GLY B N 1
ATOM 9975 C CA . GLY B 1 586 ? 24.766 -22.719 -29.531 1 90.94 586 GLY B CA 1
ATOM 9976 C C . GLY B 1 586 ? 23.828 -21.594 -29.172 1 90.94 586 GLY B C 1
ATOM 9977 O O . GLY B 1 586 ? 23 -21.172 -29.984 1 90.94 586 GLY B O 1
ATOM 9978 N N . ILE B 1 587 ? 24.016 -21.078 -28.016 1 94.62 587 ILE B N 1
ATOM 9979 C CA . ILE B 1 587 ? 23.188 -19.969 -27.531 1 94.62 587 ILE B CA 1
ATOM 9980 C C . ILE B 1 587 ? 23.453 -18.719 -28.375 1 94.62 587 ILE B C 1
ATOM 9982 O O . ILE B 1 587 ? 22.531 -18.078 -28.844 1 94.62 587 ILE B O 1
ATOM 9986 N N . SER B 1 588 ? 24.75 -18.391 -28.562 1 94.31 588 SER B N 1
ATOM 9987 C CA . SER B 1 588 ? 25.141 -17.188 -29.297 1 94.31 588 SER B CA 1
ATOM 9988 C C . SER B 1 588 ? 24.609 -17.203 -30.719 1 94.31 588 SER B C 1
ATOM 9990 O O . SER B 1 588 ? 24.203 -16.156 -31.25 1 94.31 588 SER B O 1
ATOM 9992 N N . GLN B 1 589 ? 24.578 -18.312 -31.328 1 91.44 589 GLN B N 1
ATOM 9993 C CA . GLN B 1 589 ? 24.125 -18.422 -32.719 1 91.44 589 GLN B CA 1
ATOM 9994 C C . GLN B 1 589 ? 22.641 -18.062 -32.812 1 91.44 589 GLN B C 1
ATOM 9996 O O . GLN B 1 589 ? 22.25 -17.312 -33.719 1 91.44 589 GLN B O 1
ATOM 10001 N N . TYR B 1 590 ? 21.875 -18.609 -32 1 92.25 590 TYR B N 1
ATOM 10002 C CA . TYR B 1 590 ? 20.453 -18.328 -32.062 1 92.25 590 TYR B CA 1
ATOM 10003 C C . TYR B 1 590 ? 20.172 -16.859 -31.719 1 92.25 590 TYR B C 1
ATOM 10005 O O . TYR B 1 590 ? 19.266 -16.25 -32.281 1 92.25 590 TYR B O 1
ATOM 10013 N N . LEU B 1 591 ? 20.938 -16.328 -30.734 1 92.56 591 LEU B N 1
ATOM 10014 C CA . LEU B 1 591 ? 20.797 -14.914 -30.422 1 92.56 591 LEU B CA 1
ATOM 10015 C C . LEU B 1 591 ? 21.141 -14.055 -31.641 1 92.56 591 LEU B C 1
ATOM 10017 O O . LEU B 1 591 ? 20.5 -13.031 -31.891 1 92.56 591 LEU B O 1
ATOM 10021 N N . LEU B 1 592 ? 22.109 -14.5 -32.344 1 89.44 592 LEU B N 1
ATOM 10022 C CA . LEU B 1 592 ? 22.516 -13.789 -33.562 1 89.44 592 LEU B CA 1
ATOM 10023 C C . LEU B 1 592 ? 21.422 -13.867 -34.625 1 89.44 592 LEU B C 1
ATOM 10025 O O . LEU B 1 592 ? 21.125 -12.867 -35.281 1 89.44 592 LEU B O 1
ATOM 10029 N N . ASP B 1 593 ? 20.891 -14.992 -34.75 1 87 593 ASP B N 1
ATOM 10030 C CA . ASP B 1 593 ? 19.859 -15.203 -35.75 1 87 593 ASP B CA 1
ATOM 10031 C C . ASP B 1 593 ? 18.641 -14.32 -35.5 1 87 593 ASP B C 1
ATOM 10033 O O . ASP B 1 593 ? 18.062 -13.758 -36.406 1 87 593 ASP B O 1
ATOM 10037 N N . LEU B 1 594 ? 18.266 -14.227 -34.25 1 87.81 594 LEU B N 1
ATOM 10038 C CA . LEU B 1 594 ? 17.062 -13.5 -33.875 1 87.81 594 LEU B CA 1
ATOM 10039 C C . LEU B 1 594 ? 17.359 -12.023 -33.656 1 87.81 594 LEU B C 1
ATOM 10041 O O . LEU B 1 594 ? 16.469 -11.18 -33.719 1 87.81 594 LEU B O 1
ATOM 10045 N N . GLY B 1 595 ? 18.562 -11.758 -33.281 1 81.31 595 GLY B N 1
ATOM 10046 C CA . GLY B 1 595 ? 18.906 -10.406 -32.844 1 81.31 595 GLY B CA 1
ATOM 10047 C C . GLY B 1 595 ? 19.391 -9.539 -34 1 81.31 595 GLY B C 1
ATOM 10048 O O . GLY B 1 595 ? 19.938 -8.453 -33.781 1 81.31 595 GLY B O 1
ATOM 10049 N N . THR B 1 596 ? 19.344 -9.969 -35.188 1 73.56 596 THR B N 1
ATOM 10050 C CA . THR B 1 596 ? 19.781 -9.18 -36.312 1 73.56 596 THR B CA 1
ATOM 10051 C C . THR B 1 596 ? 18.625 -8.375 -36.906 1 73.56 596 THR B C 1
ATOM 10053 O O . THR B 1 596 ? 17.469 -8.75 -36.75 1 73.56 596 THR B O 1
ATOM 10056 N N . ASP B 1 597 ? 18.953 -7.188 -37.312 1 61.56 597 ASP B N 1
ATOM 10057 C CA . ASP B 1 597 ? 17.984 -6.203 -37.812 1 61.56 597 ASP B CA 1
ATOM 10058 C C . ASP B 1 597 ? 17.078 -6.812 -38.875 1 61.56 597 ASP B C 1
ATOM 10060 O O . ASP B 1 597 ? 15.891 -6.516 -38.938 1 61.56 597 ASP B O 1
ATOM 10064 N N . SER B 1 598 ? 17.656 -7.594 -39.625 1 59.81 598 SER B N 1
ATOM 10065 C CA . SER B 1 598 ? 16.875 -8.195 -40.719 1 59.81 598 SER B CA 1
ATOM 10066 C C . SER B 1 598 ? 15.758 -9.086 -40.156 1 59.81 598 SER B C 1
ATOM 10068 O O . SER B 1 598 ? 14.633 -9.07 -40.656 1 59.81 598 SER B O 1
ATOM 10070 N N . TYR B 1 599 ? 16.062 -9.742 -39.188 1 60.03 599 TYR B N 1
ATOM 10071 C CA . TYR B 1 599 ? 15.07 -10.625 -38.594 1 60.03 599 TYR B CA 1
ATOM 10072 C C . TYR B 1 599 ? 13.992 -9.812 -37.875 1 60.03 599 TYR B C 1
ATOM 10074 O O . TYR B 1 599 ? 12.805 -10.086 -38.031 1 60.03 599 TYR B O 1
ATOM 10082 N N . ILE B 1 600 ? 14.469 -8.898 -37.219 1 58.5 600 ILE B N 1
ATOM 10083 C CA . ILE B 1 600 ? 13.562 -8.078 -36.406 1 58.5 600 ILE B CA 1
ATOM 10084 C C . ILE B 1 600 ? 12.594 -7.336 -37.344 1 58.5 600 ILE B C 1
ATOM 10086 O O . ILE B 1 600 ? 11.398 -7.242 -37.031 1 58.5 600 ILE B O 1
ATOM 10090 N N . LYS B 1 601 ? 13.156 -6.883 -38.375 1 55.5 601 LYS B N 1
ATOM 10091 C CA . LYS B 1 601 ? 12.328 -6.191 -39.375 1 55.5 601 LYS B CA 1
ATOM 10092 C C . LYS B 1 601 ? 11.305 -7.137 -40 1 55.5 601 LYS B C 1
ATOM 10094 O O . LYS B 1 601 ? 10.148 -6.758 -40.188 1 55.5 601 LYS B O 1
ATOM 10099 N N . SER B 1 602 ? 11.703 -8.227 -40.281 1 56.78 602 SER B N 1
ATOM 10100 C CA . SER B 1 602 ? 10.797 -9.211 -40.875 1 56.78 602 SER B CA 1
ATOM 10101 C C . SER B 1 602 ? 9.719 -9.625 -39.875 1 56.78 602 SER B C 1
ATOM 10103 O O . SER B 1 602 ? 8.555 -9.789 -40.25 1 56.78 602 SER B O 1
ATOM 10105 N N . GLU B 1 603 ? 10.109 -9.742 -38.656 1 56 603 GLU B N 1
ATOM 10106 C CA . GLU B 1 603 ? 9.164 -10.156 -37.625 1 56 603 GLU B CA 1
ATOM 10107 C C . GLU B 1 603 ? 8.148 -9.062 -37.344 1 56 603 GLU B C 1
ATOM 10109 O O . GLU B 1 603 ? 6.969 -9.344 -37.125 1 56 603 GLU B O 1
ATOM 10114 N N . ARG B 1 604 ? 8.633 -7.824 -37.156 1 51.66 604 ARG B N 1
ATOM 10115 C CA . ARG B 1 604 ? 7.727 -6.699 -36.969 1 51.66 604 ARG B CA 1
ATOM 10116 C C . ARG B 1 604 ? 6.707 -6.625 -38.125 1 51.66 604 ARG B C 1
ATOM 10118 O O . ARG B 1 604 ? 5.566 -6.195 -37.906 1 51.66 604 ARG B O 1
ATOM 10125 N N . GLN B 1 605 ? 7.172 -6.949 -39.344 1 49.72 605 GLN B N 1
ATOM 10126 C CA . GLN B 1 605 ? 6.262 -6.957 -40.469 1 49.72 605 GLN B CA 1
ATOM 10127 C C . GLN B 1 605 ? 5.285 -8.125 -40.406 1 49.72 605 GLN B C 1
ATOM 10129 O O . GLN B 1 605 ? 4.16 -8.039 -40.875 1 49.72 605 GLN B O 1
ATOM 10134 N N . THR B 1 606 ? 5.828 -9.133 -39.938 1 45.47 606 THR B N 1
ATOM 10135 C CA . THR B 1 606 ? 4.941 -10.281 -39.812 1 45.47 606 THR B CA 1
ATOM 10136 C C . THR B 1 606 ? 4.219 -10.297 -38.469 1 45.47 606 THR B C 1
ATOM 10138 O O . THR B 1 606 ? 4.176 -11.328 -37.812 1 45.47 606 THR B O 1
ATOM 10141 N N . LYS B 1 607 ? 4.227 -9.242 -37.688 1 49.38 607 LYS B N 1
ATOM 10142 C CA . LYS B 1 607 ? 3.543 -9.141 -36.406 1 49.38 607 LYS B CA 1
ATOM 10143 C C . LYS B 1 607 ? 2.201 -9.867 -36.438 1 49.38 607 LYS B C 1
ATOM 10145 O O . LYS B 1 607 ? 1.534 -9.992 -35.406 1 49.38 607 LYS B O 1
ATOM 10150 N N . ARG B 1 608 ? 1.648 -9.828 -37.719 1 43.28 608 ARG B N 1
ATOM 10151 C CA . ARG B 1 608 ? 0.342 -10.477 -37.656 1 43.28 608 ARG B CA 1
ATOM 10152 C C . ARG B 1 608 ? 0.48 -11.969 -37.375 1 43.28 608 ARG B C 1
ATOM 10154 O O . ARG B 1 608 ? 0.183 -12.797 -38.25 1 43.28 608 ARG B O 1
ATOM 10161 N N . LEU B 1 609 ? 1.67 -12.305 -36.844 1 46.22 609 LEU B N 1
ATOM 10162 C CA . LEU B 1 609 ? 1.764 -13.742 -36.625 1 46.22 609 LEU B CA 1
ATOM 10163 C C . LEU B 1 609 ? 0.549 -14.25 -35.844 1 46.22 609 LEU B C 1
ATOM 10165 O O . LEU B 1 609 ? -0.01 -13.539 -35 1 46.22 609 LEU B O 1
ATOM 10169 N N . SER B 1 610 ? 0.085 -15.266 -36.375 1 45.81 610 SER B N 1
ATOM 10170 C CA . SER B 1 610 ? -1.103 -16.016 -35.969 1 45.81 610 SER B CA 1
ATOM 10171 C C . SER B 1 610 ? -1.049 -16.391 -34.5 1 45.81 610 SER B C 1
ATOM 10173 O O . SER B 1 610 ? -0.101 -17.047 -34.062 1 45.81 610 SER B O 1
ATOM 10175 N N . LYS B 1 611 ? -1.294 -15.43 -33.594 1 52.44 611 LYS B N 1
ATOM 10176 C CA . LYS B 1 611 ? -1.563 -15.938 -32.25 1 52.44 611 LYS B CA 1
ATOM 10177 C C . LYS B 1 611 ? -2.094 -17.359 -32.312 1 52.44 611 LYS B C 1
ATOM 10179 O O . LYS B 1 611 ? -3.086 -17.641 -33 1 52.44 611 LYS B O 1
ATOM 10184 N N . GLN B 1 612 ? -1.106 -18.359 -32.25 1 57.38 612 GLN B N 1
ATOM 10185 C CA . GLN B 1 612 ? -1.554 -19.75 -32.188 1 57.38 612 GLN B CA 1
ATOM 10186 C C . GLN B 1 612 ? -2.645 -19.922 -31.141 1 57.38 612 GLN B C 1
ATOM 10188 O O . GLN B 1 612 ? -2.613 -19.266 -30.094 1 57.38 612 GLN B O 1
ATOM 10193 N N . VAL B 1 613 ? -3.568 -20.422 -31.625 1 64.94 613 VAL B N 1
ATOM 10194 C CA . VAL B 1 613 ? -4.688 -20.797 -30.766 1 64.94 613 VAL B CA 1
ATOM 10195 C C . VAL B 1 613 ? -4.27 -21.953 -29.859 1 64.94 613 VAL B C 1
ATOM 10197 O O . VAL B 1 613 ? -3.795 -22.984 -30.344 1 64.94 613 VAL B O 1
ATOM 10200 N N . LEU B 1 614 ? -4.02 -21.703 -28.641 1 84.62 614 LEU B N 1
ATOM 10201 C CA . LEU B 1 614 ? -3.795 -22.719 -27.625 1 84.62 614 LEU B CA 1
ATOM 10202 C C . LEU B 1 614 ? -4.777 -23.875 -27.797 1 84.62 614 LEU B C 1
ATOM 10204 O O . LEU B 1 614 ? -5.961 -23.656 -28.047 1 84.62 614 LEU B O 1
ATOM 10208 N N . GLY B 1 615 ? -4.227 -25.078 -27.844 1 89.88 615 GLY B N 1
ATOM 10209 C CA . GLY B 1 615 ? -5.152 -26.188 -27.781 1 89.88 615 GLY B CA 1
ATOM 10210 C C . GLY B 1 615 ? -6.027 -26.172 -26.547 1 89.88 615 GLY B C 1
ATOM 10211 O O . GLY B 1 615 ? -5.605 -25.688 -25.484 1 89.88 615 GLY B O 1
ATOM 10212 N N . ASP B 1 616 ? -7.172 -26.734 -26.641 1 94.19 616 ASP B N 1
ATOM 10213 C CA . ASP B 1 616 ? -8.148 -26.703 -25.562 1 94.19 616 ASP B CA 1
ATOM 10214 C C . ASP B 1 616 ? -7.562 -27.297 -24.281 1 94.19 616 ASP B C 1
ATOM 10216 O O . ASP B 1 616 ? -7.859 -26.844 -23.172 1 94.19 616 ASP B O 1
ATOM 10220 N N . ARG B 1 617 ? -6.699 -28.266 -24.469 1 93 617 ARG B N 1
ATOM 10221 C CA . ARG B 1 617 ? -6.121 -28.969 -23.328 1 93 617 ARG B CA 1
ATOM 10222 C C . ARG B 1 617 ? -5.211 -28.047 -22.531 1 93 617 ARG B C 1
ATOM 10224 O O . ARG B 1 617 ? -4.98 -28.281 -21.328 1 93 617 ARG B O 1
ATOM 10231 N N . ALA B 1 618 ? -4.73 -27.031 -23.141 1 93.88 618 ALA B N 1
ATOM 10232 C CA . ALA B 1 618 ? -3.74 -26.172 -22.516 1 93.88 618 ALA B CA 1
ATOM 10233 C C . ALA B 1 618 ? -4.398 -24.922 -21.938 1 93.88 618 ALA B C 1
ATOM 10235 O O . ALA B 1 618 ? -3.715 -23.953 -21.578 1 93.88 618 ALA B O 1
ATOM 10236 N N . THR B 1 619 ? -5.723 -24.922 -21.797 1 95.31 619 THR B N 1
ATOM 10237 C CA . THR B 1 619 ? -6.465 -23.766 -21.297 1 95.31 619 THR B CA 1
ATOM 10238 C C . THR B 1 619 ? -7.027 -24.047 -19.906 1 95.31 619 THR B C 1
ATOM 10240 O O . THR B 1 619 ? -6.973 -25.172 -19.422 1 95.31 619 THR B O 1
ATOM 10243 N N . THR B 1 620 ? -7.523 -23.016 -19.25 1 96.25 620 THR B N 1
ATOM 10244 C CA . THR B 1 620 ? -8.18 -23.156 -17.953 1 96.25 620 THR B CA 1
ATOM 10245 C C . THR B 1 620 ? -9.383 -24.094 -18.062 1 96.25 620 THR B C 1
ATOM 10247 O O . THR B 1 620 ? -9.633 -24.906 -17.172 1 96.25 620 THR B O 1
ATOM 10250 N N . VAL B 1 621 ? -10.125 -23.953 -19.156 1 97.62 621 VAL B N 1
ATOM 10251 C CA . VAL B 1 621 ? -11.305 -24.797 -19.344 1 97.62 621 VAL B CA 1
ATOM 10252 C C . VAL B 1 621 ? -10.891 -26.25 -19.484 1 97.62 621 VAL B C 1
ATOM 10254 O O . VAL B 1 621 ? -11.516 -27.141 -18.906 1 97.62 621 VAL B O 1
ATOM 10257 N N . GLY B 1 622 ? -9.867 -26.469 -20.281 1 96.69 622 GLY B N 1
ATOM 10258 C CA . GLY B 1 622 ? -9.344 -27.828 -20.406 1 96.69 622 GLY B CA 1
ATOM 10259 C C . GLY B 1 622 ? -8.875 -28.406 -19.078 1 96.69 622 GLY B C 1
ATOM 10260 O O . GLY B 1 622 ? -9.117 -29.578 -18.797 1 96.69 622 GLY B O 1
ATOM 10261 N N . ASN B 1 623 ? -8.141 -27.656 -18.359 1 96.12 623 ASN B N 1
ATOM 10262 C CA . ASN B 1 623 ? -7.691 -28.078 -17.031 1 96.12 623 ASN B CA 1
ATOM 10263 C C . ASN B 1 623 ? -8.875 -28.422 -16.125 1 96.12 623 ASN B C 1
ATOM 10265 O O . ASN B 1 623 ? -8.836 -29.422 -15.406 1 96.12 623 ASN B O 1
ATOM 10269 N N . ALA B 1 624 ? -9.883 -27.547 -16.156 1 97.81 624 ALA B N 1
ATOM 10270 C CA . ALA B 1 624 ? -11.086 -27.781 -15.352 1 97.81 624 ALA B CA 1
ATOM 10271 C C . ALA B 1 624 ? -11.766 -29.078 -15.766 1 97.81 624 ALA B C 1
ATOM 10273 O O . ALA B 1 624 ? -12.281 -29.812 -14.922 1 97.81 624 ALA B O 1
ATOM 10274 N N . LEU B 1 625 ? -11.797 -29.297 -17.062 1 97.81 625 LEU B N 1
ATOM 10275 C CA . LEU B 1 625 ? -12.406 -30.531 -17.562 1 97.81 625 LEU B CA 1
ATOM 10276 C C . LEU B 1 625 ? -11.742 -31.75 -16.922 1 97.81 625 LEU B C 1
ATOM 10278 O O . LEU B 1 625 ? -12.43 -32.688 -16.516 1 97.81 625 LEU B O 1
ATOM 10282 N N . ASN B 1 626 ? -10.438 -31.766 -16.875 1 97.38 626 ASN B N 1
ATOM 10283 C CA . ASN B 1 626 ? -9.711 -32.875 -16.25 1 97.38 626 ASN B CA 1
ATOM 10284 C C . ASN B 1 626 ? -10.172 -33.094 -14.805 1 97.38 626 ASN B C 1
ATOM 10286 O O . ASN B 1 626 ? -10.508 -34.219 -14.422 1 97.38 626 ASN B O 1
ATOM 10290 N N . TRP B 1 627 ? -10.219 -32.094 -14.016 1 97.88 627 TRP B N 1
ATOM 10291 C CA . TRP B 1 627 ? -10.516 -32.188 -12.594 1 97.88 627 TRP B CA 1
ATOM 10292 C C . TRP B 1 627 ? -11.984 -32.531 -12.359 1 97.88 627 TRP B C 1
ATOM 10294 O O . TRP B 1 627 ? -12.32 -33.312 -11.477 1 97.88 627 TRP B O 1
ATOM 10304 N N . PHE B 1 628 ? -12.891 -31.875 -13.148 1 98.44 628 PHE B N 1
ATOM 10305 C CA . PHE B 1 628 ? -14.312 -32.156 -13.008 1 98.44 628 PHE B CA 1
ATOM 10306 C C . PHE B 1 628 ? -14.625 -33.594 -13.359 1 98.44 628 PHE B C 1
ATOM 10308 O O . PHE B 1 628 ? -15.445 -34.25 -12.703 1 98.44 628 PHE B O 1
ATOM 10315 N N . PHE B 1 629 ? -13.992 -34.094 -14.422 1 97.69 629 PHE B N 1
ATOM 10316 C CA . PHE B 1 629 ? -14.148 -35.5 -14.812 1 97.69 629 PHE B CA 1
ATOM 10317 C C . PHE B 1 629 ? -13.734 -36.438 -13.68 1 97.69 629 PHE B C 1
ATOM 10319 O O . PHE B 1 629 ? -14.492 -37.312 -13.289 1 97.69 629 PHE B O 1
ATOM 10326 N N . LEU B 1 630 ? -12.555 -36.188 -13.125 1 98 630 LEU B N 1
ATOM 10327 C CA . LEU B 1 630 ? -12.047 -37.031 -12.047 1 98 630 LEU B CA 1
ATOM 10328 C C . LEU B 1 630 ? -12.953 -36.938 -10.82 1 98 630 LEU B C 1
ATOM 10330 O O . LEU B 1 630 ? -13.273 -37.969 -10.211 1 98 630 LEU B O 1
ATOM 10334 N N . ALA B 1 631 ? -13.305 -35.719 -10.422 1 98.38 631 ALA B N 1
ATOM 10335 C CA . ALA B 1 631 ? -14.164 -35.5 -9.258 1 98.38 631 ALA B CA 1
ATOM 10336 C C . ALA B 1 631 ? -15.5 -36.219 -9.445 1 98.38 631 ALA B C 1
ATOM 10338 O O . ALA B 1 631 ? -16.016 -36.844 -8.508 1 98.38 631 ALA B O 1
ATOM 10339 N N . SER B 1 632 ? -16.047 -36.094 -10.664 1 97.81 632 SER B N 1
ATOM 10340 C CA . SER B 1 632 ? -17.344 -36.719 -10.961 1 97.81 632 SER B CA 1
ATOM 10341 C C . SER B 1 632 ? -17.266 -38.219 -10.836 1 97.81 632 SER B C 1
ATOM 10343 O O . SER B 1 632 ? -18.078 -38.844 -10.141 1 97.81 632 SER B O 1
ATOM 10345 N N . LYS B 1 633 ? -16.281 -38.812 -11.414 1 97.12 633 LYS B N 1
ATOM 10346 C CA . LYS B 1 633 ? -16.156 -40.281 -11.438 1 97.12 633 LYS B CA 1
ATOM 10347 C C . LYS B 1 633 ? -15.797 -40.812 -10.055 1 97.12 633 LYS B C 1
ATOM 10349 O O . LYS B 1 633 ? -16.438 -41.75 -9.562 1 97.12 633 LYS B O 1
ATOM 10354 N N . LEU B 1 634 ? -14.859 -40.219 -9.438 1 97.38 634 LEU B N 1
ATOM 10355 C CA . LEU B 1 634 ? -14.344 -40.75 -8.18 1 97.38 634 LEU B CA 1
ATOM 10356 C C . LEU B 1 634 ? -15.359 -40.594 -7.059 1 97.38 634 LEU B C 1
ATOM 10358 O O . LEU B 1 634 ? -15.445 -41.438 -6.16 1 97.38 634 LEU B O 1
ATOM 10362 N N . SER B 1 635 ? -16.062 -39.469 -7.051 1 96.81 635 SER B N 1
ATOM 10363 C CA . SER B 1 635 ? -17.062 -39.25 -6.016 1 96.81 635 SER B CA 1
ATOM 10364 C C . SER B 1 635 ? -18.203 -40.25 -6.125 1 96.81 635 SER B C 1
ATOM 10366 O O . SER B 1 635 ? -18.906 -40.531 -5.148 1 96.81 635 SER B O 1
ATOM 10368 N N . LYS B 1 636 ? -18.438 -40.812 -7.301 1 95.5 636 LYS B N 1
ATOM 10369 C CA . LYS B 1 636 ? -19.422 -41.875 -7.512 1 95.5 636 LYS B CA 1
ATOM 10370 C C . LYS B 1 636 ? -18.844 -43.25 -7.188 1 95.5 636 LYS B C 1
ATOM 10372 O O . LYS B 1 636 ? -19.516 -44.281 -7.375 1 95.5 636 LYS B O 1
ATOM 10377 N N . ARG B 1 637 ? -17.594 -43.312 -6.828 1 92 637 ARG B N 1
ATOM 10378 C CA . ARG B 1 637 ? -16.859 -44.531 -6.488 1 92 637 ARG B CA 1
ATOM 10379 C C . ARG B 1 637 ? -16.656 -45.406 -7.723 1 92 637 ARG B C 1
ATOM 10381 O O . ARG B 1 637 ? -16.641 -46.625 -7.625 1 92 637 ARG B O 1
ATOM 10388 N N . GLU B 1 638 ? -16.578 -44.688 -8.75 1 92.5 638 GLU B N 1
ATOM 10389 C CA . GLU B 1 638 ? -16.203 -45.375 -9.969 1 92.5 638 GLU B CA 1
ATOM 10390 C C . GLU B 1 638 ? -14.688 -45.531 -10.062 1 92.5 638 GLU B C 1
ATOM 10392 O O . GLU B 1 638 ? -13.938 -44.688 -9.578 1 92.5 638 GLU B O 1
ATOM 10397 N N . VAL B 1 639 ? -14.305 -46.562 -10.633 1 87.81 639 VAL B N 1
ATOM 10398 C CA . VAL B 1 639 ? -12.883 -46.844 -10.734 1 87.81 639 VAL B CA 1
ATOM 10399 C C . VAL B 1 639 ? -12.281 -46.062 -11.906 1 87.81 639 VAL B C 1
ATOM 10401 O O . VAL B 1 639 ? -12.82 -46.094 -13.016 1 87.81 639 VAL B O 1
ATOM 10404 N N . VAL B 1 640 ? -11.312 -45.312 -11.641 1 92.31 640 VAL B N 1
ATOM 10405 C CA . VAL B 1 640 ? -10.562 -44.594 -12.664 1 92.31 640 VAL B CA 1
ATOM 10406 C C . VAL B 1 640 ? -9.125 -45.125 -12.719 1 92.31 640 VAL B C 1
ATOM 10408 O O . VAL B 1 640 ? -8.352 -44.938 -11.773 1 92.31 640 VAL B O 1
ATOM 10411 N N . GLU B 1 641 ? -8.797 -45.812 -13.734 1 94.06 641 GLU B N 1
ATOM 10412 C CA . GLU B 1 641 ? -7.453 -46.344 -13.969 1 94.06 641 GLU B CA 1
ATOM 10413 C C . GLU B 1 641 ? -6.867 -45.812 -15.273 1 94.06 641 GLU B C 1
ATOM 10415 O O . GLU B 1 641 ? -6.926 -46.5 -16.297 1 94.06 641 GLU B O 1
ATOM 10420 N N . PRO B 1 642 ? -6.18 -44.719 -15.227 1 94.25 642 PRO B N 1
ATOM 10421 C CA . PRO B 1 642 ? -5.699 -44.062 -16.438 1 94.25 642 PRO B CA 1
ATOM 10422 C C . PRO B 1 642 ? -4.594 -44.844 -17.141 1 94.25 642 PRO B C 1
ATOM 10424 O O . PRO B 1 642 ? -4.504 -44.844 -18.375 1 94.25 642 PRO B O 1
ATOM 10427 N N . SER B 1 643 ? -3.68 -45.625 -16.375 1 92.75 643 SER B N 1
ATOM 10428 C CA . SER B 1 643 ? -2.578 -46.375 -16.938 1 92.75 643 SER B CA 1
ATOM 10429 C C . SER B 1 643 ? -1.676 -45.531 -17.812 1 92.75 643 SER B C 1
ATOM 10431 O O . SER B 1 643 ? -1.35 -45.906 -18.938 1 92.75 643 SER B O 1
ATOM 10433 N N . GLY B 1 644 ? -1.449 -44.344 -17.344 1 90.19 644 GLY B N 1
ATOM 10434 C CA . GLY B 1 644 ? -0.513 -43.438 -18 1 90.19 644 GLY B CA 1
ATOM 10435 C C . GLY B 1 644 ? -1.151 -42.625 -19.109 1 90.19 644 GLY B C 1
ATOM 10436 O O . GLY B 1 644 ? -0.455 -41.938 -19.859 1 90.19 644 GLY B O 1
ATOM 10437 N N . GLU B 1 645 ? -2.426 -42.688 -19.219 1 92.06 645 GLU B N 1
ATOM 10438 C CA . GLU B 1 645 ? -3.113 -41.906 -20.266 1 92.06 645 GLU B CA 1
ATOM 10439 C C . GLU B 1 645 ? -3.338 -40.469 -19.828 1 92.06 645 GLU B C 1
ATOM 10441 O O . GLU B 1 645 ? -3.303 -40.156 -18.641 1 92.06 645 GLU B O 1
ATOM 10446 N N . ASP B 1 646 ? -3.586 -39.688 -20.859 1 92.5 646 ASP B N 1
ATOM 10447 C CA . ASP B 1 646 ? -3.939 -38.312 -20.641 1 92.5 646 ASP B CA 1
ATOM 10448 C C . ASP B 1 646 ? -5.371 -38.156 -20.125 1 92.5 646 ASP B C 1
ATOM 10450 O O . ASP B 1 646 ? -6.309 -38.688 -20.75 1 92.5 646 ASP B O 1
ATOM 10454 N N . ILE B 1 647 ? -5.551 -37.5 -19.047 1 95.81 647 ILE B N 1
ATOM 10455 C CA . ILE B 1 647 ? -6.848 -37.406 -18.375 1 95.81 647 ILE B CA 1
ATOM 10456 C C . ILE B 1 647 ? -7.848 -36.688 -19.297 1 95.81 647 ILE B C 1
ATOM 10458 O O . ILE B 1 647 ? -9.031 -37.031 -19.312 1 95.81 647 ILE B O 1
ATOM 10462 N N . PHE B 1 648 ? -7.402 -35.656 -20.031 1 94.44 648 PHE B N 1
ATOM 10463 C CA . PHE B 1 648 ? -8.266 -34.969 -20.984 1 94.44 648 PHE B CA 1
ATOM 10464 C C . PHE B 1 648 ? -8.82 -35.906 -22.031 1 94.44 648 PHE B C 1
ATOM 10466 O O . PHE B 1 648 ? -10.016 -35.875 -22.344 1 94.44 648 PHE B O 1
ATOM 10473 N N . ALA B 1 649 ? -7.992 -36.781 -22.516 1 92.88 649 ALA B N 1
ATOM 10474 C CA . ALA B 1 649 ? -8.406 -37.781 -23.516 1 92.88 649 ALA B CA 1
ATOM 10475 C C . ALA B 1 649 ? -9.406 -38.781 -22.922 1 92.88 649 ALA B C 1
ATOM 10477 O O . ALA B 1 649 ? -10.359 -39.188 -23.578 1 92.88 649 ALA B O 1
ATOM 10478 N N . LEU B 1 650 ? -9.141 -39.125 -21.719 1 94.38 650 LEU B N 1
ATOM 10479 C CA . LEU B 1 650 ? -10.047 -40.031 -21.031 1 94.38 650 LEU B CA 1
ATOM 10480 C C . LEU B 1 650 ? -11.43 -39.406 -20.875 1 94.38 650 LEU B C 1
ATOM 10482 O O . LEU B 1 650 ? -12.445 -40.094 -21.031 1 94.38 650 LEU B O 1
ATOM 10486 N N . ALA B 1 651 ? -11.453 -38.125 -20.516 1 94.38 651 ALA B N 1
ATOM 10487 C CA . ALA B 1 651 ? -12.719 -37.406 -20.344 1 94.38 651 ALA B CA 1
ATOM 10488 C C . ALA B 1 651 ? -13.492 -37.344 -21.656 1 94.38 651 ALA B C 1
ATOM 10490 O O . ALA B 1 651 ? -14.719 -37.438 -21.656 1 94.38 651 ALA B O 1
ATOM 10491 N N . GLU B 1 652 ? -12.805 -37.156 -22.734 1 91.69 652 GLU B N 1
ATOM 10492 C CA . GLU B 1 652 ? -13.43 -37.094 -24.047 1 91.69 652 GLU B CA 1
ATOM 10493 C C . GLU B 1 652 ? -14.008 -38.438 -24.469 1 91.69 652 GLU B C 1
ATOM 10495 O O . GLU B 1 652 ? -15.07 -38.5 -25.094 1 91.69 652 GLU B O 1
ATOM 10500 N N . GLN B 1 653 ? -13.328 -39.469 -24.188 1 89.38 653 GLN B N 1
ATOM 10501 C CA . GLN B 1 653 ? -13.727 -40.812 -24.594 1 89.38 653 GLN B CA 1
ATOM 10502 C C . GLN B 1 653 ? -14.969 -41.281 -23.844 1 89.38 653 GLN B C 1
ATOM 10504 O O . GLN B 1 653 ? -15.836 -41.938 -24.406 1 89.38 653 GLN B O 1
ATOM 10509 N N . GLU B 1 654 ? -15 -41 -22.688 1 84.44 654 GLU B N 1
ATOM 10510 C CA . GLU B 1 654 ? -16.109 -41.438 -21.859 1 84.44 654 GLU B CA 1
ATOM 10511 C C . GLU B 1 654 ? -17.438 -40.844 -22.328 1 84.44 654 GLU B C 1
ATOM 10513 O O . GLU B 1 654 ? -18.484 -41.469 -22.25 1 84.44 654 GLU B O 1
ATOM 10518 N N . THR B 1 655 ? -17.531 -39.656 -22.734 1 72.44 655 THR B N 1
ATOM 10519 C CA . THR B 1 655 ? -18.766 -39 -23.125 1 72.44 655 THR B CA 1
ATOM 10520 C C . THR B 1 655 ? -19.203 -39.438 -24.516 1 72.44 655 THR B C 1
ATOM 10522 O O . THR B 1 655 ? -20.391 -39.375 -24.844 1 72.44 655 THR B O 1
ATOM 10525 N N . ARG B 1 656 ? -18.266 -39.781 -25.328 1 60.81 656 ARG B N 1
ATOM 10526 C CA . ARG B 1 656 ? -18.688 -40.375 -26.594 1 60.81 656 ARG B CA 1
ATOM 10527 C C . ARG B 1 656 ? -19.5 -41.656 -26.375 1 60.81 656 ARG B C 1
ATOM 10529 O O . ARG B 1 656 ? -20.359 -42 -27.188 1 60.81 656 ARG B O 1
ATOM 10536 N N . ALA B 1 657 ? -19.281 -42.156 -25.25 1 51.12 657 ALA B N 1
ATOM 10537 C CA . ALA B 1 657 ? -20.031 -43.375 -24.922 1 51.12 657 ALA B CA 1
ATOM 10538 C C . ALA B 1 657 ? -21.406 -43 -24.344 1 51.12 657 ALA B C 1
ATOM 10540 O O . ALA B 1 657 ? -22.281 -43.875 -24.234 1 51.12 657 ALA B O 1
ATOM 10541 N N . ILE B 1 658 ? -21.641 -41.781 -24.016 1 46.28 658 ILE B N 1
ATOM 10542 C CA . ILE B 1 658 ? -22.969 -41.375 -23.562 1 46.28 658 ILE B CA 1
ATOM 10543 C C . ILE B 1 658 ? -23.766 -40.812 -24.734 1 46.28 658 ILE B C 1
ATOM 10545 O O . ILE B 1 658 ? -23.25 -40 -25.5 1 46.28 658 ILE B O 1
#

InterPro domains:
  IPR049438 Trehalose synthase, N-terminal domain [PF21269] (214-374)
  IPR052078 Trehalose Metabolism Glycosyltransferase [PTHR47779] (2-657)
  IPR060293 Trehalose phosphorylase-like, N-terminal [PF27036] (14-157)

pLDDT: mean 84.31, std 15.07, range [27.02, 98.62]

Foldseek 3Di:
DPLDWLQDAFAAEKEKFKFDWDDDPQKTKIKMWIDGLPDTDDIDIDIDGNDPVDQCLPVVLVVVVVVVVVVCVVRVYQYQAYEYEPNNCVSHVCNLQCCCQPRVHFYFYDYDPPPPPDPVVPPDDNPHCHVVNDDNRRRGVVRRVVQSVQADDPSHGDWDADQLQWTCQCVVCRRQHDALVVVCVQADPLLNVLLLVLLVLQQVVVAAEEEEDQDCDDFLVNQLVSLLVSNSVNSNHHYIYGHFDDDPVCVVLVVVLQCLQLVLDDLPDADDPVSLVVLLVRLVVRCVRRQCDQCHQLAEVVNNHHQEYEYEDQSNLLVLVVSCVRPVLRAYEYEDEHFAPPPQADDCPRSSNVSLVSRLVSCPSHQAYEYEDDPRRDHDNDPLQRYEYAYAADACSDLQHRDDDSSLLSSLSSVQQVQCVVVVAAHQGPPPAVSAAEEEEDQLGPPQLVLQLVLLVLVLVVVCCVVVVPPPRHFHAYEYEYADDCPPPRNVVSVVVVLCCCVPVPVVNRNRYGYGYDDDDSNSNNSCLLRHLEYEGEHDGRSVVNVVVSSLLSPHAYEYEQVCCRRPSLVPRPRYHYQPDSGSNSSSVVSNVSSDPVNVVVCVVVVVPDSPSDHPSRYSSNVSSLVSQCSSQSSVVHRDGQSHYHSSVVSSVVVVVD/DPLDWLQDAFAAEKEKFKFDWDDDPQKTKIKMWIDGLPDTDDIDIDIDGNDPVDQCLPVVLVVVVVVVVVVCVVRVYQYQAYEYEPNNCVSHVCNLQCCCQPRVHFYFYDYDPPPPPDPVPPDDDRVNCHVVNDDNRRRGVVRRVVQSVQADDPSHGDWDADQLQWTCQCVVCRRPHDALVVVCVQADPLLNVLLLVLLVLQQVVVAAEEEEDQDCDDFLVNQLVSLLVSNSVNSNHHYIYGHFDDDPVCVVLLVVLQCLQLVLDDLPDADDPVSLVVLLVRLVVRCVRRQCDQCHQLAPVVNNHHQEYEYEDQSNLLVLVVSCVRPVLRAYEYEAEHFAPPDQADDCPRSSPVSLVSRLVSCPSHQAYEYEDDPRRDHDNDPLQRYEYAYAADACSDLQHRDDDSSLLSSLSSVQQVQCVVVVAAHQGPDPAVSAAEEEEDQLGPPQLVLQLVLLVLVLVVVCCVVVVVPPRHFHAYEYEYADDCPPPRNVVSVVVVLCCCVPVPVVNRNRYGYGYDDDDSNSNNSCLLRHLEYEGEHDRRSVVNSVVSSLLSPHAYEYEQVCCSRPVLVPRPRYHYQPDSGSNSSSVVSNVSSDPVNVVVCVVVVVPDSPSDHPSRYSSNVSSLVSQCSSQVSVVHRDGQSHYHSSVVSSVVVVVD

Organism: Emericella nidulans (strain FGSC A4 / ATCC 38163 / CBS 112.46 / NRRL 194 / M139) (NCBI:txid227321)

Solvent-accessible surface area (backbone atoms only — not comparable to full-atom values): 68664 Å² total; per-residue (Å²): 127,82,76,56,48,16,71,44,48,55,61,54,67,30,32,27,4,30,25,57,74,44,72,57,90,56,33,31,34,39,20,38,24,31,28,37,101,89,44,80,72,44,66,46,77,43,77,42,73,58,44,95,86,51,58,62,43,56,52,48,40,52,50,54,50,52,51,52,52,49,48,25,66,74,65,49,38,44,48,52,31,40,17,32,34,49,70,39,47,70,56,20,66,58,38,32,36,45,32,32,60,67,65,60,15,47,28,35,46,45,73,81,71,74,70,67,75,47,77,81,60,58,65,50,62,68,90,43,71,48,82,82,68,50,49,53,46,38,42,2,42,51,34,22,51,54,44,55,70,57,27,27,68,73,69,38,66,68,88,43,62,41,59,56,21,37,56,34,53,51,69,65,62,30,34,51,55,74,55,56,70,60,56,50,72,68,41,52,70,65,61,46,50,51,36,48,53,35,35,50,52,32,39,76,68,63,46,31,35,34,36,38,34,77,59,86,64,96,44,61,61,44,54,52,52,49,46,39,41,52,52,28,53,60,63,59,31,52,54,47,45,29,27,66,79,74,48,56,85,46,45,65,58,52,51,48,54,51,31,52,71,52,62,71,44,70,60,86,66,62,81,46,70,66,57,50,49,51,49,52,48,50,52,49,51,46,36,55,54,30,26,56,31,92,86,10,57,43,30,32,49,92,72,64,12,29,40,32,38,35,37,53,30,77,86,52,38,62,47,32,49,54,42,32,70,52,27,71,85,46,42,29,34,37,39,42,73,59,57,45,67,90,76,56,64,80,47,70,84,38,65,53,20,51,54,47,46,63,51,38,66,32,48,68,55,39,63,32,37,39,28,48,58,41,76,82,29,44,64,83,64,63,65,54,50,33,25,27,28,38,67,65,44,42,49,64,79,41,58,56,52,37,76,72,50,65,69,54,37,25,46,37,39,8,46,50,27,32,52,20,48,28,58,73,36,42,59,60,50,25,76,52,61,33,30,40,26,37,35,31,77,47,85,44,51,83,86,44,43,62,68,45,50,51,51,6,48,51,52,30,52,52,50,43,45,69,72,63,61,58,56,72,54,57,51,54,27,41,38,39,33,26,69,66,63,58,80,36,82,76,23,27,59,42,47,48,49,53,54,48,45,37,57,71,76,32,55,91,45,42,70,43,42,28,81,44,73,53,62,75,52,50,45,42,57,28,37,51,58,68,63,30,64,27,42,46,45,64,51,84,51,85,40,40,65,43,52,50,50,48,39,44,48,66,57,41,33,34,42,32,31,49,79,51,60,63,36,63,75,50,61,71,33,87,49,48,43,68,27,88,46,80,44,42,66,52,48,15,49,54,46,46,61,58,54,32,68,68,42,46,52,51,44,65,69,45,58,79,52,67,58,51,74,66,55,48,60,36,24,46,66,30,48,42,34,34,52,38,43,50,50,48,40,38,65,71,70,44,88,75,65,50,55,62,32,48,42,56,58,52,52,54,53,57,50,71,75,99,128,81,74,55,48,16,72,45,49,56,61,52,66,31,33,27,4,30,25,56,74,44,75,58,89,56,32,32,35,40,20,38,23,30,29,36,103,89,44,81,73,44,66,47,76,45,77,41,74,58,45,95,88,52,57,63,41,56,52,48,40,51,50,52,50,52,50,52,52,49,48,26,66,74,66,49,39,43,48,51,32,39,17,33,34,51,68,39,46,72,57,20,66,57,37,31,37,44,32,31,59,67,65,61,16,46,26,34,47,45,75,80,70,76,71,66,76,47,78,80,60,57,70,44,63,68,89,39,70,48,82,82,68,49,49,54,48,39,42,3,42,51,35,24,50,55,45,55,70,56,27,27,68,72,68,38,66,68,89,43,62,42,60,57,21,35,56,34,53,52,68,66,62,30,33,50,53,74,54,57,68,60,56,48,71,70,41,52,70,64,61,47,51,50,37,49,50,35,36,51,52,32,39,76,68,64,47,31,35,35,35,38,34,75,58,86,65,95,45,61,62,43,54,51,52,49,46,39,40,51,51,28,54,60,64,60,31,53,55,47,46,28,27,64,80,74,46,57,85,44,44,66,57,52,52,49,53,51,32,51,70,52,62,71,44,70,59,84,64,60,81,48,71,65,58,52,49,52,49,52,47,49,54,50,51,47,35,56,53,31,26,55,32,93,85,9,56,43,30,32,49,92,72,64,13,30,41,32,40,35,36,55,31,78,87,52,37,62,47,33,48,53,41,34,72,52,28,70,83,47,43,29,34,35,41,43,73,56,59,44,67,91,74,56,63,80,49,69,86,37,63,52,20,51,54,47,45,63,50,39,66,30,50,66,56,40,62,34,36,39,29,49,58,39,75,82,28,44,64,83,64,64,64,55,50,33,24,26,29,39,68,64,45,44,52,64,79,40,58,56,51,37,78,72,52,67,67,54,36,25,47,37,40,8,46,50,27,33,52,22,48,29,58,72,36,41,60,61,52,24,74,51,86,24,32,38,27,38,35,31,77,45,85,46,51,84,87,49,42,62,67,44,48,52,51,6,48,51,52,29,51,52,51,42,45,69,70,63,61,57,58,72,53,56,52,52,28,41,39,37,32,26,71,66,62,58,79,35,81,76,22,26,59,43,47,49,49,54,51,47,45,36,55,72,76,32,55,91,45,41,70,43,41,26,82,43,75,51,62,74,52,50,45,44,57,28,37,51,59,69,64,31,63,28,41,46,45,63,54,79,54,86,38,40,61,43,51,50,52,50,37,44,48,68,55,42,34,33,42,31,30,50,78,52,59,64,35,62,75,49,62,72,33,87,50,47,43,68,27,89,47,82,45,42,65,51,47,16,50,52,48,46,59,58,53,32,68,69,42,46,51,51,45,66,69,45,58,78,53,68,57,51,76,66,54,47,58,36,24,43,65,31,48,41,33,35,52,36,44,50,49,49,39,39,67,70,69,44,88,75,65,52,55,63,32,48,41,57,59,51,53,55,54,55,50,71,73,98

Nearest PDB structures (foldseek):
  5dxf-assembly1_A  TM=6.242E-01  e=1.426E-10  Candida albicans SC5314
  6jak-assembly2_D  TM=6.734E-01  e=5.835E-09  Escherichia coli
  5dxf-assembly2_B  TM=6.283E-01  e=6.573E-10  Candida albicans SC5314
  6tvp-assembly1_B  TM=5.764E-01  e=8.636E-10  Mycolicibacterium smegmatis MC2 155
  3oy7-assembly1_B  TM=5.677E-01  e=1.216E-05  Paramecium bursaria Chlorella virus NY2A

Secondary structure (DSSP, 8-state):
-----TTSPPPEEEEEEE---EEETTEEEEEEEEE-SSSEEEEEEEEEE--TTS-HHHHHHHHHHHHHHHHHHHHTEEEEEEEEEHHHHHH-THHHHHHHHTT--EEEEEP-------TT--SS-SSSS-GGGS-HHHHHHHHHHHHHHT--GGG-PPP-B-TT-BB-HHHHHTS----HHHHHTTS-HHHHHHHHHHHHHHHHTT-EEEEE-S-SSS-TTHHHHHHHHHHHHHHT-EEEEE-PPP-GGGHHHHHHHHHHHTT-S-TTSPPPHHHHHHHHHHHHHHIIIIISSTT-TTS-GGGT--SEEEE--GGGTTHHHHHHHH-TTS-EEEEE-----TTSSS-TTSHHHHHHHHHHHHGGG-SEEEEESPGGG----S-GGGEEEE---B-TTSTTTS---HHHHHHHHHHHHHHHHHTTPPPP--SSGGG-EEEEE----TTSSHHHHHHHHHHHHHHHHHTT---GGGSPEEEEEE-S-TTSTTTHHHHHHHHHIIIII-GGGTTTEEEEE--S-HHHHHHHHHH-SEEEE----TTHHHHHHHHHHTT-EEEEEGGGGG-HHHHT-TTEEEESS-SHHHHHHHHHHHSSHHHHHHHHHT-S-------GGGBHHHHHHHHHHHHHHHHTT-----TT-BHHHHHHHHHHT-/-----TTSPPPEEEEEEE---EEETTEEEEEEEEE-SSSEEEEEEEEEE--TTS-HHHHHHHHHHHHHHHHHHHHTEEEEEEEEEHHHHHH-THHHHHHHHTT--EEEEEP-------TT--SS-SSSS-GGGS-HHHHHHHHHHHHHHT--GGG-PPP-B-TT-BB-HHHHHTS----HHHHHTTS-HHHHHHHHHHHHHHHHHT-EEEEE-S-SSS-TTHHHHHHHHHHHHHHT-EEEEE-PPP-GGGHHHHHHHHHHHTT-S-TTSPPPHHHHHHHHHHHHHHIIIIISSTT-TTS-GGGT--SEEEE--GGGTTHHHHHHHH-TTS-EEEEE-----TTSSS-TTSHHHHHHHHHHHHGGG-SEEEEESPGGG----S-GGGEEEE-----TTSTTTS---HHHHHHHHHHHHHHHHHTTPPPP--SSTT--EEEEE----TTSSHHHHHHHHHHHHHHHHHTT---GGGSPEEEEEE-S-TTSTTTHHHHHHHHHIIIII-GGGTTTEEEEE--S-HHHHHHHHHH-SEEEE----TTHHHHHHHHHHTT-EEEEEGGGGG-HHHHT-TTEEEESS-SHHHHHHHHHHHSSHHHHHHHHHT---------GGGSHHHHHHHHHHHHHHHHTT-----TT-BHHHHHHHHHHT-

Radius of gyration: 33.25 Å; Cα contacts (8 Å, |Δi|>4): 2502; chains: 2; bounding box: 75×98×83 Å